Protein AF-A0A7C3XMF9-F1 (afdb_monomer)

Solvent-accessible surface area (backbone atoms only — not comparable to full-atom values): 46571 Å² total; per-residue (Å²): 128,75,42,91,89,70,70,86,76,68,95,47,79,47,77,48,73,46,79,70,42,74,48,67,56,72,94,43,68,47,57,14,33,39,32,30,40,44,97,89,46,57,39,37,29,44,38,40,79,40,31,40,38,34,37,30,29,42,29,30,49,36,22,52,53,26,44,75,50,24,25,40,19,61,42,64,28,36,36,36,39,40,36,42,30,36,45,14,58,43,37,70,52,40,52,69,53,69,47,43,32,95,72,44,42,52,71,31,23,39,40,35,40,40,39,39,38,41,32,32,45,56,26,37,42,37,38,38,39,38,35,40,36,66,34,25,32,40,32,76,99,73,44,78,45,76,38,72,50,33,40,39,38,40,33,34,31,32,48,32,29,83,60,77,56,76,46,51,24,58,32,38,39,38,35,46,41,84,28,36,41,31,45,31,45,18,70,32,86,30,32,36,42,33,42,36,40,35,30,38,39,49,38,41,66,53,48,48,71,44,34,66,60,72,75,50,47,48,32,29,36,40,37,40,38,39,40,32,46,56,46,54,88,45,66,70,20,41,24,40,39,40,36,38,39,41,33,39,45,34,29,41,35,43,92,81,44,39,42,56,34,61,21,35,40,38,36,40,32,31,37,37,28,17,26,89,83,42,80,60,26,36,36,42,72,25,42,37,37,37,40,31,33,43,93,94,57,58,25,33,39,42,33,31,40,32,36,39,41,45,61,78,86,78,85,63,102,61,86,74,66,63,56,42,37,42,37,38,36,73,35,33,38,37,32,43,42,52,40,47,67,31,38,42,53,60,44,70,67,39,70,79,46,70,60,77,71,46,35,48,41,62,44,35,45,34,47,40,40,38,56,52,45,100,83,73,57,36,33,49,41,49,52,50,49,49,38,51,34,57,30,52,44,65,82,100,52,81,53,79,36,84,50,46,45,50,50,49,55,44,38,42,46,29,92,50,36,45,39,37,65,36,43,43,48,40,49,74,88,74,65,30,42,36,39,41,36,34,36,40,39,39,38,62,87,58,33,39,33,32,52,66,28,41,30,31,41,22,32,23,38,48,55,41,46,65,67,45,43,81,78,52,50,76,85,44,72,66,55,44,46,34,41,72,42,76,62,29,57,32,39,38,30,42,34,42,44,65,88,51,56,69,38,62,23,38,42,43,28,36,34,36,38,55,46,68,28,51,30,42,30,44,67,78,42,44,32,37,64,45,58,44,34,40,34,34,48,64,18,29,37,34,32,48,37,99,59,68,29,42,26,43,90,20,35,35,44,61,47,60,29,33,34,36,45,52,44,102,59,39,20,36,29,44,59,68,40,64,39,32,41,50,23,53,44,34,29,53,32,37,24,68,56,48,32,72,64,39,77,78,29,39,70,31,76,42,38,39,31,31,34,32,32,33,33,71,39,34,46,44,32,46,48,73,72,79,44,86,74,62,97,83,60,83,71,73,72,74,82,56,79,33,40,32,32,35,36,30,34,28,48,63,13,36,77,43,18,66,62,60,40,52,53,34,53,72,41,71,42,75,88,74,60,82,50,30,24,32,65,71,18,36,39,37,35,44,76,55,30,37,36,23,41,37,36,39,31,52,83,93,43,63,34,35,42,36,37,31,28,33,59,74,77,35,31,34,77,42,27,38,35,42,39,46,12,81,70,53,78,42,100,53,66,47,73,44,70,43,60,43,48,64,83,46,97,66,57,62,50,73,61,39,53,58,56,61,46,71,47,96,80,25,72,67,54,54,61,74,71,64,79,85,88,79,92,82,84,89,82,87,86,81,86,82,89,85,81,86,85,88,82,85,87,84,89,87,89,82,89,85,84,89,88,88,88,84,86,88,89,87,89,79,87,82,88,82,86,81,85,87,83,82,89,80,86,78,88,76,89,80,85,87,80,89,83,85,88,80,88,84,90,82,85,83,88,87,83,86,87,81,83,87,87,84,91,79,83,85,82,81,85,83,81,80,86,90,82,83,90,77,92,78,87,85,134

Nearest PDB structures (foldseek):
  4c00-assembly1_A  TM=2.697E-01  e=6.419E-01  Escherichia coli
  6h7v-assembly3_C  TM=1.231E-01  e=1.125E-02  Acinetobacter baumannii ATCC 19606 = CIP 70.34 = JCM 6841
  6gie-assembly1_A  TM=2.706E-01  e=1.027E+00  Acinetobacter baumannii
  8bmx-assembly2_A  TM=1.124E-01  e=3.029E+00  Bacteroides thetaiotaomicron VPI-5482

Radius of gyration: 46.15 Å; Cα contacts (8 Å, |Δi|>4): 2078; chains: 1; bounding box: 131×110×116 Å

Sequence (875 aa):
MFAGGETFSCRTLSLDIPSVRIVPAGDDILRARLTVGAESADRVALKADQGTASLFADVTIGALLRAVGNQPPGDAGRMGFDAVIDVGALAAAMPRTFGILPEVKVVGGTYRHSLRAVFTSDRADYSAEVALTGLSADVPEKGRIAVKDMTFSASASNPGGKGLLPELRDLKVALNSAFATADVQSPRLDSIHAVVEGDLAQFRREIGQIIDLGQTDLAGQFKLSIRSAGDMSSAGGTAKFDLKLTGTGIALKTAALEIDEPRLVVQADGLMRRGRQSFVQSIEGVSLSAVSGSAAAPTAMLSARAALEMPDAQGSAGTAPPPLWEMHIDRLEIDVARTLKQFGMLRRDTARQHIVQSGTVVSAKGTLKARPDAAGGGIHAAIQVAVPHLKLLADRKSASWDNAALVQFTGAIGPTDVQIAELAVQVENGASLKFLASGRALRTGDRLTFENIRGSLSYDAEKLLAMLRPLMGETAADLRLKGSVTDQPVRLAGYWQTGAPLTGAVRNIDAAVALSFDEVQAMGLKMTAVAPEIALSRGVLAIDSRKPISCSNGSLHINGIRVDLTADSPRLTIPRGPLVNNVAINPILADLFLGQFSFLFRGITEASGALNITVERFDGIPVAWLMPAPADAPRKAVRAPGSASVTMSLDQGMLVSGLLTDILKAVGVGFRVPGAAIVDGRINVADGRISSTIPLLLDRHKLTFSSTIDSATGNIIEGDIAVPGTLAKLDADLHIAVTGHYSAPRPDIARTLAKTATSAAASKILQSLGGSSGKERGQQDVLPKLPVPVPSPSTGSGDKDKPPAKKPLIPGLPDVLPSPEKRTDPGKDTTGGRTDEPAPAVKRPTTRPSRTPPTTAPSPRVRLPSALSGQQEGK

Secondary structure (DSSP, 8-state):
-PPTT-----S-EEEE---EEEEEETTEEEEEEEEE--SSS--EEEEETTEEEEEEEEEEHHHHHHHHTTS---S-EEEEEEEEEEHHHHHHH-TTTTTB-TT-EEEEEEEEEEEEEEE-SS-EEEEEEEEEEEEEEEETTTEEEEPPPEEEEEEEEE---TTTS---EEEEEEEE-SSEEEEEEEEETTEEEEEEEEEHHHHHHHTTTTB---S-EEEEEEEEEEEEEEE-SSTT-EEEEEEEEEEEEEEEE-SS-EEEEEEEEEEEEEEEE--SSSS-SEEEEEEEEEEEEETTEEEEEEEEEEEEEPPP--S-SS-PPPPEEEEEEEEEEEEHHHHHHHBTHHHHTGGGS---SB-EEEEEEEEEEE---TTS--BEEEEEEEETT-B---TTS-----S-EEEEEEEEE-SSEEEEEEEEEEE-SSSSEEEEEEEEEEEETTEEEEEEEEEEEEEEHHHHHHHHTTTSGGGGSS-EEE-EEEEEEEEEEEEEETTS-HHHHGGGEEEEEE--EEEEEETTEEEEEE--EEEEETTEEEEE-SSPEEETTEEE--TT-EEE-SSSS-EEE--SEEEEEEEEP-HHHHHHTGGGT-GGGTTEEEEEEEEEEEEEEEESEEGGGTSPPPTTS---------EEEEEEEEEEEEEEEHHHHHHHHHTT--S--TTEEEEEEEEEEETTEEEEEEEEEETTEEEEEEEEEETTT-EEEEEEEEE-HHHHT-SSPEEEE--EETTSSS-SHHHHHHHHTTSTT-HHHHHHH-------------------------------------------------------------------------PPPP----------PPPP--PPP----------

Structure (mmCIF, N/CA/C/O backbone):
data_AF-A0A7C3XMF9-F1
#
_entry.id   AF-A0A7C3XMF9-F1
#
loop_
_atom_site.group_PDB
_atom_site.id
_atom_site.type_symbol
_atom_site.label_atom_id
_atom_site.label_alt_id
_atom_site.label_comp_id
_atom_site.label_asym_id
_atom_site.label_entity_id
_atom_site.label_seq_id
_atom_site.pdbx_PDB_ins_code
_atom_site.Cartn_x
_atom_site.Cartn_y
_atom_site.Cartn_z
_atom_site.occupancy
_atom_site.B_iso_or_equiv
_atom_site.auth_seq_id
_atom_site.auth_comp_id
_atom_site.auth_asym_id
_atom_site.auth_atom_id
_atom_site.pdbx_PDB_model_num
ATOM 1 N N . MET A 1 1 ? 7.903 -7.166 -31.158 1.00 48.34 1 MET A N 1
ATOM 2 C CA . MET A 1 1 ? 7.376 -8.297 -30.366 1.00 48.34 1 MET A CA 1
ATOM 3 C C . MET A 1 1 ? 5.945 -8.496 -30.838 1.00 48.34 1 MET A C 1
ATOM 5 O O . MET A 1 1 ? 5.192 -7.537 -30.761 1.00 48.34 1 MET A O 1
ATOM 9 N N . PHE A 1 2 ? 5.610 -9.637 -31.440 1.00 72.75 2 PHE A N 1
ATOM 10 C CA . PHE A 1 2 ? 4.242 -9.905 -31.903 1.00 72.75 2 PHE A CA 1
ATOM 11 C C . PHE A 1 2 ? 3.375 -10.330 -30.719 1.00 72.75 2 PHE A C 1
ATOM 13 O O . PHE A 1 2 ? 3.875 -10.997 -29.808 1.00 72.75 2 PHE A O 1
ATOM 20 N N . ALA A 1 3 ? 2.093 -9.963 -30.723 1.00 74.50 3 ALA A N 1
ATOM 21 C CA . ALA A 1 3 ? 1.154 -10.536 -29.767 1.00 74.50 3 ALA A CA 1
ATOM 22 C C . ALA A 1 3 ? 1.106 -12.062 -29.973 1.00 74.50 3 ALA A C 1
ATOM 24 O O . ALA A 1 3 ? 1.072 -12.540 -31.110 1.00 74.50 3 ALA A O 1
ATOM 25 N N . GLY A 1 4 ? 1.144 -12.837 -28.885 1.00 75.75 4 GLY A N 1
ATOM 26 C CA . GLY A 1 4 ? 1.157 -14.298 -28.965 1.00 75.75 4 GLY A CA 1
ATOM 27 C C . GLY A 1 4 ? -0.012 -14.826 -29.804 1.00 75.75 4 GLY A C 1
ATOM 28 O O . GLY A 1 4 ? -1.170 -14.548 -29.500 1.00 75.75 4 GLY A O 1
ATOM 29 N N . GLY A 1 5 ? 0.296 -15.580 -30.865 1.00 81.81 5 GLY A N 1
ATOM 30 C CA . GLY A 1 5 ? -0.700 -16.209 -31.739 1.00 81.81 5 GLY A CA 1
ATOM 31 C C . GLY A 1 5 ? -1.167 -15.380 -32.944 1.00 81.81 5 GLY A C 1
ATOM 32 O O . GLY A 1 5 ? -2.063 -15.833 -33.656 1.00 81.81 5 GLY A O 1
ATOM 33 N N . GLU A 1 6 ? -0.596 -14.202 -33.210 1.00 87.00 6 GLU A N 1
ATOM 34 C CA . GLU A 1 6 ? -0.759 -13.543 -34.514 1.00 87.00 6 GLU A CA 1
ATOM 35 C C . GLU A 1 6 ? 0.284 -14.029 -35.523 1.00 87.00 6 GLU A C 1
ATOM 37 O O . GLU A 1 6 ? 1.448 -14.234 -35.188 1.00 87.00 6 GLU A O 1
ATOM 42 N N . THR A 1 7 ? -0.143 -14.214 -36.773 1.00 84.88 7 THR A N 1
ATOM 43 C CA . THR A 1 7 ? 0.740 -14.557 -37.894 1.00 84.88 7 THR A CA 1
ATOM 44 C C . THR A 1 7 ? 0.739 -13.399 -38.876 1.00 84.88 7 THR A C 1
ATOM 46 O O . THR A 1 7 ? -0.316 -13.003 -39.368 1.00 84.88 7 THR A O 1
ATOM 49 N N . PHE A 1 8 ? 1.919 -12.863 -39.175 1.00 89.25 8 PHE A N 1
ATOM 50 C CA . PHE A 1 8 ? 2.082 -11.899 -40.255 1.00 89.25 8 PHE A CA 1
AT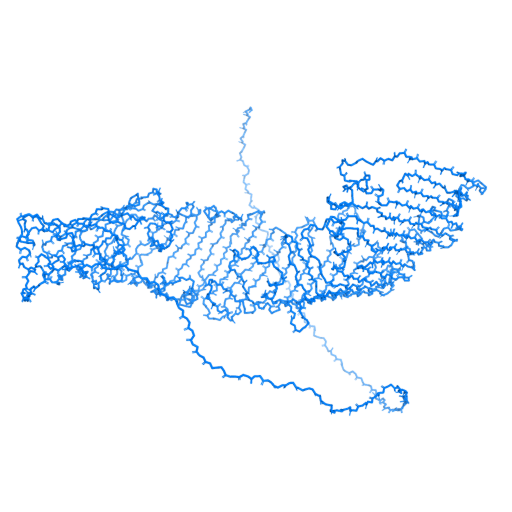OM 51 C C . PHE A 1 8 ? 1.960 -12.610 -41.609 1.00 89.25 8 PHE A C 1
ATOM 53 O O . PHE A 1 8 ? 2.591 -13.645 -41.823 1.00 89.25 8 PHE A O 1
ATOM 60 N N . SER A 1 9 ? 1.178 -12.046 -42.531 1.00 86.81 9 SER A N 1
ATOM 61 C CA . SER A 1 9 ? 1.076 -12.537 -43.908 1.00 86.81 9 SER A CA 1
ATOM 62 C C . SER A 1 9 ? 1.187 -11.387 -44.911 1.00 86.81 9 SER A C 1
ATOM 64 O O . SER A 1 9 ? 0.700 -10.280 -44.682 1.00 86.81 9 SER A O 1
ATOM 66 N N . CYS A 1 10 ? 1.850 -11.656 -46.033 1.00 92.62 10 CYS A N 1
ATOM 67 C CA . CYS A 1 10 ? 1.951 -10.766 -47.186 1.00 92.62 10 CYS A CA 1
ATOM 68 C C . CYS A 1 10 ? 1.743 -11.588 -48.466 1.00 92.62 10 CYS A C 1
ATOM 70 O O . CYS A 1 10 ? 2.035 -12.784 -48.500 1.00 92.62 10 CYS A O 1
ATOM 72 N N . ARG A 1 11 ? 1.187 -10.961 -49.502 1.00 94.31 11 ARG A N 1
ATOM 73 C CA . ARG A 1 11 ? 1.009 -11.537 -50.842 1.00 94.31 11 ARG A CA 1
ATOM 74 C C . ARG A 1 11 ? 2.323 -11.537 -51.596 1.00 94.31 11 ARG A C 1
ATOM 76 O O . ARG A 1 11 ? 2.622 -12.499 -52.296 1.00 94.31 11 ARG A O 1
ATOM 83 N N . THR A 1 12 ? 3.083 -10.453 -51.459 1.00 94.38 12 THR A N 1
ATOM 84 C CA . THR A 1 12 ? 4.393 -10.316 -52.082 1.00 94.38 12 THR A CA 1
ATOM 85 C C . THR A 1 12 ? 5.465 -10.078 -51.030 1.00 94.38 12 THR A C 1
ATOM 87 O O . THR A 1 12 ? 5.297 -9.277 -50.112 1.00 94.38 12 THR A O 1
ATOM 90 N N . LEU A 1 13 ? 6.567 -10.810 -51.175 1.00 95.81 13 LEU A N 1
ATOM 91 C CA . LEU A 1 13 ? 7.815 -10.596 -50.460 1.00 95.81 13 LEU A CA 1
ATOM 92 C C . LEU A 1 13 ? 8.936 -10.720 -51.490 1.00 95.81 13 LEU A C 1
ATOM 94 O O . LEU A 1 13 ? 9.171 -11.812 -52.007 1.00 95.81 13 LEU A O 1
ATOM 98 N N . SER A 1 14 ? 9.595 -9.613 -51.823 1.00 96.81 14 SER A N 1
ATOM 99 C CA . SER A 1 14 ? 10.740 -9.608 -52.734 1.00 96.81 14 SER A CA 1
ATOM 100 C C . SER A 1 14 ? 11.983 -9.089 -52.027 1.00 96.81 14 SER A C 1
ATOM 102 O O . SER A 1 14 ? 11.919 -8.185 -51.194 1.00 96.81 14 SER A O 1
ATOM 104 N N . LEU A 1 15 ? 13.123 -9.689 -52.351 1.00 96.62 15 LEU A N 1
ATOM 105 C CA . LEU A 1 15 ? 14.431 -9.248 -51.894 1.00 96.62 15 LEU A CA 1
ATOM 106 C C . LEU A 1 15 ? 15.250 -8.864 -53.123 1.00 96.62 15 LEU A C 1
ATOM 108 O O . LEU A 1 15 ? 15.730 -9.730 -53.854 1.00 96.62 15 LEU A O 1
ATOM 112 N N . ASP A 1 16 ? 15.397 -7.564 -53.339 1.00 95.06 16 ASP A N 1
ATOM 113 C CA . ASP A 1 16 ? 16.177 -7.009 -54.435 1.00 95.06 16 ASP A CA 1
ATOM 114 C C . ASP A 1 16 ? 17.615 -6.829 -53.943 1.00 95.06 16 ASP A C 1
ATOM 116 O O . ASP A 1 16 ? 17.883 -6.003 -53.066 1.00 95.06 16 ASP A O 1
ATOM 120 N N . ILE A 1 17 ? 18.542 -7.624 -54.478 1.00 94.00 17 ILE A N 1
ATOM 121 C CA . ILE A 1 17 ? 19.966 -7.547 -54.138 1.00 94.00 17 ILE A CA 1
ATOM 122 C C . ILE A 1 17 ? 20.713 -6.944 -55.340 1.00 94.00 17 ILE A C 1
ATOM 124 O O . ILE A 1 17 ? 20.859 -7.620 -56.360 1.00 94.00 17 ILE A O 1
ATOM 128 N N . PRO A 1 18 ? 21.182 -5.686 -55.261 1.00 92.56 18 PRO A N 1
ATOM 129 C CA . PRO A 1 18 ? 22.028 -5.075 -56.283 1.00 92.56 18 PRO A CA 1
ATOM 130 C C . PRO A 1 18 ? 23.392 -5.776 -56.348 1.00 92.56 18 PRO A C 1
ATOM 132 O O . PRO A 1 18 ? 23.749 -6.580 -55.486 1.00 92.56 18 PRO A O 1
ATOM 135 N N . SER A 1 19 ? 24.211 -5.427 -57.342 1.00 87.50 19 SER A N 1
ATOM 136 C CA . SER A 1 19 ? 25.592 -5.919 -57.395 1.00 87.50 19 SER A CA 1
ATOM 137 C C . SER A 1 19 ? 26.380 -5.454 -56.166 1.00 87.50 19 SER A C 1
ATOM 139 O O . SER A 1 19 ? 26.710 -4.275 -56.047 1.00 87.50 19 SER A O 1
ATOM 141 N N . VAL A 1 20 ? 26.711 -6.390 -55.278 1.00 90.81 20 VAL A N 1
ATOM 142 C CA . VAL A 1 20 ? 27.633 -6.166 -54.161 1.00 90.81 20 VAL A CA 1
ATOM 143 C C . VAL A 1 20 ? 29.053 -6.249 -54.702 1.00 90.81 20 VAL A C 1
ATOM 145 O O . VAL A 1 20 ? 29.465 -7.284 -55.225 1.00 90.81 20 VAL A O 1
ATOM 148 N N . ARG A 1 21 ? 29.807 -5.155 -54.599 1.00 92.00 21 ARG A N 1
ATOM 149 C CA . ARG A 1 21 ? 31.210 -5.107 -55.019 1.00 92.00 21 ARG A CA 1
ATOM 150 C C . ARG A 1 21 ? 32.094 -5.013 -53.790 1.00 92.00 21 ARG A C 1
ATOM 152 O O . ARG A 1 21 ? 31.959 -4.090 -52.993 1.00 92.00 21 ARG A O 1
ATOM 159 N N . ILE A 1 22 ? 33.011 -5.963 -53.664 1.00 91.00 22 ILE A N 1
ATOM 160 C CA . ILE A 1 22 ? 34.133 -5.883 -52.734 1.00 91.00 22 ILE A CA 1
ATOM 161 C C . ILE A 1 22 ? 35.351 -5.593 -53.599 1.00 91.00 22 ILE A C 1
ATOM 163 O O . ILE A 1 22 ? 35.790 -6.459 -54.353 1.00 91.00 22 ILE A O 1
ATOM 167 N N . VAL A 1 23 ? 35.846 -4.357 -53.555 1.00 92.38 23 VAL A N 1
ATOM 168 C CA . VAL A 1 23 ? 37.045 -3.960 -54.301 1.00 92.38 23 VAL A CA 1
ATOM 169 C C . VAL A 1 23 ? 38.239 -4.103 -53.359 1.00 92.38 23 VAL A C 1
ATOM 171 O O . VAL A 1 23 ? 38.369 -3.284 -52.445 1.00 92.38 23 VAL A O 1
ATOM 174 N N . PRO A 1 24 ? 39.081 -5.142 -53.512 1.00 89.06 24 PRO A N 1
ATOM 175 C CA . PRO A 1 24 ? 40.268 -5.297 -52.683 1.00 89.06 24 PRO A CA 1
ATOM 176 C C . PRO A 1 24 ? 41.256 -4.157 -52.953 1.00 89.06 24 PRO A C 1
ATOM 178 O O . PRO A 1 24 ? 41.407 -3.703 -54.087 1.00 89.06 24 PRO A O 1
ATOM 181 N N . ALA A 1 25 ? 41.951 -3.708 -51.911 1.00 89.44 25 ALA A N 1
ATOM 182 C CA . ALA A 1 25 ? 43.032 -2.732 -52.008 1.00 89.44 25 ALA A CA 1
ATOM 183 C C . ALA A 1 25 ? 44.359 -3.422 -51.650 1.00 89.44 25 ALA A C 1
ATOM 185 O O . ALA A 1 25 ? 44.909 -3.233 -50.564 1.00 89.44 25 ALA A O 1
ATOM 186 N N . GLY A 1 26 ? 44.839 -4.263 -52.572 1.00 90.62 26 GLY A N 1
ATOM 187 C CA . GLY A 1 26 ? 45.949 -5.195 -52.341 1.00 90.62 26 GLY A CA 1
ATOM 188 C C . GLY A 1 26 ? 45.504 -6.461 -51.600 1.00 90.62 26 GLY A C 1
ATOM 189 O O . GLY A 1 26 ? 44.335 -6.837 -51.671 1.00 90.62 26 GLY A O 1
ATOM 190 N N . ASP A 1 27 ? 46.431 -7.091 -50.874 1.00 90.19 27 ASP A N 1
ATOM 191 C CA . ASP A 1 27 ? 46.191 -8.343 -50.132 1.00 90.19 27 ASP A CA 1
ATOM 192 C C . ASP A 1 27 ? 45.512 -8.133 -48.759 1.00 90.19 27 ASP A C 1
ATOM 194 O O . ASP A 1 27 ? 45.187 -9.094 -48.062 1.00 90.19 27 ASP A O 1
ATOM 198 N N . ASP A 1 28 ? 45.288 -6.880 -48.348 1.00 91.19 28 ASP A N 1
ATOM 199 C CA . ASP A 1 28 ? 44.685 -6.539 -47.057 1.00 91.19 28 ASP A CA 1
ATOM 200 C C . ASP A 1 28 ? 43.160 -6.393 -47.174 1.00 91.19 28 ASP A C 1
ATOM 202 O O . ASP A 1 28 ? 42.635 -5.371 -47.631 1.00 91.19 28 ASP A O 1
ATOM 206 N N . ILE A 1 29 ? 42.433 -7.411 -46.710 1.00 90.38 29 ILE A N 1
ATOM 207 C CA . ILE A 1 29 ? 40.965 -7.417 -46.703 1.00 90.38 29 ILE A CA 1
ATOM 208 C C . ILE A 1 29 ? 40.367 -6.272 -45.871 1.00 90.38 29 ILE A C 1
ATOM 210 O O . ILE A 1 29 ? 39.253 -5.836 -46.155 1.00 90.38 29 ILE A O 1
ATOM 214 N N . LEU A 1 30 ? 41.093 -5.725 -44.888 1.00 91.56 30 LEU A N 1
ATOM 215 C CA . LEU A 1 30 ? 40.614 -4.586 -44.099 1.00 91.56 30 LEU A CA 1
ATOM 216 C C . LEU A 1 30 ? 40.553 -3.303 -44.932 1.00 91.56 30 LEU A C 1
ATOM 218 O O . LEU A 1 30 ? 39.741 -2.425 -44.649 1.00 91.56 30 LEU A O 1
ATOM 222 N N . ARG A 1 31 ? 41.357 -3.201 -45.992 1.00 92.75 31 ARG A N 1
ATOM 223 C CA . ARG A 1 31 ? 41.306 -2.075 -46.933 1.00 92.75 31 ARG A CA 1
ATOM 224 C C . ARG A 1 31 ? 40.325 -2.303 -48.076 1.00 92.75 31 ARG A C 1
ATOM 226 O O . ARG A 1 31 ? 40.121 -1.400 -48.885 1.00 92.75 31 ARG A O 1
ATOM 233 N N . ALA A 1 32 ? 39.709 -3.484 -48.159 1.00 94.88 32 ALA A N 1
ATOM 234 C CA . ALA A 1 32 ? 38.706 -3.747 -49.174 1.00 94.88 32 ALA A CA 1
ATOM 235 C C . ALA A 1 32 ? 37.498 -2.819 -48.978 1.00 94.88 32 ALA A C 1
ATOM 237 O O . ALA A 1 32 ? 36.968 -2.676 -47.869 1.00 94.88 32 ALA A O 1
ATOM 238 N N . ARG A 1 33 ? 37.066 -2.183 -50.069 1.00 95.44 33 ARG A N 1
ATOM 239 C CA . ARG A 1 33 ? 35.898 -1.301 -50.084 1.00 95.44 33 ARG A CA 1
ATOM 240 C C . ARG A 1 33 ? 34.653 -2.120 -50.393 1.00 95.44 33 ARG A C 1
ATOM 242 O O . ARG A 1 33 ? 34.574 -2.750 -51.447 1.00 95.44 33 ARG A O 1
ATOM 249 N N . LEU A 1 34 ? 33.702 -2.107 -49.466 1.00 94.69 34 LEU A N 1
ATOM 250 C CA . LEU A 1 34 ? 32.379 -2.686 -49.627 1.00 94.69 34 LEU A CA 1
ATOM 251 C C . LEU A 1 34 ? 31.457 -1.630 -50.235 1.00 94.69 34 LEU A C 1
ATOM 253 O O . LEU A 1 34 ? 31.155 -0.628 -49.587 1.00 94.69 34 LEU A O 1
ATOM 257 N N . THR A 1 35 ? 30.984 -1.886 -51.452 1.00 94.06 35 THR A N 1
ATOM 258 C CA . THR A 1 35 ? 29.958 -1.081 -52.115 1.00 94.06 35 THR A CA 1
ATOM 259 C C . THR A 1 35 ? 28.710 -1.932 -52.340 1.00 94.06 35 THR A C 1
ATOM 261 O O . THR A 1 35 ? 28.720 -2.915 -53.083 1.00 94.06 35 THR A O 1
ATOM 264 N N . VAL A 1 36 ? 27.629 -1.535 -51.681 1.00 92.94 36 VAL A N 1
ATOM 265 C CA . VAL A 1 36 ? 26.281 -2.090 -51.757 1.00 92.94 36 VAL A CA 1
ATOM 266 C C . VAL A 1 36 ? 25.356 -0.930 -52.107 1.00 92.94 36 VAL A C 1
ATOM 268 O O . VAL A 1 36 ? 24.945 -0.170 -51.229 1.00 92.94 36 VAL A O 1
ATOM 271 N N . GLY A 1 37 ? 25.061 -0.782 -53.396 1.00 87.12 37 GLY A N 1
ATOM 272 C CA . GLY A 1 37 ? 24.199 0.285 -53.895 1.00 87.12 37 GLY A CA 1
ATOM 273 C C . GLY A 1 37 ? 24.752 1.701 -53.772 1.00 87.12 37 GLY A C 1
ATOM 274 O O . GLY A 1 37 ? 25.898 1.925 -53.384 1.00 87.12 37 GLY A O 1
ATOM 275 N N . ALA A 1 38 ? 23.904 2.669 -54.107 1.00 83.06 38 ALA A N 1
ATOM 276 C CA . ALA A 1 38 ? 24.120 4.089 -53.881 1.00 83.06 38 ALA A CA 1
ATOM 277 C C . ALA A 1 38 ? 23.046 4.648 -52.936 1.00 83.06 38 ALA A C 1
ATOM 279 O O . ALA A 1 38 ? 21.980 4.070 -52.724 1.00 83.06 38 ALA A O 1
ATOM 280 N N . GLU A 1 39 ? 23.302 5.825 -52.370 1.00 78.75 39 GLU A N 1
ATOM 281 C CA . GLU A 1 39 ? 22.333 6.467 -51.481 1.00 78.75 39 GLU A CA 1
ATOM 282 C C . GLU A 1 39 ? 21.011 6.788 -52.199 1.00 78.75 39 GLU A C 1
ATOM 284 O O . GLU A 1 39 ? 19.957 6.698 -51.584 1.00 78.75 39 GLU A O 1
ATOM 289 N N . SER A 1 40 ? 21.020 7.092 -53.496 1.00 81.81 40 SER A N 1
ATOM 290 C CA . SER A 1 40 ? 19.808 7.425 -54.258 1.00 81.81 40 SER A CA 1
ATOM 291 C C . SER A 1 40 ? 19.258 6.291 -55.135 1.00 81.81 40 SER A C 1
ATOM 293 O O . SER A 1 40 ? 18.140 6.422 -55.627 1.00 81.81 40 SER A O 1
ATOM 295 N N . ALA A 1 41 ? 20.000 5.196 -55.344 1.00 84.56 41 ALA A N 1
ATOM 296 C CA . ALA A 1 41 ? 19.628 4.119 -56.268 1.00 84.56 41 ALA A CA 1
ATOM 297 C C . ALA A 1 41 ? 20.280 2.774 -55.895 1.00 84.56 41 ALA A C 1
ATOM 299 O O . ALA A 1 41 ? 21.261 2.738 -55.159 1.00 84.56 41 ALA A O 1
ATOM 300 N N . ASP A 1 42 ? 19.748 1.670 -56.426 1.00 87.06 42 ASP A N 1
ATOM 301 C CA . ASP A 1 42 ? 20.348 0.327 -56.357 1.00 87.06 42 ASP A CA 1
ATOM 302 C C . ASP A 1 42 ? 20.637 -0.194 -54.943 1.00 87.06 42 ASP A C 1
ATOM 304 O O . ASP A 1 42 ? 21.687 -0.767 -54.698 1.00 87.06 42 ASP A O 1
ATOM 308 N N . ARG A 1 43 ? 19.732 0.006 -53.984 1.00 93.25 43 ARG A N 1
ATOM 309 C CA . ARG A 1 43 ? 19.896 -0.469 -52.598 1.00 93.25 43 ARG A CA 1
ATOM 310 C C . ARG A 1 43 ? 19.517 -1.945 -52.456 1.00 93.25 43 ARG A C 1
ATOM 312 O O . ARG A 1 43 ? 18.651 -2.416 -53.189 1.00 93.25 43 ARG A O 1
ATOM 319 N N . VAL A 1 44 ? 20.081 -2.651 -51.467 1.00 95.25 44 VAL A N 1
ATOM 320 C CA . VAL A 1 44 ? 19.506 -3.942 -51.035 1.00 95.25 44 VAL A CA 1
ATOM 321 C C . VAL A 1 44 ? 18.145 -3.630 -50.441 1.00 95.25 44 VAL A C 1
ATOM 323 O O . VAL A 1 44 ? 18.096 -2.906 -49.452 1.00 95.25 44 VAL A O 1
ATOM 326 N N . ALA A 1 45 ? 17.060 -4.119 -51.032 1.00 96.12 45 ALA A N 1
ATOM 327 C CA . ALA A 1 45 ? 15.709 -3.773 -50.610 1.00 96.12 45 ALA A CA 1
ATOM 328 C C . ALA A 1 45 ? 14.861 -5.021 -50.365 1.00 96.12 45 ALA A C 1
ATOM 330 O O . ALA A 1 45 ? 14.644 -5.825 -51.264 1.00 96.12 45 ALA A O 1
ATOM 331 N N . LEU A 1 46 ? 14.340 -5.153 -49.149 1.00 96.62 46 LEU A N 1
ATOM 332 C CA . LEU A 1 46 ? 13.253 -6.063 -48.824 1.00 96.62 46 LEU A CA 1
ATOM 333 C C . LEU A 1 46 ? 11.934 -5.318 -49.033 1.00 96.62 46 LEU A C 1
ATOM 335 O O . LEU A 1 46 ? 11.672 -4.327 -48.347 1.00 96.62 46 LEU A O 1
ATOM 339 N N . LYS A 1 47 ? 11.113 -5.777 -49.973 1.00 97.12 47 LYS A N 1
ATOM 340 C CA . LYS A 1 47 ? 9.799 -5.206 -50.278 1.00 97.12 47 LYS A CA 1
ATOM 341 C C . LYS A 1 47 ? 8.711 -6.194 -49.881 1.00 97.12 47 LYS A C 1
ATOM 343 O O . LYS A 1 47 ? 8.783 -7.370 -50.229 1.00 97.12 47 LYS A O 1
ATOM 348 N N . ALA A 1 48 ? 7.707 -5.701 -49.176 1.00 96.69 48 ALA A N 1
ATOM 349 C CA . ALA A 1 48 ? 6.471 -6.402 -48.870 1.00 96.69 48 ALA A CA 1
ATOM 350 C C . ALA A 1 48 ? 5.282 -5.487 -49.187 1.00 96.69 48 ALA A C 1
ATOM 352 O O . ALA A 1 48 ? 5.455 -4.279 -49.364 1.00 96.69 48 ALA A O 1
ATOM 353 N N . ASP A 1 49 ? 4.064 -6.030 -49.203 1.00 94.50 49 ASP A N 1
ATOM 354 C CA . ASP A 1 49 ? 2.858 -5.221 -49.451 1.00 94.50 49 ASP A CA 1
ATOM 355 C C . ASP A 1 49 ? 2.702 -4.069 -48.440 1.00 94.50 49 ASP A C 1
ATOM 357 O O . ASP A 1 49 ? 2.130 -3.031 -48.755 1.00 94.50 49 ASP A O 1
ATOM 361 N N . GLN A 1 50 ? 3.208 -4.259 -47.218 1.00 95.12 50 GLN A N 1
ATOM 362 C CA . GLN A 1 50 ? 3.107 -3.306 -46.114 1.00 95.12 50 GLN A CA 1
ATOM 363 C C . GLN A 1 50 ? 4.298 -2.342 -46.031 1.00 95.12 50 GLN A C 1
ATOM 365 O O . GLN A 1 50 ? 4.333 -1.519 -45.120 1.00 95.12 50 GLN A O 1
ATOM 370 N N . GLY A 1 51 ? 5.293 -2.428 -46.920 1.00 96.69 51 GLY A N 1
ATOM 371 C CA . GLY A 1 51 ? 6.412 -1.489 -46.903 1.00 96.69 51 GLY A CA 1
ATOM 372 C C . GLY A 1 51 ? 7.721 -2.001 -47.486 1.00 96.69 51 GLY A C 1
ATOM 373 O O . GLY A 1 51 ? 7.831 -3.104 -48.015 1.00 96.69 51 GLY A O 1
ATOM 374 N N . THR A 1 52 ? 8.751 -1.173 -47.360 1.00 97.62 52 THR A N 1
ATOM 375 C CA . THR A 1 52 ? 10.093 -1.439 -47.878 1.00 97.62 52 THR A CA 1
ATOM 376 C C . THR A 1 52 ? 11.146 -1.172 -46.815 1.00 97.62 52 THR A C 1
ATOM 378 O O . THR A 1 52 ? 11.126 -0.109 -46.198 1.00 97.62 52 THR A O 1
ATOM 381 N N . ALA A 1 53 ? 12.099 -2.084 -46.647 1.00 97.50 53 ALA A N 1
ATOM 382 C CA . ALA A 1 53 ? 13.326 -1.864 -45.888 1.00 97.50 53 ALA A CA 1
ATOM 383 C C . ALA A 1 53 ? 14.516 -1.916 -46.846 1.00 97.50 53 ALA A C 1
ATOM 385 O O . ALA A 1 53 ? 14.641 -2.860 -47.616 1.00 97.50 53 ALA A O 1
ATOM 386 N N . SER A 1 54 ? 15.382 -0.909 -46.819 1.00 97.12 54 SER A N 1
ATOM 387 C CA . SER A 1 54 ? 16.511 -0.780 -47.734 1.00 97.12 54 SER A CA 1
ATOM 388 C C . SER A 1 54 ? 17.814 -0.501 -46.999 1.00 97.12 54 SER A C 1
ATOM 390 O O . SER A 1 54 ? 17.822 0.193 -45.987 1.00 97.12 54 SER A O 1
ATOM 392 N N . LEU A 1 55 ? 18.913 -1.038 -47.518 1.00 97.12 55 LEU A N 1
ATOM 393 C CA . LEU A 1 55 ? 20.264 -0.883 -46.994 1.00 97.12 55 LEU A CA 1
ATOM 394 C C . LEU A 1 55 ? 21.200 -0.448 -48.126 1.00 97.12 55 LEU A C 1
ATOM 396 O O . LEU A 1 55 ? 21.152 -1.002 -49.227 1.00 97.12 55 LEU A O 1
ATOM 400 N N . PHE A 1 56 ? 22.088 0.499 -47.834 1.00 96.81 56 PHE A N 1
ATOM 401 C CA . PHE A 1 56 ? 23.253 0.790 -48.666 1.00 96.81 56 PHE A CA 1
ATOM 402 C C . PHE A 1 56 ? 24.516 0.895 -47.814 1.00 96.81 56 PHE A C 1
ATOM 404 O O . PHE A 1 56 ? 24.469 1.248 -46.633 1.00 96.81 56 PHE A O 1
ATOM 411 N N . ALA A 1 57 ? 25.657 0.618 -48.433 1.00 97.00 57 ALA A N 1
ATOM 412 C CA . ALA A 1 57 ? 26.965 0.776 -47.816 1.00 97.00 57 ALA A CA 1
ATOM 413 C C . ALA A 1 57 ? 28.001 1.141 -48.880 1.00 97.00 57 ALA A C 1
ATOM 415 O O . ALA A 1 57 ? 28.033 0.545 -49.947 1.00 97.00 57 ALA A O 1
ATOM 416 N N . ASP A 1 58 ? 28.852 2.110 -48.585 1.00 96.75 58 ASP A N 1
ATOM 417 C CA . ASP A 1 58 ? 30.039 2.455 -49.358 1.00 96.75 58 ASP A CA 1
ATOM 418 C C . ASP A 1 58 ? 31.152 2.804 -48.365 1.00 96.75 58 ASP A C 1
ATOM 420 O O . ASP A 1 58 ? 31.330 3.961 -47.982 1.00 96.75 58 ASP A O 1
ATOM 424 N N . VAL A 1 59 ? 31.819 1.777 -47.840 1.00 97.19 59 VAL A N 1
ATOM 425 C CA . VAL A 1 59 ? 32.734 1.882 -46.692 1.00 97.19 59 VAL A CA 1
ATOM 426 C C . VAL A 1 59 ? 33.833 0.823 -46.779 1.00 97.19 59 VAL A C 1
ATOM 428 O O . VAL A 1 59 ? 33.620 -0.249 -47.345 1.00 97.19 59 VAL A O 1
ATOM 431 N N . THR A 1 60 ? 35.020 1.092 -46.232 1.00 97.19 60 THR A N 1
ATOM 432 C CA . THR A 1 60 ? 36.045 0.047 -46.081 1.00 97.19 60 THR A CA 1
ATOM 433 C C . THR A 1 60 ? 35.701 -0.869 -44.906 1.00 97.19 60 THR A C 1
ATOM 435 O O . THR A 1 60 ? 35.165 -0.426 -43.887 1.00 97.19 60 THR A O 1
ATOM 438 N N . ILE A 1 61 ? 36.004 -2.165 -45.028 1.00 95.31 61 ILE A N 1
ATOM 439 C CA . ILE A 1 61 ? 35.750 -3.139 -43.950 1.00 95.31 61 ILE A CA 1
ATOM 440 C C . ILE A 1 61 ? 36.483 -2.712 -42.665 1.00 95.31 61 ILE A C 1
ATOM 442 O O . ILE A 1 61 ? 35.921 -2.772 -41.571 1.00 95.31 61 ILE A O 1
ATOM 446 N N . GLY A 1 62 ? 37.709 -2.205 -42.800 1.00 95.94 62 GLY A N 1
ATOM 447 C CA . GLY A 1 62 ? 38.520 -1.675 -41.711 1.00 95.94 62 GLY A CA 1
ATOM 448 C C . GLY A 1 62 ? 37.881 -0.477 -41.012 1.00 95.94 62 GLY A C 1
ATOM 449 O O . GLY A 1 62 ? 37.854 -0.462 -39.784 1.00 95.94 62 GLY A O 1
ATOM 450 N N . ALA A 1 63 ? 37.310 0.484 -41.749 1.00 96.31 63 ALA A N 1
ATOM 451 C CA . ALA A 1 63 ? 36.638 1.632 -41.139 1.00 96.31 63 ALA A CA 1
ATOM 452 C C . ALA A 1 63 ? 35.427 1.228 -40.299 1.00 96.31 63 ALA A C 1
ATOM 454 O O . ALA A 1 63 ? 35.269 1.713 -39.177 1.00 96.31 63 ALA A O 1
ATOM 455 N N . LEU A 1 64 ? 34.626 0.280 -40.791 1.00 95.38 64 LEU A N 1
ATOM 456 C CA . LEU A 1 64 ? 33.490 -0.256 -40.048 1.00 95.38 64 LEU A CA 1
ATOM 457 C C . LEU A 1 64 ? 33.939 -0.985 -38.772 1.00 95.38 64 LEU A C 1
ATOM 459 O O . LEU A 1 64 ? 33.432 -0.698 -37.689 1.00 95.38 64 LEU A O 1
ATOM 463 N N . LEU A 1 65 ? 34.910 -1.898 -38.881 1.00 95.06 65 LEU A N 1
ATOM 464 C CA . LEU A 1 65 ? 35.417 -2.658 -37.733 1.00 95.06 65 LEU A CA 1
ATOM 465 C C . LEU A 1 65 ? 36.064 -1.749 -36.681 1.00 95.06 65 LEU A C 1
ATOM 467 O O . LEU A 1 65 ? 35.861 -1.955 -35.485 1.00 95.06 65 LEU A O 1
ATOM 471 N N . ARG A 1 66 ? 36.800 -0.717 -37.110 1.00 94.75 66 ARG A N 1
ATOM 472 C CA . ARG A 1 66 ? 37.395 0.280 -36.211 1.00 94.75 66 ARG A CA 1
ATOM 473 C C . ARG A 1 66 ? 36.330 1.121 -35.519 1.00 94.75 66 ARG A C 1
ATOM 475 O O . ARG A 1 66 ? 36.407 1.280 -34.304 1.00 94.75 66 ARG A O 1
ATOM 482 N N . ALA A 1 67 ? 35.315 1.590 -36.244 1.00 93.44 67 ALA A N 1
ATOM 483 C CA . ALA A 1 67 ? 34.207 2.341 -35.659 1.00 93.44 67 ALA A CA 1
ATOM 484 C C . ALA A 1 67 ? 33.434 1.511 -34.616 1.00 93.44 67 ALA A C 1
ATOM 486 O O . ALA A 1 67 ? 33.190 1.993 -33.509 1.00 93.44 67 ALA A O 1
ATOM 487 N N . VAL A 1 68 ? 33.126 0.241 -34.921 1.00 90.25 68 VAL A N 1
ATOM 488 C CA . VAL A 1 68 ? 32.506 -0.713 -33.976 1.00 90.25 68 VAL A CA 1
ATOM 489 C C . VAL A 1 68 ? 33.416 -0.972 -32.772 1.00 90.25 68 VAL A C 1
ATOM 491 O O . VAL A 1 68 ? 32.946 -1.022 -31.638 1.00 90.25 68 VAL A O 1
ATOM 494 N N . GLY A 1 69 ? 34.728 -1.063 -32.998 1.00 90.81 69 GLY A N 1
ATOM 495 C CA . GLY A 1 69 ? 35.754 -1.156 -31.957 1.00 90.81 69 GLY A CA 1
ATOM 496 C C . GLY A 1 69 ? 36.019 0.150 -31.201 1.00 90.81 69 GLY A C 1
ATOM 497 O O . GLY A 1 69 ? 36.981 0.219 -30.434 1.00 90.81 69 GLY A O 1
ATOM 498 N N . ASN A 1 70 ? 35.204 1.190 -31.411 1.00 89.88 70 ASN A N 1
ATOM 499 C CA . ASN A 1 70 ? 35.357 2.505 -30.800 1.00 89.88 70 ASN A CA 1
ATOM 500 C C . ASN A 1 70 ? 36.753 3.131 -31.032 1.00 89.88 70 ASN A C 1
ATOM 502 O O . ASN A 1 70 ? 37.393 3.680 -30.128 1.00 89.88 70 ASN A O 1
ATOM 506 N N . GLN A 1 71 ? 37.242 3.021 -32.262 1.00 93.62 71 GLN A N 1
ATOM 507 C CA . GLN A 1 71 ? 38.458 3.650 -32.770 1.00 93.62 71 GLN A CA 1
ATOM 508 C C . GLN A 1 71 ? 38.100 4.643 -33.887 1.00 93.62 71 GLN A C 1
ATOM 510 O O . GLN A 1 71 ? 37.040 4.502 -34.502 1.00 93.62 71 GLN A O 1
ATOM 515 N N . PRO A 1 72 ? 38.982 5.615 -34.197 1.00 94.81 72 PRO A N 1
ATOM 516 C CA . PRO A 1 72 ? 38.825 6.436 -35.394 1.00 94.81 72 PRO A CA 1
ATOM 517 C C . PRO A 1 72 ? 38.683 5.532 -36.632 1.00 94.81 72 PRO A C 1
ATOM 519 O O . PRO A 1 72 ? 39.483 4.590 -36.741 1.00 94.81 72 PRO A O 1
ATOM 522 N N . PRO A 1 73 ? 37.723 5.774 -37.548 1.00 96.19 73 PRO A N 1
ATOM 523 C CA . PRO A 1 73 ? 37.473 4.863 -38.669 1.00 96.19 73 PRO A CA 1
ATOM 524 C C . PRO A 1 73 ? 38.674 4.719 -39.614 1.00 96.19 73 PRO A C 1
ATOM 526 O O . PRO A 1 73 ? 38.919 3.647 -40.152 1.00 96.19 73 PRO A O 1
ATOM 529 N N . GLY A 1 74 ? 39.493 5.757 -39.778 1.00 95.69 74 GLY A N 1
ATOM 530 C CA . GLY A 1 74 ? 40.713 5.708 -40.589 1.00 95.69 74 GLY A CA 1
ATOM 531 C C . GLY A 1 74 ? 40.495 5.966 -42.080 1.00 95.69 74 GLY A C 1
ATOM 532 O O . GLY A 1 74 ? 41.362 6.583 -42.688 1.00 95.69 74 GLY A O 1
ATOM 533 N N . ASP A 1 75 ? 39.328 5.624 -42.629 1.00 96.44 75 ASP A N 1
ATOM 534 C CA . ASP A 1 75 ? 38.943 5.912 -44.015 1.00 96.44 75 ASP A CA 1
ATOM 535 C C . ASP A 1 75 ? 37.545 6.533 -44.099 1.00 96.44 75 ASP A C 1
ATOM 537 O O . ASP A 1 75 ? 36.687 6.312 -43.243 1.00 96.44 75 ASP A O 1
ATOM 541 N N . ALA A 1 76 ? 37.302 7.280 -45.178 1.00 96.81 76 ALA A N 1
ATOM 542 C CA . ALA A 1 76 ? 35.989 7.839 -45.461 1.00 96.81 76 ALA A CA 1
ATOM 543 C C . ALA A 1 76 ? 35.017 6.785 -46.012 1.00 96.81 76 ALA A C 1
ATOM 545 O O . ALA A 1 76 ? 35.377 5.953 -46.853 1.00 96.81 76 ALA A O 1
ATOM 546 N N . GLY A 1 77 ? 33.756 6.877 -45.603 1.00 96.62 77 GLY A N 1
ATOM 547 C CA . GLY A 1 77 ? 32.699 5.995 -46.080 1.00 96.62 77 GLY A CA 1
ATOM 548 C C . GLY A 1 77 ? 31.325 6.403 -45.575 1.00 96.62 77 GLY A C 1
ATOM 549 O O . GLY A 1 77 ? 31.177 7.360 -44.821 1.00 96.62 77 GLY A O 1
ATOM 550 N N . ARG A 1 78 ? 30.299 5.667 -45.984 1.00 97.44 78 ARG A N 1
ATOM 551 C CA . ARG A 1 78 ? 28.928 5.867 -45.516 1.00 97.44 78 ARG A CA 1
ATOM 552 C C . ARG A 1 78 ? 28.147 4.568 -45.528 1.00 97.44 78 ARG A C 1
ATOM 554 O O . ARG A 1 78 ? 28.388 3.698 -46.358 1.00 97.44 78 ARG A O 1
ATOM 561 N N . MET A 1 79 ? 27.172 4.459 -44.645 1.00 97.38 79 MET A N 1
ATOM 562 C CA . MET A 1 79 ? 26.169 3.404 -44.692 1.00 97.38 79 MET A CA 1
ATOM 563 C C . MET A 1 79 ? 24.830 3.937 -44.213 1.00 97.38 79 MET A C 1
ATOM 565 O O . MET A 1 79 ? 24.764 4.902 -43.446 1.00 97.38 79 MET A O 1
ATOM 569 N N . GLY A 1 80 ? 23.757 3.299 -44.654 1.00 97.00 80 GLY A N 1
ATOM 570 C CA . GLY A 1 80 ? 22.431 3.689 -44.230 1.00 97.00 80 GLY A CA 1
ATOM 571 C C . GLY A 1 80 ? 21.412 2.580 -44.371 1.00 97.00 80 GLY A C 1
ATOM 572 O O . GLY A 1 80 ? 21.517 1.719 -45.241 1.00 97.00 80 GLY A O 1
ATOM 573 N N . PHE A 1 81 ? 20.420 2.639 -43.496 1.00 97.44 81 PHE A N 1
ATOM 574 C CA . PHE A 1 81 ? 19.245 1.790 -43.494 1.00 97.44 81 PHE A CA 1
ATOM 575 C C . PHE A 1 81 ? 18.011 2.690 -43.526 1.00 97.44 81 PHE A C 1
ATOM 577 O O . PHE A 1 81 ? 17.950 3.658 -42.776 1.00 97.44 81 PHE A O 1
ATOM 584 N N . ASP A 1 82 ? 17.039 2.396 -44.381 1.00 97.69 82 ASP A N 1
ATOM 585 C CA . ASP A 1 82 ? 15.742 3.072 -44.383 1.00 97.69 82 ASP A CA 1
ATOM 586 C C . ASP A 1 82 ? 14.625 2.040 -44.424 1.00 97.69 82 ASP A C 1
ATOM 588 O O . ASP A 1 82 ? 14.582 1.224 -45.340 1.00 97.69 82 ASP A O 1
ATOM 592 N N . ALA A 1 83 ? 13.685 2.125 -43.493 1.00 97.94 83 ALA A N 1
ATOM 593 C CA . ALA A 1 83 ? 12.418 1.418 -43.543 1.00 97.94 83 ALA A CA 1
ATOM 594 C C . ALA A 1 83 ? 11.273 2.416 -43.725 1.00 97.94 83 ALA A C 1
ATOM 596 O O . ALA A 1 83 ? 11.226 3.442 -43.049 1.00 97.94 83 ALA A O 1
ATOM 597 N N . VAL A 1 84 ? 10.349 2.104 -44.628 1.00 98.19 84 VAL A N 1
ATOM 598 C CA . VAL A 1 84 ? 9.092 2.824 -44.846 1.00 98.19 84 VAL A CA 1
ATOM 599 C C . VAL A 1 84 ? 7.978 1.792 -44.805 1.00 98.19 84 VAL A C 1
ATOM 601 O O . VAL A 1 84 ? 7.958 0.882 -45.628 1.00 98.19 84 VAL A O 1
ATOM 604 N N . ILE A 1 85 ? 7.091 1.903 -43.826 1.00 97.69 85 ILE A N 1
ATOM 605 C CA . ILE A 1 85 ? 6.047 0.927 -43.523 1.00 97.69 85 ILE A CA 1
ATOM 606 C C . ILE A 1 85 ? 4.692 1.634 -43.555 1.00 97.69 85 ILE A C 1
ATOM 608 O O . ILE A 1 85 ? 4.508 2.651 -42.889 1.00 97.69 85 ILE A O 1
ATOM 612 N N . ASP A 1 86 ? 3.740 1.077 -44.294 1.00 97.81 86 ASP A N 1
ATOM 613 C CA . ASP A 1 86 ? 2.332 1.459 -44.235 1.00 97.81 86 ASP A CA 1
ATOM 614 C C . ASP A 1 86 ? 1.706 0.869 -42.963 1.00 97.81 86 ASP A C 1
ATOM 616 O O . ASP A 1 86 ? 1.477 -0.339 -42.840 1.00 97.81 86 ASP A O 1
ATOM 620 N N . VAL A 1 87 ? 1.447 1.736 -41.987 1.00 96.75 87 VAL A N 1
ATOM 621 C CA . VAL A 1 87 ? 0.907 1.355 -40.678 1.00 96.75 87 VAL A CA 1
ATOM 622 C C . VAL A 1 87 ? -0.547 0.908 -40.788 1.00 96.75 87 VAL A C 1
ATOM 624 O O . VAL A 1 87 ? -0.955 0.028 -40.037 1.00 96.75 87 VAL A O 1
ATOM 627 N N . GLY A 1 88 ? -1.320 1.450 -41.733 1.00 96.06 88 GLY A N 1
ATOM 628 C CA . GLY A 1 88 ? -2.700 1.022 -41.966 1.00 96.06 88 GLY A CA 1
ATOM 629 C C . GLY A 1 88 ? -2.755 -0.406 -42.500 1.00 96.06 88 GLY A C 1
ATOM 630 O O . GLY A 1 88 ? -3.465 -1.251 -41.951 1.00 96.06 88 GLY A O 1
ATOM 631 N N . ALA A 1 89 ? -1.945 -0.706 -43.517 1.00 95.81 89 ALA A N 1
ATOM 632 C CA . ALA A 1 89 ? -1.833 -2.056 -44.064 1.00 95.81 89 ALA A CA 1
ATOM 633 C C . ALA A 1 89 ? -1.289 -3.053 -43.025 1.00 95.81 89 ALA A C 1
ATOM 635 O O . ALA A 1 89 ? -1.780 -4.181 -42.923 1.00 95.81 89 ALA A O 1
ATOM 636 N N . LEU A 1 90 ? -0.305 -2.636 -42.221 1.00 94.69 90 LEU A N 1
ATOM 637 C CA . LEU A 1 90 ? 0.291 -3.485 -41.192 1.00 94.69 90 LEU A CA 1
ATOM 638 C C . LEU A 1 90 ? -0.662 -3.748 -40.017 1.00 94.69 90 LEU A C 1
ATOM 640 O O . LEU A 1 90 ? -0.766 -4.887 -39.565 1.00 94.69 90 LEU A O 1
ATOM 644 N N . ALA A 1 91 ? -1.391 -2.731 -39.551 1.00 93.50 91 ALA A N 1
ATOM 645 C CA . ALA A 1 91 ? -2.404 -2.870 -38.507 1.00 93.50 91 ALA A CA 1
ATOM 646 C C . ALA A 1 91 ? -3.584 -3.738 -38.963 1.00 93.50 91 ALA A C 1
ATOM 648 O O . ALA A 1 91 ? -4.086 -4.540 -38.181 1.00 93.50 91 ALA A O 1
ATOM 649 N N . ALA A 1 92 ? -3.990 -3.646 -40.235 1.00 92.12 92 ALA A N 1
ATOM 650 C CA . ALA A 1 92 ? -5.008 -4.528 -40.804 1.00 92.12 92 ALA A CA 1
ATOM 651 C C . ALA A 1 92 ? -4.554 -5.999 -40.849 1.00 92.12 92 ALA A C 1
ATOM 653 O O . ALA A 1 92 ? -5.371 -6.899 -40.659 1.00 92.12 92 ALA A O 1
ATOM 654 N N . ALA A 1 93 ? -3.260 -6.246 -41.080 1.00 91.12 93 ALA A N 1
ATOM 655 C CA . ALA A 1 93 ? -2.688 -7.590 -41.073 1.00 91.12 93 ALA A CA 1
ATOM 656 C C . ALA A 1 93 ? -2.452 -8.144 -39.654 1.00 91.12 93 ALA A C 1
ATOM 658 O O . ALA A 1 93 ? -2.460 -9.360 -39.472 1.00 91.12 93 ALA A O 1
ATOM 659 N N . MET A 1 94 ? -2.224 -7.276 -38.659 1.00 91.38 94 MET A N 1
ATOM 660 C CA . MET A 1 94 ? -1.859 -7.655 -37.284 1.00 91.38 94 MET A CA 1
ATOM 661 C C . MET A 1 94 ? -2.550 -6.769 -36.230 1.00 91.38 94 MET A C 1
ATOM 663 O O . MET A 1 94 ? -1.889 -5.988 -35.537 1.00 91.38 94 MET A O 1
ATOM 667 N N . PRO A 1 95 ? -3.882 -6.855 -36.096 1.00 83.81 95 PRO A N 1
ATOM 668 C CA . PRO A 1 95 ? -4.650 -5.927 -35.268 1.00 83.81 95 PRO A CA 1
ATOM 669 C C . PRO A 1 95 ? -4.303 -5.988 -33.771 1.00 83.81 95 PRO 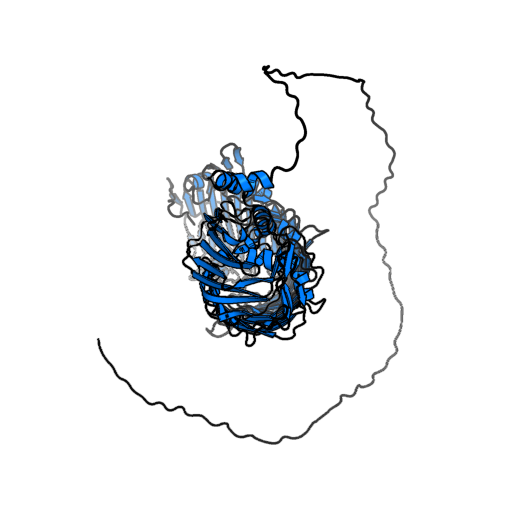A C 1
ATOM 671 O O . PRO A 1 95 ? -4.350 -4.957 -33.099 1.00 83.81 95 PRO A O 1
ATOM 674 N N . ARG A 1 96 ? -3.907 -7.147 -33.220 1.00 86.00 96 ARG A N 1
ATOM 675 C CA . ARG A 1 96 ? -3.600 -7.279 -31.780 1.00 86.00 96 ARG A CA 1
ATOM 676 C C . ARG A 1 96 ? -2.183 -6.841 -31.427 1.00 86.00 96 ARG A C 1
ATOM 678 O O . ARG A 1 96 ? -1.946 -6.440 -30.291 1.00 86.00 96 ARG A O 1
ATOM 685 N N . THR A 1 97 ? -1.245 -6.880 -32.372 1.00 86.94 97 THR A N 1
ATOM 686 C CA . THR A 1 97 ? 0.162 -6.506 -32.139 1.00 86.94 97 THR A CA 1
ATOM 687 C C . THR A 1 97 ? 0.324 -5.042 -31.715 1.00 86.94 97 THR A C 1
ATOM 689 O O . THR A 1 97 ? 1.240 -4.725 -30.960 1.00 86.94 97 THR A O 1
ATOM 692 N N . PHE A 1 98 ? -0.577 -4.156 -32.145 1.00 84.06 98 PHE A N 1
ATOM 693 C CA . PHE A 1 98 ? -0.501 -2.720 -31.859 1.00 84.06 98 PHE A CA 1
ATOM 694 C C . PHE A 1 98 ? -1.302 -2.269 -30.629 1.00 84.06 98 PHE A C 1
ATOM 696 O O . PHE A 1 98 ? -1.263 -1.086 -30.299 1.00 84.06 98 PHE A O 1
ATOM 703 N N . GLY A 1 99 ? -2.028 -3.171 -29.953 1.00 84.81 99 GLY A N 1
ATOM 704 C CA . GLY A 1 99 ? -2.879 -2.798 -28.813 1.00 84.81 99 GLY A CA 1
ATOM 705 C C . GLY A 1 99 ? -3.967 -1.779 -29.177 1.00 84.81 99 GLY A C 1
ATOM 706 O O . GLY A 1 99 ? -4.319 -0.929 -28.358 1.00 84.81 99 GLY A O 1
ATOM 707 N N . ILE A 1 100 ? -4.450 -1.830 -30.423 1.00 90.56 100 ILE A N 1
ATOM 708 C CA . ILE A 1 100 ? -5.522 -0.960 -30.912 1.00 90.56 100 ILE A CA 1
ATOM 709 C C . ILE A 1 100 ? -6.818 -1.340 -30.187 1.00 90.56 100 ILE A C 1
ATOM 711 O O . ILE A 1 100 ? -7.081 -2.524 -29.961 1.00 90.56 100 ILE A O 1
ATOM 715 N N . LEU A 1 101 ? -7.626 -0.343 -29.823 1.00 90.31 101 LEU A N 1
ATOM 716 C CA . LEU A 1 101 ? -8.953 -0.563 -29.244 1.00 90.31 101 LEU A CA 1
ATOM 717 C C . LEU A 1 101 ? -9.785 -1.498 -30.149 1.00 90.31 101 LEU A C 1
ATOM 719 O O . LEU A 1 101 ? -9.773 -1.303 -31.363 1.00 90.31 101 LEU A O 1
ATOM 723 N N . PRO A 1 102 ? -10.546 -2.470 -29.603 1.00 89.81 102 PRO A N 1
ATOM 724 C CA . PRO A 1 102 ? -11.201 -3.517 -30.401 1.00 89.81 102 PRO A CA 1
ATOM 725 C C . PRO A 1 102 ? -12.094 -3.024 -31.548 1.00 89.81 102 PRO A C 1
ATOM 727 O O . PRO A 1 102 ? -12.281 -3.737 -32.530 1.00 89.81 102 PRO A O 1
ATOM 730 N N . GLU A 1 103 ? -12.646 -1.817 -31.427 1.00 92.50 103 GLU A N 1
ATOM 731 C CA . GLU A 1 103 ? -13.562 -1.237 -32.411 1.00 92.50 103 GLU A CA 1
ATOM 732 C C . GLU A 1 103 ? -12.902 -0.190 -33.324 1.00 92.50 103 GLU A C 1
ATOM 734 O O . GLU A 1 103 ? -13.540 0.322 -34.242 1.00 92.50 103 GLU A O 1
ATOM 739 N N . VAL A 1 104 ? -11.629 0.138 -33.094 1.00 95.38 104 VAL A N 1
ATOM 740 C CA . VAL A 1 104 ? -10.899 1.144 -33.868 1.00 95.38 104 VAL A CA 1
ATOM 741 C C . VAL A 1 104 ? -10.165 0.479 -35.022 1.00 95.38 104 VAL A C 1
ATOM 743 O O . VAL A 1 104 ? -9.434 -0.495 -34.847 1.00 95.38 104 VAL A O 1
ATOM 746 N N . LYS A 1 105 ? -10.313 1.040 -36.224 1.00 96.00 105 LYS A N 1
ATOM 747 C CA . LYS A 1 105 ? -9.620 0.559 -37.420 1.00 96.00 105 LYS A CA 1
ATOM 748 C C . LYS A 1 105 ? -8.605 1.589 -37.886 1.00 96.00 105 LYS A C 1
ATOM 750 O O . LYS A 1 105 ? -8.981 2.637 -38.399 1.00 96.00 105 LYS A O 1
ATOM 755 N N . VAL A 1 106 ? -7.314 1.287 -37.766 1.00 96.69 106 VAL A N 1
ATOM 756 C CA . VAL A 1 106 ? -6.266 2.123 -38.372 1.00 96.69 106 VAL A CA 1
ATOM 757 C C . VAL A 1 106 ? -6.340 1.966 -39.892 1.00 96.69 106 VAL A C 1
ATOM 759 O O . VAL A 1 106 ? -6.251 0.857 -40.415 1.00 96.69 106 VAL A O 1
ATOM 762 N N . VAL A 1 107 ? -6.554 3.075 -40.597 1.00 97.12 107 VAL A N 1
ATOM 763 C CA . VAL A 1 107 ? -6.828 3.105 -42.047 1.00 97.12 107 VAL A CA 1
ATOM 764 C C . VAL A 1 107 ? -5.748 3.812 -42.856 1.00 97.12 107 VAL A C 1
ATOM 766 O O . VAL A 1 107 ? -5.815 3.820 -44.082 1.00 97.12 107 VAL A O 1
ATOM 769 N N . GLY A 1 108 ? -4.759 4.408 -42.196 1.00 97.19 108 GLY A N 1
ATOM 770 C CA . GLY A 1 108 ? -3.614 5.009 -42.863 1.00 97.19 108 GLY A CA 1
ATOM 771 C C . GLY A 1 108 ? -2.532 5.423 -41.879 1.00 97.19 108 GLY A C 1
ATOM 772 O O . GLY A 1 108 ? -2.770 5.499 -40.674 1.00 97.19 108 GLY A O 1
ATOM 773 N N . GLY A 1 109 ? -1.348 5.689 -42.414 1.00 97.88 109 GLY A N 1
ATOM 774 C CA . GLY A 1 109 ? -0.179 6.134 -41.666 1.00 97.88 109 GLY A CA 1
ATOM 775 C C . GLY A 1 109 ? 1.094 5.570 -42.276 1.00 97.88 109 GLY A C 1
ATOM 776 O O . GLY A 1 109 ? 1.099 4.451 -42.778 1.00 97.88 109 GLY A O 1
ATOM 777 N N . THR A 1 110 ? 2.178 6.336 -42.234 1.00 98.31 110 THR A N 1
ATOM 778 C CA . THR A 1 110 ? 3.495 5.902 -42.704 1.00 98.31 110 THR A CA 1
ATOM 779 C C . THR A 1 110 ? 4.488 5.969 -41.558 1.00 98.31 110 THR A C 1
ATOM 781 O O . THR A 1 110 ? 4.744 7.040 -41.015 1.00 98.31 110 THR A O 1
ATOM 784 N N . TYR A 1 111 ? 5.061 4.825 -41.199 1.00 97.88 111 TYR A N 1
ATOM 785 C CA . TYR A 1 111 ? 6.197 4.739 -40.296 1.00 97.88 111 TYR A CA 1
ATOM 786 C C . TYR A 1 111 ? 7.482 4.746 -41.119 1.00 97.88 111 TYR A C 1
ATOM 788 O O . TYR A 1 111 ? 7.717 3.852 -41.932 1.00 97.88 111 TYR A O 1
ATOM 796 N N . ARG A 1 112 ? 8.326 5.748 -40.903 1.00 98.38 112 ARG A N 1
ATOM 797 C CA . ARG A 1 112 ? 9.654 5.863 -41.494 1.00 98.38 112 ARG A CA 1
ATOM 798 C C . ARG A 1 112 ? 10.703 5.693 -40.407 1.00 98.38 112 ARG A C 1
ATOM 800 O O . ARG A 1 112 ? 10.603 6.313 -39.358 1.00 98.38 112 ARG A O 1
ATOM 807 N N . HIS A 1 113 ? 11.730 4.904 -40.679 1.00 98.12 113 HIS A N 1
ATOM 808 C CA . HIS A 1 113 ? 12.909 4.773 -39.833 1.00 98.12 113 HIS A CA 1
ATOM 809 C C . HIS A 1 113 ? 14.149 4.876 -40.715 1.00 98.12 113 HIS A C 1
ATOM 811 O O . HIS A 1 113 ? 14.317 4.071 -41.621 1.00 98.12 113 HIS A O 1
ATOM 817 N N . SER A 1 114 ? 14.999 5.865 -40.474 1.00 98.19 114 SER A N 1
ATOM 818 C CA . SER A 1 114 ? 16.271 6.073 -41.160 1.00 98.19 114 SER A CA 1
ATOM 819 C C . SER A 1 114 ? 17.409 5.951 -40.157 1.00 98.19 114 SER A C 1
ATOM 821 O O . SER A 1 114 ? 17.369 6.572 -39.101 1.00 98.19 114 SER A O 1
ATOM 823 N N . LEU A 1 115 ? 18.428 5.170 -40.491 1.00 97.69 115 LEU A N 1
ATOM 824 C CA . LEU A 1 115 ? 19.717 5.140 -39.816 1.00 97.69 115 LEU A CA 1
ATOM 825 C C . LEU A 1 115 ? 20.785 5.518 -40.839 1.00 97.69 115 LEU A C 1
ATOM 827 O O . LEU A 1 115 ? 20.761 5.063 -41.989 1.00 97.69 115 LEU A O 1
ATOM 831 N N . ARG A 1 116 ? 21.734 6.350 -40.432 1.00 98.06 116 ARG A N 1
ATOM 832 C CA . ARG A 1 116 ? 22.853 6.806 -41.254 1.00 98.06 116 ARG A CA 1
ATOM 833 C C . ARG A 1 116 ? 24.115 6.827 -40.410 1.00 98.06 116 ARG A C 1
ATOM 835 O O . ARG A 1 116 ? 24.096 7.292 -39.273 1.00 98.06 116 ARG A O 1
ATOM 842 N N . ALA A 1 117 ? 25.211 6.369 -40.995 1.00 97.62 117 ALA A N 1
ATOM 843 C CA . ALA A 1 117 ? 26.547 6.581 -40.468 1.00 97.62 117 ALA A CA 1
ATOM 844 C C . ALA A 1 117 ? 27.433 7.133 -41.585 1.00 97.62 117 ALA A C 1
ATOM 846 O O . ALA A 1 117 ? 27.476 6.570 -42.682 1.00 97.62 117 ALA A O 1
ATOM 847 N N . VAL A 1 118 ? 28.121 8.235 -41.306 1.00 97.94 118 VAL A N 1
ATOM 848 C CA . VAL A 1 118 ? 29.115 8.849 -42.189 1.00 97.94 118 VAL A CA 1
ATOM 849 C C . VAL A 1 118 ? 30.465 8.754 -41.496 1.00 97.94 118 VAL A C 1
ATOM 851 O O . VAL A 1 118 ? 30.625 9.208 -40.369 1.00 97.94 118 VAL A O 1
ATOM 854 N N . PHE A 1 119 ? 31.433 8.142 -42.161 1.00 97.81 119 PHE A N 1
ATOM 855 C CA . PHE A 1 119 ? 32.782 7.948 -41.653 1.00 97.81 119 PHE A CA 1
ATOM 856 C C . PHE A 1 119 ? 33.724 8.946 -42.322 1.00 97.81 119 PHE A C 1
ATOM 858 O O . PHE A 1 119 ? 33.708 9.107 -43.545 1.00 97.81 119 PHE A O 1
ATOM 865 N N . THR A 1 120 ? 34.567 9.583 -41.521 1.00 97.31 120 THR A N 1
ATOM 866 C CA . THR A 1 120 ? 35.784 10.276 -41.943 1.00 97.31 120 THR A CA 1
ATOM 867 C C . THR A 1 120 ? 36.992 9.513 -41.401 1.00 97.31 120 THR A C 1
ATOM 869 O O . THR A 1 120 ? 36.857 8.550 -40.644 1.00 97.31 120 THR A O 1
ATOM 872 N N . SER A 1 121 ? 38.204 9.937 -41.761 1.00 95.94 121 SER A N 1
ATOM 873 C CA . SER A 1 121 ? 39.418 9.299 -41.243 1.00 95.94 121 SER A CA 1
ATOM 874 C C . SER A 1 121 ? 39.541 9.386 -39.715 1.00 95.94 121 SER A C 1
ATOM 876 O O . SER A 1 121 ? 40.149 8.512 -39.095 1.00 95.94 121 SER A O 1
ATOM 878 N N . ASP A 1 122 ? 38.944 10.402 -39.097 1.00 96.44 122 ASP A N 1
ATOM 879 C CA . ASP A 1 122 ? 39.084 10.723 -37.680 1.00 96.44 122 ASP A CA 1
ATOM 880 C C . ASP A 1 122 ? 37.809 10.534 -36.844 1.00 96.44 122 ASP A C 1
ATOM 882 O O . ASP A 1 122 ? 37.918 10.495 -35.621 1.00 96.44 122 ASP A O 1
ATOM 886 N N . ARG A 1 123 ? 36.617 10.386 -37.444 1.00 95.88 123 ARG A N 1
ATOM 887 C CA . ARG A 1 123 ? 35.361 10.206 -36.696 1.00 95.88 123 ARG A CA 1
ATOM 888 C C . ARG A 1 123 ? 34.250 9.500 -37.475 1.00 95.88 123 ARG A C 1
ATOM 890 O O . ARG A 1 123 ? 34.281 9.401 -38.696 1.00 95.88 123 ARG A O 1
ATOM 897 N N . ALA A 1 124 ? 33.241 9.040 -36.744 1.00 96.75 124 ALA A N 1
ATOM 898 C CA . ALA A 1 124 ? 31.988 8.516 -37.271 1.00 96.75 124 ALA A CA 1
ATOM 899 C C . ALA A 1 124 ? 30.809 9.378 -36.799 1.00 96.75 124 ALA A C 1
ATOM 901 O O . ALA A 1 124 ? 30.594 9.524 -35.598 1.00 96.75 124 ALA A O 1
ATOM 902 N N . ASP A 1 125 ? 30.045 9.925 -37.738 1.00 97.75 125 ASP A N 1
ATOM 903 C CA . ASP A 1 125 ? 28.843 10.717 -37.494 1.00 97.75 125 ASP A CA 1
ATOM 904 C C . ASP A 1 125 ? 27.608 9.825 -37.692 1.00 97.75 125 ASP A C 1
ATOM 906 O O . ASP A 1 125 ? 27.350 9.336 -38.794 1.00 97.75 125 ASP A O 1
ATOM 910 N N . TYR A 1 126 ? 26.846 9.592 -36.625 1.00 97.19 126 TYR A N 1
ATOM 911 C CA . TYR A 1 126 ? 25.644 8.760 -36.620 1.00 97.19 126 TYR A CA 1
ATOM 912 C C . TYR A 1 126 ? 24.394 9.631 -36.581 1.00 97.19 126 TYR A C 1
ATOM 914 O O . TYR A 1 126 ? 24.332 10.604 -35.830 1.00 97.19 126 TYR A O 1
ATOM 922 N N . SER A 1 127 ? 23.368 9.254 -37.338 1.00 98.00 127 SER A N 1
ATOM 923 C CA . SER A 1 127 ? 22.023 9.803 -37.183 1.00 98.00 127 SER A CA 1
ATOM 924 C C . SER A 1 127 ? 20.957 8.723 -37.329 1.00 98.00 127 SER A C 1
ATOM 926 O O . SER A 1 127 ? 21.099 7.773 -38.098 1.00 98.00 127 SER A O 1
ATOM 928 N N . ALA A 1 128 ? 19.900 8.870 -36.548 1.00 98.00 128 ALA A N 1
ATOM 929 C CA . ALA A 1 128 ? 18.718 8.040 -36.525 1.00 98.00 128 ALA A CA 1
ATOM 930 C C . ALA A 1 128 ? 17.497 8.956 -36.564 1.00 98.00 128 ALA A C 1
ATOM 932 O O . ALA A 1 128 ? 17.430 9.928 -35.817 1.00 98.00 128 ALA A O 1
ATOM 933 N N . GLU A 1 129 ? 16.529 8.650 -37.412 1.00 98.44 129 GLU A N 1
ATOM 934 C CA . GLU A 1 129 ? 15.264 9.370 -37.506 1.00 98.44 129 GLU A CA 1
ATOM 935 C C . GLU A 1 129 ? 14.128 8.357 -37.561 1.00 98.44 129 GLU A C 1
ATOM 937 O O . GLU A 1 129 ? 14.173 7.399 -38.328 1.00 98.44 129 GLU A O 1
ATOM 942 N N . VAL A 1 130 ? 13.104 8.572 -36.750 1.00 98.19 130 VAL A N 1
ATOM 943 C CA . VAL A 1 130 ? 11.861 7.818 -36.751 1.00 98.19 130 VAL A CA 1
ATOM 944 C C . VAL A 1 130 ? 10.729 8.814 -36.921 1.00 98.19 130 VAL A C 1
ATOM 946 O O . VAL A 1 130 ? 10.595 9.731 -36.118 1.00 98.19 130 VAL A O 1
ATOM 949 N N . ALA A 1 131 ? 9.898 8.636 -37.938 1.00 98.38 131 ALA A N 1
ATOM 950 C CA . ALA A 1 131 ? 8.742 9.481 -38.182 1.00 98.38 131 ALA A CA 1
ATOM 951 C C . ALA A 1 131 ? 7.485 8.628 -38.343 1.00 98.38 131 ALA A C 1
ATOM 953 O O . ALA A 1 131 ? 7.507 7.607 -39.025 1.00 98.38 131 ALA A O 1
ATOM 954 N N . LEU A 1 132 ? 6.385 9.054 -37.733 1.00 97.88 132 LEU A N 1
ATOM 955 C CA . LEU A 1 132 ? 5.051 8.529 -37.986 1.00 97.88 132 LEU A CA 1
ATOM 956 C C . LEU A 1 132 ? 4.204 9.664 -38.544 1.00 97.88 132 LEU A C 1
ATOM 958 O O . LEU A 1 132 ? 3.906 10.611 -37.818 1.00 97.88 132 LEU A O 1
ATOM 962 N N . THR A 1 133 ? 3.845 9.577 -39.822 1.00 98.25 133 THR A N 1
ATOM 963 C CA . THR A 1 133 ? 3.111 10.635 -40.523 1.00 98.25 133 THR A CA 1
ATOM 964 C C . THR A 1 133 ? 1.768 10.149 -41.047 1.00 98.25 133 THR A C 1
ATOM 966 O O . THR A 1 133 ? 1.611 8.979 -41.405 1.00 98.25 133 THR A O 1
ATOM 969 N N . GLY A 1 134 ? 0.778 11.042 -41.079 1.00 97.00 134 GLY A N 1
ATOM 970 C CA . GLY A 1 134 ? -0.539 10.766 -41.662 1.00 97.00 134 GLY A CA 1
ATOM 971 C C . GLY A 1 134 ? -1.305 9.618 -40.995 1.00 97.00 134 GLY A C 1
ATOM 972 O O . GLY A 1 134 ? -2.090 8.938 -41.662 1.00 97.00 134 GLY A O 1
ATOM 973 N N . LEU A 1 135 ? -1.064 9.360 -39.705 1.00 97.50 135 LEU A N 1
ATOM 974 C CA . LEU A 1 135 ? -1.770 8.316 -38.965 1.00 97.50 135 LEU A CA 1
ATOM 975 C C . LEU A 1 135 ? -3.259 8.670 -38.884 1.00 97.50 135 LEU A C 1
ATOM 977 O O . LEU A 1 135 ? -3.635 9.725 -38.376 1.00 97.50 135 LEU A O 1
ATOM 981 N N . SER A 1 136 ? -4.115 7.778 -39.375 1.00 97.25 136 SER A N 1
ATOM 982 C CA . SER A 1 136 ? -5.565 7.956 -39.324 1.00 97.25 136 SER A CA 1
ATOM 983 C C . SER A 1 136 ? -6.273 6.665 -38.952 1.00 97.25 136 SER A C 1
ATOM 985 O O . SER A 1 136 ? -5.844 5.566 -39.315 1.00 97.25 136 SER A O 1
ATOM 987 N N . ALA A 1 137 ? -7.376 6.807 -38.227 1.00 97.19 137 ALA A N 1
ATOM 988 C CA . ALA A 1 137 ? -8.186 5.691 -37.774 1.00 97.19 137 ALA A CA 1
ATOM 989 C C . ALA A 1 137 ? -9.675 6.014 -37.909 1.00 97.19 137 ALA A C 1
ATOM 991 O O . ALA A 1 137 ? -10.092 7.150 -37.693 1.00 97.19 137 ALA A O 1
ATOM 992 N N . ASP A 1 138 ? -10.468 5.008 -38.252 1.00 97.31 138 ASP A N 1
ATOM 993 C CA . ASP A 1 138 ? -11.918 5.065 -38.145 1.00 97.31 138 ASP A CA 1
ATOM 994 C C . ASP A 1 138 ? -12.300 4.633 -36.728 1.00 97.31 138 ASP A C 1
ATOM 996 O O . ASP A 1 138 ? -11.983 3.520 -36.298 1.00 97.31 138 ASP A O 1
ATOM 1000 N N . VAL A 1 139 ? -12.956 5.536 -35.999 1.00 95.69 139 VAL A N 1
ATOM 1001 C CA . VAL A 1 139 ? -13.427 5.313 -34.631 1.00 95.69 139 VAL A CA 1
ATOM 1002 C C . VAL A 1 139 ? -14.958 5.317 -34.646 1.00 95.69 139 VAL A C 1
ATOM 1004 O O . VAL A 1 139 ? -15.550 6.264 -35.182 1.00 95.69 139 VAL A O 1
ATOM 1007 N N . PRO A 1 140 ? -15.625 4.302 -34.067 1.00 94.06 140 PRO A N 1
ATOM 1008 C CA . PRO A 1 140 ? -17.078 4.296 -33.945 1.00 94.06 140 PRO A CA 1
ATOM 1009 C C . PRO A 1 140 ? -17.575 5.587 -33.293 1.00 94.06 140 PRO A C 1
ATOM 1011 O O . PRO A 1 140 ? -16.926 6.134 -32.402 1.00 94.06 140 PRO A O 1
ATOM 1014 N N . GLU A 1 141 ? -18.710 6.101 -33.769 1.00 92.69 141 GLU A N 1
ATOM 1015 C CA . GLU A 1 141 ? -19.371 7.331 -33.289 1.00 92.69 141 GLU A CA 1
ATOM 1016 C C . GLU A 1 141 ? -18.623 8.654 -33.549 1.00 92.69 141 GLU A C 1
ATOM 1018 O O . GLU A 1 141 ? -19.266 9.681 -33.758 1.00 92.69 141 GLU A O 1
ATOM 1023 N N . LYS A 1 142 ? -17.284 8.652 -33.593 1.00 93.38 142 LYS A N 1
ATOM 1024 C CA . LYS A 1 142 ? -16.458 9.841 -33.880 1.00 93.38 142 LYS A CA 1
ATOM 1025 C C . LYS A 1 142 ? -16.106 10.001 -35.358 1.00 93.38 142 LYS A C 1
ATOM 1027 O O . LYS A 1 142 ? -15.713 11.088 -35.775 1.00 93.38 142 LYS A O 1
ATOM 1032 N N . GLY A 1 143 ? -16.253 8.937 -36.146 1.00 96.50 143 GLY A N 1
ATOM 1033 C CA . GLY A 1 143 ? -15.852 8.910 -37.546 1.00 96.50 143 GLY A CA 1
ATOM 1034 C C . GLY A 1 143 ? -14.334 8.831 -37.706 1.00 96.50 143 GLY A C 1
ATOM 1035 O O . GLY A 1 143 ? -13.622 8.304 -36.849 1.00 96.50 143 GLY A O 1
ATOM 1036 N N . ARG A 1 144 ? -13.834 9.335 -38.835 1.00 97.12 144 ARG A N 1
ATOM 1037 C CA . ARG A 1 144 ? -12.407 9.292 -39.154 1.00 97.12 144 ARG A CA 1
ATOM 1038 C C . ARG A 1 144 ? -11.647 10.360 -38.378 1.00 97.12 144 ARG A C 1
ATOM 1040 O O . ARG A 1 144 ? -11.915 11.549 -38.537 1.00 97.12 144 ARG A O 1
ATOM 1047 N N . ILE A 1 145 ? -10.662 9.933 -37.600 1.00 96.56 145 ILE A N 1
ATOM 1048 C CA . ILE A 1 145 ? -9.739 10.812 -36.883 1.00 96.56 145 ILE A CA 1
ATOM 1049 C C . ILE A 1 145 ? -8.356 10.777 -37.536 1.00 96.56 145 ILE A C 1
ATOM 1051 O O . ILE A 1 145 ? -7.940 9.758 -38.093 1.00 96.56 145 ILE A O 1
ATOM 1055 N N . ALA A 1 146 ? -7.640 11.895 -37.455 1.00 96.62 146 ALA A N 1
ATOM 1056 C CA . ALA A 1 146 ? -6.245 12.011 -37.859 1.00 96.62 146 ALA A CA 1
ATOM 1057 C C . ALA A 1 146 ? -5.410 12.405 -36.640 1.00 96.62 146 ALA A C 1
ATOM 1059 O O . ALA A 1 146 ? -5.766 13.344 -35.927 1.00 96.62 146 ALA A O 1
ATOM 1060 N N . VAL A 1 147 ? -4.319 11.682 -36.414 1.00 95.75 147 VAL A N 1
ATOM 1061 C CA . VAL A 1 147 ? -3.330 11.982 -35.378 1.00 95.75 147 VAL A CA 1
ATOM 1062 C C . VAL A 1 147 ? -2.226 12.807 -36.010 1.00 95.75 147 VAL A C 1
ATOM 1064 O O . VAL A 1 147 ? -1.803 12.526 -37.133 1.00 95.75 147 VAL A O 1
ATOM 1067 N N . LYS A 1 148 ? -1.761 13.840 -35.305 1.00 96.81 148 LYS A N 1
ATOM 1068 C CA . LYS A 1 148 ? -0.673 14.666 -35.839 1.00 96.81 148 LYS A CA 1
ATOM 1069 C C . LYS A 1 148 ? 0.623 13.870 -35.950 1.00 96.81 148 LYS A C 1
ATOM 1071 O O . LYS A 1 148 ? 0.902 12.985 -35.142 1.00 96.81 148 LYS A O 1
ATOM 1076 N N . ASP A 1 149 ? 1.435 14.273 -36.917 1.00 97.69 149 ASP A N 1
ATOM 1077 C CA . ASP A 1 149 ? 2.732 13.670 -37.177 1.00 97.69 149 ASP A CA 1
ATOM 1078 C C . ASP A 1 149 ? 3.644 13.704 -35.941 1.00 97.69 149 ASP A C 1
ATOM 1080 O O . ASP A 1 149 ? 3.628 14.642 -35.134 1.00 97.69 149 ASP A O 1
ATOM 1084 N N . MET A 1 150 ? 4.453 12.656 -35.807 1.00 98.00 150 MET A N 1
ATOM 1085 C CA . MET A 1 150 ? 5.428 12.501 -34.735 1.00 98.00 150 MET A CA 1
ATOM 1086 C C . MET A 1 150 ? 6.795 12.207 -35.332 1.00 98.00 150 MET A C 1
ATOM 1088 O O . MET A 1 150 ? 6.919 11.334 -36.186 1.00 98.00 150 MET A O 1
ATOM 1092 N N . THR A 1 151 ? 7.826 12.895 -34.859 1.00 98.19 151 THR A N 1
ATOM 1093 C CA . THR A 1 151 ? 9.210 12.684 -35.291 1.00 98.19 151 THR A CA 1
ATOM 1094 C C . THR A 1 151 ? 10.120 12.564 -34.083 1.00 98.19 151 THR A C 1
ATOM 1096 O O . THR A 1 151 ? 10.097 13.419 -33.200 1.00 98.19 151 THR A O 1
ATOM 1099 N N . PHE A 1 152 ? 10.956 11.541 -34.070 1.00 98.19 152 PHE A N 1
ATOM 1100 C CA . PHE A 1 152 ? 12.073 11.375 -33.159 1.00 98.19 152 PHE A CA 1
ATOM 1101 C C . PHE A 1 152 ? 13.358 11.365 -33.982 1.00 98.19 152 PHE A C 1
ATOM 1103 O O . PHE A 1 152 ? 13.465 10.610 -34.942 1.00 98.19 152 PHE A O 1
ATOM 1110 N N . SER A 1 153 ? 14.345 12.166 -33.610 1.00 98.19 153 SER A N 1
ATOM 1111 C CA . SER A 1 153 ? 15.657 12.166 -34.250 1.00 98.19 153 SER A CA 1
ATOM 1112 C C . SER A 1 153 ? 16.752 12.124 -33.201 1.00 98.19 153 SER A C 1
ATOM 1114 O O . SER A 1 153 ? 16.668 12.835 -32.206 1.00 98.19 153 SER A O 1
ATOM 1116 N N . ALA A 1 154 ? 17.797 11.343 -33.435 1.00 97.81 154 ALA A N 1
ATOM 1117 C CA . ALA A 1 154 ? 18.997 11.304 -32.617 1.00 97.81 154 ALA A CA 1
ATOM 1118 C C . ALA A 1 154 ? 20.228 11.376 -33.523 1.00 97.81 154 ALA A C 1
ATOM 1120 O O . ALA A 1 154 ? 20.303 10.658 -34.512 1.00 97.81 154 ALA A O 1
ATOM 1121 N N . SER A 1 155 ? 21.211 12.205 -33.195 1.00 97.69 155 SER A N 1
ATOM 1122 C CA . SER A 1 155 ? 22.498 12.249 -33.887 1.00 97.69 155 SER A CA 1
ATOM 1123 C C . SER A 1 155 ? 23.638 12.398 -32.898 1.00 97.69 155 SER A C 1
ATOM 1125 O O . SER A 1 155 ? 23.466 13.065 -31.884 1.00 97.69 155 SER A O 1
ATOM 1127 N N . ALA A 1 156 ? 24.793 11.813 -33.191 1.00 97.12 156 ALA A N 1
ATOM 1128 C CA . ALA A 1 156 ? 26.005 11.976 -32.396 1.00 97.12 156 ALA A CA 1
ATOM 1129 C C . ALA A 1 156 ? 27.247 11.706 -33.248 1.00 97.12 156 ALA A C 1
ATOM 1131 O O . ALA A 1 156 ? 27.213 10.889 -34.167 1.00 97.12 156 ALA A O 1
ATOM 1132 N N . SER A 1 157 ? 28.357 12.333 -32.888 1.00 96.38 157 SER A N 1
ATOM 1133 C CA . SER A 1 157 ? 29.671 12.127 -33.489 1.00 96.38 157 SER A CA 1
ATOM 1134 C C . SER A 1 157 ? 30.561 11.326 -32.541 1.00 96.38 157 SER A C 1
ATOM 1136 O O . SER A 1 157 ? 30.607 11.601 -31.346 1.00 96.38 157 SER A O 1
ATOM 1138 N N . ASN A 1 158 ? 31.296 10.341 -33.052 1.00 93.69 158 ASN A N 1
ATOM 1139 C CA . ASN A 1 158 ? 32.274 9.563 -32.295 1.00 93.69 158 ASN A CA 1
ATOM 1140 C C . ASN A 1 158 ? 33.652 9.651 -32.977 1.00 93.69 158 ASN A C 1
ATOM 1142 O O . ASN A 1 158 ? 33.856 8.994 -33.998 1.00 93.69 158 ASN A O 1
ATOM 1146 N N . PRO A 1 159 ? 34.620 10.408 -32.432 1.00 91.06 159 PRO A N 1
ATOM 1147 C CA . PRO A 1 159 ? 35.997 10.430 -32.919 1.00 91.06 159 PRO A CA 1
ATOM 1148 C C . PRO A 1 159 ? 36.789 9.158 -32.556 1.00 91.06 159 PRO A C 1
ATOM 1150 O O . PRO A 1 159 ? 37.934 8.996 -32.962 1.00 91.06 159 PRO A O 1
ATOM 1153 N N . GLY A 1 160 ? 36.192 8.233 -31.797 1.00 82.81 160 GLY A N 1
ATOM 1154 C CA . GLY A 1 160 ? 36.822 7.019 -31.294 1.00 82.81 160 GLY A CA 1
ATOM 1155 C C . GLY A 1 160 ? 37.444 7.224 -29.913 1.00 82.81 160 GLY A C 1
ATOM 1156 O O . GLY A 1 160 ? 38.259 8.112 -29.694 1.00 82.81 160 GLY A O 1
ATOM 1157 N N . GLY A 1 161 ? 37.105 6.352 -28.966 1.00 76.50 161 GLY A N 1
ATOM 1158 C CA . GLY A 1 161 ? 37.569 6.418 -27.577 1.00 76.50 161 GLY A CA 1
ATOM 1159 C C . GLY A 1 161 ? 38.757 5.519 -27.246 1.00 76.50 161 GLY A C 1
ATOM 1160 O O . GLY A 1 161 ? 38.834 4.986 -26.135 1.00 76.50 161 GLY A O 1
ATOM 1161 N N . LYS A 1 162 ? 39.646 5.287 -28.222 1.00 77.81 162 LYS A N 1
ATOM 1162 C CA . LYS A 1 162 ? 40.835 4.418 -28.096 1.00 77.81 162 LYS A CA 1
ATOM 1163 C C . LYS A 1 162 ? 40.513 3.028 -27.509 1.00 77.81 162 LYS A C 1
ATOM 1165 O O . LYS A 1 162 ? 41.333 2.454 -26.800 1.00 77.81 162 LYS A O 1
ATOM 1170 N N . GLY A 1 163 ? 39.314 2.503 -27.780 1.00 64.31 163 GLY A N 1
ATOM 1171 C CA . GLY A 1 163 ? 38.871 1.177 -27.332 1.00 64.31 163 GLY A CA 1
ATOM 1172 C C . GLY A 1 163 ? 38.367 1.059 -25.884 1.00 64.31 163 GLY A C 1
ATOM 1173 O O . GLY A 1 163 ? 38.062 -0.053 -25.471 1.00 64.31 163 GLY A O 1
ATOM 1174 N N . LEU A 1 164 ? 38.255 2.151 -25.110 1.00 69.75 164 LEU A N 1
ATOM 1175 C CA . LEU A 1 164 ? 37.820 2.080 -23.701 1.00 69.75 164 LEU A CA 1
ATOM 1176 C C . LEU A 1 164 ? 36.354 2.499 -23.489 1.00 69.75 164 LEU A C 1
ATOM 1178 O O . LEU A 1 164 ? 35.577 1.729 -22.938 1.00 69.75 164 LEU A O 1
ATOM 1182 N N . LEU A 1 165 ? 35.959 3.698 -23.935 1.00 72.69 165 LEU A N 1
ATOM 1183 C CA . LEU A 1 165 ? 34.602 4.259 -23.781 1.00 72.69 165 LEU A CA 1
ATOM 1184 C C . LEU A 1 165 ? 34.285 5.164 -24.977 1.00 72.69 165 LEU A C 1
ATOM 1186 O O . LEU A 1 165 ? 35.166 5.933 -25.357 1.00 72.69 165 LEU A O 1
ATOM 1190 N N . PRO A 1 166 ? 33.103 5.087 -25.612 1.00 79.25 166 PRO A N 1
ATOM 1191 C CA . PRO A 1 166 ? 32.789 5.933 -26.758 1.00 79.25 166 PRO A CA 1
ATOM 1192 C C . PRO A 1 166 ? 32.782 7.407 -26.373 1.00 79.25 166 PRO A C 1
ATOM 1194 O O . PRO A 1 166 ? 32.107 7.817 -25.429 1.00 79.25 166 PRO A O 1
ATOM 1197 N N . GLU A 1 167 ? 33.555 8.202 -27.109 1.00 87.00 167 GLU A N 1
ATOM 1198 C CA . GLU A 1 167 ? 33.625 9.644 -26.909 1.00 87.00 167 GLU A CA 1
ATOM 1199 C C . GLU A 1 167 ? 32.519 10.308 -27.733 1.00 87.00 167 GLU A C 1
ATOM 1201 O O . GLU A 1 167 ? 32.758 10.848 -28.806 1.00 87.00 167 GLU A O 1
ATOM 1206 N N . LEU A 1 168 ? 31.274 10.224 -27.265 1.00 91.12 168 LEU A N 1
ATOM 1207 C CA . LEU A 1 168 ? 30.165 10.863 -27.970 1.00 91.12 168 LEU A CA 1
ATOM 1208 C C . LEU A 1 168 ? 30.259 12.389 -27.838 1.00 91.12 168 LEU A C 1
ATOM 1210 O O . LEU A 1 168 ? 30.332 12.940 -26.735 1.00 91.12 168 LEU A O 1
ATOM 1214 N N . ARG A 1 169 ? 30.250 13.057 -28.987 1.00 93.44 169 ARG A N 1
ATOM 1215 C CA . ARG A 1 169 ? 30.226 14.508 -29.153 1.00 93.44 169 ARG A CA 1
ATOM 1216 C C . ARG A 1 169 ? 29.004 14.909 -29.959 1.00 93.44 169 ARG A C 1
ATOM 1218 O O . ARG A 1 169 ? 28.440 14.089 -30.683 1.00 93.44 169 ARG A O 1
ATOM 1225 N N . ASP A 1 170 ? 28.615 16.171 -29.826 1.00 95.94 170 ASP A N 1
ATOM 1226 C CA . ASP A 1 170 ? 27.542 16.778 -30.618 1.00 95.94 170 ASP A CA 1
ATOM 1227 C C . ASP A 1 170 ? 26.237 15.957 -30.600 1.00 95.94 170 ASP A C 1
ATOM 1229 O O . ASP A 1 170 ? 25.512 15.878 -31.595 1.00 95.94 170 ASP A O 1
ATOM 1233 N N . LEU A 1 171 ? 25.940 15.330 -29.454 1.00 96.31 171 LEU A N 1
ATOM 1234 C CA . LEU A 1 171 ? 24.727 14.555 -29.250 1.00 96.31 171 LEU A CA 1
ATOM 1235 C C . LEU A 1 171 ? 23.526 15.499 -29.335 1.00 96.31 171 LEU A C 1
ATOM 1237 O O . LEU A 1 171 ? 23.403 16.445 -28.555 1.00 96.31 171 LEU A O 1
ATOM 1241 N N . LYS A 1 172 ? 22.627 15.221 -30.274 1.00 97.81 172 LYS A N 1
ATOM 1242 C CA . LYS A 1 172 ? 21.343 15.900 -30.426 1.00 97.81 172 LYS A CA 1
ATOM 1243 C C . LYS A 1 172 ? 20.245 14.857 -30.419 1.00 97.81 172 LYS A C 1
ATOM 1245 O O . LYS A 1 172 ? 20.290 13.940 -31.229 1.00 97.81 172 LYS A O 1
ATOM 1250 N N . VAL A 1 173 ? 19.270 14.982 -29.531 1.00 97.75 173 VAL A N 1
ATOM 1251 C CA . VAL A 1 173 ? 18.059 14.156 -29.542 1.00 97.75 173 VAL A CA 1
ATOM 1252 C C . VAL A 1 173 ? 16.862 15.084 -29.539 1.00 97.75 173 VAL A C 1
ATOM 1254 O O . VAL A 1 173 ? 16.7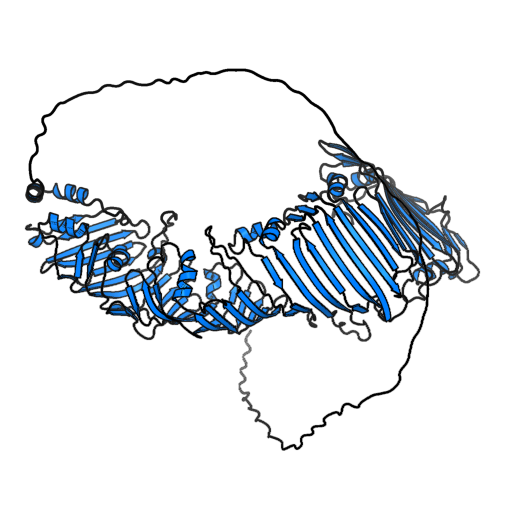41 15.914 -28.647 1.00 97.75 173 VAL A O 1
ATOM 1257 N N . ALA A 1 174 ? 15.980 14.937 -30.517 1.00 98.06 174 ALA A N 1
ATOM 1258 C CA . ALA A 1 174 ? 14.757 15.708 -30.608 1.00 98.06 174 ALA A CA 1
ATOM 1259 C C . ALA A 1 174 ? 13.542 14.785 -30.717 1.00 98.06 174 ALA A C 1
ATOM 1261 O O . ALA A 1 174 ? 13.562 13.805 -31.458 1.00 98.06 174 ALA A O 1
ATOM 1262 N N . LEU A 1 175 ? 12.480 15.113 -29.990 1.00 98.06 175 LEU A N 1
ATOM 1263 C CA . LEU A 1 175 ? 11.142 14.556 -30.165 1.00 98.06 175 LEU A CA 1
ATOM 1264 C C . LEU A 1 175 ? 10.218 15.722 -30.489 1.00 98.06 175 LEU A C 1
ATOM 1266 O O . LEU A 1 175 ? 10.175 16.685 -29.734 1.00 98.06 175 LEU A O 1
ATOM 1270 N N . ASN A 1 176 ? 9.450 15.615 -31.563 1.00 98.00 176 ASN A N 1
ATOM 1271 C CA . ASN A 1 176 ? 8.363 16.533 -31.868 1.00 98.00 176 ASN A CA 1
ATOM 1272 C C . ASN A 1 176 ? 7.098 15.711 -32.073 1.00 98.00 176 ASN A C 1
ATOM 1274 O O . ASN A 1 176 ? 7.051 14.828 -32.927 1.00 98.00 176 ASN A O 1
ATOM 1278 N N . SER A 1 177 ? 6.075 15.986 -31.279 1.00 97.75 177 SER A N 1
ATOM 1279 C CA . SER A 1 177 ? 4.751 15.389 -31.409 1.00 97.75 177 SER A CA 1
ATOM 1280 C C . SER A 1 177 ? 3.695 16.421 -31.032 1.00 97.75 177 SER A C 1
ATOM 1282 O O . SER A 1 177 ? 4.011 17.500 -30.532 1.00 97.75 177 SER A O 1
ATOM 1284 N N . ALA A 1 178 ? 2.424 16.079 -31.226 1.00 95.00 178 ALA A N 1
ATOM 1285 C CA . ALA A 1 178 ? 1.319 16.915 -30.772 1.00 95.00 178 ALA A CA 1
ATOM 1286 C C . ALA A 1 178 ? 1.395 17.228 -29.271 1.00 95.00 178 ALA A C 1
ATOM 1288 O O . ALA A 1 178 ? 1.086 18.342 -28.866 1.00 95.00 178 ALA A O 1
ATOM 1289 N N . PHE A 1 179 ? 1.746 16.226 -28.467 1.00 96.81 179 PHE A N 1
ATOM 1290 C CA . PHE A 1 179 ? 1.562 16.217 -27.019 1.00 96.81 179 PHE A CA 1
ATOM 1291 C C . PHE A 1 179 ? 2.872 16.284 -26.238 1.00 96.81 179 PHE A C 1
ATOM 1293 O O . PHE A 1 179 ? 2.827 16.382 -25.019 1.00 96.81 179 PHE A O 1
ATOM 1300 N N . ALA A 1 180 ? 4.023 16.181 -26.897 1.00 97.88 180 ALA A N 1
ATOM 1301 C CA . ALA A 1 180 ? 5.323 16.246 -26.252 1.00 97.88 180 ALA A CA 1
ATOM 1302 C C . ALA A 1 180 ? 6.409 16.759 -27.197 1.00 97.88 180 ALA A C 1
ATOM 1304 O O . ALA A 1 180 ? 6.443 16.403 -28.381 1.00 97.88 180 ALA A O 1
ATOM 1305 N N . THR A 1 181 ? 7.330 17.532 -26.636 1.00 98.19 181 THR A N 1
ATOM 1306 C CA . THR A 1 181 ? 8.579 17.935 -27.269 1.00 98.19 181 THR A CA 1
ATOM 1307 C C . THR A 1 181 ? 9.752 17.525 -26.387 1.00 98.19 181 THR A C 1
ATOM 1309 O O . THR A 1 181 ? 9.669 17.559 -25.161 1.00 98.19 181 THR A O 1
ATOM 1312 N N . ALA A 1 182 ? 10.853 17.107 -26.996 1.00 97.88 182 ALA A N 1
ATOM 1313 C CA . ALA A 1 182 ? 12.123 16.921 -26.311 1.00 97.88 182 ALA A CA 1
ATOM 1314 C C . ALA A 1 182 ? 13.220 17.552 -27.158 1.00 97.88 182 ALA A C 1
ATOM 1316 O O . ALA A 1 182 ? 13.225 17.364 -28.369 1.00 97.88 182 ALA A O 1
ATOM 1317 N N . ASP A 1 183 ? 14.140 18.264 -26.525 1.00 98.00 183 ASP A N 1
ATOM 1318 C CA . ASP A 1 183 ? 15.365 18.767 -27.135 1.00 98.00 183 ASP A CA 1
ATOM 1319 C C . ASP A 1 183 ? 16.513 18.498 -26.165 1.00 98.00 183 ASP A C 1
ATOM 1321 O O . ASP A 1 183 ? 16.563 19.041 -25.059 1.00 98.00 183 ASP A O 1
ATOM 1325 N N . VAL A 1 184 ? 17.394 17.588 -26.557 1.00 97.25 184 VAL A N 1
ATOM 1326 C CA . VAL A 1 184 ? 18.603 17.214 -25.835 1.00 97.25 184 VAL A CA 1
ATOM 1327 C C . VAL A 1 184 ? 19.774 17.625 -26.694 1.00 97.25 184 VAL A C 1
ATOM 1329 O O . VAL A 1 184 ? 19.953 17.098 -27.786 1.00 97.25 184 VAL A O 1
ATOM 1332 N N . GLN A 1 185 ? 20.595 18.527 -26.185 1.00 96.88 185 GLN A N 1
ATOM 1333 C CA . GLN A 1 185 ? 21.814 18.977 -26.832 1.00 96.88 185 GLN A CA 1
ATOM 1334 C C . GLN A 1 185 ? 22.977 18.739 -25.888 1.00 96.88 185 GLN A C 1
ATOM 1336 O O . GLN A 1 185 ? 22.943 19.117 -24.717 1.00 96.88 185 GLN A O 1
ATOM 1341 N N . SER A 1 186 ? 24.012 18.093 -26.397 1.00 95.38 186 SER A N 1
ATOM 1342 C CA . SER A 1 186 ? 25.186 17.760 -25.618 1.00 95.38 186 SER A CA 1
ATOM 1343 C C . SER A 1 186 ? 26.425 17.839 -26.505 1.00 95.38 186 SER A C 1
ATOM 1345 O O . SER A 1 186 ? 26.708 16.911 -27.262 1.00 95.38 186 SER A O 1
ATOM 1347 N N . PRO A 1 187 ? 27.181 18.954 -26.445 1.00 94.25 187 PRO A N 1
ATOM 1348 C CA . PRO A 1 187 ? 28.457 19.068 -27.151 1.00 94.25 187 PRO A CA 1
ATOM 1349 C C . PRO A 1 187 ? 29.421 17.940 -26.760 1.00 94.25 187 PRO A C 1
ATOM 1351 O O . PRO A 1 187 ? 30.189 17.450 -27.588 1.00 94.25 187 PRO A O 1
ATOM 1354 N N . ARG A 1 188 ? 29.355 17.515 -25.493 1.00 90.62 188 ARG A N 1
ATOM 1355 C CA . ARG A 1 188 ? 30.089 16.394 -24.897 1.00 90.62 188 ARG A CA 1
ATOM 1356 C C . ARG A 1 188 ? 29.235 15.737 -23.815 1.00 90.62 188 ARG A C 1
ATOM 1358 O O . ARG A 1 188 ? 28.412 16.413 -23.204 1.00 90.62 188 ARG A O 1
ATOM 1365 N N . LEU A 1 189 ? 29.478 14.462 -23.505 1.00 85.88 189 LEU A N 1
ATOM 1366 C CA . LEU A 1 189 ? 28.721 13.708 -22.485 1.00 85.88 189 LEU A CA 1
ATOM 1367 C C . LEU A 1 189 ? 28.727 14.322 -21.067 1.00 85.88 189 LEU A C 1
ATOM 1369 O O . LEU A 1 189 ? 27.876 13.978 -20.253 1.00 85.88 189 LEU A O 1
ATOM 1373 N N . ASP A 1 190 ? 29.666 15.216 -20.763 1.00 85.44 190 ASP A N 1
ATOM 1374 C CA . ASP A 1 190 ? 29.764 15.973 -19.503 1.00 85.44 190 ASP A CA 1
ATOM 1375 C C . ASP A 1 190 ? 29.037 17.331 -19.522 1.00 85.44 190 ASP A C 1
ATOM 1377 O O . ASP A 1 190 ? 28.965 18.020 -18.503 1.00 85.44 190 ASP A O 1
ATOM 1381 N N . SER A 1 191 ? 28.481 17.711 -20.672 1.00 92.75 191 SER A N 1
ATOM 1382 C CA . SER A 1 191 ? 27.694 18.921 -20.888 1.00 92.75 191 SER A CA 1
ATOM 1383 C C . SER A 1 191 ? 26.381 18.550 -21.563 1.00 92.75 191 SER A C 1
ATOM 1385 O O . SER A 1 191 ? 26.286 18.473 -22.783 1.00 92.75 191 SER A O 1
ATOM 1387 N N . ILE A 1 192 ? 25.357 18.266 -20.761 1.00 95.19 192 ILE A N 1
ATOM 1388 C CA . ILE A 1 192 ? 24.031 17.873 -21.255 1.00 95.19 192 ILE A CA 1
ATOM 1389 C C . ILE A 1 192 ? 23.058 19.008 -20.978 1.00 95.19 192 ILE A C 1
ATOM 1391 O O . ILE A 1 192 ? 22.955 19.470 -19.847 1.00 95.19 192 ILE A O 1
ATOM 1395 N N . HIS A 1 193 ? 22.304 19.420 -21.989 1.00 97.38 193 HIS A N 1
ATOM 1396 C CA . HIS A 1 193 ? 21.161 20.312 -21.864 1.00 97.38 193 HIS A CA 1
ATOM 1397 C C . HIS A 1 193 ? 19.944 19.609 -22.455 1.00 97.38 193 HIS A C 1
ATOM 1399 O O . HIS A 1 193 ? 19.828 19.500 -23.668 1.00 97.38 193 HIS A O 1
ATOM 1405 N N . ALA A 1 194 ? 19.050 19.116 -21.603 1.00 97.31 194 ALA A N 1
ATOM 1406 C CA . ALA A 1 194 ? 17.807 18.484 -22.021 1.00 97.31 194 ALA A CA 1
ATOM 1407 C C . ALA A 1 194 ? 16.608 19.288 -21.528 1.00 97.31 194 ALA A C 1
ATOM 1409 O O . ALA A 1 194 ? 16.541 19.647 -20.351 1.00 97.31 194 ALA A O 1
ATOM 1410 N N . VAL A 1 195 ? 15.640 19.521 -22.407 1.00 98.19 195 VAL A N 1
ATOM 1411 C CA . VAL A 1 195 ? 14.314 20.027 -22.057 1.00 98.19 195 VAL A CA 1
ATOM 1412 C C . VAL A 1 195 ? 13.283 19.096 -22.674 1.00 98.19 195 VAL A C 1
ATOM 1414 O O . VAL A 1 195 ? 13.308 18.859 -23.875 1.00 98.19 195 VAL A O 1
ATOM 1417 N N . VAL A 1 196 ? 12.390 18.560 -21.849 1.00 98.06 196 VAL A N 1
ATOM 1418 C CA . VAL A 1 196 ? 11.256 17.741 -22.282 1.00 98.06 196 VAL A CA 1
ATOM 1419 C C . VAL A 1 196 ? 9.989 18.388 -21.759 1.00 98.06 196 VAL A C 1
ATOM 1421 O O . VAL A 1 196 ? 9.881 18.630 -20.561 1.00 98.06 196 VAL A O 1
ATOM 1424 N N . GLU A 1 197 ? 9.035 18.667 -22.631 1.00 98.50 197 GLU A N 1
ATOM 1425 C CA . GLU A 1 197 ? 7.739 19.245 -22.285 1.00 98.50 197 GLU A CA 1
ATOM 1426 C C . GLU A 1 197 ? 6.628 18.341 -22.811 1.00 98.50 197 GLU A C 1
ATOM 1428 O O . GLU A 1 197 ? 6.786 17.699 -23.848 1.00 98.50 197 GLU A O 1
ATOM 1433 N N . GLY A 1 198 ? 5.501 18.269 -22.108 1.00 98.06 198 GLY A N 1
ATOM 1434 C CA . GLY A 1 198 ? 4.361 17.501 -22.589 1.00 98.06 198 GLY A CA 1
ATOM 1435 C C . GLY A 1 198 ? 3.030 17.861 -21.946 1.00 98.06 198 GLY A C 1
ATOM 1436 O O . GLY A 1 198 ? 2.979 18.405 -20.846 1.00 98.06 198 GLY A O 1
ATOM 1437 N N . ASP A 1 199 ? 1.952 17.532 -22.654 1.00 98.38 199 ASP A N 1
ATOM 1438 C CA . ASP A 1 199 ? 0.554 17.709 -22.274 1.00 98.38 199 ASP A CA 1
ATOM 1439 C C . ASP A 1 199 ? -0.144 16.341 -22.276 1.00 98.38 199 ASP A C 1
ATOM 1441 O O . ASP A 1 199 ? -0.409 15.729 -23.316 1.00 98.38 199 ASP A O 1
ATOM 1445 N N . LEU A 1 200 ? -0.442 15.847 -21.077 1.00 97.44 200 LEU A N 1
ATOM 1446 C CA . LEU A 1 200 ? -1.026 14.530 -20.849 1.00 97.44 200 LEU A CA 1
ATOM 1447 C C . LEU A 1 200 ? -2.468 14.437 -21.369 1.00 97.44 200 LEU A C 1
ATOM 1449 O O . LEU A 1 200 ? -2.891 13.380 -21.842 1.00 97.44 200 LEU A O 1
ATOM 1453 N N . ALA A 1 201 ? -3.210 15.549 -21.347 1.00 96.12 201 ALA A N 1
ATOM 1454 C CA . ALA A 1 201 ? -4.559 15.592 -21.898 1.00 96.12 201 ALA A CA 1
ATOM 1455 C C . ALA A 1 201 ? -4.517 15.520 -23.429 1.00 96.12 201 ALA A C 1
ATOM 1457 O O . ALA A 1 201 ? -5.356 14.865 -24.047 1.00 96.12 201 ALA A O 1
ATOM 1458 N N . GLN A 1 202 ? -3.535 16.171 -24.057 1.00 96.88 202 GLN A N 1
ATOM 1459 C CA . GLN A 1 202 ? -3.322 16.064 -25.493 1.00 96.88 202 GLN A CA 1
ATOM 1460 C C . GLN A 1 202 ? -2.840 14.671 -25.894 1.00 96.88 202 GLN A C 1
ATOM 1462 O O . GLN A 1 202 ? -3.338 14.140 -26.882 1.00 96.88 202 GLN A O 1
ATOM 1467 N N . PHE A 1 203 ? -1.966 14.037 -25.107 1.00 96.31 203 PHE A N 1
ATOM 1468 C CA . PHE A 1 203 ? -1.574 12.643 -25.325 1.00 96.31 203 PHE A CA 1
ATOM 1469 C C . PHE A 1 203 ? -2.796 11.717 -25.323 1.00 96.31 203 PHE A C 1
ATOM 1471 O O . PHE A 1 203 ? -2.999 10.953 -26.266 1.00 96.31 203 PHE A O 1
ATOM 1478 N N . ARG A 1 204 ? -3.676 11.848 -24.320 1.00 94.94 204 ARG A N 1
ATOM 1479 C CA . ARG A 1 204 ? -4.943 11.104 -24.261 1.00 94.94 204 ARG A CA 1
ATOM 1480 C C . ARG A 1 204 ? -5.845 11.399 -25.464 1.00 94.94 204 ARG A C 1
ATOM 1482 O O . ARG A 1 204 ? -6.456 10.478 -25.998 1.00 94.94 204 ARG A O 1
ATOM 1489 N N . ARG A 1 205 ? -5.944 12.661 -25.898 1.00 94.75 205 ARG A N 1
ATOM 1490 C CA . ARG A 1 205 ? -6.769 13.049 -27.057 1.00 94.75 205 ARG A CA 1
ATOM 1491 C C . ARG A 1 205 ? -6.229 12.526 -28.383 1.00 94.75 205 ARG A C 1
ATOM 1493 O O . ARG A 1 205 ? -7.039 12.253 -29.254 1.00 94.75 205 ARG A O 1
ATOM 1500 N N . GLU A 1 206 ? -4.922 12.423 -28.559 1.00 94.44 206 GLU A N 1
ATOM 1501 C CA . GLU A 1 206 ? -4.320 12.015 -29.834 1.00 94.44 206 GLU A CA 1
ATOM 1502 C C . GLU A 1 206 ? -4.145 10.489 -29.878 1.00 94.44 206 GLU A C 1
ATOM 1504 O O . GLU A 1 206 ? -4.673 9.819 -30.759 1.00 94.44 206 GLU A O 1
ATOM 1509 N N . ILE A 1 207 ? -3.473 9.916 -28.875 1.00 92.75 207 ILE A N 1
ATOM 1510 C CA . ILE A 1 207 ? -3.104 8.494 -28.842 1.00 92.75 207 ILE A CA 1
ATOM 1511 C C . ILE A 1 207 ? -4.168 7.637 -28.155 1.00 92.75 207 ILE A C 1
ATOM 1513 O O . ILE A 1 207 ? -4.459 6.533 -28.614 1.00 92.75 207 ILE A O 1
ATOM 1517 N N . GLY A 1 208 ? -4.802 8.150 -27.097 1.00 91.50 208 GLY A N 1
ATOM 1518 C CA . GLY A 1 208 ? -5.820 7.415 -26.333 1.00 91.50 208 GLY A CA 1
ATOM 1519 C C . GLY A 1 208 ? -7.132 7.161 -27.082 1.00 91.50 208 GLY A C 1
ATOM 1520 O O . GLY A 1 208 ? -8.019 6.505 -26.548 1.00 91.50 208 GLY A O 1
ATOM 1521 N N . GLN A 1 209 ? -7.277 7.678 -28.307 1.00 91.06 209 GLN A N 1
ATOM 1522 C CA . GLN A 1 209 ? -8.383 7.325 -29.204 1.00 91.06 209 GLN A CA 1
ATOM 1523 C C . GLN A 1 209 ? -8.083 6.099 -30.073 1.00 91.06 209 GLN A C 1
ATOM 1525 O O . GLN A 1 209 ? -9.004 5.555 -30.672 1.00 91.06 209 GLN A O 1
ATOM 1530 N N . ILE A 1 210 ? -6.815 5.688 -30.164 1.00 92.38 210 ILE A N 1
ATOM 1531 C CA . ILE A 1 210 ? -6.369 4.552 -30.979 1.00 92.38 210 ILE A CA 1
ATOM 1532 C C . ILE A 1 210 ? -5.927 3.398 -30.082 1.00 92.38 210 ILE A C 1
ATOM 1534 O O . ILE A 1 210 ? -6.306 2.255 -30.327 1.00 92.38 210 ILE A O 1
ATOM 1538 N N . ILE A 1 211 ? -5.142 3.697 -29.047 1.00 90.12 211 ILE A N 1
ATOM 1539 C CA . ILE A 1 211 ? -4.580 2.707 -28.127 1.00 90.12 211 ILE A CA 1
ATOM 1540 C C . ILE A 1 211 ? -5.465 2.600 -26.890 1.00 90.12 211 ILE A C 1
ATOM 1542 O O . ILE A 1 211 ? -5.907 3.613 -26.344 1.00 90.12 211 ILE A O 1
ATOM 1546 N N . ASP A 1 212 ? -5.679 1.372 -26.422 1.00 87.06 212 ASP A N 1
ATOM 1547 C CA . ASP A 1 212 ? -6.380 1.131 -25.168 1.00 87.06 212 ASP A CA 1
ATOM 1548 C C . ASP A 1 212 ? -5.529 1.580 -23.969 1.00 87.06 212 ASP A C 1
ATOM 1550 O O . ASP A 1 212 ? -4.580 0.911 -23.559 1.00 87.06 212 ASP A O 1
ATOM 1554 N N . LEU A 1 213 ? -5.866 2.738 -23.396 1.00 88.31 213 LEU A N 1
ATOM 1555 C CA . LEU A 1 213 ? -5.288 3.215 -22.135 1.00 88.31 213 LEU A CA 1
ATOM 1556 C C . LEU A 1 213 ? -6.011 2.624 -20.909 1.00 88.31 213 LEU A C 1
ATOM 1558 O O . LEU A 1 213 ? -5.714 2.996 -19.771 1.00 88.31 213 LEU A O 1
ATOM 1562 N N . GLY A 1 214 ? -6.983 1.733 -21.108 1.00 88.19 214 GLY A N 1
ATOM 1563 C CA . GLY A 1 214 ? -7.895 1.252 -20.083 1.00 88.19 214 GLY A CA 1
ATOM 1564 C C . GLY A 1 214 ? -8.757 2.380 -19.512 1.00 88.19 214 GLY A C 1
ATOM 1565 O O . GLY A 1 214 ? -9.062 3.374 -20.167 1.00 88.19 214 GLY A O 1
ATOM 1566 N N . GLN A 1 215 ? -9.113 2.264 -18.233 1.00 87.50 215 GLN A N 1
ATOM 1567 C CA . GLN A 1 215 ? -9.833 3.307 -17.486 1.00 87.50 215 GLN A CA 1
ATOM 1568 C C . GLN A 1 215 ? -8.899 4.441 -17.022 1.00 87.50 215 GLN A C 1
ATOM 1570 O O . GLN A 1 215 ? -9.070 4.970 -15.923 1.00 87.50 215 GLN A O 1
ATOM 1575 N N . THR A 1 216 ? -7.874 4.766 -17.819 1.00 91.31 216 THR A N 1
ATOM 1576 C CA . THR A 1 216 ? -6.875 5.773 -17.459 1.00 91.31 216 THR A CA 1
ATOM 1577 C C . THR A 1 216 ? -7.282 7.154 -17.965 1.00 91.31 216 THR A C 1
ATOM 1579 O O . THR A 1 216 ? -7.307 7.412 -19.169 1.00 91.31 216 THR A O 1
ATOM 1582 N N . ASP A 1 217 ? -7.576 8.063 -17.042 1.00 93.00 217 ASP A N 1
ATOM 1583 C CA . ASP A 1 217 ? -7.706 9.488 -17.309 1.00 93.00 217 ASP A CA 1
ATOM 1584 C C . ASP A 1 217 ? -6.373 10.192 -17.038 1.00 93.00 217 ASP A C 1
ATOM 1586 O O . ASP A 1 217 ? -5.773 10.018 -15.977 1.00 93.00 217 ASP A O 1
ATOM 1590 N N . LEU A 1 218 ? -5.921 10.976 -18.013 1.00 95.75 218 LEU A N 1
ATOM 1591 C CA . LEU A 1 218 ? -4.662 11.706 -18.001 1.00 95.75 218 LEU A CA 1
ATOM 1592 C C . LEU A 1 218 ? -4.944 13.177 -18.297 1.00 95.75 218 LEU A C 1
ATOM 1594 O O . LEU A 1 218 ? -5.535 13.502 -19.330 1.00 95.75 218 LEU A O 1
ATOM 1598 N N . ALA A 1 219 ? -4.479 14.064 -17.422 1.00 96.88 219 ALA A N 1
ATOM 1599 C CA . ALA A 1 219 ? -4.502 15.502 -17.646 1.00 96.88 219 ALA A CA 1
ATOM 1600 C C . ALA A 1 219 ? -3.281 16.198 -17.035 1.00 96.88 219 ALA A C 1
ATOM 1602 O O . ALA A 1 219 ? -2.570 15.631 -16.205 1.00 96.88 219 ALA A O 1
ATOM 1603 N N . GLY A 1 220 ? -3.056 17.438 -17.466 1.00 97.62 220 GLY A N 1
ATOM 1604 C CA . GLY A 1 220 ? -1.976 18.288 -16.980 1.00 97.62 220 GLY A CA 1
ATOM 1605 C C . GLY A 1 220 ? -0.786 18.372 -17.921 1.00 97.62 220 GLY A C 1
ATOM 1606 O O . GLY A 1 220 ? -0.717 17.699 -18.948 1.00 97.62 220 GLY A O 1
ATOM 1607 N N . GLN A 1 221 ? 0.152 19.234 -17.551 1.00 98.31 221 GLN A N 1
ATOM 1608 C CA . GLN A 1 221 ? 1.360 19.514 -18.317 1.00 98.31 221 GLN A CA 1
ATOM 1609 C C . GLN A 1 221 ? 2.590 19.260 -17.464 1.00 98.31 221 GLN A C 1
ATOM 1611 O O . GLN A 1 221 ? 2.579 19.555 -16.269 1.00 98.31 221 GLN A O 1
ATOM 1616 N N . PHE A 1 222 ? 3.660 18.758 -18.070 1.00 98.25 222 PHE A N 1
ATOM 1617 C CA . PHE A 1 222 ? 4.942 18.591 -17.402 1.00 98.25 222 PHE A CA 1
ATOM 1618 C C . PHE A 1 222 ? 6.080 19.211 -18.210 1.00 98.25 222 PHE A C 1
ATOM 1620 O O . PHE A 1 222 ? 6.030 19.290 -19.434 1.00 98.25 222 PHE A O 1
ATOM 1627 N N . LYS A 1 223 ? 7.123 19.632 -17.498 1.00 98.31 223 LYS A N 1
ATOM 1628 C CA . LYS A 1 223 ? 8.397 20.084 -18.046 1.00 98.31 223 LYS A CA 1
ATOM 1629 C C . LYS A 1 223 ? 9.531 19.500 -17.220 1.00 98.31 223 LYS A C 1
ATOM 1631 O O . LYS A 1 223 ? 9.614 19.758 -16.023 1.00 98.31 223 LYS A O 1
ATOM 1636 N N . LEU A 1 224 ? 10.396 18.726 -17.855 1.00 98.12 224 LEU A N 1
ATOM 1637 C CA . LEU A 1 224 ? 11.641 18.211 -17.309 1.00 98.12 224 LEU A CA 1
ATOM 1638 C C . LEU A 1 224 ? 12.796 18.999 -17.923 1.00 98.12 224 LEU A C 1
ATOM 1640 O O . LEU A 1 224 ? 12.879 19.161 -19.135 1.00 98.12 224 LEU A O 1
ATOM 1644 N N . SER A 1 225 ? 13.690 19.511 -17.094 1.00 98.00 225 SER A N 1
ATOM 1645 C CA . SER A 1 225 ? 14.932 20.150 -17.515 1.00 98.00 225 SER A CA 1
ATOM 1646 C C . SER A 1 225 ? 16.094 19.434 -16.849 1.00 98.00 225 SER A C 1
ATOM 1648 O O . SER A 1 225 ? 16.079 19.258 -15.635 1.00 98.00 225 SER A O 1
ATOM 1650 N N . ILE A 1 226 ? 17.080 19.013 -17.635 1.00 96.94 226 ILE A N 1
ATOM 1651 C CA . ILE A 1 226 ? 18.320 18.406 -17.150 1.00 96.94 226 ILE A CA 1
ATOM 1652 C C . ILE A 1 226 ? 19.465 19.260 -17.671 1.00 96.94 226 ILE A C 1
ATOM 1654 O O . ILE A 1 226 ? 19.542 19.559 -18.863 1.00 96.94 226 ILE A O 1
ATOM 1658 N N . ARG A 1 227 ? 20.353 19.675 -16.779 1.00 97.25 227 ARG A N 1
ATOM 1659 C CA . ARG A 1 227 ? 21.581 20.384 -17.110 1.00 97.25 227 ARG A CA 1
ATOM 1660 C C . ARG A 1 227 ? 22.742 19.663 -16.460 1.00 97.25 227 ARG A C 1
ATOM 1662 O O . ARG A 1 227 ? 22.665 19.318 -15.288 1.00 97.25 227 ARG A O 1
ATOM 1669 N N . SER A 1 228 ? 23.820 19.464 -17.196 1.00 96.62 228 SER A N 1
ATOM 1670 C CA . SER A 1 228 ? 25.095 19.027 -16.647 1.00 96.62 228 SER A CA 1
ATOM 1671 C C . SER A 1 228 ? 26.220 19.878 -17.215 1.00 96.62 228 SER A C 1
ATOM 1673 O O . SER A 1 228 ? 26.118 20.335 -18.351 1.00 96.62 228 SER A O 1
ATOM 1675 N N . ALA A 1 229 ? 27.244 20.146 -16.409 1.00 95.88 229 ALA A N 1
ATOM 1676 C CA . ALA A 1 229 ? 28.437 20.867 -16.829 1.00 95.88 229 ALA A CA 1
ATOM 1677 C C . ALA A 1 229 ? 29.659 20.403 -16.028 1.00 95.88 229 ALA A C 1
ATOM 1679 O O . ALA A 1 229 ? 29.623 20.376 -14.793 1.00 95.88 229 ALA A O 1
ATOM 1680 N N . GLY A 1 230 ? 30.751 20.091 -16.722 1.00 93.19 230 GLY A N 1
ATOM 1681 C CA . GLY A 1 230 ? 32.041 19.742 -16.132 1.00 93.19 230 GLY A CA 1
ATOM 1682 C C . GLY A 1 230 ? 32.940 19.006 -17.118 1.00 93.19 230 GLY A C 1
ATOM 1683 O O . GLY A 1 230 ? 32.781 19.165 -18.324 1.00 93.19 230 GLY A O 1
ATOM 1684 N N . ASP A 1 231 ? 33.874 18.217 -16.593 1.00 90.00 231 ASP A N 1
ATOM 1685 C CA . ASP A 1 231 ? 34.750 17.345 -17.375 1.00 90.00 231 ASP A CA 1
ATOM 1686 C C . ASP A 1 231 ? 34.665 15.924 -16.817 1.00 90.00 231 ASP A C 1
ATOM 1688 O O . ASP A 1 231 ? 35.219 15.623 -15.761 1.00 90.00 231 ASP A O 1
ATOM 1692 N N . MET A 1 232 ? 33.970 15.042 -17.536 1.00 87.06 232 MET A N 1
ATOM 1693 C CA . MET A 1 232 ? 33.900 13.609 -17.223 1.00 87.06 232 MET A CA 1
ATOM 1694 C C . MET A 1 232 ? 34.707 12.803 -18.241 1.00 87.06 232 MET A C 1
ATOM 1696 O O . MET A 1 232 ? 34.441 11.620 -18.422 1.00 87.06 232 MET A O 1
ATOM 1700 N N . SER A 1 233 ? 35.677 13.399 -18.941 1.00 83.12 233 SER A N 1
ATOM 1701 C CA . SER A 1 233 ? 36.507 12.723 -19.951 1.00 83.12 233 SER A CA 1
ATOM 1702 C C . SER A 1 233 ? 37.683 11.941 -19.348 1.00 83.12 233 SER A C 1
ATOM 1704 O O . SER A 1 233 ? 38.165 10.981 -19.959 1.00 83.12 233 SER A O 1
ATOM 1706 N N . SER A 1 234 ? 38.075 12.262 -18.114 1.00 86.75 234 SER A N 1
ATOM 1707 C CA . SER A 1 234 ? 39.156 11.605 -17.377 1.00 86.75 234 SER A CA 1
ATOM 1708 C C . SER A 1 234 ? 38.667 10.985 -16.063 1.00 86.75 234 SER A C 1
ATOM 1710 O O . SER A 1 234 ? 37.680 11.418 -15.468 1.00 86.75 234 SER A O 1
ATOM 1712 N N . ALA A 1 235 ? 39.339 9.924 -15.609 1.00 88.00 235 ALA A N 1
ATOM 1713 C CA . ALA A 1 235 ? 39.051 9.328 -14.306 1.00 88.00 235 ALA A CA 1
ATOM 1714 C C . ALA A 1 235 ? 39.297 10.355 -13.189 1.00 88.00 235 ALA A C 1
ATOM 1716 O O . ALA A 1 235 ? 40.349 10.989 -13.153 1.00 88.00 235 ALA A O 1
ATOM 1717 N N . GLY A 1 236 ? 38.340 10.500 -12.273 1.00 90.69 236 GLY A N 1
ATOM 1718 C CA . GLY A 1 236 ? 38.346 11.544 -11.248 1.00 90.69 236 GLY A CA 1
ATOM 1719 C C . GLY A 1 236 ? 37.800 12.897 -11.711 1.00 90.69 236 GLY A C 1
ATOM 1720 O O . GLY A 1 236 ? 37.642 13.775 -10.866 1.00 90.69 236 GLY A O 1
ATOM 1721 N N . GLY A 1 237 ? 37.480 13.053 -13.000 1.00 93.25 237 GLY A N 1
ATOM 1722 C CA . GLY A 1 237 ? 36.753 14.208 -13.519 1.00 93.25 237 GLY A CA 1
ATOM 1723 C C . GLY A 1 237 ? 35.394 14.380 -12.838 1.00 93.25 237 GLY A C 1
ATOM 1724 O O . GLY A 1 237 ? 34.836 13.417 -12.302 1.00 93.25 237 GLY A O 1
ATOM 1725 N N . THR A 1 238 ? 34.877 15.606 -12.815 1.00 94.81 238 THR A N 1
ATOM 1726 C CA . THR A 1 238 ? 33.618 15.936 -12.143 1.00 94.81 238 THR A CA 1
ATOM 1727 C C . THR A 1 238 ? 32.681 16.718 -13.050 1.00 94.81 238 THR A C 1
ATOM 1729 O O . THR A 1 238 ? 33.115 17.520 -13.877 1.00 94.81 238 THR A O 1
ATOM 1732 N N . ALA A 1 239 ? 31.377 16.504 -12.874 1.00 95.75 239 ALA A N 1
ATOM 1733 C CA . ALA A 1 239 ? 30.336 17.280 -13.532 1.00 95.75 239 ALA A CA 1
ATOM 1734 C C . ALA A 1 239 ? 29.211 17.617 -12.561 1.00 95.75 239 ALA A C 1
ATOM 1736 O O . ALA A 1 239 ? 28.646 16.743 -11.905 1.00 95.75 239 ALA A O 1
ATOM 1737 N N . LYS A 1 240 ? 28.857 18.900 -12.486 1.00 97.00 240 LYS A N 1
ATOM 1738 C CA . LYS A 1 240 ? 27.651 19.329 -11.783 1.00 97.00 240 LYS A CA 1
ATOM 1739 C C . LYS A 1 240 ? 26.437 18.896 -12.600 1.00 97.00 240 LYS A C 1
ATOM 1741 O O . LYS A 1 240 ? 26.479 18.971 -13.828 1.00 97.00 240 LYS A O 1
ATOM 1746 N N . PHE A 1 241 ? 25.364 18.475 -11.942 1.00 96.50 241 PHE A N 1
ATOM 1747 C CA . PHE A 1 241 ? 24.062 18.278 -12.575 1.00 96.50 241 PHE A CA 1
ATOM 1748 C C . PHE A 1 241 ? 22.972 19.073 -11.852 1.00 96.50 241 PHE A C 1
ATOM 1750 O O . PHE A 1 241 ? 23.087 19.354 -10.662 1.00 96.50 241 PHE A O 1
ATOM 1757 N N . ASP A 1 242 ? 21.934 19.439 -12.595 1.00 97.31 242 ASP A N 1
ATOM 1758 C CA . ASP A 1 242 ? 20.698 20.070 -12.137 1.00 97.31 242 ASP A CA 1
ATOM 1759 C C . ASP A 1 242 ? 19.541 19.434 -12.916 1.00 97.31 242 ASP A C 1
ATOM 1761 O O . ASP A 1 242 ? 19.522 19.432 -14.147 1.00 97.31 242 ASP A O 1
ATOM 1765 N N . LEU A 1 243 ? 18.603 18.835 -12.196 1.00 97.44 243 LEU A N 1
ATOM 1766 C CA . LEU A 1 243 ? 17.397 18.212 -12.713 1.00 97.44 243 LEU A CA 1
ATOM 1767 C C . LEU A 1 243 ? 16.207 18.939 -12.108 1.00 97.44 243 LEU A C 1
ATOM 1769 O O . LEU A 1 243 ? 16.113 19.074 -10.892 1.00 97.44 243 LEU A O 1
ATOM 1773 N N . LYS A 1 244 ? 15.264 19.363 -12.944 1.00 98.19 244 LYS A N 1
ATOM 1774 C CA . LYS A 1 244 ? 14.034 20.021 -12.513 1.00 98.19 244 LYS A CA 1
ATOM 1775 C C . LYS A 1 244 ? 12.840 19.490 -13.290 1.00 98.19 244 LYS A C 1
ATOM 1777 O O . LYS A 1 244 ? 12.739 19.706 -14.492 1.00 98.19 244 LYS A O 1
ATOM 1782 N N . LEU A 1 245 ? 11.918 18.841 -12.594 1.00 97.94 245 LEU A N 1
ATOM 1783 C CA . LEU A 1 245 ? 10.611 18.433 -13.091 1.00 97.94 245 LEU A CA 1
ATOM 1784 C C . LEU A 1 245 ? 9.547 19.375 -12.523 1.00 97.94 245 LEU A C 1
ATOM 1786 O O . LEU A 1 245 ? 9.423 19.517 -11.310 1.00 97.94 245 LEU A O 1
ATOM 1790 N N . THR A 1 246 ? 8.753 19.997 -13.386 1.00 98.19 246 THR A N 1
ATOM 1791 C CA . THR A 1 246 ? 7.577 20.784 -13.005 1.00 98.19 246 THR A CA 1
ATOM 1792 C C . THR A 1 246 ? 6.338 20.212 -13.672 1.00 98.19 246 THR A C 1
ATOM 1794 O O . THR A 1 246 ? 6.291 20.155 -14.894 1.00 98.19 246 THR A O 1
ATOM 1797 N N . GLY A 1 247 ? 5.340 19.819 -12.889 1.00 97.81 247 GLY A N 1
ATOM 1798 C CA . GLY A 1 247 ? 4.007 19.432 -13.335 1.00 97.81 247 GLY A CA 1
ATOM 1799 C C . GLY A 1 247 ? 2.965 20.477 -12.932 1.00 97.81 247 GLY A C 1
ATOM 1800 O O . GLY A 1 247 ? 3.043 21.026 -11.832 1.00 97.81 247 GLY A O 1
ATOM 1801 N N . THR A 1 248 ? 1.991 20.745 -13.799 1.00 97.94 248 THR A N 1
ATOM 1802 C CA . THR A 1 248 ? 0.857 21.647 -13.542 1.00 97.94 248 THR A CA 1
ATOM 1803 C C . THR A 1 248 ? -0.445 20.938 -13.889 1.00 97.94 248 THR A C 1
ATOM 1805 O O . THR A 1 248 ? -0.597 20.451 -15.008 1.00 97.94 248 THR A O 1
ATOM 1808 N N . GLY A 1 249 ? -1.379 20.888 -12.936 1.00 96.50 249 GLY A N 1
ATOM 1809 C CA . GLY A 1 249 ? -2.682 20.238 -13.102 1.00 96.50 249 GLY A CA 1
ATOM 1810 C C . GLY A 1 249 ? -2.586 18.753 -13.455 1.00 96.50 249 GLY A C 1
ATOM 1811 O O . GLY A 1 249 ? -3.351 18.287 -14.293 1.00 96.50 249 GLY A O 1
ATOM 1812 N N . ILE A 1 250 ? -1.613 18.039 -12.882 1.00 96.56 250 ILE A N 1
ATOM 1813 C CA . ILE A 1 250 ? -1.382 16.619 -13.149 1.00 96.56 250 ILE A CA 1
ATOM 1814 C C . ILE A 1 250 ? -2.533 15.814 -12.554 1.00 96.56 250 ILE A C 1
ATOM 1816 O O . ILE A 1 250 ? -2.636 15.690 -11.337 1.00 96.56 250 ILE A O 1
ATOM 1820 N N . ALA A 1 251 ? -3.359 15.227 -13.414 1.00 94.81 251 ALA A N 1
ATOM 1821 C CA . ALA A 1 251 ? -4.367 14.261 -13.008 1.00 94.81 251 ALA A CA 1
ATOM 1822 C C . ALA A 1 251 ? -4.073 12.908 -13.659 1.00 94.81 251 ALA A C 1
ATOM 1824 O O . ALA A 1 251 ? -3.959 12.810 -14.880 1.00 94.81 251 ALA A O 1
ATOM 1825 N N . LEU A 1 252 ? -3.958 11.871 -12.834 1.00 93.56 252 LEU A N 1
ATOM 1826 C CA . LEU A 1 252 ? -3.835 10.479 -13.253 1.00 93.56 252 LEU A CA 1
ATOM 1827 C C . LEU A 1 252 ? -4.906 9.688 -12.517 1.00 93.56 252 LEU A C 1
ATOM 1829 O O . LEU A 1 252 ? -4.780 9.445 -11.319 1.00 93.56 252 LEU A O 1
ATOM 1833 N N . LYS A 1 253 ? -5.955 9.274 -13.223 1.00 92.75 253 LYS A N 1
ATOM 1834 C CA . LYS A 1 253 ? -6.991 8.403 -12.662 1.00 92.75 253 LYS A CA 1
ATOM 1835 C C . LYS A 1 253 ? -6.917 7.062 -13.350 1.00 92.75 253 LYS A C 1
ATOM 1837 O O . LYS A 1 253 ? -7.036 7.004 -14.555 1.00 92.75 253 LYS A O 1
ATOM 1842 N N . THR A 1 254 ? -6.735 5.996 -12.598 1.00 89.62 254 THR A N 1
ATOM 1843 C CA . THR A 1 254 ? -6.788 4.605 -13.053 1.00 89.62 254 THR A CA 1
ATOM 1844 C C . THR A 1 254 ? -7.741 3.841 -12.132 1.00 89.62 254 THR A C 1
ATOM 1846 O O . THR A 1 254 ? -8.211 4.375 -11.125 1.00 89.62 254 THR A O 1
ATOM 1849 N N . ALA A 1 255 ? -7.998 2.561 -12.411 1.00 83.75 255 ALA A N 1
ATOM 1850 C CA . ALA A 1 255 ? -8.803 1.727 -11.515 1.00 83.75 255 ALA A CA 1
ATOM 1851 C C . ALA A 1 255 ? -8.211 1.621 -10.088 1.00 83.75 255 ALA A C 1
ATOM 1853 O O . ALA A 1 255 ? -8.969 1.557 -9.113 1.00 83.75 255 ALA A O 1
ATOM 1854 N N . ALA A 1 256 ? -6.876 1.626 -9.975 1.00 82.00 256 ALA A N 1
ATOM 1855 C CA . ALA A 1 256 ? -6.140 1.419 -8.727 1.00 82.00 256 ALA A CA 1
ATOM 1856 C C . ALA A 1 256 ? -5.646 2.718 -8.067 1.00 82.00 256 ALA A C 1
ATOM 1858 O O . ALA A 1 256 ? -5.507 2.763 -6.850 1.00 82.00 256 ALA A O 1
ATOM 1859 N N . LEU A 1 257 ? -5.392 3.765 -8.854 1.00 83.75 257 LEU A N 1
ATOM 1860 C CA . LEU A 1 257 ? -4.674 4.969 -8.436 1.00 83.75 257 LEU A CA 1
ATOM 1861 C C . LEU A 1 257 ? -5.373 6.226 -8.956 1.00 83.75 257 LEU A C 1
ATOM 1863 O O . LEU A 1 257 ? -5.585 6.350 -10.157 1.00 83.75 257 LEU A O 1
ATOM 1867 N N . GLU A 1 258 ? -5.673 7.165 -8.060 1.00 88.56 258 GLU A N 1
ATOM 1868 C CA . GLU A 1 258 ? -6.148 8.511 -8.392 1.00 88.56 258 GLU A CA 1
ATOM 1869 C C . GLU A 1 258 ? -5.184 9.539 -7.786 1.00 88.56 258 GLU A C 1
ATOM 1871 O O . GLU A 1 258 ? -5.041 9.614 -6.563 1.00 88.56 258 GLU A O 1
ATOM 1876 N N . ILE A 1 259 ? -4.509 10.285 -8.659 1.00 89.69 259 ILE A N 1
ATOM 1877 C CA . ILE A 1 259 ? -3.646 11.426 -8.350 1.00 89.69 259 ILE A CA 1
ATOM 1878 C C . ILE A 1 259 ? -4.302 12.661 -8.960 1.00 89.69 259 ILE A C 1
ATOM 1880 O O . ILE A 1 259 ? -4.620 12.656 -10.149 1.00 89.69 259 ILE A O 1
ATOM 1884 N N . ASP A 1 260 ? -4.477 13.708 -8.160 1.00 93.25 260 ASP A N 1
ATOM 1885 C CA . ASP A 1 260 ? -4.961 15.018 -8.603 1.00 93.25 260 ASP A CA 1
ATOM 1886 C C . ASP A 1 260 ? -4.097 16.126 -7.979 1.00 93.25 260 ASP A C 1
ATOM 1888 O O . ASP A 1 260 ? -4.346 16.618 -6.871 1.00 93.25 260 ASP A O 1
ATOM 1892 N N . GLU A 1 261 ? -3.019 16.468 -8.685 1.00 93.88 261 GLU A N 1
ATOM 1893 C CA . GLU A 1 261 ? -1.982 17.387 -8.236 1.00 93.88 261 GLU A CA 1
ATOM 1894 C C . GLU A 1 261 ? -2.016 18.703 -9.024 1.00 93.88 261 GLU A C 1
ATOM 1896 O O . GLU A 1 261 ? -1.586 18.762 -10.180 1.00 93.88 261 GLU A O 1
ATOM 1901 N N . PRO A 1 262 ? -2.441 19.821 -8.404 1.00 95.19 262 PRO A N 1
ATOM 1902 C CA . PRO A 1 262 ? -2.499 21.109 -9.088 1.00 95.19 262 PRO A CA 1
ATOM 1903 C C . PRO A 1 262 ? -1.106 21.602 -9.492 1.00 95.19 262 PRO A C 1
ATOM 1905 O O . PRO A 1 262 ? -0.967 22.319 -10.483 1.00 95.19 262 PRO A O 1
ATOM 1908 N N . ARG A 1 263 ? -0.070 21.222 -8.736 1.00 96.50 263 ARG A N 1
ATOM 1909 C CA . ARG A 1 263 ? 1.325 21.530 -9.034 1.00 96.50 263 ARG A CA 1
ATOM 1910 C C . ARG A 1 263 ? 2.246 20.512 -8.368 1.00 96.50 263 ARG A C 1
ATOM 1912 O O . ARG A 1 263 ? 2.054 20.166 -7.209 1.00 96.50 263 ARG A O 1
ATOM 1919 N N . LEU A 1 264 ? 3.275 20.108 -9.102 1.00 97.06 264 LEU A N 1
ATOM 1920 C CA . LEU A 1 264 ? 4.372 19.268 -8.638 1.00 97.06 264 LEU A CA 1
ATOM 1921 C C . LEU A 1 264 ? 5.688 19.919 -9.064 1.00 97.06 264 LEU A C 1
ATOM 1923 O O . LEU A 1 264 ? 5.846 20.284 -10.223 1.00 97.06 264 LEU A O 1
ATOM 1927 N N . VAL A 1 265 ? 6.640 20.074 -8.154 1.00 97.75 265 VAL A N 1
ATOM 1928 C CA . VAL A 1 265 ? 8.002 20.508 -8.480 1.00 97.75 265 VAL A CA 1
ATOM 1929 C C . VAL A 1 265 ? 8.974 19.568 -7.801 1.00 97.75 265 VAL A C 1
ATOM 1931 O O . VAL A 1 265 ? 8.981 19.498 -6.580 1.00 97.75 265 VAL A O 1
ATOM 1934 N N . VAL A 1 266 ? 9.797 18.874 -8.577 1.00 97.19 266 VAL A N 1
ATOM 1935 C CA . VAL A 1 266 ? 10.902 18.052 -8.079 1.00 97.19 266 VAL A CA 1
ATOM 1936 C C . VAL A 1 266 ? 12.189 18.629 -8.641 1.00 97.19 266 VAL A C 1
ATOM 1938 O O . VAL A 1 266 ? 12.307 18.799 -9.852 1.00 97.19 266 VAL A O 1
ATOM 1941 N N . GLN A 1 267 ? 13.140 18.952 -7.779 1.00 97.69 267 GLN A N 1
ATOM 1942 C CA . GLN A 1 267 ? 14.447 19.456 -8.168 1.00 97.69 267 GLN A CA 1
ATOM 1943 C C . GLN A 1 267 ? 15.538 18.650 -7.469 1.00 97.69 267 GLN A C 1
ATOM 1945 O O . GLN A 1 267 ? 15.448 18.405 -6.268 1.00 97.69 267 GLN A O 1
ATOM 1950 N N . ALA A 1 268 ? 16.548 18.239 -8.227 1.00 96.94 268 ALA A N 1
ATOM 1951 C CA . ALA A 1 268 ? 17.722 17.545 -7.727 1.00 96.94 268 ALA A CA 1
ATOM 1952 C C . ALA A 1 268 ? 18.983 18.142 -8.358 1.00 96.94 268 ALA A C 1
ATOM 1954 O O . ALA A 1 268 ? 19.083 18.184 -9.580 1.00 96.94 268 ALA A O 1
ATOM 1955 N N . ASP A 1 269 ? 19.950 18.573 -7.558 1.00 97.31 269 ASP A N 1
ATOM 1956 C CA . ASP A 1 269 ? 21.241 19.063 -8.047 1.00 97.31 269 ASP A CA 1
ATOM 1957 C C . ASP A 1 269 ? 22.393 18.479 -7.233 1.00 97.31 269 ASP A C 1
ATOM 1959 O O . ASP A 1 269 ? 22.209 18.144 -6.070 1.00 97.31 269 ASP A O 1
ATOM 1963 N N . GLY A 1 270 ? 23.568 18.303 -7.833 1.00 96.75 270 GLY A N 1
ATOM 1964 C CA . GLY A 1 270 ? 24.717 17.709 -7.146 1.00 96.75 270 GLY A CA 1
ATOM 1965 C C . GLY A 1 270 ? 25.962 17.621 -8.022 1.00 96.75 270 GLY A C 1
ATOM 1966 O O . GLY A 1 270 ? 25.993 18.145 -9.138 1.00 96.75 270 GLY A O 1
ATOM 1967 N N . LEU A 1 271 ? 27.002 16.957 -7.517 1.00 96.88 271 LEU A N 1
ATOM 1968 C CA . LEU A 1 271 ? 28.273 16.757 -8.211 1.00 96.88 271 LEU A CA 1
ATOM 1969 C C . LEU A 1 271 ? 28.476 15.272 -8.525 1.00 96.88 271 LEU A C 1
ATOM 1971 O O . LEU A 1 271 ? 28.578 14.454 -7.620 1.00 96.88 271 LEU A O 1
ATOM 1975 N N . MET A 1 272 ? 28.564 14.919 -9.802 1.00 95.50 272 MET A N 1
ATOM 1976 C CA . MET A 1 272 ? 28.987 13.590 -10.243 1.00 95.50 272 MET A CA 1
ATOM 1977 C C . MET A 1 272 ? 30.506 13.539 -10.346 1.00 95.50 272 MET A C 1
ATOM 1979 O O . MET A 1 272 ? 31.132 14.505 -10.783 1.00 95.50 272 MET A O 1
ATOM 1983 N N . ARG A 1 273 ? 31.088 12.389 -10.015 1.00 94.75 273 ARG A N 1
ATOM 1984 C CA . ARG A 1 273 ? 32.515 12.113 -10.171 1.00 94.75 273 ARG A CA 1
ATOM 1985 C C . ARG A 1 273 ? 32.726 10.855 -10.997 1.00 94.75 273 ARG A C 1
ATOM 1987 O O . ARG A 1 273 ? 32.114 9.823 -10.724 1.00 94.75 273 ARG A O 1
ATOM 1994 N N . ARG A 1 274 ? 33.603 10.920 -11.997 1.00 90.75 274 ARG A N 1
ATOM 1995 C CA . ARG A 1 274 ? 33.931 9.789 -12.869 1.00 90.75 274 ARG A CA 1
ATOM 1996 C C . ARG A 1 274 ? 34.856 8.794 -12.175 1.00 90.75 274 ARG A C 1
ATOM 1998 O O . ARG A 1 274 ? 35.898 9.175 -11.642 1.00 90.75 274 ARG A O 1
ATOM 2005 N N . GLY A 1 275 ? 34.514 7.512 -12.267 1.00 88.56 275 GLY A N 1
ATOM 2006 C CA . GLY A 1 275 ? 35.353 6.416 -11.793 1.00 88.56 275 GLY A CA 1
ATOM 2007 C C . GLY A 1 275 ? 36.470 6.038 -12.754 1.00 88.56 275 GLY A C 1
ATOM 2008 O O . GLY A 1 275 ? 36.535 6.479 -13.902 1.00 88.56 275 GLY A O 1
ATOM 2009 N N . ARG A 1 276 ? 37.373 5.174 -12.280 1.00 85.00 276 ARG A N 1
ATOM 2010 C CA . ARG A 1 276 ? 38.399 4.566 -13.144 1.00 85.00 276 ARG A CA 1
ATOM 2011 C C . ARG A 1 276 ? 37.809 3.508 -14.076 1.00 85.00 276 ARG A C 1
ATOM 2013 O O . ARG A 1 276 ? 38.307 3.348 -15.185 1.00 85.00 276 ARG A O 1
ATOM 2020 N N . GLN A 1 277 ? 36.772 2.801 -13.623 1.00 80.06 277 GLN A N 1
ATOM 2021 C CA . GLN A 1 277 ? 36.110 1.729 -14.376 1.00 80.06 277 GLN A CA 1
ATOM 2022 C C . GLN A 1 277 ? 34.615 1.957 -14.593 1.00 80.06 277 GLN A C 1
ATOM 2024 O O . GLN A 1 277 ? 34.088 1.556 -15.626 1.00 80.06 277 GLN A O 1
ATOM 2029 N N . SER A 1 278 ? 33.933 2.607 -13.651 1.00 79.38 278 SER A N 1
ATOM 2030 C CA . SER A 1 278 ? 32.552 3.049 -13.822 1.00 79.38 278 SER A CA 1
ATOM 2031 C C . SER A 1 278 ? 32.509 4.457 -14.418 1.00 79.38 278 SER A C 1
ATOM 2033 O O . SER A 1 278 ? 33.378 5.293 -14.158 1.00 79.38 278 SER A O 1
ATOM 2035 N N . PHE A 1 279 ? 31.472 4.742 -15.210 1.00 82.88 279 PHE A N 1
ATOM 2036 C CA . PHE A 1 279 ? 31.251 6.095 -15.727 1.00 82.88 279 PHE A CA 1
ATOM 2037 C C . PHE A 1 279 ? 30.990 7.099 -14.589 1.00 82.88 279 PHE A C 1
ATOM 2039 O O . PHE A 1 279 ? 31.491 8.218 -14.638 1.00 82.88 279 PHE A O 1
ATOM 2046 N N . VAL A 1 280 ? 30.298 6.669 -13.525 1.00 88.50 280 VAL A N 1
ATOM 2047 C CA . VAL A 1 280 ? 30.076 7.434 -12.287 1.00 88.50 280 VAL A CA 1
ATOM 2048 C C . VAL A 1 280 ? 30.541 6.603 -11.088 1.00 88.50 280 VAL A C 1
ATOM 2050 O O . VAL A 1 280 ? 30.112 5.462 -10.917 1.00 88.50 280 VAL A O 1
ATOM 2053 N N . GLN A 1 281 ? 31.433 7.169 -10.277 1.00 91.56 281 GLN A N 1
ATOM 2054 C CA . GLN A 1 281 ? 31.943 6.594 -9.027 1.00 91.56 281 GLN A CA 1
ATOM 2055 C C . GLN A 1 281 ? 31.193 7.133 -7.817 1.00 91.56 281 GLN A C 1
ATOM 2057 O O . GLN A 1 281 ? 30.821 6.364 -6.941 1.00 91.56 281 GLN A O 1
ATOM 2062 N N . SER A 1 282 ? 30.945 8.438 -7.768 1.00 92.06 282 SER A N 1
ATOM 2063 C CA . SER A 1 282 ? 30.169 9.044 -6.692 1.00 92.06 282 SER A CA 1
ATOM 2064 C C . SER A 1 282 ? 29.256 10.140 -7.222 1.00 92.06 282 SER A C 1
ATOM 2066 O O . SER A 1 282 ? 29.514 10.755 -8.262 1.00 92.06 282 SER A O 1
ATOM 2068 N N . ILE A 1 283 ? 28.164 10.354 -6.497 1.00 93.12 283 ILE A N 1
ATOM 2069 C CA . ILE A 1 283 ? 27.314 11.527 -6.601 1.00 93.12 283 ILE A CA 1
ATOM 2070 C C . ILE A 1 283 ? 27.309 12.178 -5.223 1.00 93.12 283 ILE A C 1
ATOM 2072 O O . ILE A 1 283 ? 26.777 11.626 -4.261 1.00 93.12 283 ILE A O 1
ATOM 2076 N N . GLU A 1 284 ? 27.942 13.335 -5.124 1.00 94.19 284 GLU A N 1
ATOM 2077 C CA . GLU A 1 284 ? 28.195 14.040 -3.875 1.00 94.19 284 GLU A CA 1
ATOM 2078 C C . GLU A 1 284 ? 27.333 15.299 -3.787 1.00 94.19 284 GLU A C 1
ATOM 2080 O O . GLU A 1 284 ? 27.042 15.955 -4.791 1.00 94.19 284 GLU A O 1
ATOM 2085 N N . GLY A 1 285 ? 26.933 15.646 -2.562 1.00 92.44 285 GLY A N 1
ATOM 2086 C CA . GLY A 1 285 ? 26.215 16.889 -2.286 1.00 92.44 285 GLY A CA 1
ATOM 2087 C C . GLY A 1 285 ? 24.877 17.006 -3.015 1.00 92.44 285 GLY A C 1
ATOM 2088 O O . GLY A 1 285 ? 24.520 18.110 -3.414 1.00 92.44 285 GLY A O 1
ATOM 2089 N N . VAL A 1 286 ? 24.154 15.895 -3.206 1.00 94.88 286 VAL A N 1
ATOM 2090 C CA . VAL A 1 286 ? 22.843 15.917 -3.861 1.00 94.88 286 VAL A CA 1
ATOM 2091 C C . VAL A 1 286 ? 21.870 16.690 -2.985 1.00 94.88 286 VAL A C 1
ATOM 2093 O O . VAL A 1 286 ? 21.564 16.251 -1.885 1.00 94.88 286 VAL A O 1
ATOM 2096 N N . SER A 1 287 ? 21.364 17.816 -3.458 1.00 96.00 287 SER A N 1
ATOM 2097 C CA . SER A 1 287 ? 20.244 18.535 -2.866 1.00 96.00 287 SER A CA 1
ATOM 2098 C C . SER A 1 287 ? 18.973 18.106 -3.589 1.00 96.00 287 SER A C 1
ATOM 2100 O O . SER A 1 287 ? 18.835 18.330 -4.786 1.00 96.00 287 SER A O 1
ATOM 2102 N N . LEU A 1 288 ? 18.057 17.452 -2.876 1.00 95.88 288 LEU A N 1
ATOM 2103 C CA . LEU A 1 288 ? 16.753 17.021 -3.370 1.00 95.88 288 LEU A CA 1
ATOM 2104 C C . LEU A 1 288 ? 15.664 17.876 -2.724 1.00 95.88 288 LEU A C 1
ATOM 2106 O O . LEU A 1 288 ? 15.534 17.903 -1.501 1.00 95.88 288 LEU A O 1
ATOM 2110 N N . SER A 1 289 ? 14.825 18.506 -3.540 1.00 96.38 289 SER A N 1
ATOM 2111 C CA . SER A 1 289 ? 13.595 19.149 -3.088 1.00 96.38 289 SER A CA 1
ATOM 2112 C C . SER A 1 289 ? 12.396 18.653 -3.888 1.00 96.38 289 SER A C 1
ATOM 2114 O O . SER A 1 289 ? 12.464 18.502 -5.106 1.00 96.38 289 SER A O 1
ATOM 2116 N N . ALA A 1 290 ? 11.287 18.382 -3.209 1.00 96.44 290 ALA A N 1
ATOM 2117 C CA . ALA A 1 290 ? 10.025 18.036 -3.848 1.00 96.44 290 ALA A CA 1
ATOM 2118 C C . ALA A 1 290 ? 8.887 18.806 -3.180 1.00 96.44 290 ALA A C 1
ATOM 2120 O O . ALA A 1 290 ? 8.779 18.811 -1.959 1.00 96.44 290 ALA A O 1
ATOM 2121 N N . VAL A 1 291 ? 8.043 19.462 -3.969 1.00 95.75 291 VAL A N 1
ATOM 2122 C CA . VAL A 1 291 ? 6.881 20.224 -3.505 1.00 95.75 291 VAL A CA 1
ATOM 2123 C C . VAL A 1 291 ? 5.663 19.788 -4.308 1.00 95.75 291 VAL A C 1
ATOM 2125 O O . VAL A 1 291 ? 5.662 19.904 -5.532 1.00 95.75 291 VAL A O 1
ATOM 2128 N N . SER A 1 292 ? 4.625 19.326 -3.617 1.00 96.31 292 SER A N 1
ATOM 2129 C CA . SER A 1 292 ? 3.328 18.940 -4.185 1.00 96.31 292 SER A CA 1
ATOM 2130 C C . SER A 1 292 ? 2.223 19.852 -3.656 1.00 96.31 292 SER A C 1
ATOM 2132 O O . SER A 1 292 ? 2.333 20.383 -2.548 1.00 96.31 292 SER A O 1
ATOM 2134 N N . GLY A 1 293 ? 1.140 20.024 -4.410 1.00 93.69 293 GLY A N 1
ATOM 2135 C CA . GLY A 1 293 ? 0.039 20.926 -4.075 1.00 93.69 293 GLY A CA 1
ATOM 2136 C C . GLY A 1 293 ? 0.251 22.376 -4.529 1.00 93.69 293 GLY A C 1
ATOM 2137 O O . GLY A 1 293 ? 1.179 22.714 -5.262 1.00 93.69 293 GLY A O 1
ATOM 2138 N N . SER A 1 294 ? -0.664 23.264 -4.131 1.00 93.25 294 SER A N 1
ATOM 2139 C CA . SER A 1 294 ? -0.657 24.661 -4.591 1.00 93.25 294 SER A CA 1
ATOM 2140 C C . SER A 1 294 ? 0.570 25.433 -4.084 1.00 93.25 294 SER A C 1
ATOM 2142 O O . SER A 1 294 ? 1.064 25.176 -2.992 1.00 93.25 294 SER A O 1
ATOM 2144 N N . ALA A 1 295 ? 1.047 26.430 -4.837 1.00 90.50 295 ALA A N 1
ATOM 2145 C CA . ALA A 1 295 ? 2.216 27.216 -4.425 1.00 90.50 295 ALA A CA 1
ATOM 2146 C C . ALA A 1 295 ? 1.998 27.992 -3.109 1.00 90.50 295 ALA A C 1
ATOM 2148 O O . ALA A 1 295 ? 2.920 28.101 -2.309 1.00 90.50 295 ALA A O 1
ATOM 2149 N N . ALA A 1 296 ? 0.782 28.502 -2.876 1.00 91.25 296 ALA A N 1
ATOM 2150 C CA . ALA A 1 296 ? 0.428 29.222 -1.650 1.00 91.25 296 ALA A CA 1
ATOM 2151 C C . ALA A 1 296 ? 0.203 28.290 -0.449 1.00 91.25 296 ALA A C 1
ATOM 2153 O O . ALA A 1 296 ? 0.235 28.727 0.699 1.00 91.25 296 ALA A O 1
ATOM 2154 N N . ALA A 1 297 ? -0.074 27.015 -0.713 1.00 90.69 297 ALA A N 1
ATOM 2155 C CA . ALA A 1 297 ? -0.473 26.052 0.294 1.00 90.69 297 ALA A CA 1
ATOM 2156 C C . ALA A 1 297 ? -0.039 24.649 -0.177 1.00 90.69 297 ALA A C 1
ATOM 2158 O O . ALA A 1 297 ? -0.863 23.918 -0.747 1.00 90.69 297 ALA A O 1
ATOM 2159 N N . PRO A 1 298 ? 1.256 24.300 -0.024 1.00 92.19 298 PRO A N 1
ATOM 2160 C CA . PRO A 1 298 ? 1.757 22.994 -0.422 1.00 92.19 298 PRO A CA 1
ATOM 2161 C C . PRO A 1 298 ? 1.093 21.915 0.428 1.00 92.19 298 PRO A C 1
ATOM 2163 O O . PRO A 1 298 ? 0.724 22.136 1.583 1.00 92.19 298 PRO A O 1
ATOM 2166 N N . THR A 1 299 ? 0.919 20.750 -0.172 1.00 91.88 299 THR A N 1
ATOM 2167 C CA . THR A 1 299 ? 0.352 19.576 0.483 1.00 91.88 299 THR A CA 1
ATOM 2168 C C . THR A 1 299 ? 1.453 18.663 0.999 1.00 91.88 299 THR A C 1
ATOM 2170 O O . THR A 1 299 ? 1.335 18.114 2.090 1.00 91.88 299 THR A O 1
ATOM 2173 N N . ALA A 1 300 ? 2.549 18.553 0.252 1.00 91.62 300 ALA A N 1
ATOM 2174 C CA . ALA A 1 300 ? 3.756 17.880 0.698 1.00 91.62 300 ALA A CA 1
ATOM 2175 C C . ALA A 1 300 ? 4.983 18.698 0.295 1.00 91.62 300 ALA A C 1
ATOM 2177 O O . ALA A 1 300 ? 5.033 19.260 -0.801 1.00 91.62 300 ALA A O 1
ATOM 2178 N N . MET A 1 301 ? 5.974 18.749 1.176 1.00 93.12 301 MET A N 1
ATOM 2179 C CA . MET A 1 301 ? 7.275 19.337 0.905 1.00 93.12 301 MET A CA 1
ATOM 2180 C C . MET A 1 301 ? 8.373 18.466 1.507 1.00 93.12 301 MET A C 1
ATOM 2182 O O . MET A 1 301 ? 8.360 18.166 2.698 1.00 93.12 301 MET A O 1
ATOM 2186 N N . LEU A 1 302 ? 9.340 18.095 0.680 1.00 92.81 302 LEU A N 1
ATOM 2187 C CA . LEU A 1 302 ? 10.544 17.369 1.050 1.00 92.81 302 LEU A CA 1
ATOM 2188 C C . LEU A 1 302 ? 11.759 18.226 0.694 1.00 92.81 302 LEU A C 1
ATOM 2190 O O . LEU A 1 302 ? 11.834 18.765 -0.407 1.00 92.81 302 LEU A O 1
ATOM 2194 N N . SER A 1 303 ? 12.713 18.307 1.612 1.00 92.31 303 SER A N 1
ATOM 2195 C CA . SER A 1 303 ? 14.077 18.772 1.388 1.00 92.31 303 SER A CA 1
ATOM 2196 C C . SER A 1 303 ? 15.019 17.752 2.010 1.00 92.31 303 SER A C 1
ATOM 2198 O O . SER A 1 303 ? 14.922 17.468 3.207 1.00 92.31 303 SER A O 1
ATOM 2200 N N . ALA A 1 304 ? 15.921 17.199 1.214 1.00 92.12 304 ALA A N 1
ATOM 2201 C CA . ALA A 1 304 ? 16.893 16.214 1.653 1.00 92.12 304 ALA A CA 1
ATOM 2202 C C . ALA A 1 304 ? 18.247 16.454 0.985 1.00 92.12 304 ALA A C 1
ATOM 2204 O O . ALA A 1 304 ? 18.324 16.952 -0.135 1.00 92.12 304 ALA A O 1
ATOM 2205 N N . ARG A 1 305 ? 19.314 16.060 1.671 1.00 93.06 305 ARG A N 1
ATOM 2206 C CA . ARG A 1 305 ? 20.664 15.973 1.128 1.00 93.06 305 ARG A CA 1
ATOM 2207 C C . ARG A 1 305 ? 21.048 14.514 0.985 1.00 93.06 305 ARG A C 1
ATOM 2209 O O . ARG A 1 305 ? 20.832 13.754 1.918 1.00 93.06 305 ARG A O 1
ATOM 2216 N N . ALA A 1 306 ? 21.607 14.111 -0.143 1.00 91.19 306 ALA A N 1
ATOM 2217 C CA . ALA A 1 306 ? 22.025 12.739 -0.368 1.00 91.19 306 ALA A CA 1
ATOM 2218 C C . ALA A 1 306 ? 23.446 12.648 -0.931 1.00 91.19 306 ALA A C 1
ATOM 2220 O O . ALA A 1 306 ? 23.966 13.578 -1.548 1.00 91.19 306 ALA A O 1
ATOM 2221 N N . ALA A 1 307 ? 24.071 11.502 -0.703 1.00 90.50 307 ALA A N 1
ATOM 2222 C CA . ALA A 1 307 ? 25.302 11.087 -1.347 1.00 90.50 307 ALA A CA 1
ATOM 2223 C C . ALA A 1 307 ? 25.161 9.623 -1.773 1.00 90.50 307 ALA A C 1
ATOM 2225 O O . ALA A 1 307 ? 24.569 8.814 -1.054 1.00 90.50 307 ALA A O 1
ATOM 2226 N N . LEU A 1 308 ? 25.691 9.298 -2.948 1.00 89.81 308 LEU A N 1
ATOM 2227 C CA . LEU A 1 308 ? 25.720 7.948 -3.500 1.00 89.81 308 LEU A CA 1
ATOM 2228 C C . LEU A 1 308 ? 27.161 7.600 -3.858 1.00 89.81 308 LEU A C 1
ATOM 2230 O O . LEU A 1 308 ? 27.775 8.293 -4.663 1.00 89.81 308 LEU A O 1
ATOM 2234 N N . GLU A 1 309 ? 27.676 6.507 -3.311 1.00 88.19 309 GLU A N 1
ATOM 2235 C CA . GLU A 1 309 ? 28.954 5.925 -3.709 1.00 88.19 309 GLU A CA 1
ATOM 2236 C C . GLU A 1 309 ? 28.709 4.593 -4.420 1.00 88.19 309 GLU A C 1
ATOM 2238 O O . GLU A 1 309 ? 28.063 3.679 -3.896 1.00 88.19 309 GLU A O 1
ATOM 2243 N N . MET A 1 310 ? 29.236 4.491 -5.636 1.00 85.75 310 MET A N 1
ATOM 2244 C CA . MET A 1 310 ? 29.241 3.273 -6.427 1.00 85.75 310 MET A CA 1
ATOM 2245 C C . MET A 1 310 ? 30.545 2.517 -6.141 1.00 85.75 310 MET A C 1
ATOM 2247 O O . MET A 1 310 ? 31.624 3.108 -6.220 1.00 85.75 310 MET A O 1
ATOM 2251 N N . PRO A 1 311 ? 30.480 1.216 -5.828 1.00 79.94 311 PRO A N 1
ATOM 2252 C CA . PRO A 1 311 ? 31.668 0.393 -5.633 1.00 79.94 311 PRO A CA 1
ATOM 2253 C C . PRO A 1 311 ? 32.513 0.364 -6.916 1.00 79.94 311 PRO A C 1
ATOM 2255 O O . PRO A 1 311 ? 31.992 0.154 -8.015 1.00 79.94 311 PRO A O 1
ATOM 2258 N N . ASP A 1 312 ? 33.830 0.532 -6.791 1.00 75.38 312 ASP A N 1
ATOM 2259 C CA . ASP A 1 312 ? 34.739 0.271 -7.908 1.00 75.38 312 ASP A CA 1
ATOM 2260 C C . ASP A 1 312 ? 34.698 -1.233 -8.235 1.00 75.38 312 ASP A C 1
ATOM 2262 O O . ASP A 1 312 ? 34.964 -2.075 -7.379 1.00 75.38 312 ASP A O 1
ATOM 2266 N N . ALA A 1 313 ? 34.382 -1.589 -9.481 1.00 64.81 313 ALA A N 1
ATOM 2267 C CA . ALA A 1 313 ? 34.201 -2.977 -9.922 1.00 64.81 313 ALA A CA 1
ATOM 2268 C C . ALA A 1 313 ? 35.507 -3.815 -10.001 1.00 64.81 313 ALA A C 1
ATOM 2270 O O . ALA A 1 313 ? 35.535 -4.856 -10.659 1.00 64.81 313 ALA A O 1
ATOM 2271 N N . GLN A 1 314 ? 36.607 -3.396 -9.360 1.00 59.03 314 GLN A N 1
ATOM 2272 C CA . GLN A 1 314 ? 37.906 -4.058 -9.512 1.00 59.03 314 GLN A CA 1
ATOM 2273 C C . GLN A 1 314 ? 38.125 -5.233 -8.557 1.00 59.03 314 GLN A C 1
ATOM 2275 O O . GLN A 1 314 ? 38.317 -5.059 -7.358 1.00 59.03 314 GLN A O 1
ATOM 2280 N N . GLY A 1 315 ? 38.320 -6.412 -9.155 1.00 56.75 315 GLY A N 1
ATOM 2281 C CA . GLY A 1 315 ? 39.448 -7.260 -8.766 1.00 56.75 315 GLY A CA 1
ATOM 2282 C C . GLY A 1 315 ? 39.154 -8.413 -7.815 1.00 56.75 315 GLY A C 1
ATOM 2283 O O . GLY A 1 315 ? 39.890 -8.623 -6.863 1.00 56.75 315 GLY A O 1
ATOM 2284 N N . SER A 1 316 ? 38.103 -9.184 -8.060 1.00 52.62 316 SER A N 1
ATOM 2285 C CA . SER A 1 316 ? 38.026 -10.633 -7.798 1.00 52.62 316 SER A CA 1
ATOM 2286 C C . SER A 1 316 ? 36.626 -11.089 -8.195 1.00 52.62 316 SER A C 1
ATOM 2288 O O . SER A 1 316 ? 35.693 -10.298 -8.149 1.00 52.62 316 SER A O 1
ATOM 2290 N N . ALA A 1 317 ? 36.442 -12.348 -8.587 1.00 63.06 317 ALA A N 1
ATOM 2291 C CA . ALA A 1 317 ? 35.130 -12.921 -8.919 1.00 63.06 317 ALA A CA 1
ATOM 2292 C C . ALA A 1 317 ? 34.154 -13.005 -7.712 1.00 63.06 317 ALA A C 1
ATOM 2294 O O . ALA A 1 317 ? 33.229 -13.813 -7.714 1.00 63.06 317 ALA A O 1
ATOM 2295 N N . GLY A 1 318 ? 34.377 -12.206 -6.664 1.00 60.47 318 GLY A N 1
ATOM 2296 C CA . GLY A 1 318 ? 33.479 -12.025 -5.536 1.00 60.47 318 GLY A CA 1
ATOM 2297 C C . GLY A 1 318 ? 32.448 -10.940 -5.837 1.00 60.47 318 GLY A C 1
ATOM 2298 O O . GLY A 1 318 ? 32.732 -9.952 -6.507 1.00 60.47 318 GLY A O 1
ATOM 2299 N N . THR A 1 319 ? 31.234 -11.135 -5.338 1.00 66.31 319 THR A N 1
ATOM 2300 C CA . THR A 1 319 ? 30.128 -10.173 -5.387 1.00 66.31 319 THR A CA 1
ATOM 2301 C C . THR A 1 319 ? 30.593 -8.782 -4.947 1.00 66.31 319 THR A C 1
ATOM 2303 O O . THR A 1 319 ? 30.935 -8.595 -3.778 1.00 66.31 319 THR A O 1
ATOM 2306 N N . ALA A 1 320 ? 30.615 -7.818 -5.876 1.00 63.84 320 ALA A N 1
ATOM 2307 C CA . ALA A 1 320 ? 30.920 -6.425 -5.567 1.00 63.84 320 ALA A CA 1
ATOM 2308 C C . ALA A 1 320 ? 29.991 -5.938 -4.440 1.00 63.84 320 ALA A C 1
ATOM 2310 O O . ALA A 1 320 ? 28.794 -6.248 -4.474 1.00 63.84 320 ALA A O 1
ATOM 2311 N N . PRO A 1 321 ? 30.511 -5.216 -3.430 1.00 72.25 321 PRO A N 1
ATOM 2312 C CA . PRO A 1 321 ? 29.671 -4.705 -2.361 1.00 72.25 321 PRO A CA 1
ATOM 2313 C C . PRO A 1 321 ? 28.606 -3.786 -2.968 1.00 72.25 321 PRO A C 1
ATOM 2315 O O . PRO 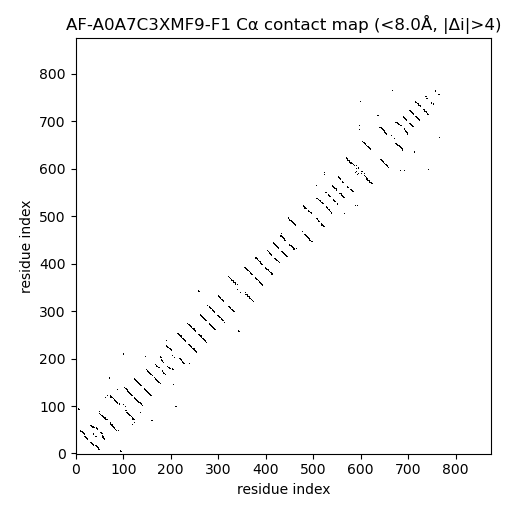A 1 321 ? 28.917 -3.036 -3.885 1.00 72.25 321 PRO A O 1
ATOM 2318 N N . PRO A 1 322 ? 27.358 -3.836 -2.502 1.00 74.31 322 PRO A N 1
ATOM 2319 C CA . PRO A 1 322 ? 26.288 -3.018 -3.054 1.00 74.31 322 PRO A CA 1
ATOM 2320 C C . PRO A 1 322 ? 26.558 -1.515 -2.837 1.00 74.31 322 PRO A C 1
ATOM 2322 O O . PRO A 1 322 ? 27.288 -1.156 -1.907 1.00 74.31 322 PRO A O 1
ATOM 2325 N N . PRO A 1 323 ? 25.983 -0.628 -3.675 1.00 76.75 323 PRO A N 1
ATOM 2326 C CA . PRO A 1 323 ? 26.188 0.812 -3.559 1.00 76.75 323 PRO A CA 1
ATOM 2327 C C . PRO A 1 323 ? 25.757 1.322 -2.186 1.00 76.75 323 PRO A C 1
ATOM 2329 O O . PRO A 1 323 ? 24.721 0.915 -1.649 1.00 76.75 323 PRO A O 1
ATOM 2332 N N . LEU A 1 324 ? 26.564 2.221 -1.630 1.00 77.62 324 LEU A N 1
ATOM 2333 C CA . LEU A 1 324 ? 26.280 2.870 -0.361 1.00 77.62 324 LEU A CA 1
ATOM 2334 C C . LEU A 1 324 ? 25.597 4.201 -0.651 1.00 77.62 324 LEU A C 1
ATOM 2336 O O . LEU A 1 324 ? 26.136 5.034 -1.378 1.00 77.62 324 LEU A O 1
ATOM 2340 N N . TRP A 1 325 ? 24.410 4.405 -0.086 1.00 79.81 325 TRP A N 1
ATOM 2341 C CA . TRP A 1 325 ? 23.741 5.697 -0.147 1.00 79.81 325 TRP A CA 1
ATOM 2342 C C . TRP A 1 325 ? 23.391 6.202 1.245 1.00 79.81 325 TRP A C 1
ATOM 2344 O O . TRP A 1 325 ? 22.945 5.461 2.127 1.00 79.81 325 TRP A O 1
ATOM 2354 N N . GLU A 1 326 ? 23.607 7.498 1.424 1.00 82.25 326 GLU A N 1
ATOM 2355 C CA . GLU A 1 326 ? 23.269 8.239 2.628 1.00 82.25 326 GLU A CA 1
ATOM 2356 C C . GLU A 1 326 ? 22.331 9.374 2.237 1.00 82.25 326 GLU A C 1
ATOM 2358 O O . GLU A 1 326 ? 22.632 10.142 1.328 1.00 82.25 326 GLU A O 1
ATOM 2363 N N . MET A 1 327 ? 21.184 9.474 2.909 1.00 83.31 327 MET A N 1
ATOM 2364 C CA . MET A 1 327 ? 20.225 10.556 2.719 1.00 83.31 327 MET A CA 1
ATOM 2365 C C . MET A 1 327 ? 19.877 11.190 4.064 1.00 83.31 327 MET A C 1
ATOM 2367 O O . MET A 1 327 ? 19.315 10.554 4.951 1.00 83.31 327 MET A O 1
ATOM 2371 N N . HIS A 1 328 ? 20.187 12.468 4.205 1.00 82.69 328 HIS A N 1
ATOM 2372 C CA . HIS A 1 328 ? 19.824 13.317 5.324 1.00 82.69 328 HIS A CA 1
ATOM 2373 C C . HIS A 1 328 ? 18.556 14.109 4.981 1.00 82.69 328 HIS A C 1
ATOM 2375 O O . HIS A 1 328 ? 18.577 14.983 4.118 1.00 82.69 328 HIS A O 1
ATOM 2381 N N . ILE A 1 329 ? 17.437 13.818 5.643 1.00 83.56 329 ILE A N 1
ATOM 2382 C CA . ILE A 1 329 ? 16.183 14.559 5.465 1.00 83.56 329 ILE A CA 1
ATOM 2383 C C . ILE A 1 329 ? 16.254 15.828 6.318 1.00 83.56 329 ILE A C 1
ATOM 2385 O O . ILE A 1 329 ? 16.211 15.764 7.547 1.00 83.56 329 ILE A O 1
ATOM 2389 N N . ASP A 1 330 ? 16.349 16.983 5.659 1.00 86.12 330 ASP A N 1
ATOM 2390 C CA . ASP A 1 330 ? 16.408 18.293 6.313 1.00 86.12 330 ASP A CA 1
ATOM 2391 C C . ASP A 1 330 ? 15.021 18.781 6.739 1.00 86.12 330 ASP A C 1
ATOM 2393 O O . ASP A 1 330 ? 14.867 19.403 7.797 1.00 86.12 330 ASP A O 1
ATOM 2397 N N . ARG A 1 331 ? 14.013 18.515 5.898 1.00 85.62 331 ARG A N 1
ATOM 2398 C CA . ARG A 1 331 ? 12.625 18.930 6.111 1.00 85.62 331 ARG A CA 1
ATOM 2399 C C . ARG A 1 331 ? 11.669 17.986 5.389 1.00 85.62 331 ARG A C 1
ATOM 2401 O O . ARG A 1 331 ? 11.792 17.791 4.186 1.00 85.62 331 ARG A O 1
ATOM 2408 N N . LEU A 1 332 ? 10.684 17.465 6.111 1.00 85.56 332 LEU A N 1
ATOM 2409 C CA . LEU A 1 332 ? 9.518 16.786 5.548 1.00 85.56 332 LEU A CA 1
ATOM 2410 C C . LEU A 1 332 ? 8.254 17.378 6.173 1.00 85.56 332 LEU A C 1
ATOM 2412 O O . LEU A 1 332 ? 8.061 17.269 7.382 1.00 85.56 332 LEU A O 1
ATOM 2416 N N . GLU A 1 333 ? 7.411 18.000 5.359 1.00 84.50 333 GLU A N 1
ATOM 2417 C CA . GLU A 1 333 ? 6.115 18.545 5.763 1.00 84.50 333 GLU A CA 1
ATOM 2418 C C . GLU A 1 333 ? 5.016 17.909 4.927 1.00 84.50 333 GLU A C 1
ATOM 2420 O O . GLU A 1 333 ? 5.093 17.910 3.701 1.00 84.50 333 GLU A O 1
ATOM 2425 N N . ILE A 1 334 ? 4.002 17.359 5.592 1.00 84.69 334 ILE A N 1
ATOM 2426 C CA . ILE A 1 334 ? 2.854 16.730 4.936 1.00 84.69 334 ILE A CA 1
ATOM 2427 C C . ILE A 1 334 ? 1.580 17.245 5.608 1.00 84.69 334 ILE A C 1
ATOM 2429 O O . ILE A 1 334 ? 1.358 17.017 6.800 1.00 84.69 334 ILE A O 1
ATOM 2433 N N . ASP A 1 335 ? 0.726 17.919 4.842 1.00 85.25 335 ASP A N 1
ATOM 2434 C CA . ASP A 1 335 ? -0.660 18.189 5.221 1.00 85.25 335 ASP A CA 1
ATOM 2435 C C . ASP A 1 335 ? -1.470 16.927 4.923 1.00 85.25 335 ASP A C 1
ATOM 2437 O O . ASP A 1 335 ? -1.823 16.646 3.773 1.00 85.25 335 ASP A O 1
ATOM 2441 N N . VAL A 1 336 ? -1.735 16.122 5.953 1.00 78.88 336 VAL A N 1
ATOM 2442 C CA . VAL A 1 336 ? -2.390 14.820 5.788 1.00 78.88 336 VAL A CA 1
ATOM 2443 C C . VAL A 1 336 ? -3.809 14.996 5.255 1.00 78.88 336 VAL A C 1
ATOM 2445 O O . VAL A 1 336 ? -4.229 14.221 4.405 1.00 78.88 336 VAL A O 1
ATOM 2448 N N . ALA A 1 337 ? -4.540 16.032 5.677 1.00 78.44 337 ALA A N 1
ATOM 2449 C CA . ALA A 1 337 ? -5.914 16.249 5.223 1.00 78.44 337 ALA A CA 1
ATOM 2450 C C . ALA A 1 337 ? -5.964 16.531 3.714 1.00 78.44 337 ALA A C 1
ATOM 2452 O O . ALA A 1 337 ? -6.793 15.965 2.993 1.00 78.44 337 ALA A O 1
ATOM 2453 N N . ARG A 1 338 ? -5.051 17.372 3.215 1.00 82.56 338 ARG A N 1
ATOM 2454 C CA . ARG A 1 338 ? -4.929 17.632 1.776 1.00 82.56 338 ARG A CA 1
ATOM 2455 C C . ARG A 1 338 ? -4.359 16.438 1.026 1.00 82.56 338 ARG A C 1
ATOM 2457 O O . ARG A 1 338 ? -4.883 16.116 -0.032 1.00 82.56 338 ARG A O 1
ATOM 2464 N N . THR A 1 339 ? -3.379 15.736 1.593 1.00 82.88 339 THR A N 1
ATOM 2465 C CA . THR A 1 339 ? -2.785 14.533 0.985 1.00 82.88 339 THR A CA 1
ATOM 2466 C C . THR A 1 339 ? -3.850 13.453 0.801 1.00 82.88 339 THR A C 1
ATOM 2468 O O . THR A 1 339 ? -4.003 12.915 -0.286 1.00 82.88 339 THR A O 1
ATOM 2471 N N . LEU A 1 340 ? -4.683 13.199 1.815 1.00 77.81 340 LEU A N 1
ATOM 2472 C CA . LEU A 1 340 ? -5.814 12.267 1.731 1.00 77.81 340 LEU A CA 1
ATOM 2473 C C . LEU A 1 340 ? -6.857 12.684 0.685 1.00 77.81 340 LEU A C 1
ATOM 2475 O O . LEU A 1 340 ? -7.529 11.830 0.105 1.00 77.81 340 LEU A O 1
ATOM 2479 N N . LYS A 1 341 ? -7.031 13.993 0.465 1.00 81.00 341 LYS A N 1
ATOM 2480 C CA . LYS A 1 341 ? -7.934 14.524 -0.562 1.00 81.00 341 LYS A CA 1
ATOM 2481 C C . LYS A 1 341 ? -7.352 14.367 -1.972 1.00 81.00 341 LYS A C 1
ATOM 2483 O O . LYS A 1 341 ? -8.122 14.082 -2.882 1.00 81.00 341 LYS A O 1
ATOM 2488 N N . GLN A 1 342 ? -6.044 14.565 -2.141 1.00 78.75 342 GLN A N 1
ATOM 2489 C CA . GLN A 1 342 ? -5.354 14.565 -3.438 1.00 78.75 342 GLN A CA 1
ATOM 2490 C C . GLN A 1 342 ? -4.922 13.168 -3.907 1.00 78.75 342 GLN A C 1
ATOM 2492 O O . GLN A 1 342 ? -4.961 12.881 -5.100 1.00 78.75 342 GLN A O 1
ATOM 2497 N N . PHE A 1 343 ? -4.577 12.275 -2.975 1.00 76.75 343 PHE A N 1
ATOM 2498 C CA . PHE A 1 343 ? -4.138 10.904 -3.243 1.00 76.75 343 PHE A CA 1
ATOM 2499 C C . PHE A 1 343 ? -5.218 9.905 -2.812 1.00 76.75 343 PHE A C 1
ATOM 2501 O O . PHE A 1 343 ? -5.083 9.196 -1.809 1.00 76.75 343 PHE A O 1
ATOM 2508 N N . GLY A 1 344 ? -6.314 9.850 -3.576 1.00 59.94 344 GLY A N 1
ATOM 2509 C CA . GLY A 1 344 ? -7.561 9.143 -3.243 1.00 59.94 344 GLY A CA 1
ATOM 2510 C C . GLY A 1 344 ? -7.433 7.656 -2.866 1.00 59.94 344 GLY A C 1
ATOM 2511 O O . GLY A 1 344 ? -8.366 7.095 -2.291 1.00 59.94 344 GLY A O 1
ATOM 2512 N N . MET A 1 345 ? -6.284 7.013 -3.102 1.00 57.16 345 MET A N 1
ATOM 2513 C CA . MET A 1 345 ? -5.998 5.643 -2.645 1.00 57.16 345 MET A CA 1
ATOM 2514 C C . MET A 1 345 ? -6.087 5.480 -1.125 1.00 57.16 345 MET A C 1
ATOM 2516 O O . MET A 1 345 ? -6.610 4.475 -0.647 1.00 57.16 345 MET A O 1
ATOM 2520 N N . LEU A 1 346 ? -5.692 6.498 -0.355 1.00 53.81 346 LEU A N 1
ATOM 2521 C CA . LEU A 1 346 ? -5.845 6.474 1.101 1.00 53.81 346 LEU A CA 1
ATOM 2522 C C . LEU A 1 346 ? -7.316 6.565 1.545 1.00 53.81 346 LEU A C 1
ATOM 2524 O O . LEU A 1 346 ? -7.604 6.477 2.735 1.00 53.81 346 LEU A O 1
ATOM 2528 N N . ARG A 1 347 ? -8.285 6.729 0.638 1.00 52.03 347 ARG A N 1
ATOM 2529 C CA . ARG A 1 347 ? -9.706 6.651 0.996 1.00 52.03 347 ARG A CA 1
ATOM 2530 C C . ARG A 1 347 ? -10.277 5.244 0.895 1.00 52.03 347 ARG A C 1
ATOM 2532 O O . ARG A 1 347 ? -11.166 4.950 1.677 1.00 52.03 347 ARG A O 1
ATOM 2539 N N . ARG A 1 348 ? -9.843 4.373 -0.023 1.00 53.28 348 ARG A N 1
ATOM 2540 C CA . ARG A 1 348 ? -10.567 3.101 -0.244 1.00 53.28 348 ARG A CA 1
ATOM 2541 C C . ARG A 1 348 ? -10.269 2.036 0.813 1.00 53.28 348 ARG A C 1
ATOM 2543 O O . ARG A 1 348 ? -11.217 1.447 1.327 1.00 53.28 348 ARG A O 1
ATOM 2550 N N . ASP A 1 349 ? -9.008 1.870 1.207 1.00 49.06 349 ASP A N 1
ATOM 2551 C CA . ASP A 1 349 ? -8.644 0.889 2.243 1.00 49.06 349 ASP A CA 1
ATOM 2552 C C . ASP A 1 349 ? -8.745 1.477 3.656 1.00 49.06 349 ASP A C 1
ATOM 2554 O O . ASP A 1 349 ? -9.251 0.833 4.577 1.00 49.06 349 ASP A O 1
ATOM 2558 N N . THR A 1 350 ? -8.390 2.752 3.823 1.00 46.16 350 THR A N 1
ATOM 2559 C CA . THR A 1 350 ? -8.460 3.439 5.121 1.00 46.16 350 THR A CA 1
ATOM 2560 C C . THR A 1 350 ? -9.868 3.927 5.482 1.00 46.16 350 THR A C 1
ATOM 2562 O O . THR A 1 350 ? -10.144 4.102 6.659 1.00 46.16 350 THR A O 1
ATOM 2565 N N . ALA A 1 351 ? -10.834 4.060 4.557 1.00 44.84 351 ALA A N 1
ATOM 2566 C CA . ALA A 1 351 ? -12.231 4.307 4.968 1.00 44.84 351 ALA A CA 1
ATOM 2567 C C . ALA A 1 351 ? -12.864 3.115 5.707 1.00 44.84 351 ALA A C 1
ATOM 2569 O O . ALA A 1 351 ? -13.886 3.292 6.366 1.00 44.84 351 ALA A O 1
ATOM 2570 N N . ARG A 1 352 ? -12.261 1.917 5.641 1.00 45.09 352 ARG A N 1
ATOM 2571 C CA . ARG A 1 352 ? -12.639 0.775 6.490 1.00 45.09 352 ARG A CA 1
ATOM 2572 C C . ARG A 1 352 ? -11.885 0.739 7.825 1.00 45.09 352 ARG A C 1
ATOM 2574 O O . ARG A 1 352 ? -12.266 -0.030 8.700 1.00 45.09 352 ARG A O 1
ATOM 2581 N N . GLN A 1 353 ? -10.844 1.555 8.001 1.00 44.25 353 GLN A N 1
ATOM 2582 C CA . GLN A 1 353 ? -10.033 1.617 9.218 1.00 44.25 353 GLN A CA 1
ATOM 2583 C C . GLN A 1 353 ? -9.934 3.069 9.705 1.00 44.25 353 GLN A C 1
ATOM 2585 O O . GLN A 1 353 ? -9.155 3.862 9.192 1.00 44.25 353 GLN A O 1
ATOM 2590 N N . HIS A 1 354 ? -10.748 3.395 10.710 1.00 43.50 354 HIS A N 1
ATOM 2591 C CA . HIS A 1 354 ? -11.073 4.710 11.292 1.00 43.50 354 HIS A CA 1
ATOM 2592 C C . HIS A 1 354 ? -9.918 5.625 11.784 1.00 43.50 354 HIS A C 1
ATOM 2594 O O . HIS A 1 354 ? -10.107 6.359 12.747 1.00 43.50 354 HIS A O 1
ATOM 2600 N N . ILE A 1 355 ? -8.713 5.611 11.211 1.00 52.72 355 ILE A N 1
ATOM 2601 C CA . ILE A 1 355 ? -7.535 6.018 11.989 1.00 52.72 355 ILE A CA 1
ATOM 2602 C C . ILE A 1 355 ? -7.039 7.452 11.726 1.00 52.72 355 ILE A C 1
ATOM 2604 O O . ILE A 1 355 ? -6.574 8.062 12.677 1.00 52.72 355 ILE A O 1
ATOM 2608 N N . VAL A 1 356 ? -7.182 8.096 10.555 1.00 50.16 356 VAL A N 1
ATOM 2609 C CA . VAL A 1 356 ? -6.672 9.488 10.400 1.00 50.16 356 VAL A CA 1
ATOM 2610 C C . VAL A 1 356 ? -7.491 10.314 9.402 1.00 50.16 356 VAL A C 1
ATOM 2612 O O . VAL A 1 356 ? -7.554 9.969 8.228 1.00 50.16 356 VAL A O 1
ATOM 2615 N N . GLN A 1 357 ? -8.097 11.428 9.843 1.00 49.94 357 GLN A N 1
ATOM 2616 C CA . GLN A 1 357 ? -8.782 12.387 8.949 1.00 49.94 357 GLN A CA 1
ATOM 2617 C C . GLN A 1 357 ? -8.081 13.751 8.832 1.00 49.94 357 GLN A C 1
ATOM 2619 O O . GLN A 1 357 ? -8.272 14.439 7.831 1.00 49.94 357 GLN A O 1
ATOM 2624 N N . SER A 1 358 ? -7.268 14.161 9.812 1.00 48.72 358 SER A N 1
ATOM 2625 C CA . SER A 1 358 ? -6.594 15.466 9.781 1.00 48.72 358 SER A CA 1
ATOM 2626 C C . SER A 1 358 ? -5.376 15.512 10.702 1.00 48.72 358 SER A C 1
ATOM 2628 O O . SER A 1 358 ? -5.457 15.084 11.848 1.00 48.72 358 SER A O 1
ATOM 2630 N N . GLY A 1 359 ? -4.283 16.094 10.223 1.00 52.00 359 GLY A N 1
ATOM 2631 C CA . GLY A 1 359 ? -3.077 16.395 10.990 1.00 52.00 359 GLY A CA 1
ATOM 2632 C C . GLY A 1 359 ? -2.025 16.974 10.050 1.00 52.00 359 GLY A C 1
ATOM 2633 O O . GLY A 1 359 ? -1.941 16.561 8.895 1.00 52.00 359 GLY A O 1
ATOM 2634 N N . THR A 1 360 ? -1.250 17.946 10.510 1.00 50.62 360 THR A N 1
ATOM 2635 C CA . THR A 1 360 ? -0.069 18.405 9.774 1.00 50.62 360 THR A CA 1
ATOM 2636 C C . THR A 1 360 ? 1.119 17.696 10.403 1.00 50.62 360 THR A C 1
ATOM 2638 O O . THR A 1 360 ? 1.403 17.923 11.575 1.00 50.62 360 THR A O 1
ATOM 2641 N N . VAL A 1 361 ? 1.812 16.820 9.672 1.00 54.09 361 VAL A N 1
ATOM 2642 C CA . VAL A 1 361 ? 3.112 16.323 10.147 1.00 54.09 361 VAL A CA 1
ATOM 2643 C C . VAL A 1 361 ? 4.096 17.466 9.944 1.00 54.09 361 VAL A C 1
ATOM 2645 O O . VAL A 1 361 ? 4.570 17.699 8.830 1.00 54.09 361 VAL A O 1
ATOM 2648 N N . VAL A 1 362 ? 4.337 18.241 11.002 1.00 55.97 362 VAL A N 1
ATOM 2649 C CA . VAL A 1 362 ? 5.267 19.371 10.961 1.00 55.97 362 VAL A CA 1
ATOM 2650 C C . VAL A 1 362 ? 6.656 18.864 11.335 1.00 55.97 362 VAL A C 1
ATOM 2652 O O . VAL A 1 362 ? 7.014 18.762 12.504 1.00 55.97 362 VAL A O 1
ATOM 2655 N N . SER A 1 363 ? 7.439 18.579 10.295 1.00 55.34 363 SER A N 1
ATOM 2656 C CA . SER A 1 363 ? 8.874 18.282 10.300 1.00 55.34 363 SER A CA 1
ATOM 2657 C C . SER A 1 363 ? 9.298 16.931 10.894 1.00 55.34 363 SER A C 1
ATOM 2659 O O . SER A 1 363 ? 9.439 16.756 12.100 1.00 55.34 363 SER A O 1
ATOM 2661 N N . ALA A 1 364 ? 9.630 15.989 10.010 1.00 60.12 364 ALA A N 1
ATOM 2662 C CA . ALA A 1 364 ? 10.575 14.922 10.335 1.00 60.12 364 ALA A CA 1
ATOM 2663 C C . ALA A 1 364 ? 11.998 15.359 9.943 1.00 60.12 364 ALA A C 1
ATOM 2665 O O . ALA A 1 364 ? 12.197 15.941 8.872 1.00 60.12 364 ALA A O 1
ATOM 2666 N N . LYS A 1 365 ? 12.977 15.066 10.805 1.00 64.94 365 LYS A N 1
ATOM 2667 C CA . LYS A 1 365 ? 14.415 15.150 10.513 1.00 64.94 365 LYS A CA 1
ATOM 2668 C C . LYS A 1 365 ? 15.023 13.781 10.774 1.00 64.94 365 LYS A C 1
ATOM 2670 O O . LYS A 1 365 ? 14.721 13.155 11.784 1.00 64.94 365 LYS A O 1
ATOM 2675 N N . GLY A 1 366 ? 15.874 13.298 9.882 1.00 70.00 366 GLY A N 1
ATOM 2676 C CA . GLY A 1 366 ? 16.445 11.966 10.050 1.00 70.00 366 GLY A CA 1
ATOM 2677 C C . GLY A 1 366 ? 17.558 11.671 9.067 1.00 70.00 366 GLY A C 1
ATOM 2678 O O . GLY A 1 366 ? 17.680 12.330 8.037 1.00 70.00 366 GLY A O 1
ATOM 2679 N N . THR A 1 367 ? 18.364 10.665 9.393 1.00 67.19 367 THR A N 1
ATOM 2680 C CA . THR A 1 367 ? 19.395 10.149 8.491 1.00 67.19 367 THR A CA 1
ATOM 2681 C C . THR A 1 367 ? 19.025 8.730 8.092 1.00 67.19 367 THR A C 1
ATOM 2683 O O . THR A 1 367 ? 18.890 7.839 8.929 1.00 67.19 367 THR A O 1
ATOM 2686 N N . LEU A 1 368 ? 18.865 8.517 6.794 1.00 66.31 368 LEU A N 1
ATOM 2687 C CA . LEU A 1 368 ? 18.670 7.214 6.187 1.00 66.31 368 LEU A CA 1
ATOM 2688 C C . LEU A 1 368 ? 20.019 6.747 5.648 1.00 66.31 368 LEU A C 1
ATOM 2690 O O . LEU A 1 368 ? 20.562 7.353 4.726 1.00 66.31 368 LEU A O 1
ATOM 2694 N N . LYS A 1 369 ? 20.567 5.680 6.235 1.00 65.94 369 LYS A N 1
ATOM 2695 C CA . LYS A 1 369 ? 21.759 5.005 5.717 1.00 65.94 369 LYS A CA 1
ATOM 2696 C C . LYS A 1 369 ? 21.347 3.623 5.247 1.00 65.94 369 LYS A C 1
ATOM 2698 O O . LYS A 1 369 ? 20.998 2.767 6.056 1.00 65.94 369 LYS A O 1
ATOM 2703 N N . ALA A 1 370 ? 21.395 3.376 3.948 1.00 64.75 370 ALA A N 1
ATOM 2704 C CA . ALA A 1 370 ? 21.244 2.016 3.465 1.00 64.75 370 ALA A CA 1
ATOM 2705 C C . ALA A 1 370 ? 22.618 1.446 3.161 1.00 64.75 370 ALA A C 1
ATOM 2707 O O . ALA A 1 370 ? 23.355 1.938 2.307 1.00 64.75 370 ALA A O 1
ATOM 2708 N N . ARG A 1 371 ? 22.933 0.368 3.866 1.00 57.50 371 ARG A N 1
ATOM 2709 C CA . ARG A 1 371 ? 24.008 -0.533 3.497 1.00 57.50 371 ARG A CA 1
ATOM 2710 C C . ARG A 1 371 ? 23.340 -1.864 3.206 1.00 57.50 371 ARG A C 1
ATOM 2712 O O . ARG A 1 371 ? 22.961 -2.532 4.165 1.00 57.50 371 ARG A O 1
ATOM 2719 N N . PRO A 1 372 ? 23.134 -2.227 1.935 1.00 55.31 372 PRO A N 1
ATOM 2720 C CA . PRO A 1 372 ? 22.572 -3.530 1.640 1.00 55.31 372 PRO A CA 1
ATOM 2721 C C . PRO A 1 372 ? 23.576 -4.565 2.162 1.00 55.31 372 PRO A C 1
ATOM 2723 O O . PRO A 1 372 ? 24.780 -4.459 1.914 1.00 55.31 372 PRO A O 1
ATOM 2726 N N . ASP A 1 373 ? 23.120 -5.487 3.004 1.00 55.50 373 ASP A N 1
ATOM 2727 C CA . ASP A 1 373 ? 23.981 -6.573 3.457 1.00 55.50 373 ASP A CA 1
ATOM 2728 C C . ASP A 1 373 ? 24.337 -7.480 2.262 1.00 55.50 373 ASP A C 1
ATOM 2730 O O . ASP A 1 373 ? 23.715 -7.428 1.197 1.00 55.50 373 ASP A O 1
ATOM 2734 N N . ALA A 1 374 ? 25.357 -8.324 2.422 1.00 52.44 374 ALA A N 1
ATOM 2735 C CA . ALA A 1 374 ? 25.769 -9.269 1.382 1.00 52.44 374 ALA A CA 1
ATOM 2736 C C . ALA A 1 374 ? 24.672 -10.302 1.015 1.00 52.44 374 ALA A C 1
ATOM 2738 O O . ALA A 1 374 ? 24.854 -11.058 0.065 1.00 52.44 374 ALA A O 1
ATOM 2739 N N . ALA A 1 375 ? 23.553 -10.334 1.752 1.00 55.66 375 ALA A N 1
ATOM 2740 C CA . ALA A 1 375 ? 22.397 -11.199 1.532 1.00 55.66 375 ALA A CA 1
ATOM 2741 C C . ALA A 1 375 ? 21.175 -10.461 0.927 1.00 55.66 375 ALA A C 1
ATOM 2743 O O . ALA A 1 375 ? 20.152 -11.097 0.677 1.00 55.66 375 ALA A O 1
ATOM 2744 N N . GLY A 1 376 ? 21.266 -9.151 0.655 1.00 49.25 376 GLY A N 1
ATOM 2745 C CA . GLY A 1 376 ? 20.200 -8.333 0.063 1.00 49.25 376 GLY A CA 1
ATOM 2746 C C . GLY A 1 376 ? 19.073 -7.881 1.011 1.00 49.25 376 GLY A C 1
ATOM 2747 O O . GLY A 1 376 ? 17.998 -7.533 0.526 1.00 49.25 376 GLY A O 1
ATOM 2748 N N . GLY A 1 377 ? 19.266 -7.880 2.335 1.00 48.62 377 GLY A N 1
ATOM 2749 C CA . GLY A 1 377 ? 18.161 -7.944 3.299 1.00 48.62 377 GLY A CA 1
ATOM 2750 C C . GLY A 1 377 ? 17.955 -6.803 4.302 1.00 48.62 377 GLY A C 1
ATOM 2751 O O . GLY A 1 377 ? 17.146 -6.988 5.203 1.00 48.62 377 GLY A O 1
ATOM 2752 N N . GLY A 1 378 ? 18.595 -5.629 4.228 1.00 49.84 378 GLY A N 1
ATOM 2753 C CA . GLY A 1 378 ? 18.379 -4.621 5.284 1.00 49.84 378 GLY A CA 1
ATOM 2754 C C . GLY A 1 378 ? 18.687 -3.170 4.936 1.00 49.84 378 GLY A C 1
ATOM 2755 O O . GLY A 1 378 ? 19.740 -2.870 4.382 1.00 49.84 378 GLY A O 1
ATOM 2756 N N . ILE A 1 379 ? 17.789 -2.253 5.318 1.00 53.09 379 ILE A N 1
ATOM 2757 C CA . ILE A 1 379 ? 18.046 -0.807 5.359 1.00 53.09 379 ILE A CA 1
ATOM 2758 C C . ILE A 1 379 ? 18.135 -0.395 6.837 1.00 53.09 379 ILE A C 1
ATOM 2760 O O . ILE A 1 379 ? 17.179 -0.510 7.601 1.00 53.09 379 ILE A O 1
ATOM 2764 N N . HIS A 1 380 ? 19.285 0.117 7.274 1.00 49.94 380 HIS A N 1
ATOM 2765 C CA . HIS A 1 380 ? 19.429 0.657 8.628 1.00 49.94 380 HIS A CA 1
ATOM 2766 C C . HIS A 1 380 ? 18.945 2.114 8.667 1.00 49.94 380 HIS A C 1
ATOM 2768 O O . HIS A 1 380 ? 19.715 3.065 8.556 1.00 49.94 380 HIS A O 1
ATOM 2774 N N . ALA A 1 381 ? 17.637 2.295 8.818 1.00 50.66 381 ALA A N 1
ATOM 2775 C CA . ALA A 1 381 ? 17.018 3.608 8.936 1.00 50.66 381 ALA A CA 1
ATOM 2776 C C . ALA A 1 381 ? 16.863 4.018 10.410 1.00 50.66 381 ALA A C 1
ATOM 2778 O O . ALA A 1 381 ? 16.088 3.406 11.138 1.00 50.66 381 ALA A O 1
ATOM 2779 N N . ALA A 1 382 ? 17.539 5.088 10.838 1.00 50.47 382 ALA A N 1
ATOM 2780 C CA . ALA A 1 382 ? 17.220 5.775 12.089 1.00 50.47 382 ALA A CA 1
ATOM 2781 C C . ALA A 1 382 ? 16.398 7.027 11.754 1.00 50.47 382 ALA A C 1
ATOM 2783 O O . ALA A 1 382 ? 16.940 8.056 11.342 1.00 50.47 382 ALA A O 1
ATOM 2784 N N . ILE A 1 383 ? 15.073 6.930 11.884 1.00 50.97 383 ILE A N 1
ATOM 2785 C CA . ILE A 1 383 ? 14.163 8.047 11.614 1.00 50.97 383 ILE A CA 1
ATOM 2786 C C . ILE A 1 383 ? 13.608 8.553 12.942 1.00 50.97 383 ILE A C 1
ATOM 2788 O O . ILE A 1 383 ? 12.847 7.854 13.607 1.00 50.97 383 ILE A O 1
ATOM 2792 N N . GLN A 1 384 ? 13.951 9.787 13.310 1.00 50.53 384 GLN A N 1
ATOM 2793 C CA . GLN A 1 384 ? 13.298 10.476 14.415 1.00 50.53 384 GLN A CA 1
ATOM 2794 C C . GLN A 1 384 ? 12.098 11.251 13.859 1.00 50.53 384 GLN A C 1
ATOM 2796 O O . GLN A 1 384 ? 12.248 12.279 13.198 1.00 50.53 384 GLN A O 1
ATOM 2801 N N . VAL A 1 385 ? 10.888 10.738 14.091 1.00 49.38 385 VAL A N 1
ATOM 2802 C CA . VAL A 1 385 ? 9.653 11.407 13.667 1.00 49.38 385 VAL A CA 1
ATOM 2803 C C . VAL A 1 385 ? 9.050 12.127 14.868 1.00 49.38 385 VAL A C 1
ATOM 2805 O O . VAL A 1 385 ? 8.530 11.494 15.782 1.00 49.38 385 VAL A O 1
ATOM 2808 N N . ALA A 1 386 ? 9.105 13.458 14.865 1.00 48.50 386 ALA A N 1
ATOM 2809 C CA . ALA A 1 386 ? 8.292 14.266 15.763 1.00 48.50 386 ALA A CA 1
ATOM 2810 C C . ALA A 1 386 ? 6.934 14.512 15.089 1.00 48.50 386 ALA A C 1
ATOM 2812 O O . ALA A 1 386 ? 6.884 15.044 13.981 1.00 48.50 386 ALA A O 1
ATOM 2813 N N . VAL A 1 387 ? 5.834 14.116 15.735 1.00 49.72 387 VAL A N 1
ATOM 2814 C CA . VAL A 1 387 ? 4.473 14.390 15.244 1.00 49.72 387 VAL A CA 1
ATOM 2815 C C . VAL A 1 387 ? 3.769 15.333 16.222 1.00 49.72 387 VAL A C 1
ATOM 2817 O O . VAL A 1 387 ? 3.057 14.879 17.122 1.00 49.72 387 VAL A O 1
ATOM 2820 N N . PRO A 1 388 ? 3.969 16.655 16.103 1.00 45.22 388 PRO A N 1
ATOM 2821 C CA . PRO A 1 388 ? 3.170 17.599 16.870 1.00 45.22 388 PRO A CA 1
ATOM 2822 C C . PRO A 1 388 ? 1.716 17.588 16.351 1.00 45.22 388 PRO A C 1
ATOM 2824 O O . PRO A 1 388 ? 1.485 17.640 15.145 1.00 45.22 388 PRO A O 1
ATOM 2827 N N . HIS A 1 389 ? 0.737 17.532 17.263 1.00 45.34 389 HIS A N 1
ATOM 2828 C CA . HIS A 1 389 ? -0.707 17.691 16.989 1.00 45.34 389 HIS A CA 1
ATOM 2829 C C . HIS A 1 389 ? -1.388 16.582 16.147 1.00 45.34 389 HIS A C 1
ATOM 2831 O O . HIS A 1 389 ? -2.142 16.863 15.209 1.00 45.34 389 HIS A O 1
ATOM 2837 N N . LEU A 1 390 ? -1.167 15.303 16.479 1.00 43.19 390 LEU A N 1
ATOM 2838 C CA . LEU A 1 390 ? -1.881 14.185 15.841 1.00 43.19 390 LEU A CA 1
ATOM 2839 C C . LEU A 1 390 ? -3.344 14.114 16.313 1.00 43.19 390 LEU A C 1
ATOM 2841 O O . LEU A 1 390 ? -3.602 13.652 17.417 1.00 43.19 390 LEU A O 1
ATOM 2845 N N . LYS A 1 391 ? -4.315 14.472 15.463 1.00 40.84 391 LYS A N 1
ATOM 2846 C CA . LYS A 1 391 ? -5.751 14.392 15.785 1.00 40.84 391 LYS A CA 1
ATOM 2847 C C . LYS A 1 391 ? -6.374 13.076 15.292 1.00 40.84 391 LYS A C 1
ATOM 2849 O O . LYS A 1 391 ? -6.707 12.938 14.115 1.00 40.84 391 LYS A O 1
ATOM 2854 N N . LEU A 1 392 ? -6.551 12.113 16.202 1.00 38.50 392 LEU A N 1
ATOM 2855 C CA . LEU A 1 392 ? -7.246 10.842 15.944 1.00 38.50 392 LEU A CA 1
ATOM 2856 C C . LEU A 1 392 ? -8.756 11.007 16.187 1.00 38.50 392 LEU A C 1
ATOM 2858 O O . LEU A 1 392 ? -9.184 11.398 17.272 1.00 38.50 392 LEU A O 1
ATOM 2862 N N . LEU A 1 393 ? -9.571 10.718 15.172 1.00 38.53 393 LEU A N 1
ATOM 2863 C CA . LEU A 1 393 ? -11.030 10.862 15.200 1.00 38.53 393 LEU A CA 1
ATOM 2864 C C . LEU A 1 393 ? -11.680 9.471 15.217 1.00 38.53 393 LEU A C 1
ATOM 2866 O O . LEU A 1 393 ? -11.751 8.819 14.179 1.00 38.53 393 LEU A O 1
ATOM 2870 N N . ALA A 1 394 ? -12.186 9.040 16.374 1.00 31.48 394 ALA A N 1
ATOM 2871 C CA . ALA A 1 394 ? -13.088 7.894 16.477 1.00 31.48 394 ALA A CA 1
ATOM 2872 C C . ALA A 1 394 ? -14.548 8.394 16.451 1.00 31.48 394 ALA A C 1
ATOM 2874 O O . ALA A 1 394 ? -14.921 9.253 17.244 1.00 31.48 394 ALA A O 1
ATOM 2875 N N . ASP A 1 395 ? -15.340 7.901 15.496 1.00 36.81 395 ASP A N 1
ATOM 2876 C CA . ASP A 1 395 ? -16.795 8.079 15.349 1.00 36.81 395 ASP A CA 1
ATOM 2877 C C . ASP A 1 395 ? -17.395 9.475 15.597 1.00 36.81 395 ASP A C 1
ATOM 2879 O O . ASP A 1 395 ? -17.983 9.755 16.638 1.00 36.81 395 ASP A O 1
ATOM 2883 N N . ARG A 1 396 ? -17.345 10.330 14.559 1.00 37.81 396 ARG A N 1
ATOM 2884 C CA . ARG A 1 396 ? -18.145 11.568 14.346 1.00 37.81 396 ARG A CA 1
ATOM 2885 C C . ARG A 1 396 ? -18.194 12.606 15.486 1.00 37.81 396 ARG A C 1
ATOM 2887 O O . ARG A 1 396 ? -18.791 13.664 15.298 1.00 37.81 396 ARG A O 1
ATOM 2894 N N . LYS A 1 397 ? -17.519 12.384 16.612 1.00 38.28 397 LYS A N 1
ATOM 2895 C CA . LYS A 1 397 ? -17.274 13.348 17.684 1.00 38.28 397 LYS A CA 1
ATOM 2896 C C . LYS A 1 397 ? -15.769 13.554 17.772 1.00 38.28 397 LYS A C 1
ATOM 2898 O O . LYS A 1 397 ? -15.019 12.657 18.136 1.00 38.28 397 LYS A O 1
ATOM 2903 N N . SER A 1 398 ? -15.306 14.739 17.388 1.00 33.78 398 SER A N 1
ATOM 2904 C CA . SER A 1 398 ? -13.886 15.073 17.438 1.00 33.78 398 SER A CA 1
ATOM 2905 C C . SER A 1 398 ? -13.382 15.110 18.872 1.00 33.78 398 SER A C 1
ATOM 2907 O O . SER A 1 398 ? -13.645 16.072 19.590 1.00 33.78 398 SER A O 1
ATOM 2909 N N . ALA A 1 399 ? -12.587 14.117 19.260 1.00 40.16 399 ALA A N 1
ATOM 2910 C CA . ALA A 1 399 ? -11.552 14.345 20.251 1.00 40.16 399 ALA A CA 1
ATOM 2911 C C . ALA A 1 399 ? -10.429 15.127 19.547 1.00 40.16 399 ALA A C 1
ATOM 2913 O O . ALA A 1 399 ? -9.800 14.628 18.614 1.00 40.16 399 ALA A O 1
ATOM 2914 N N . SER A 1 400 ? -10.231 16.396 19.912 1.00 36.94 400 SER A N 1
ATOM 2915 C CA . SER A 1 400 ? -9.017 17.126 19.533 1.00 36.94 400 SER A CA 1
ATOM 2916 C C . SER A 1 400 ? -7.899 16.660 20.447 1.00 36.94 400 SER A C 1
ATOM 2918 O O . SER A 1 400 ? -8.013 16.784 21.663 1.00 36.94 400 SER A O 1
ATOM 2920 N N . TRP A 1 401 ? -6.849 16.092 19.871 1.00 43.56 401 TRP A N 1
ATOM 2921 C CA . TRP A 1 401 ? -5.616 15.791 20.582 1.00 43.56 401 TRP A CA 1
ATOM 2922 C C . TRP A 1 401 ? -4.668 16.939 20.245 1.00 43.56 401 TRP A C 1
ATOM 2924 O O . TRP A 1 401 ? -3.959 16.897 19.243 1.00 43.56 401 TRP A O 1
ATOM 2934 N N . ASP A 1 402 ? -4.693 18.005 21.039 1.00 42.25 402 ASP A N 1
ATOM 2935 C CA . ASP A 1 402 ? -3.850 19.183 20.784 1.00 42.25 402 ASP A CA 1
ATOM 2936 C C . ASP A 1 402 ? -2.366 18.935 21.141 1.00 42.25 402 ASP A C 1
ATOM 2938 O O . ASP A 1 402 ? -1.536 19.836 21.026 1.00 42.25 402 ASP A O 1
ATOM 2942 N N . ASN A 1 403 ? -1.998 17.707 21.526 1.00 54.41 403 ASN A N 1
ATOM 2943 C CA . ASN A 1 403 ? -0.743 17.395 22.206 1.00 54.41 403 ASN A CA 1
ATOM 2944 C C . ASN A 1 403 ? 0.189 16.508 21.366 1.00 54.41 403 ASN A C 1
ATOM 2946 O O . ASN A 1 403 ? -0.257 15.654 20.599 1.00 54.41 403 ASN A O 1
ATOM 2950 N N . ALA A 1 404 ? 1.498 16.710 21.527 1.00 45.16 404 ALA A N 1
ATOM 2951 C CA . ALA A 1 404 ? 2.534 15.923 20.869 1.00 45.16 404 ALA A CA 1
ATOM 2952 C C . ALA A 1 404 ? 2.587 14.497 21.444 1.00 45.16 404 ALA A C 1
ATOM 2954 O O . ALA A 1 404 ? 2.677 14.304 22.658 1.00 45.16 404 ALA A O 1
ATOM 2955 N N . ALA A 1 405 ? 2.537 13.499 20.564 1.00 44.12 405 ALA A N 1
ATOM 2956 C CA . ALA A 1 405 ? 2.965 12.147 20.888 1.00 44.12 405 ALA A CA 1
ATOM 2957 C C . ALA A 1 405 ? 4.405 12.007 20.392 1.00 44.12 405 ALA A C 1
ATOM 2959 O O . ALA A 1 405 ? 4.655 12.067 19.185 1.00 44.12 405 ALA A O 1
ATOM 2960 N N . LEU A 1 406 ? 5.356 11.842 21.312 1.00 44.69 406 LEU A N 1
ATOM 2961 C CA . LEU A 1 406 ? 6.707 11.453 20.935 1.00 44.69 406 LEU A CA 1
ATOM 2962 C C . LEU A 1 406 ? 6.705 9.936 20.754 1.00 44.69 406 LEU A C 1
ATOM 2964 O O . LEU A 1 406 ? 6.605 9.188 21.727 1.00 44.69 406 LEU A O 1
ATOM 2968 N N . VAL A 1 407 ? 6.783 9.486 19.502 1.00 50.22 407 VAL A N 1
ATOM 2969 C CA . VAL A 1 407 ? 7.025 8.078 19.187 1.00 50.22 407 VAL A CA 1
ATOM 2970 C C . VAL A 1 407 ? 8.469 7.961 18.729 1.00 50.22 407 VAL A C 1
ATOM 2972 O O . VAL A 1 407 ? 8.808 8.300 17.596 1.00 50.22 407 VAL A O 1
ATOM 2975 N N . GLN A 1 408 ? 9.340 7.523 19.634 1.00 51.91 408 GLN A N 1
ATOM 2976 C CA . GLN A 1 408 ? 10.735 7.272 19.299 1.00 51.91 408 GLN A CA 1
ATOM 2977 C C . GLN A 1 408 ? 10.880 5.823 18.834 1.00 51.91 408 GLN A C 1
ATOM 2979 O O . GLN A 1 408 ? 10.663 4.891 19.607 1.00 51.91 408 GLN A O 1
ATOM 2984 N N . PHE A 1 409 ? 11.247 5.647 17.564 1.00 51.44 409 PHE A N 1
ATOM 2985 C CA . PHE A 1 409 ? 11.626 4.354 17.006 1.00 51.44 409 PHE A CA 1
ATOM 2986 C C . PHE A 1 409 ? 13.146 4.289 16.891 1.00 51.44 409 PHE A C 1
ATOM 2988 O O . PHE A 1 409 ? 13.740 4.952 16.041 1.00 51.44 409 PHE A O 1
ATOM 2995 N N . THR A 1 410 ? 13.774 3.460 17.720 1.00 51.00 410 THR A N 1
ATOM 2996 C CA . THR A 1 410 ? 15.173 3.072 17.520 1.00 51.00 410 THR A CA 1
ATOM 2997 C C . THR A 1 410 ? 15.170 1.639 17.005 1.00 51.00 410 THR A C 1
ATOM 2999 O O . THR A 1 410 ? 14.807 0.723 17.743 1.00 51.00 410 THR A O 1
ATOM 3002 N N . GLY A 1 411 ? 15.507 1.425 15.731 1.00 48.19 411 GLY A N 1
ATOM 3003 C CA . GLY A 1 411 ? 15.432 0.092 15.141 1.00 48.19 411 GLY A CA 1
ATOM 3004 C C . GLY A 1 411 ? 16.067 -0.049 13.763 1.00 48.19 411 GLY A C 1
ATOM 3005 O O . GLY A 1 411 ? 16.319 0.937 13.078 1.00 48.19 411 GLY A O 1
ATOM 3006 N N . ALA A 1 412 ? 16.332 -1.291 13.361 1.00 52.03 412 ALA A N 1
ATOM 3007 C CA . ALA A 1 412 ? 16.673 -1.637 11.983 1.00 52.03 412 ALA A CA 1
ATOM 3008 C C . ALA A 1 412 ? 15.390 -2.053 11.249 1.00 52.03 412 ALA A C 1
ATOM 3010 O O . ALA A 1 412 ? 14.628 -2.868 11.777 1.00 52.03 412 ALA A O 1
ATOM 3011 N N . ILE A 1 413 ? 15.156 -1.497 10.056 1.00 48.22 413 ILE A N 1
ATOM 3012 C CA . ILE A 1 413 ? 14.005 -1.829 9.209 1.00 48.22 413 ILE A CA 1
ATOM 3013 C C . ILE A 1 413 ? 14.525 -2.611 7.999 1.00 48.22 413 ILE A C 1
ATOM 3015 O O . ILE A 1 413 ? 14.940 -2.051 6.985 1.00 48.22 413 ILE A O 1
ATOM 3019 N N . GLY A 1 414 ? 14.527 -3.934 8.111 1.00 49.88 414 GLY A N 1
ATOM 3020 C CA . GLY A 1 414 ? 14.672 -4.814 6.959 1.00 49.88 414 GLY A CA 1
ATOM 3021 C C . GLY A 1 414 ? 13.374 -4.895 6.139 1.00 49.88 414 GLY A C 1
ATOM 3022 O O . GLY A 1 414 ? 12.306 -4.534 6.632 1.00 49.88 414 GLY A O 1
ATOM 3023 N N . PRO A 1 415 ? 13.429 -5.414 4.900 1.00 44.38 415 PRO A N 1
ATOM 3024 C CA . PRO A 1 415 ? 12.251 -5.716 4.096 1.00 44.38 415 PRO A CA 1
ATOM 3025 C C . PRO A 1 415 ? 11.354 -6.782 4.756 1.00 44.38 415 PRO A C 1
ATOM 3027 O O . PRO A 1 415 ? 10.172 -6.861 4.428 1.00 44.38 415 PRO A O 1
ATOM 3030 N N . THR A 1 416 ? 11.879 -7.564 5.710 1.00 48.09 416 THR A N 1
ATOM 3031 C CA . THR A 1 416 ? 11.118 -8.536 6.518 1.00 48.09 416 THR A CA 1
ATOM 3032 C C . THR A 1 416 ? 11.223 -8.305 8.030 1.00 48.09 416 THR A C 1
ATOM 3034 O O . THR A 1 416 ? 10.304 -8.640 8.764 1.00 48.09 416 THR A O 1
ATOM 3037 N N . ASP A 1 417 ? 12.272 -7.662 8.540 1.00 54.06 417 ASP A N 1
ATOM 3038 C CA . ASP A 1 417 ? 12.533 -7.633 9.985 1.00 54.06 417 ASP A CA 1
ATOM 3039 C C . ASP A 1 417 ? 12.437 -6.211 10.551 1.00 54.06 417 ASP A C 1
ATOM 3041 O O . ASP A 1 417 ? 13.123 -5.308 10.080 1.00 54.06 417 ASP A O 1
ATOM 3045 N N . VAL A 1 418 ? 11.632 -6.004 11.599 1.00 54.47 418 VAL A N 1
ATOM 3046 C CA . VAL A 1 418 ? 11.584 -4.731 12.342 1.00 54.47 418 VAL A CA 1
ATOM 3047 C C . VAL A 1 418 ? 12.147 -4.958 13.738 1.00 54.47 418 VAL A C 1
ATOM 3049 O O . VAL A 1 418 ? 11.421 -5.283 14.674 1.00 54.47 418 VAL A O 1
ATOM 3052 N N . GLN A 1 419 ? 13.457 -4.779 13.910 1.00 55.66 419 GLN A N 1
ATOM 3053 C CA . GLN A 1 419 ? 14.034 -4.837 15.251 1.00 55.66 419 GLN A CA 1
ATOM 3054 C C . GLN A 1 419 ? 13.679 -3.564 16.012 1.00 55.66 419 GLN A C 1
ATOM 3056 O O . GLN A 1 419 ? 14.263 -2.513 15.769 1.00 55.66 419 GLN A O 1
ATOM 3061 N N . ILE A 1 420 ? 12.737 -3.664 16.945 1.00 56.47 420 ILE A N 1
ATOM 3062 C CA . ILE A 1 420 ? 12.446 -2.606 17.911 1.00 56.47 420 ILE A CA 1
ATOM 3063 C C . ILE A 1 420 ? 13.520 -2.693 19.005 1.00 56.47 420 ILE A C 1
ATOM 3065 O O . ILE A 1 420 ? 13.470 -3.577 19.851 1.00 56.47 420 ILE A O 1
ATOM 3069 N N . ALA A 1 421 ? 14.535 -1.827 18.991 1.00 57.22 421 ALA A N 1
ATOM 3070 C CA . ALA A 1 421 ? 15.494 -1.780 20.100 1.00 57.22 421 ALA A CA 1
ATOM 3071 C C . ALA A 1 421 ? 14.828 -1.180 21.349 1.00 57.22 421 ALA A C 1
ATOM 3073 O O . ALA A 1 421 ? 14.987 -1.687 22.458 1.00 57.22 421 ALA A O 1
ATOM 3074 N N . GLU A 1 422 ? 14.022 -0.140 21.136 1.00 59.72 422 GLU A N 1
ATOM 3075 C CA . GLU A 1 422 ? 13.237 0.538 22.159 1.00 59.72 422 GLU A CA 1
ATOM 3076 C C . GLU A 1 422 ? 11.996 1.154 21.501 1.00 59.72 422 GLU A C 1
ATOM 3078 O O . GLU A 1 422 ? 12.106 1.836 20.478 1.00 59.72 422 GLU A O 1
ATOM 3083 N N . LEU A 1 423 ? 10.818 0.886 22.070 1.00 62.75 423 LEU A N 1
ATOM 3084 C CA . LEU A 1 423 ? 9.579 1.591 21.762 1.00 62.75 423 LEU A CA 1
ATOM 3085 C C . LEU A 1 423 ? 9.159 2.350 23.017 1.00 62.75 423 LEU A C 1
ATOM 3087 O O . LEU A 1 423 ? 8.674 1.759 23.985 1.00 62.75 423 LEU A O 1
ATOM 3091 N N . ALA A 1 424 ? 9.330 3.665 22.980 1.00 63.53 424 ALA A N 1
ATOM 3092 C CA . ALA A 1 424 ? 8.803 4.562 23.992 1.00 63.53 424 ALA A CA 1
ATOM 3093 C C . ALA A 1 424 ? 7.569 5.265 23.422 1.00 63.53 424 ALA A C 1
ATOM 3095 O O . ALA A 1 424 ? 7.663 6.007 22.442 1.00 63.53 424 ALA A O 1
ATOM 3096 N N . VAL A 1 425 ? 6.412 5.021 24.037 1.00 67.25 425 VAL A N 1
ATOM 3097 C CA . VAL A 1 425 ? 5.197 5.800 23.791 1.00 67.25 425 VAL A CA 1
ATOM 3098 C C . VAL A 1 425 ? 4.946 6.637 25.035 1.00 67.25 425 VAL A C 1
ATOM 3100 O O . VAL A 1 425 ? 4.549 6.123 26.086 1.00 67.25 425 VAL A O 1
ATOM 3103 N N . GLN A 1 426 ? 5.203 7.937 24.913 1.00 67.25 426 GLN A N 1
ATOM 3104 C CA . GLN A 1 426 ? 4.970 8.903 25.977 1.00 67.25 426 GLN A CA 1
ATOM 3105 C C . GLN A 1 426 ? 3.956 9.949 25.517 1.00 67.25 426 GLN A C 1
ATOM 3107 O O . GLN A 1 426 ? 4.129 10.601 24.487 1.00 67.25 426 GLN A O 1
ATOM 3112 N N . VAL A 1 427 ? 2.896 10.116 26.306 1.00 69.88 427 VAL A N 1
ATOM 3113 C CA . VAL A 1 427 ? 1.930 11.205 26.139 1.00 69.88 427 VAL A CA 1
ATOM 3114 C C . VAL A 1 427 ? 2.387 12.351 27.048 1.00 69.88 427 VAL A C 1
ATOM 3116 O O . VAL A 1 427 ? 2.295 12.249 28.271 1.00 69.88 427 VAL A O 1
ATOM 3119 N N . GLU A 1 428 ? 2.971 13.406 26.468 1.00 50.09 428 GLU A N 1
ATOM 3120 C CA . GLU A 1 428 ? 3.835 14.350 27.204 1.00 50.09 428 GLU A CA 1
ATOM 3121 C C . GLU A 1 428 ? 3.123 15.273 28.203 1.00 50.09 428 GLU A C 1
ATOM 3123 O O . GLU A 1 428 ? 3.765 15.729 29.146 1.00 50.09 428 GLU A O 1
ATOM 3128 N N . ASN A 1 429 ? 1.813 15.512 28.091 1.00 47.62 429 ASN A N 1
ATOM 3129 C CA . ASN A 1 429 ? 1.127 16.437 29.000 1.00 47.62 429 ASN A CA 1
ATOM 3130 C C . ASN A 1 429 ? 0.183 15.715 29.976 1.00 47.62 429 ASN A C 1
ATOM 3132 O O . ASN A 1 429 ? -0.996 15.513 29.693 1.00 47.62 429 ASN A O 1
ATOM 3136 N N . GLY A 1 430 ? 0.720 15.342 31.148 1.00 52.56 430 GLY A N 1
ATOM 3137 C CA . GLY A 1 430 ? -0.075 15.000 32.338 1.00 52.56 430 GLY A CA 1
ATOM 3138 C C . GLY A 1 430 ? 0.262 13.699 33.077 1.00 52.56 430 GLY A C 1
ATOM 3139 O O . GLY A 1 430 ? -0.468 13.363 34.012 1.00 52.56 430 GLY A O 1
ATOM 3140 N N . ALA A 1 431 ? 1.319 12.971 32.691 1.00 58.38 431 ALA A N 1
ATOM 3141 C CA . ALA A 1 431 ? 1.653 11.641 33.233 1.00 58.38 431 ALA A CA 1
ATOM 3142 C C . ALA A 1 431 ? 0.486 10.629 33.150 1.00 58.38 431 ALA A C 1
ATOM 3144 O O . ALA A 1 431 ? 0.395 9.705 33.954 1.00 58.38 431 ALA A O 1
ATOM 3145 N N . SER A 1 432 ? -0.430 10.814 32.193 1.00 74.69 432 SER A N 1
ATOM 3146 C CA . SER A 1 432 ? -1.659 10.021 32.104 1.00 74.69 432 SER A CA 1
ATOM 3147 C C . SER A 1 432 ? -1.410 8.597 31.614 1.00 74.69 432 SER A C 1
ATOM 3149 O O . SER A 1 432 ? -2.082 7.677 32.072 1.00 74.69 432 SER A O 1
ATOM 3151 N N . LEU A 1 433 ? -0.434 8.411 30.722 1.00 84.81 433 LEU A N 1
ATOM 3152 C CA . LEU A 1 433 ? -0.002 7.110 30.227 1.00 84.81 433 LEU A CA 1
ATOM 3153 C C . LEU A 1 433 ? 1.455 7.182 29.749 1.00 84.81 433 LEU A C 1
ATOM 3155 O O . LEU A 1 433 ? 1.810 8.012 28.910 1.00 84.81 433 LEU A O 1
ATOM 3159 N N . LYS A 1 434 ? 2.291 6.283 30.256 1.00 86.44 434 LYS A N 1
ATOM 3160 C CA . LYS A 1 434 ? 3.651 6.030 29.787 1.00 86.44 434 LYS A CA 1
ATOM 3161 C C . LYS A 1 434 ? 3.792 4.531 29.575 1.00 86.44 434 LYS A C 1
ATOM 3163 O O . LYS A 1 434 ? 3.611 3.757 30.512 1.00 86.44 434 LYS A O 1
ATOM 3168 N N . PHE A 1 435 ? 4.118 4.138 28.353 1.00 85.62 435 PHE A N 1
ATOM 3169 C CA . PHE A 1 435 ? 4.427 2.757 28.022 1.00 85.62 435 PHE A CA 1
ATOM 3170 C C . PHE A 1 435 ? 5.843 2.697 27.464 1.00 85.62 435 PHE A C 1
ATOM 3172 O O . PHE A 1 435 ? 6.138 3.272 26.415 1.00 85.62 435 PHE A O 1
ATOM 3179 N N . LEU A 1 436 ? 6.725 2.028 28.199 1.00 84.44 436 LEU A N 1
ATOM 3180 C CA . LEU A 1 436 ? 8.081 1.736 27.759 1.00 84.44 436 LEU A CA 1
ATOM 3181 C C . LEU A 1 436 ? 8.146 0.257 27.436 1.00 84.44 436 LEU A C 1
ATOM 3183 O O . LEU A 1 436 ? 7.834 -0.550 28.302 1.00 84.44 436 LEU A O 1
ATOM 3187 N N . ALA A 1 437 ? 8.558 -0.114 26.231 1.00 86.00 437 ALA A N 1
ATOM 3188 C CA . ALA A 1 437 ? 8.756 -1.508 25.869 1.00 86.00 437 ALA A CA 1
ATOM 3189 C C . ALA A 1 437 ? 10.083 -1.714 25.144 1.00 86.00 437 ALA A C 1
ATOM 3191 O O . ALA A 1 437 ? 10.511 -0.911 24.318 1.00 86.00 437 ALA A O 1
ATOM 3192 N N . SER A 1 438 ? 10.714 -2.839 25.450 1.00 84.69 438 SER A N 1
ATOM 3193 C CA . SER A 1 438 ? 11.934 -3.325 24.816 1.00 84.69 438 SER A CA 1
ATOM 3194 C C . SER A 1 438 ? 11.743 -4.791 24.444 1.00 84.69 438 SER A C 1
ATOM 3196 O O . SER A 1 438 ? 11.074 -5.539 25.159 1.00 84.69 438 SER A O 1
ATOM 3198 N N . GLY A 1 439 ? 12.301 -5.214 23.318 1.00 84.75 439 GLY A N 1
ATOM 3199 C CA . GLY A 1 439 ? 12.188 -6.588 22.835 1.00 84.75 439 GLY A CA 1
ATOM 3200 C C . GLY A 1 439 ? 12.023 -6.633 21.328 1.00 84.75 439 GLY A C 1
ATOM 3201 O O . GLY A 1 439 ? 11.846 -5.611 20.679 1.00 84.75 439 GLY A O 1
ATOM 3202 N N . ARG A 1 440 ? 12.094 -7.826 20.749 1.00 81.62 440 ARG A N 1
ATOM 3203 C CA . ARG A 1 440 ? 12.201 -7.969 19.297 1.00 81.62 440 ARG A CA 1
ATOM 3204 C C . ARG A 1 440 ? 10.858 -8.365 18.691 1.00 81.62 440 ARG A C 1
ATOM 3206 O O . ARG A 1 440 ? 10.187 -9.260 19.194 1.00 81.62 440 ARG A O 1
ATOM 3213 N N . ALA A 1 441 ? 10.474 -7.702 17.604 1.00 82.94 441 ALA A N 1
ATOM 3214 C CA . ALA A 1 441 ? 9.346 -8.096 16.769 1.00 82.94 441 ALA A CA 1
ATOM 3215 C C . ALA A 1 441 ? 9.876 -8.528 15.391 1.00 82.94 441 ALA A C 1
ATOM 3217 O O . ALA A 1 441 ? 10.756 -7.886 14.833 1.00 82.94 441 ALA A O 1
ATOM 3218 N N . LEU A 1 442 ? 9.397 -9.636 14.837 1.00 81.50 442 LEU A N 1
ATOM 3219 C CA . LEU A 1 442 ? 9.882 -10.175 13.563 1.00 81.50 442 LEU A CA 1
ATOM 3220 C C . LEU A 1 442 ? 8.719 -10.452 12.639 1.00 81.50 442 LEU A C 1
ATOM 3222 O O . LEU A 1 442 ? 7.793 -11.157 13.036 1.00 81.50 442 LEU A O 1
ATOM 3226 N N . ARG A 1 443 ? 8.764 -9.942 11.407 1.00 81.12 443 ARG A N 1
ATOM 3227 C CA . ARG A 1 443 ? 7.727 -10.227 10.423 1.00 81.12 443 ARG A CA 1
ATOM 3228 C C . ARG A 1 443 ? 8.220 -11.265 9.415 1.00 81.12 443 ARG A C 1
ATOM 3230 O O . ARG A 1 443 ? 9.067 -11.009 8.576 1.00 81.12 443 ARG A O 1
ATOM 3237 N N . THR A 1 444 ? 7.639 -12.454 9.442 1.00 83.19 444 THR A N 1
ATOM 3238 C CA . THR A 1 444 ? 7.947 -13.519 8.481 1.00 83.19 444 THR A CA 1
ATOM 3239 C C . THR A 1 444 ? 6.690 -13.814 7.673 1.00 83.19 444 THR A C 1
ATOM 3241 O O . THR A 1 444 ? 5.804 -14.533 8.130 1.00 83.19 444 THR A O 1
ATOM 3244 N N . GLY A 1 445 ? 6.577 -13.205 6.489 1.00 87.31 445 GLY A N 1
ATOM 3245 C CA . GLY A 1 445 ? 5.373 -13.288 5.656 1.00 87.31 445 GLY A CA 1
ATOM 3246 C C . GLY A 1 445 ? 4.173 -12.552 6.272 1.00 87.31 445 GLY A C 1
ATOM 3247 O O . GLY A 1 445 ? 4.218 -11.339 6.507 1.00 87.31 445 GLY A O 1
ATOM 3248 N N . ASP A 1 446 ? 3.089 -13.285 6.526 1.00 88.31 446 ASP A N 1
ATOM 3249 C CA . ASP A 1 446 ? 1.879 -12.803 7.201 1.00 88.31 446 ASP A CA 1
ATOM 3250 C C . ASP A 1 446 ? 2.002 -12.813 8.735 1.00 88.31 446 ASP A C 1
ATOM 3252 O O . ASP A 1 446 ? 1.164 -12.233 9.423 1.00 88.31 446 ASP A O 1
ATOM 3256 N N . ARG A 1 447 ? 3.056 -13.410 9.294 1.00 89.69 447 ARG A N 1
ATOM 3257 C CA . ARG A 1 447 ? 3.247 -13.582 10.736 1.00 89.69 447 ARG A CA 1
ATOM 3258 C C . ARG A 1 447 ? 4.136 -12.498 11.346 1.00 89.69 447 ARG A C 1
ATOM 3260 O O . ARG A 1 447 ? 5.246 -12.282 10.879 1.00 89.69 447 ARG A O 1
ATOM 3267 N N . LEU A 1 448 ? 3.691 -11.885 12.440 1.00 89.12 448 LEU A N 1
ATOM 3268 C CA . LEU A 1 448 ? 4.444 -10.968 13.301 1.00 89.12 448 LEU A CA 1
ATOM 3269 C C . LEU A 1 448 ? 4.747 -11.654 14.641 1.00 89.12 448 LEU A C 1
ATOM 3271 O O . LEU A 1 448 ? 3.865 -11.794 15.479 1.00 89.12 448 LEU A O 1
ATOM 3275 N N . THR A 1 449 ? 5.976 -12.109 14.845 1.00 92.00 449 THR A N 1
ATOM 3276 C CA . THR A 1 449 ? 6.432 -12.798 16.060 1.00 92.00 449 THR A CA 1
ATOM 3277 C C . THR A 1 449 ? 6.976 -11.795 17.077 1.00 92.00 449 THR A C 1
ATOM 3279 O O . THR A 1 449 ? 7.804 -10.962 16.731 1.00 92.00 449 THR A O 1
ATOM 3282 N N . PHE A 1 450 ? 6.539 -11.892 18.329 1.00 92.94 450 PHE A N 1
ATOM 3283 C CA . PHE A 1 450 ? 7.004 -11.116 19.472 1.00 92.94 450 PHE A CA 1
ATOM 3284 C C . PHE A 1 450 ? 7.960 -11.970 20.318 1.00 92.94 450 PHE A C 1
ATOM 3286 O O . PHE A 1 450 ? 7.552 -12.913 21.000 1.00 92.94 450 PHE A O 1
ATOM 3293 N N . GLU A 1 451 ? 9.246 -11.639 20.281 1.00 90.75 451 GLU A N 1
ATOM 3294 C CA . GLU A 1 451 ? 10.299 -12.298 21.050 1.00 90.75 451 GLU A CA 1
ATOM 3295 C C . GLU A 1 451 ? 10.567 -11.510 22.339 1.00 90.75 451 GLU A C 1
ATOM 3297 O O . GLU A 1 451 ? 11.350 -10.557 22.360 1.00 90.75 451 GLU A O 1
ATOM 3302 N N . ASN A 1 452 ? 9.925 -11.946 23.432 1.00 84.94 452 ASN A N 1
ATOM 3303 C CA . ASN A 1 452 ? 10.196 -11.477 24.796 1.00 84.94 452 ASN A CA 1
ATOM 3304 C C . ASN A 1 452 ? 10.093 -9.946 24.941 1.00 84.94 452 ASN A C 1
ATOM 3306 O O . ASN A 1 452 ? 10.982 -9.309 25.510 1.00 84.94 452 ASN A O 1
ATOM 3310 N N . ILE A 1 453 ? 9.001 -9.358 24.441 1.00 89.75 453 ILE A N 1
ATOM 3311 C CA . ILE A 1 453 ? 8.720 -7.942 24.668 1.00 89.75 453 ILE A CA 1
ATOM 3312 C C . ILE A 1 453 ? 8.430 -7.754 26.155 1.00 89.75 453 ILE A C 1
ATOM 3314 O O . ILE A 1 453 ? 7.494 -8.334 26.711 1.00 89.75 453 ILE A O 1
ATOM 3318 N N . ARG A 1 454 ? 9.268 -6.951 26.804 1.00 93.06 454 ARG A N 1
ATOM 3319 C CA . ARG A 1 454 ? 9.157 -6.565 28.207 1.00 93.06 454 ARG A CA 1
ATOM 3320 C C . ARG A 1 454 ? 9.020 -5.065 28.279 1.00 93.06 454 ARG A C 1
ATOM 3322 O O . ARG A 1 454 ? 9.816 -4.334 27.689 1.00 93.06 454 ARG A O 1
ATOM 3329 N N . GLY A 1 455 ? 8.029 -4.621 29.026 1.00 92.38 455 GLY A N 1
ATOM 3330 C CA . GLY A 1 455 ? 7.778 -3.213 29.213 1.00 92.38 455 GLY A CA 1
ATOM 3331 C C . GLY A 1 455 ? 7.353 -2.855 30.618 1.00 92.38 455 GLY A C 1
ATOM 3332 O O . GLY A 1 455 ? 7.139 -3.723 31.466 1.00 92.38 455 GLY A O 1
ATOM 3333 N N . SER A 1 456 ? 7.238 -1.554 30.833 1.00 92.38 456 SER A N 1
ATOM 3334 C CA . SER A 1 456 ? 6.640 -0.960 32.009 1.00 92.38 456 SER A CA 1
ATOM 3335 C C . SER A 1 456 ? 5.486 -0.051 31.583 1.00 92.38 456 SER A C 1
ATOM 3337 O O . SER A 1 456 ? 5.558 0.663 30.577 1.00 92.38 456 SER A O 1
ATOM 3339 N N . LEU A 1 457 ? 4.385 -0.138 32.322 1.00 93.75 457 LEU A N 1
ATOM 3340 C CA . LEU A 1 457 ? 3.178 0.645 32.129 1.00 93.75 457 LEU A CA 1
ATOM 3341 C C . LEU A 1 457 ? 2.983 1.539 33.353 1.00 93.75 457 LEU A C 1
ATOM 3343 O O . LEU A 1 457 ? 2.796 1.051 34.467 1.00 93.75 457 LEU A O 1
ATOM 3347 N N . SER A 1 458 ? 2.992 2.847 33.133 1.00 92.56 458 SER A N 1
ATOM 3348 C CA . SER A 1 458 ? 2.648 3.844 34.145 1.00 92.56 458 SER A CA 1
ATOM 3349 C C . SER A 1 458 ? 1.427 4.625 33.681 1.00 92.56 458 SER A C 1
ATOM 3351 O O . SER A 1 458 ? 1.347 4.999 32.513 1.00 92.56 458 SER A O 1
ATOM 3353 N N . TYR A 1 459 ? 0.473 4.881 34.567 1.00 94.44 459 TYR A N 1
ATOM 3354 C CA . TYR A 1 459 ? -0.725 5.648 34.235 1.00 94.44 459 TYR A CA 1
ATOM 3355 C C . TYR A 1 459 ? -1.330 6.328 35.459 1.00 94.44 459 TYR A C 1
ATOM 3357 O O . TYR A 1 459 ? -1.160 5.882 36.592 1.00 94.44 459 TYR A O 1
ATOM 3365 N N . ASP A 1 460 ? -2.087 7.387 35.195 1.00 94.75 460 ASP A N 1
ATOM 3366 C CA . ASP A 1 460 ? -3.015 8.019 36.131 1.00 94.75 460 ASP A CA 1
ATOM 3367 C C . ASP A 1 460 ? -4.425 7.600 35.707 1.00 94.75 460 ASP A C 1
ATOM 3369 O O . ASP A 1 460 ? -4.872 7.923 34.602 1.00 94.75 460 ASP A O 1
ATOM 3373 N N . ALA A 1 461 ? -5.101 6.809 36.539 1.00 94.25 461 ALA A N 1
ATOM 3374 C CA . ALA A 1 461 ? -6.345 6.148 36.164 1.00 94.25 461 ALA A CA 1
ATOM 3375 C C . ALA A 1 461 ? -7.497 7.138 35.928 1.00 94.25 461 ALA A C 1
ATOM 3377 O O . ALA A 1 461 ? -8.330 6.901 35.052 1.00 94.25 461 ALA A O 1
ATOM 3378 N N . GLU A 1 462 ? -7.523 8.261 36.656 1.00 93.69 462 GLU A N 1
ATOM 3379 C CA . GLU A 1 462 ? -8.534 9.312 36.484 1.00 93.69 462 GLU A CA 1
ATOM 3380 C C . GLU A 1 462 ? -8.368 9.990 35.125 1.00 93.69 462 GLU A C 1
ATOM 3382 O O . GLU A 1 462 ? -9.329 10.122 34.358 1.00 93.69 462 GLU A O 1
ATOM 3387 N N . LYS A 1 463 ? -7.130 10.368 34.789 1.00 92.38 463 LYS A N 1
ATOM 3388 C CA . LYS A 1 463 ? -6.823 10.983 33.494 1.00 92.38 463 LYS A CA 1
ATOM 3389 C C . LYS A 1 463 ? -7.020 10.004 32.343 1.00 92.38 463 LYS A C 1
ATOM 3391 O O . LYS A 1 463 ? -7.564 10.388 31.310 1.00 92.38 463 LYS A O 1
ATOM 3396 N N . LEU A 1 464 ? -6.616 8.744 32.514 1.00 89.81 464 LEU A N 1
ATOM 3397 C CA . LEU A 1 464 ? -6.827 7.692 31.520 1.00 89.81 464 LEU A CA 1
ATOM 3398 C C . LEU A 1 464 ? -8.318 7.488 31.246 1.00 89.81 464 LEU A C 1
ATOM 3400 O O . LEU A 1 464 ? -8.732 7.472 30.088 1.00 89.81 464 LEU A O 1
ATOM 3404 N N . LEU A 1 465 ? -9.143 7.418 32.291 1.00 90.69 465 LEU A N 1
ATOM 3405 C CA . LEU A 1 465 ? -10.588 7.314 32.136 1.00 90.69 465 LEU A CA 1
ATOM 3406 C C . LEU A 1 465 ? -11.179 8.540 31.432 1.00 90.69 465 LEU A C 1
ATOM 3408 O O . LEU A 1 465 ? -12.034 8.381 30.564 1.00 90.69 465 LEU A O 1
ATOM 3412 N N . ALA A 1 466 ? -10.723 9.752 31.760 1.00 87.94 466 ALA A N 1
ATOM 3413 C CA . ALA A 1 466 ? -11.168 10.967 31.079 1.00 87.94 466 ALA A CA 1
ATOM 3414 C C . ALA A 1 466 ? -10.866 10.927 29.568 1.00 87.94 466 ALA A C 1
ATOM 3416 O O . ALA A 1 466 ? -11.699 11.363 28.774 1.00 87.94 466 ALA A O 1
ATOM 3417 N N . MET A 1 467 ? -9.724 10.346 29.174 1.00 82.19 467 MET A N 1
ATOM 3418 C CA . MET A 1 467 ? -9.365 10.129 27.766 1.00 82.19 467 MET A CA 1
ATOM 3419 C C . MET A 1 467 ? -10.225 9.052 27.090 1.00 82.19 467 MET A C 1
ATOM 3421 O O . MET A 1 467 ? -10.578 9.202 25.923 1.00 82.19 467 MET A O 1
ATOM 3425 N N . LEU A 1 468 ? -10.571 7.973 27.800 1.00 83.88 468 LEU A N 1
ATOM 3426 C CA . LEU A 1 468 ? -11.332 6.845 27.246 1.00 83.88 468 LEU A CA 1
ATOM 3427 C C . LEU A 1 468 ? -12.847 7.076 27.227 1.00 83.88 468 LEU A C 1
ATOM 3429 O O . LEU A 1 468 ? -13.545 6.479 26.411 1.00 83.88 468 LEU A O 1
ATOM 3433 N N . ARG A 1 469 ? -13.374 7.950 28.090 1.00 87.19 469 ARG A N 1
ATOM 3434 C CA . ARG A 1 469 ? -14.819 8.176 28.249 1.00 87.19 469 ARG A CA 1
ATOM 3435 C C . ARG A 1 469 ? -15.555 8.488 26.931 1.00 87.19 469 ARG A C 1
ATOM 3437 O O . ARG A 1 469 ? -16.625 7.917 26.739 1.00 87.19 469 ARG A O 1
ATOM 3444 N N . PRO A 1 470 ? -15.018 9.289 25.985 1.00 82.19 470 PRO A N 1
ATOM 3445 C CA . PRO A 1 470 ? -15.656 9.494 24.681 1.00 82.19 470 PRO A CA 1
ATOM 3446 C C . PRO A 1 470 ? -15.795 8.217 23.836 1.00 82.19 470 PRO A C 1
ATOM 3448 O O . PRO A 1 470 ? -16.713 8.134 23.026 1.00 82.19 470 PRO A O 1
ATOM 3451 N N . LEU A 1 471 ? -14.907 7.232 24.024 1.00 74.12 471 LEU A N 1
ATOM 3452 C CA . LEU A 1 471 ? -14.893 5.963 23.284 1.00 74.12 471 LEU A CA 1
ATOM 3453 C C . LEU A 1 471 ? -15.820 4.907 23.898 1.00 74.12 471 LEU A C 1
ATOM 3455 O O . LEU A 1 471 ? -16.276 4.009 23.200 1.00 74.12 471 LEU A O 1
ATOM 3459 N N . MET A 1 472 ? -16.087 4.995 25.203 1.00 78.12 472 MET A N 1
ATOM 3460 C CA . MET A 1 472 ? -16.855 3.986 25.942 1.00 78.12 472 MET A CA 1
ATOM 3461 C C . MET A 1 472 ? -18.376 4.218 25.928 1.00 78.12 472 MET A C 1
ATOM 3463 O O . MET A 1 472 ? -19.115 3.401 26.473 1.00 78.12 472 MET A O 1
ATOM 3467 N N . GLY A 1 473 ? -18.854 5.317 25.336 1.00 82.06 473 GLY A N 1
ATOM 3468 C CA . GLY A 1 473 ? -20.281 5.646 25.275 1.00 82.06 473 GLY A CA 1
ATOM 3469 C C . GLY A 1 473 ? -20.931 5.874 26.649 1.00 82.06 473 GLY A C 1
ATOM 3470 O O . GLY A 1 473 ? -20.263 6.176 27.639 1.00 82.06 473 GLY A O 1
ATOM 3471 N N . GLU A 1 474 ? -22.258 5.740 26.714 1.00 77.06 474 GLU A N 1
ATOM 3472 C CA . GLU A 1 474 ? -23.038 5.951 27.949 1.00 77.06 474 GLU A CA 1
ATOM 3473 C C . GLU A 1 474 ? -22.768 4.886 29.022 1.00 77.06 474 GLU A C 1
ATOM 3475 O O . GLU A 1 474 ? -22.920 5.153 30.211 1.00 77.06 474 GLU A O 1
ATOM 3480 N N . THR A 1 475 ? -22.278 3.707 28.625 1.00 68.19 475 THR A N 1
ATOM 3481 C CA . THR A 1 475 ? -21.943 2.594 29.528 1.00 68.19 475 THR A CA 1
ATOM 3482 C C . THR A 1 475 ? -20.809 2.892 30.513 1.00 68.19 475 THR A C 1
ATOM 3484 O O . THR A 1 475 ? -20.605 2.117 31.438 1.00 68.19 475 THR A O 1
ATOM 3487 N N . ALA A 1 476 ? -20.078 4.001 30.349 1.00 81.06 476 ALA A N 1
ATOM 3488 C CA . ALA A 1 476 ? -19.035 4.449 31.280 1.00 81.06 476 ALA A CA 1
ATOM 3489 C C . ALA A 1 476 ? -19.431 5.685 32.107 1.00 81.06 476 ALA A C 1
ATOM 3491 O O . ALA A 1 476 ? -18.563 6.319 32.718 1.00 81.06 476 ALA A O 1
ATOM 3492 N N . ALA A 1 477 ? -20.710 6.077 32.101 1.00 84.31 477 ALA A N 1
ATOM 3493 C CA . ALA A 1 477 ? -21.169 7.275 32.803 1.00 84.31 477 ALA A CA 1
ATOM 3494 C C . ALA A 1 477 ? -20.951 7.190 34.325 1.00 84.31 477 ALA A C 1
ATOM 3496 O O . ALA A 1 477 ? -20.626 8.193 34.962 1.00 84.31 477 ALA A O 1
ATOM 3497 N N . ASP A 1 478 ? -21.089 5.998 34.901 1.00 87.56 478 ASP A N 1
ATOM 3498 C CA . ASP A 1 478 ? -20.923 5.728 36.329 1.00 87.56 478 ASP A CA 1
ATOM 3499 C C . ASP A 1 478 ? -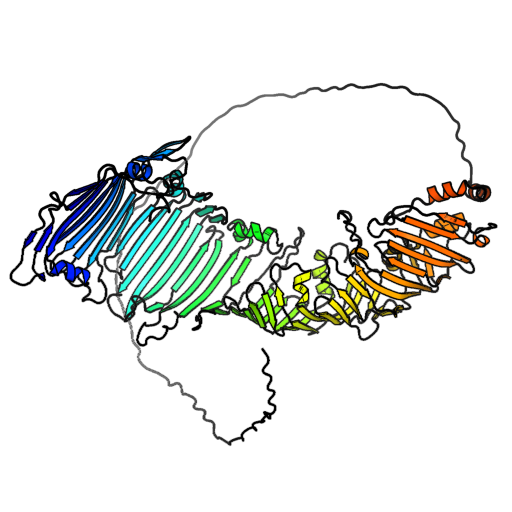19.528 5.204 36.701 1.00 87.56 478 ASP A C 1
ATOM 3501 O O . ASP A 1 478 ? -19.174 5.215 37.882 1.00 87.56 478 ASP A O 1
ATOM 3505 N N . LEU A 1 479 ? -18.721 4.805 35.711 1.00 93.81 479 LEU A N 1
ATOM 3506 C CA . LEU A 1 479 ? -17.349 4.367 35.926 1.00 93.81 479 LEU A CA 1
ATOM 3507 C C . LEU A 1 479 ? -16.511 5.529 36.476 1.00 93.81 479 LEU A C 1
ATOM 3509 O O . LEU A 1 479 ? -16.441 6.619 35.892 1.00 93.81 479 LEU A O 1
ATOM 3513 N N . ARG A 1 480 ? -15.846 5.281 37.604 1.00 95.19 480 ARG A N 1
ATOM 3514 C CA . ARG A 1 480 ? -14.813 6.137 38.191 1.00 95.19 480 ARG A CA 1
ATOM 3515 C C . ARG A 1 480 ? -13.623 5.266 38.554 1.00 95.19 480 ARG A C 1
ATOM 3517 O O . ARG A 1 480 ? -13.782 4.240 39.207 1.00 95.19 480 ARG A O 1
ATOM 3524 N N . LEU A 1 481 ? -12.439 5.685 38.140 1.00 95.62 481 LEU A N 1
ATOM 3525 C CA . LEU A 1 481 ? -11.182 5.024 38.467 1.00 95.62 481 LEU A CA 1
ATOM 3526 C C . LEU A 1 481 ? -10.324 6.025 39.221 1.00 95.62 481 LEU A C 1
ATOM 3528 O O . LEU A 1 481 ? -10.242 7.162 38.775 1.00 95.62 481 LEU A O 1
ATOM 3532 N N . LYS A 1 482 ? -9.695 5.612 40.320 1.00 96.69 482 LYS A N 1
ATOM 3533 C CA . LYS A 1 482 ? -8.668 6.394 41.011 1.00 96.69 482 LYS A CA 1
ATOM 3534 C C . LYS A 1 482 ? -7.400 5.590 41.200 1.00 96.69 482 LYS A C 1
ATOM 3536 O O . LYS A 1 482 ? -7.437 4.369 41.361 1.00 96.69 482 LYS A O 1
ATOM 3541 N N . GLY A 1 483 ? -6.298 6.318 41.241 1.00 95.12 483 GLY A N 1
ATOM 3542 C CA . GLY A 1 483 ? -4.974 5.799 41.530 1.00 95.12 483 GLY A CA 1
ATOM 3543 C C . GLY A 1 483 ? -3.985 6.123 40.428 1.00 95.12 483 GLY A C 1
ATOM 3544 O O . GLY A 1 483 ? -4.346 6.313 39.264 1.00 95.12 483 GLY A O 1
ATOM 3545 N N . SER A 1 484 ? -2.726 6.173 40.830 1.00 93.12 484 SER A N 1
ATOM 3546 C CA . SER A 1 484 ? -1.597 6.381 39.938 1.00 93.12 484 SER A CA 1
ATOM 3547 C C . SER A 1 484 ? -0.648 5.218 40.102 1.00 93.12 484 SER A C 1
ATOM 3549 O O . SER A 1 484 ? -0.302 4.834 41.218 1.00 93.12 484 SER A O 1
ATOM 3551 N N . VAL A 1 485 ? -0.232 4.652 38.981 1.00 92.81 485 VAL A N 1
ATOM 3552 C CA . VAL A 1 485 ? 0.621 3.478 38.966 1.00 92.81 485 VAL A CA 1
ATOM 3553 C C . VAL A 1 485 ? 1.862 3.779 38.158 1.00 92.81 485 VAL A C 1
ATOM 3555 O O . VAL A 1 485 ? 1.791 4.386 37.092 1.00 92.81 485 VAL A O 1
ATOM 3558 N N . THR A 1 486 ? 3.007 3.354 38.676 1.00 92.69 486 THR A N 1
ATOM 3559 C CA . THR A 1 486 ? 4.298 3.499 38.014 1.00 92.69 486 THR A CA 1
ATOM 3560 C C . THR A 1 486 ? 4.909 2.135 37.761 1.00 92.69 486 THR A C 1
ATOM 3562 O O . THR A 1 486 ? 4.976 1.304 38.664 1.00 92.69 486 THR A O 1
ATOM 3565 N N . ASP A 1 487 ? 5.378 1.947 36.535 1.00 92.44 487 ASP A N 1
ATOM 3566 C CA . ASP A 1 487 ? 6.220 0.846 36.095 1.00 92.44 487 ASP A CA 1
ATOM 3567 C C . ASP A 1 487 ? 5.639 -0.558 36.323 1.00 92.44 487 ASP A C 1
ATOM 3569 O O . ASP A 1 487 ? 6.358 -1.493 36.682 1.00 92.44 487 ASP A O 1
ATOM 3573 N N . GLN A 1 488 ? 4.339 -0.741 36.064 1.00 93.44 488 GLN A N 1
ATOM 3574 C CA . GLN A 1 488 ? 3.744 -2.078 36.079 1.00 93.44 488 GLN A CA 1
ATOM 3575 C C . GLN A 1 488 ? 4.341 -2.938 34.972 1.00 93.44 488 GLN A C 1
ATOM 3577 O O . GLN A 1 488 ? 4.361 -2.508 33.815 1.00 93.44 488 GLN A O 1
ATOM 3582 N N . PRO A 1 489 ? 4.808 -4.156 35.281 1.00 93.62 489 PRO A N 1
ATOM 3583 C CA . PRO A 1 489 ? 5.420 -5.007 34.284 1.00 93.62 489 PRO A CA 1
ATOM 3584 C C . PRO A 1 489 ? 4.391 -5.416 33.228 1.00 93.62 489 PRO A C 1
ATOM 3586 O O . PRO A 1 489 ? 3.306 -5.909 33.542 1.00 93.62 489 PRO A O 1
ATOM 3589 N N . VAL A 1 490 ? 4.781 -5.263 31.966 1.00 94.88 490 VAL A N 1
ATOM 3590 C CA . VAL A 1 490 ? 4.065 -5.792 30.807 1.00 94.88 490 VAL A CA 1
ATOM 3591 C C . VAL A 1 490 ? 4.953 -6.818 30.129 1.00 94.88 490 VAL A C 1
ATOM 3593 O O . VAL A 1 490 ? 6.141 -6.582 29.892 1.00 94.88 490 VAL A O 1
ATOM 3596 N N . ARG A 1 491 ? 4.383 -7.976 29.813 1.00 95.50 491 ARG A N 1
ATOM 3597 C CA . ARG A 1 491 ? 5.044 -9.009 29.016 1.00 95.50 491 ARG A CA 1
ATOM 3598 C C . ARG A 1 491 ? 4.186 -9.320 27.809 1.00 95.50 491 ARG A C 1
ATOM 3600 O O . ARG A 1 491 ? 2.978 -9.469 27.953 1.00 95.50 491 ARG A O 1
ATOM 3607 N N . LEU A 1 492 ? 4.818 -9.434 26.649 1.00 94.56 492 LEU A N 1
ATOM 3608 C CA . LEU A 1 492 ? 4.189 -9.869 25.411 1.00 94.56 492 LEU A CA 1
ATOM 3609 C C . LEU A 1 492 ? 5.138 -10.819 24.672 1.00 94.56 492 LEU A C 1
ATOM 3611 O O . LEU A 1 492 ? 6.308 -10.511 24.436 1.00 94.56 492 LEU A O 1
ATOM 3615 N N . ALA A 1 493 ? 4.627 -11.987 24.318 1.00 95.44 493 ALA A N 1
ATOM 3616 C CA . ALA A 1 493 ? 5.330 -13.014 23.574 1.00 95.44 493 ALA A CA 1
ATOM 3617 C C . ALA A 1 493 ? 4.373 -13.716 22.601 1.00 95.44 493 ALA A C 1
ATOM 3619 O O . ALA A 1 493 ? 3.153 -13.554 22.672 1.00 95.44 493 ALA A O 1
ATOM 3620 N N . GLY A 1 494 ? 4.939 -14.501 21.686 1.00 95.25 494 GLY A N 1
ATOM 3621 C CA . GLY A 1 494 ? 4.169 -15.314 20.749 1.00 95.25 494 GLY A CA 1
ATOM 3622 C C . GLY A 1 494 ? 4.142 -14.712 19.349 1.00 95.25 494 GLY A C 1
ATOM 3623 O O . GLY A 1 494 ? 5.148 -14.167 18.909 1.00 95.25 494 GLY A O 1
ATOM 3624 N N . TYR A 1 495 ? 3.046 -14.832 18.602 1.00 93.81 495 TYR A N 1
ATOM 3625 C CA . TYR A 1 495 ? 2.932 -14.229 17.274 1.00 93.81 495 TYR A CA 1
ATOM 3626 C C . TYR A 1 495 ? 1.500 -13.862 16.880 1.00 93.81 495 TYR A C 1
ATOM 3628 O O . TYR A 1 495 ? 0.538 -14.506 17.283 1.00 93.81 495 TYR A O 1
ATOM 3636 N N . TRP A 1 496 ? 1.378 -12.840 16.038 1.00 92.19 496 TRP A N 1
ATOM 3637 C CA . TRP A 1 496 ? 0.146 -12.387 15.402 1.00 92.19 496 TRP A CA 1
ATOM 3638 C C . TRP A 1 496 ? 0.146 -12.770 13.919 1.00 92.19 496 TRP A C 1
ATOM 3640 O O . TRP A 1 496 ? 1.119 -12.496 13.222 1.00 92.19 496 TRP A O 1
ATOM 3650 N N . GLN A 1 497 ? -0.930 -13.365 13.404 1.00 91.19 497 GLN A N 1
ATOM 3651 C CA . GLN A 1 497 ? -1.070 -13.655 11.971 1.00 91.19 497 GLN A CA 1
ATOM 3652 C C . GLN A 1 497 ? -1.954 -12.596 11.299 1.00 91.19 497 GLN A C 1
ATOM 3654 O O . GLN A 1 497 ? -3.118 -12.407 11.651 1.00 91.19 497 GLN A O 1
ATOM 3659 N N . THR A 1 498 ? -1.387 -11.868 10.344 1.00 84.12 498 THR A N 1
ATOM 3660 C CA . THR A 1 498 ? -2.047 -10.779 9.617 1.00 84.12 498 THR A CA 1
ATOM 3661 C C . THR A 1 498 ? -3.171 -11.347 8.755 1.00 84.12 498 THR A C 1
ATOM 3663 O O . THR A 1 498 ? -2.951 -12.270 7.981 1.00 84.12 498 THR A O 1
ATOM 3666 N N . GLY A 1 499 ? -4.380 -10.797 8.880 1.00 86.50 499 GLY A N 1
ATOM 3667 C CA . GLY A 1 499 ? -5.556 -11.252 8.129 1.00 86.50 499 GLY A CA 1
ATOM 3668 C C . GLY A 1 499 ? -6.310 -12.430 8.756 1.00 86.50 499 GLY A C 1
ATOM 3669 O O . GLY A 1 499 ? -7.432 -12.706 8.335 1.00 86.50 499 GLY A O 1
ATOM 3670 N N . ALA A 1 500 ? -5.764 -13.084 9.787 1.00 87.38 500 ALA A N 1
ATOM 3671 C CA . ALA A 1 500 ? -6.525 -14.056 10.563 1.00 87.38 500 ALA A CA 1
ATOM 3672 C C . ALA A 1 500 ? -7.637 -13.347 11.367 1.00 87.38 500 ALA A C 1
ATOM 3674 O O . ALA A 1 500 ? -7.415 -12.242 11.875 1.00 87.38 500 ALA A O 1
ATOM 3675 N N . PRO A 1 501 ? -8.828 -13.958 11.525 1.00 88.06 501 PRO A N 1
ATOM 3676 C CA . PRO A 1 501 ? -9.837 -13.440 12.444 1.00 88.06 501 PRO A CA 1
ATOM 3677 C C . PRO A 1 501 ? -9.270 -13.388 13.870 1.00 88.06 501 PRO A C 1
ATOM 3679 O O . PRO A 1 501 ? -8.383 -14.171 14.220 1.00 88.06 501 PRO A O 1
ATOM 3682 N N . LEU A 1 502 ? -9.806 -12.495 14.711 1.00 82.50 502 LEU A N 1
ATOM 3683 C CA . LEU A 1 502 ? -9.335 -12.297 16.090 1.00 82.50 502 LEU A CA 1
ATOM 3684 C C . LEU A 1 502 ? -9.223 -13.624 16.862 1.00 82.50 502 LEU A C 1
ATOM 3686 O O . LEU A 1 502 ? -8.223 -13.852 17.536 1.00 82.50 502 LEU A O 1
ATOM 3690 N N . THR A 1 503 ? -10.193 -14.526 16.680 1.00 90.06 503 THR A N 1
ATOM 3691 C CA . THR A 1 503 ? -10.255 -15.863 17.301 1.00 90.06 503 THR A CA 1
ATOM 3692 C C . THR A 1 503 ? -9.083 -16.781 16.933 1.00 90.06 503 THR A C 1
ATOM 3694 O O . THR A 1 503 ? -8.716 -17.660 17.717 1.00 90.06 503 THR A O 1
ATOM 3697 N N . GLY A 1 504 ? -8.479 -16.591 15.756 1.00 90.06 504 GLY A N 1
ATOM 3698 C CA . GLY A 1 504 ? -7.263 -17.282 15.322 1.00 90.06 504 GLY A CA 1
ATOM 3699 C C . GLY A 1 504 ? -5.992 -16.556 15.760 1.00 90.06 504 GLY A C 1
ATOM 3700 O O . GLY A 1 504 ? -5.046 -17.195 16.217 1.00 90.06 504 GLY A O 1
ATOM 3701 N N . ALA A 1 505 ? -5.988 -15.222 15.682 1.00 88.50 505 ALA A N 1
ATOM 3702 C CA . ALA A 1 505 ? -4.818 -14.404 15.993 1.00 88.50 505 ALA A CA 1
ATOM 3703 C C . ALA A 1 505 ? -4.398 -14.495 17.472 1.00 88.50 505 ALA A C 1
ATOM 3705 O O . ALA A 1 505 ? -3.214 -14.651 17.764 1.00 88.50 505 ALA A O 1
ATOM 3706 N N . VAL A 1 506 ? -5.351 -14.471 18.413 1.00 93.69 506 VAL A N 1
ATOM 3707 C CA . VAL A 1 506 ? -5.054 -14.460 19.863 1.00 93.69 506 VAL A CA 1
ATOM 3708 C C . VAL A 1 506 ? -4.542 -15.792 20.415 1.00 93.69 506 VAL A C 1
ATOM 3710 O O . VAL A 1 506 ? -3.951 -15.819 21.491 1.00 93.69 506 VAL A O 1
ATOM 3713 N N . ARG A 1 507 ? -4.726 -16.905 19.690 1.00 95.62 507 ARG A N 1
ATOM 3714 C CA . ARG A 1 507 ? -4.291 -18.252 20.120 1.00 95.62 507 ARG A CA 1
ATOM 3715 C C . ARG A 1 507 ? -2.788 -18.365 20.315 1.00 95.62 507 ARG A C 1
ATOM 3717 O O . ARG A 1 507 ? -2.328 -19.234 21.045 1.00 95.62 507 ARG A O 1
ATOM 3724 N N . ASN A 1 508 ? -2.043 -17.512 19.632 1.00 95.12 508 ASN A N 1
ATOM 3725 C CA . ASN A 1 508 ? -0.597 -17.575 19.577 1.00 95.12 508 ASN A CA 1
ATOM 3726 C C . ASN A 1 508 ? 0.063 -16.451 20.368 1.00 95.12 508 ASN A C 1
ATOM 3728 O O . ASN A 1 508 ? 1.261 -16.252 20.219 1.00 95.12 508 ASN A O 1
ATOM 3732 N N . ILE A 1 509 ? -0.702 -15.707 21.167 1.00 95.25 509 ILE A N 1
ATOM 3733 C CA . ILE A 1 509 ? -0.211 -14.570 21.938 1.00 95.25 509 ILE A CA 1
ATOM 3734 C C . ILE A 1 509 ? -0.255 -14.934 23.411 1.00 95.25 509 ILE A C 1
ATOM 3736 O O . ILE A 1 509 ? -1.294 -15.352 23.927 1.00 95.25 509 ILE A O 1
ATOM 3740 N N . ASP A 1 510 ? 0.871 -14.713 24.076 1.00 96.00 510 ASP A N 1
ATOM 3741 C CA . ASP A 1 510 ? 0.961 -14.714 25.524 1.00 96.00 510 ASP A CA 1
ATOM 3742 C C . ASP A 1 510 ? 1.231 -13.279 25.977 1.00 96.00 510 ASP A C 1
ATOM 3744 O O . ASP A 1 510 ? 2.226 -12.665 25.586 1.00 96.00 510 ASP A O 1
ATOM 3748 N N . ALA A 1 511 ? 0.340 -12.722 26.788 1.00 96.00 511 ALA A N 1
ATOM 3749 C CA . ALA A 1 511 ? 0.496 -11.392 27.352 1.00 96.00 511 ALA A CA 1
ATOM 3750 C C . ALA A 1 511 ? 0.204 -11.418 28.849 1.00 96.00 511 ALA A C 1
ATOM 3752 O O . ALA A 1 511 ? -0.662 -12.156 29.299 1.00 96.00 511 ALA A O 1
ATOM 3753 N N . ALA A 1 512 ? 0.904 -10.607 29.629 1.00 96.12 512 ALA A N 1
ATOM 3754 C CA . ALA A 1 512 ? 0.596 -10.422 31.041 1.00 96.12 512 ALA A CA 1
ATOM 3755 C C . ALA A 1 512 ? 0.761 -8.953 31.409 1.00 96.12 512 ALA A C 1
ATOM 3757 O O . ALA A 1 512 ? 1.753 -8.322 31.030 1.00 96.12 512 ALA A O 1
ATOM 3758 N N . VAL A 1 513 ? -0.216 -8.422 32.135 1.00 94.94 513 VAL A N 1
ATOM 3759 C CA . VAL A 1 513 ? -0.211 -7.059 32.656 1.00 94.94 513 VAL A CA 1
ATOM 3760 C C . VAL A 1 513 ? -0.781 -7.052 34.066 1.00 94.94 513 VAL A C 1
ATOM 3762 O O . VAL A 1 513 ? -1.862 -7.580 34.325 1.00 94.94 513 VAL A O 1
ATOM 3765 N N . ALA A 1 514 ? -0.048 -6.435 34.984 1.00 92.75 514 ALA A N 1
ATOM 3766 C CA . ALA A 1 514 ? -0.564 -6.113 36.303 1.00 92.75 514 ALA A CA 1
ATOM 3767 C C . ALA A 1 514 ? -1.275 -4.757 36.238 1.00 92.75 514 ALA A C 1
ATOM 3769 O O . ALA A 1 514 ? -0.693 -3.758 35.809 1.00 92.75 514 ALA A O 1
ATOM 3770 N N . LEU A 1 515 ? -2.542 -4.724 36.643 1.00 92.75 515 LEU A N 1
ATOM 3771 C CA . LEU A 1 515 ? -3.295 -3.485 36.801 1.00 92.75 515 LEU A CA 1
ATOM 3772 C C . LEU A 1 515 ? -3.422 -3.179 38.285 1.00 92.75 515 LEU A C 1
ATOM 3774 O O . LEU A 1 515 ? -3.572 -4.088 39.093 1.00 92.75 515 LEU A O 1
ATOM 3778 N N . SER A 1 516 ? -3.379 -1.899 38.638 1.00 94.00 516 SER A N 1
ATOM 3779 C CA . SER A 1 516 ? -3.615 -1.443 40.005 1.00 94.00 516 SER A CA 1
ATOM 3780 C C . SER A 1 516 ? -4.486 -0.194 40.002 1.00 94.00 516 SER A C 1
ATOM 3782 O O . SER A 1 516 ? -4.290 0.717 39.198 1.00 94.00 516 SER A O 1
ATOM 3784 N N . PHE A 1 517 ? -5.452 -0.146 40.905 1.00 95.75 517 PHE A N 1
ATOM 3785 C CA . PHE A 1 517 ? -6.313 1.003 41.136 1.00 95.75 517 PHE A CA 1
ATOM 3786 C C . PHE A 1 517 ? -6.542 1.138 42.638 1.00 95.75 517 PHE A C 1
ATOM 3788 O O . PHE A 1 517 ? -6.828 0.153 43.325 1.00 95.75 517 PHE A O 1
ATOM 3795 N N . ASP A 1 518 ? -6.460 2.360 43.146 1.00 96.25 518 ASP A N 1
ATOM 3796 C CA . ASP A 1 518 ? -6.767 2.642 44.547 1.00 96.25 518 ASP A CA 1
ATOM 3797 C C . ASP A 1 518 ? -8.271 2.494 44.797 1.00 96.25 518 ASP A C 1
ATOM 3799 O O . ASP A 1 518 ? -8.693 1.950 45.820 1.00 96.25 518 ASP A O 1
ATOM 3803 N N . GLU A 1 519 ? -9.081 2.932 43.828 1.00 97.12 519 GLU A N 1
ATOM 3804 C CA . GLU A 1 519 ? -10.539 2.871 43.872 1.00 97.12 519 GLU A CA 1
ATOM 3805 C C . GLU A 1 519 ? -11.105 2.622 42.467 1.00 97.12 519 GLU A C 1
ATOM 3807 O O . GLU A 1 519 ? -10.727 3.289 41.505 1.00 97.12 519 GLU A O 1
ATOM 3812 N N . VAL A 1 520 ? -12.044 1.685 42.351 1.00 96.31 520 VAL A N 1
ATOM 3813 C CA . VAL A 1 520 ? -12.860 1.483 41.148 1.00 96.31 520 VAL A CA 1
ATOM 3814 C C . VAL A 1 520 ? -14.316 1.556 41.569 1.00 96.31 520 VAL A C 1
ATOM 3816 O O . VAL A 1 520 ? -14.769 0.757 42.387 1.00 96.31 520 VAL A O 1
ATOM 3819 N N . GLN A 1 521 ? -15.054 2.511 41.016 1.00 95.25 521 GLN A N 1
ATOM 3820 C CA . GLN A 1 521 ? -16.489 2.630 41.216 1.00 95.25 521 GLN A CA 1
ATOM 3821 C C . GLN A 1 521 ? -17.209 2.363 39.900 1.00 95.25 521 GLN A C 1
ATOM 3823 O O . GLN A 1 521 ? -16.941 3.044 38.917 1.00 95.25 521 GLN A O 1
ATOM 3828 N N . ALA A 1 522 ? -18.098 1.377 39.875 1.00 92.69 522 ALA A N 1
ATOM 3829 C CA . ALA A 1 522 ? -18.908 1.037 38.706 1.00 92.69 522 ALA A CA 1
ATOM 3830 C C . ALA A 1 522 ? -20.167 0.296 39.157 1.00 92.69 522 ALA A C 1
ATOM 3832 O O . ALA A 1 522 ? -20.107 -0.499 40.092 1.00 92.69 522 ALA A O 1
ATOM 3833 N N . MET A 1 523 ? -21.305 0.540 38.513 1.00 87.50 523 MET A N 1
ATOM 3834 C CA . MET A 1 523 ? -22.594 -0.109 38.787 1.00 87.50 523 MET A CA 1
ATOM 3835 C C . MET A 1 523 ? -23.008 -0.041 40.265 1.00 87.50 523 MET A C 1
ATOM 3837 O O . MET A 1 523 ? -23.530 -0.993 40.840 1.00 87.50 523 MET A O 1
ATOM 3841 N N . GLY A 1 524 ? -22.705 1.083 40.919 1.00 88.94 524 GLY A N 1
ATOM 3842 C CA . GLY A 1 524 ? -22.924 1.270 42.354 1.00 88.94 524 GLY A CA 1
ATOM 3843 C C . GLY A 1 524 ? -21.945 0.513 43.263 1.00 88.94 524 GLY A C 1
ATOM 3844 O O . GLY A 1 524 ? -21.954 0.745 44.470 1.00 88.94 524 GLY A O 1
ATOM 3845 N N . LEU A 1 525 ? -21.074 -0.350 42.743 1.00 93.94 525 LEU A N 1
ATOM 3846 C CA . LEU A 1 525 ? -20.021 -0.994 43.524 1.00 93.94 525 LEU A CA 1
ATOM 3847 C C . LEU A 1 525 ? -18.866 -0.028 43.729 1.00 93.94 525 LEU A C 1
ATOM 3849 O O . LEU A 1 525 ? -18.437 0.628 42.784 1.00 93.94 525 LEU A O 1
ATOM 3853 N N . LYS A 1 526 ? -18.339 0.028 44.953 1.00 96.62 526 LYS A N 1
ATOM 3854 C CA . LYS A 1 526 ? -17.097 0.726 45.273 1.00 96.62 526 LYS A CA 1
ATOM 3855 C C . LYS A 1 526 ? -16.063 -0.303 45.705 1.00 96.62 526 LYS A C 1
ATOM 3857 O O . LYS A 1 526 ? -16.168 -0.865 46.792 1.00 96.62 526 LYS A O 1
ATOM 3862 N N . MET A 1 527 ? -15.076 -0.535 44.855 1.00 97.31 527 MET A N 1
ATOM 3863 C CA . MET A 1 527 ? -13.958 -1.434 45.111 1.00 97.31 527 MET A CA 1
ATOM 3864 C C . MET A 1 527 ? -12.720 -0.630 45.503 1.00 97.31 527 MET A C 1
ATOM 3866 O O . MET A 1 527 ? -12.465 0.415 44.906 1.00 97.31 527 MET A O 1
ATOM 3870 N N . THR A 1 528 ? -11.952 -1.102 46.482 1.00 97.12 528 THR A N 1
ATOM 3871 C CA . THR A 1 528 ? -10.698 -0.460 46.910 1.00 97.12 528 THR A CA 1
ATOM 3872 C C . THR A 1 528 ? -9.517 -1.422 46.830 1.00 97.12 528 THR A C 1
ATOM 3874 O O . THR A 1 528 ? -9.684 -2.632 46.993 1.00 97.12 528 THR A O 1
ATOM 3877 N N . ALA A 1 529 ? -8.324 -0.876 46.568 1.00 93.75 529 ALA A N 1
ATOM 3878 C CA . ALA A 1 529 ? -7.077 -1.630 46.393 1.00 93.75 529 ALA A CA 1
ATOM 3879 C C . ALA A 1 529 ? -7.194 -2.758 45.342 1.00 93.75 529 ALA A C 1
ATOM 3881 O O . ALA A 1 529 ? -6.852 -3.918 45.586 1.00 93.75 529 ALA A O 1
ATOM 3882 N N . VAL A 1 530 ? -7.717 -2.414 44.163 1.00 95.75 530 VAL A N 1
ATOM 3883 C CA . VAL A 1 530 ? -7.963 -3.343 43.055 1.00 95.75 530 VAL A CA 1
ATOM 3884 C C . VAL A 1 530 ? -6.658 -3.579 42.304 1.00 95.75 530 VAL A C 1
ATOM 3886 O O . VAL A 1 530 ? -6.267 -2.749 41.491 1.00 95.75 530 VAL A O 1
ATOM 3889 N N . ALA A 1 531 ? -5.996 -4.709 42.555 1.00 94.81 531 ALA A N 1
ATOM 3890 C CA . ALA A 1 531 ? -4.729 -5.053 41.904 1.00 94.81 531 ALA A CA 1
ATOM 3891 C C . ALA A 1 531 ? -4.743 -6.435 41.210 1.00 94.81 531 ALA A C 1
ATOM 3893 O O . ALA A 1 531 ? -4.040 -7.347 41.659 1.00 94.81 531 ALA A O 1
ATOM 3894 N N . PRO A 1 532 ? -5.586 -6.656 40.180 1.00 94.88 532 PRO A N 1
ATOM 3895 C CA . PRO A 1 532 ? -5.600 -7.911 39.439 1.00 94.88 532 PRO A CA 1
ATOM 3896 C C . PRO A 1 532 ? -4.410 -8.019 38.477 1.00 94.88 532 PRO A C 1
ATOM 3898 O O . PRO A 1 532 ? -4.051 -7.065 37.783 1.00 94.88 532 PRO A O 1
ATOM 3901 N N . GLU A 1 533 ? -3.853 -9.220 38.373 1.00 94.56 533 GLU A N 1
ATOM 3902 C CA . GLU A 1 533 ? -2.958 -9.594 37.283 1.00 94.56 533 GLU A CA 1
ATOM 3903 C C . GLU A 1 533 ? -3.796 -10.227 36.170 1.00 94.56 533 GLU A C 1
ATOM 3905 O O . GLU A 1 533 ? -4.535 -11.188 36.391 1.00 94.56 533 GLU A O 1
ATOM 3910 N N . ILE A 1 534 ? -3.728 -9.653 34.971 1.00 95.88 534 ILE A N 1
ATOM 3911 C CA . ILE A 1 534 ? -4.444 -10.151 33.801 1.00 95.88 534 ILE A CA 1
ATOM 3912 C C . ILE A 1 534 ? -3.430 -10.818 32.885 1.00 95.88 534 ILE A C 1
ATOM 3914 O O . ILE A 1 534 ? -2.497 -10.174 32.403 1.00 95.88 534 ILE A O 1
ATOM 3918 N N . ALA A 1 535 ? -3.635 -12.101 32.616 1.00 96.50 535 ALA A N 1
ATOM 3919 C CA . ALA A 1 535 ? -2.806 -12.875 31.709 1.00 96.50 535 ALA A CA 1
ATOM 3920 C C . ALA A 1 535 ? -3.643 -13.388 30.535 1.00 96.50 535 ALA A C 1
ATOM 3922 O O . ALA A 1 535 ? -4.664 -14.035 30.728 1.00 96.50 535 ALA A O 1
ATOM 3923 N N . LEU A 1 536 ? -3.210 -13.126 29.311 1.00 97.00 536 LEU A N 1
ATOM 3924 C CA . LEU A 1 536 ? -3.660 -13.816 28.113 1.00 97.00 536 LEU A CA 1
ATOM 3925 C C . LEU A 1 536 ? -2.679 -14.954 27.847 1.00 97.00 536 LEU A C 1
ATOM 3927 O O . LEU A 1 536 ? -1.492 -14.698 27.673 1.00 97.00 536 LEU A O 1
ATOM 3931 N N . SER A 1 537 ? -3.153 -16.193 27.788 1.00 96.81 537 SER A N 1
ATOM 3932 C CA . SER A 1 537 ? -2.337 -17.297 27.287 1.00 96.81 537 SER A CA 1
ATOM 3933 C C . SER A 1 537 ? -3.156 -18.221 26.416 1.00 96.81 537 SER A C 1
ATOM 3935 O O . SER A 1 537 ? -4.250 -18.648 26.793 1.00 96.81 537 SER A O 1
ATOM 3937 N N . ARG A 1 538 ? -2.623 -18.527 25.231 1.00 95.44 538 ARG A N 1
ATOM 3938 C CA . ARG A 1 538 ? -3.281 -19.382 24.231 1.00 95.44 538 ARG A CA 1
ATOM 3939 C C . ARG A 1 538 ? -4.715 -18.940 23.910 1.00 95.44 538 ARG A C 1
ATOM 3941 O O . ARG A 1 538 ? -5.607 -19.767 23.736 1.00 95.44 538 ARG A O 1
ATOM 3948 N N . GLY A 1 539 ? -4.940 -17.626 23.861 1.00 95.31 539 GLY A N 1
ATOM 3949 C CA . GLY A 1 539 ? -6.252 -17.024 23.622 1.00 95.31 539 GLY A CA 1
ATOM 3950 C C . GLY A 1 539 ? -7.228 -17.065 24.804 1.00 95.31 539 GLY A C 1
ATOM 3951 O O . GLY A 1 539 ? -8.376 -16.664 24.641 1.00 95.31 539 GLY A O 1
ATOM 3952 N N . VAL A 1 540 ? -6.798 -17.502 25.991 1.00 97.38 540 VAL A N 1
ATOM 3953 C CA . VAL A 1 540 ? -7.597 -17.442 27.222 1.00 97.38 540 VAL A CA 1
ATOM 3954 C C . VAL A 1 540 ? -7.103 -16.292 28.088 1.00 97.38 540 VAL A C 1
ATOM 3956 O O . VAL A 1 540 ? -5.960 -16.299 28.542 1.00 97.38 540 VAL A O 1
ATOM 3959 N N . LEU A 1 541 ? -7.968 -15.310 28.322 1.00 97.25 541 LEU A N 1
ATOM 3960 C CA . LEU A 1 541 ? -7.749 -14.244 29.291 1.00 97.25 541 LEU A CA 1
ATOM 3961 C C . LEU A 1 541 ? -8.070 -14.784 30.687 1.00 97.25 541 LEU A C 1
ATOM 3963 O O . LEU A 1 541 ? -9.166 -15.284 30.910 1.00 97.25 541 LEU A O 1
ATOM 3967 N N . ALA A 1 542 ? -7.150 -14.691 31.630 1.00 97.31 542 ALA A N 1
ATOM 3968 C CA . ALA A 1 542 ? -7.321 -15.119 33.007 1.00 97.31 542 ALA A CA 1
ATOM 3969 C C . ALA A 1 542 ? -7.048 -13.948 33.948 1.00 97.31 542 ALA A C 1
ATOM 3971 O O . ALA A 1 542 ? -6.122 -13.167 33.726 1.00 97.31 542 ALA A O 1
ATOM 3972 N N . ILE A 1 543 ? -7.854 -13.852 35.000 1.00 96.31 543 ILE A N 1
ATOM 3973 C CA . ILE A 1 543 ? -7.640 -12.923 36.102 1.00 96.31 543 ILE A CA 1
ATOM 3974 C C . ILE A 1 543 ? -7.050 -13.716 37.264 1.00 96.31 543 ILE A C 1
ATOM 3976 O O . ILE A 1 543 ? -7.696 -14.624 37.793 1.00 96.31 543 ILE A O 1
ATOM 3980 N N . ASP A 1 544 ? -5.836 -13.365 37.665 1.00 93.38 544 ASP A N 1
ATOM 3981 C CA . ASP A 1 544 ? -5.222 -13.833 38.901 1.00 93.38 544 ASP A CA 1
ATOM 3982 C C . ASP A 1 544 ? -5.286 -12.703 39.932 1.00 93.38 544 ASP A C 1
ATOM 3984 O O . ASP A 1 544 ? -4.838 -11.575 39.708 1.00 93.38 544 ASP A O 1
ATOM 3988 N N . SER A 1 545 ? -5.908 -12.992 41.068 1.00 90.81 545 SER A N 1
ATOM 3989 C CA . SER A 1 545 ? -5.974 -12.064 42.185 1.00 90.81 545 SER A CA 1
ATOM 3990 C C . SER A 1 545 ? -5.620 -12.808 43.459 1.00 90.81 545 SER A C 1
ATOM 3992 O O . SER A 1 545 ? -6.368 -13.658 43.943 1.00 90.81 545 SER A O 1
ATOM 3994 N N . ARG A 1 546 ? -4.462 -12.468 44.032 1.00 89.12 546 ARG A N 1
ATOM 3995 C CA . ARG A 1 546 ? -3.933 -13.145 45.227 1.00 89.12 546 ARG A CA 1
ATOM 3996 C C . ARG A 1 546 ? -4.795 -12.933 46.472 1.00 89.12 546 ARG A C 1
ATOM 3998 O O . ARG A 1 546 ? -4.654 -13.684 47.434 1.00 89.12 546 ARG A O 1
ATOM 4005 N N . LYS A 1 547 ? -5.629 -11.888 46.497 1.00 93.25 547 LYS A N 1
ATOM 4006 C CA . LYS A 1 547 ? -6.463 -11.514 47.645 1.00 93.25 547 LYS A CA 1
ATOM 4007 C C . LYS A 1 547 ? -7.860 -11.100 47.179 1.00 93.25 547 LYS A C 1
ATOM 4009 O O . LYS A 1 547 ? -7.965 -10.456 46.140 1.00 93.25 547 LYS A O 1
ATOM 4014 N N . PRO A 1 548 ? -8.918 -11.405 47.950 1.00 95.88 548 PRO A N 1
ATOM 4015 C CA . PRO A 1 548 ? -10.239 -10.839 47.704 1.00 95.88 548 PRO A CA 1
ATOM 4016 C C . PRO A 1 548 ? -10.182 -9.307 47.685 1.00 95.88 548 PRO A C 1
ATOM 4018 O O . PRO A 1 548 ? -9.486 -8.697 48.499 1.00 95.88 548 PRO A O 1
ATOM 4021 N N . ILE A 1 549 ? -10.917 -8.694 46.763 1.00 96.75 549 ILE A N 1
ATOM 4022 C CA . ILE A 1 549 ? -10.991 -7.240 46.609 1.00 96.75 549 ILE A CA 1
ATOM 4023 C C . ILE A 1 549 ? -12.021 -6.701 47.596 1.00 96.75 549 ILE A C 1
ATOM 4025 O O . ILE A 1 549 ? -13.146 -7.194 47.628 1.00 96.75 549 ILE A O 1
ATOM 4029 N N . SER A 1 550 ? -11.671 -5.680 48.377 1.00 97.06 550 SER A N 1
ATOM 4030 C CA . SER A 1 550 ? -12.639 -5.011 49.254 1.00 97.06 550 SER A CA 1
ATOM 4031 C C . SER A 1 550 ? -13.685 -4.287 48.408 1.00 97.06 550 SER A C 1
ATOM 4033 O O . SER A 1 550 ? -13.328 -3.519 47.514 1.00 97.06 550 SER A O 1
ATOM 4035 N N . CYS A 1 551 ? -14.970 -4.551 48.650 1.00 97.00 551 CYS A N 1
ATOM 4036 C CA . CYS A 1 551 ? -16.066 -4.058 47.819 1.00 97.00 551 CYS A CA 1
ATOM 4037 C C . CYS A 1 551 ? -17.278 -3.683 48.678 1.00 97.00 551 CYS A C 1
ATOM 4039 O O . CYS A 1 551 ? -17.905 -4.561 49.259 1.00 97.00 551 CYS A O 1
ATOM 4041 N N . SER A 1 552 ? -17.607 -2.391 48.774 1.00 94.81 552 SER A N 1
ATOM 4042 C CA . SER A 1 552 ? -18.777 -1.865 49.505 1.00 94.81 552 SER A CA 1
ATOM 4043 C C . SER A 1 552 ? -19.042 -2.563 50.860 1.00 94.81 552 SER A C 1
ATOM 4045 O O . SER A 1 552 ? -20.133 -3.076 51.085 1.00 94.81 552 SER A O 1
ATOM 4047 N N . ASN A 1 553 ? -18.049 -2.594 51.758 1.00 94.81 553 ASN A N 1
ATOM 4048 C CA . ASN A 1 553 ? -18.070 -3.256 53.085 1.00 94.81 553 ASN A CA 1
ATOM 4049 C C . ASN A 1 553 ? -18.010 -4.799 53.096 1.00 94.81 553 ASN A C 1
ATOM 4051 O O . ASN A 1 553 ? -18.019 -5.398 54.171 1.00 94.81 553 ASN A O 1
ATOM 4055 N N . GLY A 1 554 ? -17.896 -5.430 51.930 1.00 96.81 554 GLY A N 1
ATOM 4056 C CA . GLY A 1 554 ? -17.689 -6.866 51.761 1.00 96.81 554 GLY A CA 1
ATOM 4057 C C . GLY A 1 554 ? -16.436 -7.187 50.951 1.00 96.81 554 GLY A C 1
ATOM 4058 O O . GLY A 1 554 ? -15.496 -6.389 50.874 1.00 96.81 554 GLY A O 1
ATOM 4059 N N . SER A 1 555 ? -16.429 -8.356 50.314 1.00 97.19 555 SER A N 1
ATOM 4060 C CA . SER A 1 555 ? -15.352 -8.793 49.426 1.00 97.19 555 SER A CA 1
ATOM 4061 C C . SER A 1 555 ? -15.856 -9.370 48.103 1.00 97.19 555 SER A C 1
ATOM 4063 O O . SER A 1 555 ? -16.884 -10.045 48.035 1.00 97.19 555 SER A O 1
ATOM 4065 N N . LEU A 1 556 ? -15.088 -9.122 47.042 1.00 97.06 556 LEU A N 1
ATOM 4066 C CA . LEU A 1 556 ? -15.274 -9.666 45.703 1.00 97.06 556 LEU A CA 1
ATOM 4067 C C . LEU A 1 556 ? -14.121 -10.626 45.376 1.00 97.06 556 LEU A C 1
ATOM 4069 O O . LEU A 1 556 ? -12.943 -10.271 45.463 1.00 97.06 556 LEU A O 1
ATOM 4073 N N . HIS A 1 557 ? -14.458 -11.849 44.988 1.00 97.12 557 HIS A N 1
ATOM 4074 C CA . HIS A 1 557 ? -13.515 -12.929 44.720 1.00 97.12 557 HIS A CA 1
ATOM 4075 C C . HIS A 1 557 ? -13.462 -13.207 43.216 1.00 97.12 557 HIS A C 1
ATOM 4077 O O . HIS A 1 557 ? -14.214 -14.022 42.692 1.00 97.12 557 HIS A O 1
ATOM 4083 N N . ILE A 1 558 ? -12.560 -12.522 42.511 1.00 95.94 558 ILE A N 1
ATOM 4084 C CA . ILE A 1 558 ? -12.411 -12.650 41.048 1.00 95.94 558 ILE A CA 1
ATOM 4085 C C . ILE A 1 558 ? -11.275 -13.585 40.618 1.00 95.94 558 ILE A C 1
ATOM 4087 O O . ILE A 1 558 ? -10.971 -13.691 39.431 1.00 95.94 558 ILE A O 1
ATOM 4091 N N . ASN A 1 559 ? -10.617 -14.240 41.577 1.00 96.25 559 ASN A N 1
ATOM 4092 C CA . ASN A 1 559 ? -9.473 -15.087 41.283 1.00 96.25 559 ASN A CA 1
ATOM 4093 C C . ASN A 1 559 ? -9.878 -16.297 40.433 1.00 96.25 559 ASN A C 1
ATOM 4095 O O . ASN A 1 559 ? -10.803 -17.029 40.781 1.00 96.25 559 ASN A O 1
ATOM 4099 N N . GLY A 1 560 ? -9.150 -16.528 39.344 1.00 95.62 560 GLY A N 1
ATOM 4100 C CA . GLY A 1 560 ? -9.352 -17.663 38.454 1.00 95.62 560 GLY A CA 1
ATOM 4101 C C . GLY A 1 560 ? -10.501 -17.501 37.460 1.00 95.62 560 GLY A C 1
ATOM 4102 O O . GLY A 1 560 ? -10.800 -18.466 36.755 1.00 95.62 560 GLY A O 1
ATOM 4103 N N . ILE A 1 561 ? -11.125 -16.318 37.362 1.00 97.75 561 ILE A N 1
ATOM 4104 C CA . ILE A 1 561 ? -12.062 -16.008 36.273 1.00 97.75 561 ILE A CA 1
ATOM 4105 C C . ILE A 1 561 ? -11.315 -16.074 34.939 1.00 97.75 561 ILE A C 1
ATOM 4107 O O . ILE A 1 561 ? -10.214 -15.534 34.807 1.00 97.75 561 ILE A O 1
ATOM 4111 N N . ARG A 1 562 ? -11.912 -16.742 33.947 1.00 97.94 562 ARG A N 1
ATOM 4112 C CA . ARG A 1 562 ? -11.319 -16.952 32.621 1.00 97.94 562 ARG A CA 1
ATOM 4113 C C . ARG A 1 562 ? -12.291 -16.586 31.508 1.00 97.94 562 ARG A C 1
ATOM 4115 O O . ARG A 1 562 ? -13.471 -16.909 31.598 1.00 97.94 562 ARG A O 1
ATOM 4122 N N . VAL A 1 563 ? -11.780 -15.974 30.445 1.00 97.25 563 VAL A N 1
ATOM 4123 C CA . VAL A 1 563 ? -12.498 -15.689 29.201 1.00 97.25 563 VAL A CA 1
ATOM 4124 C C . VAL A 1 563 ? -11.743 -16.317 28.033 1.00 97.25 563 VAL A C 1
ATOM 4126 O O . VAL A 1 563 ? -10.653 -15.875 27.683 1.00 97.25 563 VAL A O 1
ATOM 4129 N N . ASP A 1 564 ? -12.317 -17.346 27.421 1.00 97.38 564 ASP A N 1
ATOM 4130 C CA . ASP A 1 564 ? -11.798 -17.941 26.191 1.00 97.38 564 ASP A CA 1
ATOM 4131 C C . ASP A 1 564 ? -12.203 -17.079 24.988 1.00 97.38 564 ASP A C 1
ATOM 4133 O O . ASP A 1 564 ? -13.385 -16.987 24.648 1.00 97.38 564 ASP A O 1
ATOM 4137 N N . LEU A 1 565 ? -11.218 -16.433 24.360 1.00 96.31 565 LEU A N 1
ATOM 4138 C CA . LEU A 1 565 ? -11.373 -15.573 23.183 1.00 96.31 565 LEU A CA 1
ATOM 4139 C C . LEU A 1 565 ? -11.217 -16.348 21.863 1.00 96.31 565 LEU A C 1
ATOM 4141 O O . LEU A 1 565 ? -11.286 -15.756 20.788 1.00 96.31 565 LEU A O 1
ATOM 4145 N N . THR A 1 566 ? -10.969 -17.658 21.922 1.00 94.81 566 THR A N 1
ATOM 4146 C CA . THR A 1 566 ? -10.709 -18.497 20.742 1.00 94.81 566 THR A CA 1
ATOM 4147 C C . THR A 1 566 ? -11.975 -19.063 20.104 1.00 94.81 566 THR A C 1
ATOM 4149 O O . THR A 1 566 ? -11.910 -19.584 18.985 1.00 94.81 566 THR A O 1
ATOM 4152 N N . ALA A 1 567 ? -13.104 -18.971 20.810 1.00 92.31 567 ALA A N 1
ATOM 4153 C CA . ALA A 1 567 ? -14.427 -19.353 20.341 1.00 92.31 567 ALA A CA 1
ATOM 4154 C C . ALA A 1 567 ? -15.086 -18.221 19.535 1.00 92.31 567 ALA A C 1
ATOM 4156 O O . ALA A 1 567 ? -14.847 -17.046 19.801 1.00 92.31 567 ALA A O 1
ATOM 4157 N N . ASP A 1 568 ? -15.978 -18.574 18.602 1.00 88.94 568 ASP A N 1
ATOM 4158 C CA . ASP A 1 568 ? -16.717 -17.605 17.769 1.00 88.94 568 ASP A CA 1
ATOM 4159 C C . ASP A 1 568 ? -17.482 -16.557 18.594 1.00 88.94 568 ASP A C 1
ATOM 4161 O O . ASP A 1 568 ? -17.639 -15.412 18.177 1.00 88.94 568 ASP A O 1
ATOM 4165 N N . SER A 1 569 ? -17.933 -16.948 19.789 1.00 89.06 569 SER A N 1
ATOM 4166 C CA . SER A 1 569 ? -18.393 -16.046 20.841 1.00 89.06 569 SER A CA 1
ATOM 4167 C C . SER A 1 569 ? -17.517 -16.272 22.073 1.00 89.06 569 SER A C 1
ATOM 4169 O O . SER A 1 569 ? -17.480 -17.412 22.544 1.00 89.06 569 SER A O 1
ATOM 4171 N N . PRO A 1 570 ? -16.884 -15.228 22.644 1.00 94.00 570 PRO A N 1
ATOM 4172 C CA . PRO A 1 570 ? -16.083 -15.355 23.855 1.00 94.00 570 PRO A CA 1
ATOM 4173 C C . PRO A 1 570 ? -16.839 -16.059 24.981 1.00 94.00 570 PRO A C 1
ATOM 4175 O O . PRO A 1 570 ? -18.040 -15.820 25.157 1.00 94.00 570 PRO A O 1
ATOM 4178 N N . ARG A 1 571 ? -16.154 -16.919 25.740 1.00 94.75 571 ARG A N 1
ATOM 4179 C CA . ARG A 1 571 ? -16.772 -17.762 26.779 1.00 94.75 571 ARG A CA 1
ATOM 4180 C C . ARG A 1 571 ? -16.189 -17.485 28.155 1.00 94.75 571 ARG A C 1
ATOM 4182 O O . ARG A 1 571 ? -14.983 -17.577 28.329 1.00 94.75 571 ARG A O 1
ATOM 4189 N N . LEU A 1 572 ? -17.048 -17.190 29.122 1.00 96.56 572 LEU A N 1
ATOM 4190 C CA . LEU A 1 572 ? -16.715 -16.903 30.511 1.00 96.56 572 LEU A CA 1
ATOM 4191 C C . LEU A 1 572 ? -16.844 -18.161 31.380 1.00 96.56 572 LEU A C 1
ATOM 4193 O O . LEU A 1 572 ? -17.883 -18.824 31.386 1.00 96.56 572 LEU A O 1
ATOM 4197 N N . THR A 1 573 ? -15.811 -18.429 32.170 1.00 97.75 573 THR A N 1
ATOM 4198 C CA . THR A 1 573 ? -15.786 -19.464 33.208 1.00 97.75 573 THR A CA 1
ATOM 4199 C C . THR A 1 573 ? -15.404 -18.817 34.535 1.00 97.75 573 THR A C 1
ATOM 4201 O O . THR A 1 573 ? -14.424 -18.073 34.609 1.00 97.75 573 THR A O 1
ATOM 4204 N N . ILE A 1 574 ? -16.171 -19.106 35.588 1.00 97.38 574 ILE A N 1
ATOM 4205 C CA . ILE A 1 574 ? -15.919 -18.620 36.951 1.00 97.38 574 ILE A CA 1
ATOM 4206 C C . ILE A 1 574 ? -15.724 -19.842 37.859 1.00 97.38 574 ILE A C 1
ATOM 4208 O O . ILE A 1 574 ? -16.556 -20.754 37.830 1.00 97.38 574 ILE A O 1
ATOM 4212 N N . PRO A 1 575 ? -14.642 -19.908 38.656 1.00 97.31 575 PRO A N 1
ATOM 4213 C CA . PRO A 1 575 ? -14.434 -21.007 39.590 1.00 97.31 575 PRO A CA 1
ATOM 4214 C C . PRO A 1 575 ? -15.572 -21.131 40.606 1.00 97.31 575 PRO A C 1
ATOM 4216 O O . PRO A 1 575 ? -16.189 -20.145 41.005 1.00 97.31 575 PRO A O 1
ATOM 4219 N N . ARG A 1 576 ? -15.822 -22.361 41.064 1.00 97.88 576 ARG A N 1
ATOM 4220 C CA . ARG A 1 576 ? -16.772 -22.625 42.149 1.00 97.88 576 ARG A CA 1
ATOM 4221 C C . ARG A 1 576 ? -16.294 -21.957 43.442 1.00 97.88 576 ARG A C 1
ATOM 4223 O O . ARG A 1 576 ? -15.131 -22.109 43.811 1.00 97.88 576 ARG A O 1
ATOM 4230 N N . GLY A 1 577 ? -17.200 -21.298 44.159 1.00 97.69 577 GLY A N 1
ATOM 4231 C CA . GLY A 1 577 ? -16.898 -20.631 45.427 1.00 97.69 577 GLY A CA 1
ATOM 4232 C C . GLY A 1 577 ? -17.665 -19.322 45.618 1.00 97.69 577 GLY A C 1
ATOM 4233 O O . GLY A 1 577 ? -18.519 -18.984 44.795 1.00 97.69 577 GLY A O 1
ATOM 4234 N N . PRO A 1 578 ? -17.392 -18.582 46.706 1.00 97.44 578 PRO A N 1
ATOM 4235 C CA . PRO A 1 578 ? -17.953 -17.250 46.886 1.00 97.44 578 PRO A CA 1
ATOM 4236 C C . PRO A 1 578 ? -17.419 -16.340 45.779 1.00 97.44 578 PRO A C 1
ATOM 4238 O O . PRO A 1 578 ? -16.213 -16.283 45.568 1.00 97.44 578 PRO A O 1
ATOM 4241 N N . LEU A 1 579 ? -18.312 -15.644 45.081 1.00 96.88 579 LEU A N 1
ATOM 4242 C CA . LEU A 1 579 ? -17.982 -14.569 44.144 1.00 96.88 579 LEU A CA 1
ATOM 4243 C C . LEU A 1 579 ? -18.136 -13.214 44.838 1.00 96.88 579 LEU A C 1
ATOM 4245 O O . LEU A 1 579 ? -17.258 -12.362 44.735 1.00 96.88 579 LEU A O 1
ATOM 4249 N N . VAL A 1 580 ? -19.230 -13.046 45.583 1.00 97.31 580 VAL A N 1
ATOM 4250 C CA . VAL A 1 580 ? -19.564 -11.851 46.367 1.00 97.31 580 VAL A CA 1
ATOM 4251 C C . VAL A 1 580 ? -19.833 -12.294 47.800 1.00 97.31 580 VAL A C 1
ATOM 4253 O O . VAL A 1 580 ? -20.585 -13.244 48.008 1.00 97.31 580 VAL A O 1
ATOM 4256 N N . ASN A 1 581 ? -19.235 -11.623 48.778 1.00 97.75 581 ASN A N 1
ATOM 4257 C CA . ASN A 1 581 ? -19.415 -11.939 50.191 1.00 97.75 581 ASN A CA 1
ATOM 4258 C C . ASN A 1 581 ? -19.647 -10.657 50.998 1.00 97.75 581 ASN A C 1
ATOM 4260 O O . ASN A 1 581 ? -18.782 -9.783 51.030 1.00 97.75 581 ASN A O 1
ATOM 4264 N N . ASN A 1 582 ? -20.804 -10.558 51.648 1.00 97.19 582 ASN A N 1
ATOM 4265 C CA . ASN A 1 582 ? -21.214 -9.456 52.514 1.00 97.19 582 ASN A CA 1
ATOM 4266 C C . ASN A 1 582 ? -21.121 -8.059 51.862 1.00 97.19 582 ASN A C 1
ATOM 4268 O O . ASN A 1 582 ? -20.750 -7.082 52.510 1.00 97.19 582 ASN A O 1
ATOM 4272 N N . VAL A 1 583 ? -21.408 -7.950 50.562 1.00 97.25 583 VAL A N 1
ATOM 4273 C CA . VAL A 1 583 ? -21.310 -6.673 49.836 1.00 97.25 583 VAL A CA 1
ATOM 4274 C C . VAL A 1 583 ? -22.594 -5.877 50.024 1.00 97.25 583 VAL A C 1
ATOM 4276 O O . VAL A 1 583 ? -23.682 -6.375 49.743 1.00 97.25 583 VAL A O 1
ATOM 4279 N N . ALA A 1 584 ? -22.483 -4.629 50.479 1.00 95.94 584 ALA A N 1
ATOM 4280 C CA . ALA A 1 584 ? -23.646 -3.775 50.675 1.00 95.94 584 ALA A CA 1
ATOM 4281 C C . ALA A 1 584 ? -24.349 -3.493 49.338 1.00 95.94 584 ALA A C 1
ATOM 4283 O O . ALA A 1 584 ? -23.745 -2.948 48.407 1.00 95.94 584 ALA A O 1
ATOM 4284 N N . ILE A 1 585 ? -25.632 -3.845 49.253 1.00 94.75 585 ILE A N 1
ATOM 4285 C CA . ILE A 1 585 ? -26.456 -3.565 48.076 1.00 94.75 585 ILE A CA 1
ATOM 4286 C C . ILE A 1 585 ? -26.950 -2.114 48.094 1.00 94.75 585 ILE A C 1
ATOM 4288 O O . ILE A 1 585 ? -27.220 -1.541 49.148 1.00 94.75 585 ILE A O 1
ATOM 4292 N N . ASN A 1 586 ? -27.086 -1.522 46.910 1.00 93.62 586 ASN A N 1
ATOM 4293 C CA . ASN A 1 586 ? -27.724 -0.225 46.694 1.00 93.62 586 ASN A CA 1
ATOM 4294 C C . ASN A 1 586 ? -28.685 -0.309 45.493 1.00 93.62 586 ASN A C 1
ATOM 4296 O O . ASN A 1 586 ? -28.652 -1.315 44.777 1.00 93.62 586 ASN A O 1
ATOM 4300 N N . PRO A 1 587 ? -29.535 0.710 45.249 1.00 92.00 587 PRO A N 1
ATOM 4301 C CA . PRO A 1 587 ? -30.539 0.654 44.183 1.00 92.00 587 PRO A CA 1
ATOM 4302 C C . PRO A 1 587 ? -29.953 0.373 42.797 1.00 92.00 587 PRO A C 1
ATOM 4304 O O . PRO A 1 587 ? -30.525 -0.406 42.045 1.00 92.00 587 PRO A O 1
ATOM 4307 N N . ILE A 1 588 ? -28.784 0.946 42.485 1.00 89.69 588 ILE A N 1
ATOM 4308 C CA . ILE A 1 588 ? -28.121 0.780 41.183 1.00 89.69 588 ILE A CA 1
ATOM 4309 C C . ILE A 1 588 ? -27.662 -0.668 41.001 1.00 89.69 588 ILE A C 1
ATOM 4311 O O . ILE A 1 588 ? -27.942 -1.270 39.970 1.00 89.69 588 ILE A O 1
ATOM 4315 N N . LEU A 1 589 ? -26.997 -1.248 42.006 1.00 90.44 589 LEU A N 1
ATOM 4316 C CA . LEU A 1 589 ? -26.566 -2.647 41.962 1.00 90.44 589 LEU A CA 1
ATOM 4317 C C . LEU A 1 589 ? -27.769 -3.596 41.886 1.00 90.44 589 LEU A C 1
ATOM 4319 O O . LEU A 1 589 ? -27.755 -4.557 41.120 1.00 90.44 589 LEU A O 1
ATOM 4323 N N . ALA A 1 590 ? -28.815 -3.329 42.669 1.00 90.62 590 ALA A N 1
ATOM 4324 C CA . ALA A 1 590 ? -30.019 -4.146 42.668 1.00 90.62 590 ALA A CA 1
ATOM 4325 C C . ALA A 1 590 ? -30.700 -4.134 41.290 1.00 90.62 590 ALA A C 1
ATOM 4327 O O . ALA A 1 590 ? -30.962 -5.196 40.732 1.00 90.62 590 ALA A O 1
ATOM 4328 N N . ASP A 1 591 ? -30.913 -2.953 40.710 1.00 86.19 591 ASP A N 1
ATOM 4329 C CA . ASP A 1 591 ? -31.603 -2.804 39.429 1.00 86.19 591 ASP A CA 1
ATOM 4330 C C . ASP A 1 591 ? -30.757 -3.286 38.240 1.00 86.19 591 ASP A C 1
ATOM 4332 O O . ASP A 1 591 ? -31.221 -4.088 37.430 1.00 86.19 591 ASP A O 1
ATOM 4336 N N . LEU A 1 592 ? -29.490 -2.865 38.145 1.00 80.75 592 LEU A N 1
ATOM 4337 C CA . LEU A 1 592 ? -28.652 -3.179 36.985 1.00 80.75 592 LEU A CA 1
ATOM 4338 C C . LEU A 1 592 ? -28.102 -4.603 36.991 1.00 80.75 592 LEU A C 1
ATOM 4340 O O . LEU A 1 592 ? -27.943 -5.176 35.916 1.00 80.75 592 LEU A O 1
ATOM 4344 N N . PHE A 1 593 ? -27.763 -5.160 38.158 1.00 82.75 593 PHE A N 1
ATOM 4345 C CA . PHE A 1 593 ? -27.158 -6.490 38.243 1.00 82.75 593 PHE A CA 1
ATOM 4346 C C . PHE A 1 593 ? -28.203 -7.561 38.566 1.00 82.75 593 PHE A C 1
ATOM 4348 O O . PHE A 1 593 ? -28.401 -8.484 37.781 1.00 82.75 593 PHE A O 1
ATOM 4355 N N . LEU A 1 594 ? -28.930 -7.443 39.682 1.00 86.38 594 LEU A N 1
ATOM 4356 C CA . LEU A 1 594 ? -29.933 -8.458 40.042 1.00 86.38 594 LEU A CA 1
ATOM 4357 C C . LEU A 1 594 ? -31.174 -8.380 39.139 1.00 86.38 594 LEU A C 1
ATOM 4359 O O . LEU A 1 594 ? -31.761 -9.411 38.797 1.00 86.38 594 LEU A O 1
ATOM 4363 N N . GLY A 1 595 ? -31.516 -7.176 38.674 1.00 85.12 595 GLY A N 1
ATOM 4364 C CA . GLY A 1 595 ? -32.554 -6.916 37.677 1.00 85.12 595 GLY A CA 1
ATOM 4365 C C . GLY A 1 595 ? -32.178 -7.308 36.243 1.00 85.12 595 GLY A C 1
ATOM 4366 O O . GLY A 1 595 ? -32.898 -6.930 35.314 1.00 85.12 595 GLY A O 1
ATOM 4367 N N . GLN A 1 596 ? -31.095 -8.074 36.043 1.00 81.56 596 GLN A N 1
ATOM 4368 C CA . GLN A 1 596 ? -30.855 -8.870 34.827 1.00 81.56 596 GLN A CA 1
ATOM 4369 C C . GLN A 1 596 ? -31.297 -10.336 34.954 1.00 81.56 596 GLN A C 1
ATOM 4371 O O . GLN A 1 596 ? -31.594 -10.970 33.943 1.00 81.56 596 GLN A O 1
ATOM 4376 N N . PHE A 1 597 ? -31.356 -10.875 36.175 1.00 83.25 597 PHE A N 1
ATOM 4377 C CA . PHE A 1 597 ? -31.615 -12.299 36.421 1.00 83.25 597 PHE A CA 1
ATOM 4378 C C . PHE A 1 597 ? -33.004 -12.585 36.999 1.00 83.25 597 PHE A C 1
ATOM 4380 O O . PHE A 1 597 ? -33.485 -13.720 36.950 1.00 83.25 597 PHE A O 1
ATOM 4387 N N . SER A 1 598 ? -33.656 -11.573 37.573 1.00 84.75 598 SER A N 1
ATOM 4388 C CA . SER A 1 598 ? -35.019 -11.682 38.086 1.00 84.75 598 SER A CA 1
ATOM 4389 C C . SER A 1 598 ? -35.776 -10.372 37.945 1.00 84.75 598 SER A C 1
ATOM 4391 O O . SER A 1 598 ? -35.211 -9.288 38.070 1.00 84.75 598 SER A O 1
ATOM 4393 N N . PHE A 1 599 ? -37.074 -10.458 37.657 1.00 83.69 599 PHE A N 1
ATOM 4394 C CA . PHE A 1 599 ? -37.923 -9.275 37.505 1.00 83.69 599 PHE A CA 1
ATOM 4395 C C . PHE A 1 599 ? -38.237 -8.627 38.861 1.00 83.69 599 PHE A C 1
ATOM 4397 O O . PHE A 1 599 ? -38.662 -7.477 38.898 1.00 83.69 599 PHE A O 1
ATOM 4404 N N . LEU A 1 600 ? -37.998 -9.339 39.972 1.00 85.25 600 LEU A N 1
ATOM 4405 C CA . LEU A 1 600 ? -38.195 -8.837 41.334 1.00 85.25 600 LEU A CA 1
ATOM 4406 C C . LEU A 1 600 ? -37.394 -7.554 41.597 1.00 85.25 600 LEU A C 1
ATOM 4408 O O . LEU A 1 600 ? -37.856 -6.675 42.328 1.00 85.25 600 LEU A O 1
ATOM 4412 N N . PHE A 1 601 ? -36.208 -7.461 40.992 1.00 86.62 601 PHE A N 1
ATOM 4413 C CA . PHE A 1 601 ? -35.255 -6.385 41.240 1.00 86.62 601 PHE A CA 1
ATOM 4414 C C . PHE A 1 601 ? -35.321 -5.230 40.236 1.00 86.62 601 PHE A C 1
ATOM 4416 O O . PHE A 1 601 ? -34.609 -4.245 40.400 1.00 86.62 601 PHE A O 1
ATOM 4423 N N . ARG A 1 602 ? -36.181 -5.325 39.217 1.00 83.06 602 ARG A N 1
ATOM 4424 C CA . ARG A 1 602 ? -36.368 -4.259 38.227 1.00 83.06 602 ARG A CA 1
ATOM 4425 C C . ARG A 1 602 ? -37.109 -3.072 38.838 1.00 83.06 602 ARG A C 1
ATOM 4427 O O . ARG A 1 602 ? -38.140 -3.240 39.490 1.00 83.06 602 ARG A O 1
ATOM 4434 N N . GLY A 1 603 ? -36.620 -1.866 38.566 1.00 84.50 603 GLY A N 1
ATOM 4435 C CA . GLY A 1 603 ? -37.229 -0.621 39.030 1.00 84.50 603 GLY A CA 1
ATOM 4436 C C . GLY A 1 603 ? -37.163 -0.458 40.547 1.00 84.50 603 GLY A C 1
ATOM 4437 O O . GLY A 1 603 ? -38.096 0.078 41.149 1.00 84.50 603 GLY A O 1
ATOM 4438 N N . ILE A 1 604 ? -36.097 -0.965 41.172 1.00 87.31 604 ILE A N 1
ATOM 4439 C CA . ILE A 1 604 ? -35.844 -0.739 42.592 1.00 87.31 604 ILE A CA 1
ATOM 4440 C C . ILE A 1 604 ? -35.461 0.723 42.816 1.00 87.31 604 ILE A C 1
ATOM 4442 O O . ILE A 1 604 ? -34.488 1.220 42.253 1.00 87.31 604 ILE A O 1
ATOM 4446 N N . THR A 1 605 ? -36.207 1.405 43.684 1.00 87.44 605 THR A N 1
ATOM 4447 C CA . THR A 1 605 ? -35.911 2.788 44.088 1.00 87.44 605 THR A CA 1
ATOM 4448 C C . THR A 1 605 ? -35.090 2.851 45.369 1.00 87.44 605 THR A C 1
ATOM 4450 O O . THR A 1 605 ? -34.302 3.774 45.553 1.00 87.44 605 THR A O 1
ATOM 4453 N N . GLU A 1 606 ? -35.248 1.861 46.250 1.00 90.81 606 GLU A N 1
ATOM 4454 C CA . GLU A 1 606 ? -34.506 1.753 47.506 1.00 90.81 606 GLU A CA 1
ATOM 4455 C C . GLU A 1 606 ? -34.032 0.307 47.702 1.00 90.81 606 GLU A C 1
ATOM 4457 O O . GLU A 1 606 ? -34.837 -0.626 47.648 1.00 90.81 606 GLU A O 1
ATOM 4462 N N . ALA A 1 607 ? -32.729 0.129 47.934 1.00 91.56 607 ALA A N 1
ATOM 4463 C CA . ALA A 1 607 ? -32.135 -1.147 48.309 1.00 91.56 607 ALA A CA 1
ATOM 4464 C C . ALA A 1 607 ? -31.065 -0.967 49.388 1.00 91.56 607 ALA A C 1
ATOM 4466 O O . ALA A 1 607 ? -30.218 -0.081 49.276 1.00 91.56 607 ALA A O 1
ATOM 4467 N N . SER A 1 608 ? -31.101 -1.829 50.400 1.00 94.06 608 SER A N 1
ATOM 4468 C CA . SER A 1 608 ? -30.064 -1.987 51.427 1.00 94.06 608 SER A CA 1
ATOM 4469 C C . SER A 1 608 ? -29.965 -3.455 51.838 1.00 94.06 608 SER A C 1
ATOM 4471 O O . SER A 1 608 ? -30.864 -4.228 51.518 1.00 94.06 608 SER A O 1
ATOM 4473 N N . GLY A 1 609 ? -28.900 -3.836 52.543 1.00 94.31 609 GLY A N 1
ATOM 4474 C CA . GLY A 1 609 ? -28.642 -5.212 52.992 1.00 94.31 609 GLY A CA 1
ATOM 4475 C C . GLY A 1 609 ? -27.270 -5.720 52.546 1.00 94.31 609 GLY A C 1
ATOM 4476 O O . GLY A 1 609 ? -26.551 -5.022 51.827 1.00 94.31 609 GLY A O 1
ATOM 4477 N N . ALA A 1 610 ? -26.910 -6.928 52.977 1.00 95.81 610 ALA A N 1
ATOM 4478 C CA . ALA A 1 610 ? -25.652 -7.580 52.617 1.00 95.81 610 ALA A CA 1
ATOM 4479 C C . ALA A 1 610 ? -25.889 -8.703 51.602 1.00 95.81 610 ALA A C 1
ATOM 4481 O O . ALA A 1 610 ? -26.580 -9.678 51.892 1.00 95.81 610 ALA A O 1
ATOM 4482 N N . LEU A 1 611 ? -25.332 -8.551 50.402 1.00 96.50 611 LEU A N 1
ATOM 4483 C CA . LEU A 1 611 ? -25.449 -9.497 49.300 1.00 96.50 611 LEU A CA 1
ATOM 4484 C C . LEU A 1 611 ? -24.316 -10.525 49.355 1.00 96.50 611 LEU A C 1
ATOM 4486 O O . LEU A 1 611 ? -23.135 -10.164 49.388 1.00 96.50 611 LEU A O 1
ATOM 4490 N N . ASN A 1 612 ? -24.684 -11.800 49.274 1.00 97.50 612 ASN A N 1
ATOM 4491 C CA . ASN A 1 612 ? -23.766 -12.912 49.067 1.00 97.50 612 ASN A CA 1
ATOM 4492 C C . ASN A 1 612 ? -24.129 -13.632 47.770 1.00 97.50 612 ASN A C 1
ATOM 4494 O O . ASN A 1 612 ? -25.303 -13.861 47.486 1.00 97.50 612 ASN A O 1
ATOM 4498 N N . ILE A 1 613 ? -23.122 -14.009 46.989 1.00 96.88 613 ILE A N 1
ATOM 4499 C CA . ILE A 1 613 ? -23.280 -14.771 45.751 1.00 96.88 613 ILE A CA 1
ATOM 4500 C C . ILE A 1 613 ? -22.230 -15.871 45.739 1.00 96.88 613 ILE A C 1
ATOM 4502 O O . ILE A 1 613 ? -21.031 -15.593 45.758 1.00 96.88 613 ILE A O 1
ATOM 4506 N N . THR A 1 614 ? -22.683 -17.117 45.659 1.00 98.06 614 THR A N 1
ATOM 4507 C CA . THR A 1 614 ? -21.841 -18.307 45.552 1.00 98.06 614 THR A CA 1
ATOM 4508 C C . THR A 1 614 ? -22.057 -18.963 44.199 1.00 98.06 614 THR A C 1
ATOM 4510 O O . THR A 1 614 ? -23.172 -19.332 43.836 1.00 98.06 614 THR A O 1
ATOM 4513 N N . VAL A 1 615 ? -20.974 -19.131 43.449 1.00 97.88 615 VAL A N 1
ATOM 4514 C CA . VAL A 1 615 ? -20.966 -19.873 42.191 1.00 97.88 615 VAL A CA 1
ATOM 4515 C C . VAL A 1 615 ? -20.925 -21.360 42.509 1.00 97.88 615 VAL A C 1
ATOM 4517 O O . VAL A 1 615 ? -19.962 -21.847 43.103 1.00 97.88 615 VAL A O 1
ATOM 4520 N N . GLU A 1 616 ? -21.953 -22.093 42.094 1.00 97.88 616 GLU A N 1
ATOM 4521 C CA . GLU A 1 616 ? -21.992 -23.554 42.194 1.00 97.88 616 GLU A CA 1
ATOM 4522 C C . GLU A 1 616 ? -21.382 -24.197 40.946 1.00 97.88 616 GLU A C 1
ATOM 4524 O O . GLU A 1 616 ? -20.596 -25.143 41.042 1.00 97.88 616 GLU A O 1
ATOM 4529 N N . ARG A 1 617 ? -21.718 -23.643 39.776 1.00 96.75 617 ARG A N 1
ATOM 4530 C CA . ARG A 1 617 ? -21.197 -24.021 38.459 1.00 96.75 617 ARG A CA 1
ATOM 4531 C C . ARG A 1 617 ? -21.198 -22.787 37.563 1.00 96.75 617 ARG A C 1
ATOM 4533 O O . ARG A 1 617 ? -22.184 -22.067 37.549 1.00 96.75 617 ARG A O 1
ATOM 4540 N N . PHE A 1 618 ? -20.145 -22.538 36.795 1.00 96.75 618 PHE A N 1
ATOM 4541 C CA . PHE A 1 618 ? -20.141 -21.472 35.788 1.00 96.75 618 PHE A CA 1
ATOM 4542 C C . PHE A 1 618 ? -19.103 -21.802 34.727 1.00 96.75 618 PHE A C 1
ATOM 4544 O O . PHE A 1 618 ? -17.927 -21.473 34.871 1.00 96.75 618 PHE A O 1
ATOM 4551 N N . ASP A 1 619 ? -19.529 -22.518 33.692 1.00 96.50 619 ASP A N 1
ATOM 4552 C CA . ASP A 1 619 ? -18.615 -23.114 32.725 1.00 96.50 619 ASP A CA 1
ATOM 4553 C C . ASP A 1 619 ? -18.992 -22.737 31.292 1.00 96.50 619 ASP A C 1
ATOM 4555 O O . ASP A 1 619 ? -20.066 -23.098 30.795 1.00 96.50 619 ASP A O 1
ATOM 4559 N N . GLY A 1 620 ? -18.099 -21.984 30.644 1.00 95.00 620 GLY A N 1
ATOM 4560 C CA . GLY A 1 620 ? -18.148 -21.697 29.217 1.00 95.00 620 GLY A CA 1
ATOM 4561 C C . GLY A 1 620 ? -19.327 -20.836 28.757 1.00 95.00 620 GLY A C 1
ATOM 4562 O O . GLY A 1 620 ? -19.733 -20.958 27.597 1.00 95.00 620 GLY A O 1
ATOM 4563 N N . ILE A 1 621 ? -19.879 -19.979 29.623 1.00 94.81 621 ILE A N 1
ATOM 4564 C CA . ILE A 1 621 ? -21.031 -19.122 29.303 1.00 94.81 621 ILE A CA 1
ATOM 4565 C C . ILE A 1 621 ? -20.643 -18.093 28.236 1.00 94.81 621 ILE A C 1
ATOM 4567 O O . ILE A 1 621 ? -19.710 -17.323 28.458 1.00 94.81 621 ILE A O 1
ATOM 4571 N N . PRO A 1 622 ? -21.347 -18.012 27.096 1.00 92.62 622 PRO A N 1
ATOM 4572 C CA . PRO A 1 622 ? -21.107 -16.957 26.117 1.00 92.62 622 PRO A CA 1
ATOM 4573 C C . PRO A 1 622 ? -21.232 -15.566 26.756 1.00 92.62 622 PRO A C 1
ATOM 4575 O O . PRO A 1 622 ? -22.274 -15.236 27.318 1.00 92.62 622 PRO A O 1
ATOM 4578 N N . VAL A 1 623 ? -20.203 -14.721 26.637 1.00 90.31 623 VAL A N 1
ATOM 4579 C CA . VAL A 1 623 ? -20.195 -13.357 27.212 1.00 90.31 623 VAL A CA 1
ATOM 4580 C C . VAL A 1 623 ? -21.371 -12.527 26.685 1.00 90.31 623 VAL A C 1
ATOM 4582 O O . VAL A 1 623 ? -21.957 -11.738 27.420 1.00 90.31 623 VAL A O 1
ATOM 4585 N N . ALA A 1 624 ? -21.783 -12.766 25.438 1.00 83.75 624 ALA A N 1
ATOM 4586 C CA . ALA A 1 624 ? -22.944 -12.126 24.827 1.00 83.75 624 ALA A CA 1
ATOM 4587 C C . ALA A 1 624 ? -24.269 -12.391 25.570 1.00 83.75 624 ALA A C 1
ATOM 4589 O O . ALA A 1 624 ? -25.190 -11.595 25.439 1.00 83.75 624 ALA A O 1
ATOM 4590 N N . TRP A 1 625 ? -24.385 -13.473 26.351 1.00 83.38 625 TRP A N 1
ATOM 4591 C CA . TRP A 1 625 ? -25.577 -13.737 27.170 1.00 83.38 625 TRP A CA 1
ATOM 4592 C C . TRP A 1 625 ? -25.660 -12.845 28.412 1.00 83.38 625 TRP A C 1
ATOM 4594 O O . TRP A 1 625 ? -26.736 -12.711 28.985 1.00 83.38 625 TRP A O 1
ATOM 4604 N N . LEU A 1 626 ? -24.535 -12.264 28.834 1.00 80.88 626 LEU A N 1
ATOM 4605 C CA . LEU A 1 626 ? -24.422 -11.421 30.029 1.00 80.88 626 LEU A CA 1
ATOM 4606 C C . LEU A 1 626 ? -24.434 -9.927 29.691 1.00 80.88 626 LEU A C 1
ATOM 4608 O O . LEU A 1 626 ? -24.435 -9.087 30.584 1.00 80.88 626 LEU A O 1
ATOM 4612 N N . MET A 1 627 ? -24.406 -9.588 28.402 1.00 77.25 627 MET A N 1
ATOM 4613 C CA . MET A 1 627 ? -24.398 -8.208 27.936 1.00 77.25 627 MET A CA 1
ATOM 4614 C C . MET A 1 627 ? -25.805 -7.812 27.482 1.00 77.25 627 MET A C 1
ATOM 4616 O O . MET A 1 627 ? -26.463 -8.593 26.787 1.00 77.25 627 MET A O 1
ATOM 4620 N N . PRO A 1 628 ? -26.280 -6.596 27.806 1.00 68.31 628 PRO A N 1
ATOM 4621 C CA . PRO A 1 628 ? -27.487 -6.066 27.192 1.00 68.31 628 PRO A CA 1
ATOM 4622 C C . PRO A 1 628 ? -27.277 -6.032 25.677 1.00 68.31 628 PRO A C 1
ATOM 4624 O O . PRO A 1 628 ? -26.321 -5.422 25.197 1.00 68.31 628 PRO A O 1
ATOM 4627 N N . ALA A 1 629 ? -28.140 -6.695 24.906 1.00 64.75 629 ALA A N 1
ATOM 4628 C CA . ALA A 1 629 ? -28.028 -6.579 23.459 1.00 64.75 629 ALA A CA 1
ATOM 4629 C C . ALA A 1 629 ? -28.322 -5.123 23.047 1.00 64.75 629 ALA A C 1
ATOM 4631 O O . ALA A 1 629 ? -29.271 -4.538 23.584 1.00 64.75 629 ALA A O 1
ATOM 4632 N N . PRO A 1 630 ? -27.582 -4.558 22.078 1.00 65.94 630 PRO A N 1
ATOM 4633 C CA . PRO A 1 630 ? -27.929 -3.273 21.488 1.00 65.94 630 PRO A CA 1
ATOM 4634 C C . PRO A 1 630 ? -29.375 -3.308 20.987 1.00 65.94 630 PRO A C 1
ATOM 4636 O O . PRO A 1 630 ? -29.803 -4.333 20.450 1.00 65.94 630 PRO A O 1
ATOM 4639 N N . ALA A 1 631 ? -30.108 -2.202 21.143 1.00 61.78 631 ALA A N 1
ATOM 4640 C CA . ALA A 1 631 ? -31.519 -2.111 20.753 1.00 61.78 631 ALA A CA 1
ATOM 4641 C C . ALA A 1 631 ? -31.768 -2.541 19.290 1.00 61.78 631 ALA A C 1
ATOM 4643 O O . ALA A 1 631 ? -32.814 -3.111 18.992 1.00 61.78 631 ALA A O 1
ATOM 4644 N N . ASP A 1 632 ? -30.765 -2.363 18.423 1.00 61.16 632 ASP A N 1
ATOM 4645 C CA . ASP A 1 632 ? -30.893 -2.512 16.970 1.00 61.16 632 ASP A CA 1
ATOM 4646 C C . ASP A 1 632 ? -30.147 -3.730 16.389 1.00 61.16 632 ASP A C 1
ATOM 4648 O O . ASP A 1 632 ? -30.160 -3.950 15.177 1.00 61.16 632 ASP A O 1
ATOM 4652 N N . ALA A 1 633 ? -29.464 -4.537 17.210 1.00 57.56 633 ALA A N 1
ATOM 4653 C CA . ALA A 1 633 ? -28.689 -5.668 16.698 1.00 57.56 633 ALA A CA 1
ATOM 4654 C C . ALA A 1 633 ? -29.607 -6.878 16.424 1.00 57.56 633 ALA A C 1
ATOM 4656 O O . ALA A 1 633 ? -30.241 -7.375 17.361 1.00 57.56 633 ALA A O 1
ATOM 4657 N N . PRO A 1 634 ? -29.667 -7.417 15.186 1.00 53.44 634 PRO A N 1
ATOM 4658 C CA . PRO A 1 634 ? -30.429 -8.626 14.900 1.00 53.44 634 PRO A CA 1
ATOM 4659 C C . PRO A 1 634 ? -29.845 -9.783 15.715 1.00 53.44 634 PRO A C 1
ATOM 4661 O O . PRO A 1 634 ? -28.754 -10.285 15.435 1.00 53.44 634 PRO A O 1
ATOM 4664 N N . ARG A 1 635 ? -30.570 -10.193 16.759 1.00 59.50 635 ARG A N 1
ATOM 4665 C CA . ARG A 1 635 ? -30.155 -11.265 17.662 1.00 59.50 635 ARG A CA 1
ATOM 4666 C C . ARG A 1 635 ? -30.257 -12.600 16.929 1.00 59.50 635 ARG A C 1
ATOM 4668 O O . ARG A 1 635 ? -31.261 -13.303 17.017 1.00 59.50 635 ARG A O 1
ATOM 4675 N N . LYS A 1 636 ? -29.208 -12.987 16.198 1.00 61.19 636 LYS A N 1
ATOM 4676 C CA . LYS A 1 636 ? -29.004 -14.407 15.896 1.00 61.19 636 LYS A CA 1
ATOM 4677 C C . LYS A 1 636 ? -28.840 -15.101 17.240 1.00 61.19 636 LYS A C 1
ATOM 4679 O O . LYS A 1 636 ? -27.871 -14.839 17.945 1.00 61.19 636 LYS A O 1
ATOM 4684 N N . ALA A 1 637 ? -29.809 -15.937 17.606 1.00 56.78 637 ALA A N 1
ATOM 4685 C CA . ALA A 1 637 ? -29.747 -16.733 18.819 1.00 56.78 637 ALA A CA 1
ATOM 4686 C C . ALA A 1 637 ? -28.477 -17.590 18.772 1.00 56.78 637 ALA A C 1
ATOM 4688 O O . ALA A 1 637 ? -28.418 -18.600 18.068 1.00 56.78 637 ALA A O 1
ATOM 4689 N N . VAL A 1 638 ? -27.438 -17.165 19.490 1.00 63.62 638 VAL A N 1
ATOM 4690 C CA . VAL A 1 638 ? -26.230 -17.962 19.667 1.00 63.62 638 VAL A CA 1
ATOM 4691 C C . VAL A 1 638 ? -26.608 -19.083 20.630 1.00 63.62 638 VAL A C 1
ATOM 4693 O O . VAL A 1 638 ? -26.485 -18.946 21.846 1.00 63.62 638 VAL A O 1
ATOM 4696 N N . ARG A 1 639 ? -27.126 -20.187 20.078 1.00 68.69 639 ARG A N 1
ATOM 4697 C CA . ARG A 1 639 ? -27.321 -21.458 20.788 1.00 68.69 639 ARG A CA 1
ATOM 4698 C C . ARG A 1 639 ? -25.962 -22.129 20.966 1.00 68.69 639 ARG A C 1
ATOM 4700 O O . ARG A 1 639 ? -25.650 -23.127 20.327 1.00 68.69 639 ARG A O 1
ATOM 4707 N N . ALA A 1 640 ? -25.116 -21.508 21.774 1.00 81.12 640 ALA A N 1
ATOM 4708 C CA . ALA A 1 640 ? -23.847 -22.075 22.183 1.00 81.12 640 ALA A CA 1
ATOM 4709 C C . ALA A 1 640 ? -24.047 -22.830 23.507 1.00 81.12 640 ALA A C 1
ATOM 4711 O O . ALA A 1 640 ? -24.706 -22.297 24.396 1.00 81.12 640 ALA A O 1
ATOM 4712 N N . PRO A 1 641 ? -23.480 -24.039 23.668 1.00 86.62 641 PRO A N 1
ATOM 4713 C CA . PRO A 1 641 ? -23.554 -24.765 24.933 1.00 86.62 641 PRO A CA 1
ATOM 4714 C C . PRO A 1 641 ? -22.860 -23.964 26.038 1.00 86.62 641 PRO A C 1
ATOM 4716 O O . PRO A 1 641 ? -21.841 -23.327 25.782 1.00 86.62 641 PRO A O 1
ATOM 4719 N N . GLY A 1 642 ? -23.402 -23.993 27.247 1.00 90.44 642 GLY A N 1
ATOM 4720 C CA . GLY A 1 642 ? -22.862 -23.308 28.419 1.00 90.44 642 GLY A CA 1
ATOM 4721 C C . GLY A 1 642 ? -23.853 -23.419 29.569 1.00 90.44 642 GLY A C 1
ATOM 4722 O O . GLY A 1 642 ? -25.064 -23.412 29.338 1.00 90.44 642 GLY A O 1
ATOM 4723 N N . SER A 1 643 ? -23.353 -23.556 30.795 1.00 94.81 643 SER A N 1
ATOM 4724 C CA . SER A 1 643 ? -24.219 -23.700 31.969 1.00 94.81 643 SER A CA 1
ATOM 4725 C C . SER A 1 643 ? -23.658 -22.981 33.187 1.00 94.81 643 SER A C 1
ATOM 4727 O O . SER A 1 643 ? -22.467 -23.116 33.488 1.00 94.81 643 SER A O 1
ATOM 4729 N N . ALA A 1 644 ? -24.523 -22.280 33.913 1.00 96.62 644 ALA A N 1
ATOM 4730 C CA . ALA A 1 644 ? -24.208 -21.677 35.194 1.00 96.62 644 ALA A CA 1
ATOM 4731 C C . ALA A 1 644 ? -25.308 -21.971 36.220 1.00 96.62 644 ALA A C 1
ATOM 4733 O O . ALA A 1 644 ? -26.483 -21.979 35.873 1.00 96.62 644 ALA A O 1
ATOM 4734 N N . SER A 1 645 ? -24.916 -22.204 37.468 1.00 97.00 645 SER A N 1
ATOM 4735 C CA . SER A 1 645 ? -25.764 -22.246 38.658 1.00 97.00 645 SER A CA 1
ATOM 4736 C C . SER A 1 645 ? -25.109 -21.371 39.716 1.00 97.00 645 SER A C 1
ATOM 4738 O O . SER A 1 645 ? -23.926 -21.543 40.040 1.00 97.00 645 SER A O 1
ATOM 4740 N N . VAL A 1 646 ? -25.866 -20.412 40.224 1.00 97.19 646 VAL A N 1
ATOM 4741 C CA . VAL A 1 646 ? -25.424 -19.451 41.224 1.00 97.19 646 VAL A CA 1
ATOM 4742 C C . VAL A 1 646 ? -26.483 -19.369 42.312 1.00 97.19 646 VAL A C 1
ATOM 4744 O O . VAL A 1 646 ? -27.669 -19.235 42.016 1.00 97.19 646 VAL A O 1
ATOM 4747 N N . THR A 1 647 ? -26.042 -19.405 43.565 1.00 97.44 647 THR A N 1
ATOM 4748 C CA . THR A 1 647 ? -26.899 -19.209 44.734 1.00 97.44 647 THR A CA 1
ATOM 4749 C C . THR A 1 647 ? -26.609 -17.842 45.343 1.00 97.44 647 THR A C 1
ATOM 4751 O O . THR A 1 647 ? -25.450 -17.470 45.521 1.00 97.44 647 THR A O 1
ATOM 4754 N N . MET A 1 648 ? -27.655 -17.078 45.640 1.00 96.81 648 MET A N 1
ATOM 4755 C CA . MET A 1 648 ? -27.587 -15.760 46.257 1.00 96.81 648 MET A CA 1
ATOM 4756 C C . MET A 1 648 ? -28.307 -15.741 47.603 1.00 96.81 648 MET A C 1
ATOM 4758 O O . MET A 1 648 ? -29.341 -16.389 47.776 1.00 96.81 648 MET A O 1
ATOM 4762 N N . SER A 1 649 ? -27.813 -14.927 48.525 1.00 96.50 649 SER A N 1
ATOM 4763 C CA . SER A 1 649 ? -28.564 -14.516 49.707 1.00 96.50 649 SER A CA 1
ATOM 4764 C C . SER A 1 649 ? -28.464 -13.009 49.905 1.00 96.50 649 SER A C 1
ATOM 4766 O O . SER A 1 649 ? -27.498 -12.372 49.478 1.00 96.50 649 SER A O 1
ATOM 4768 N N . LEU A 1 650 ? -29.494 -12.437 50.518 1.00 95.31 650 LEU A N 1
ATOM 4769 C CA . LEU A 1 650 ? -29.533 -11.034 50.908 1.00 95.31 650 LEU A CA 1
ATOM 4770 C C . LEU A 1 650 ? -29.983 -10.963 52.361 1.00 95.31 650 LEU A C 1
ATOM 4772 O O . LEU A 1 650 ? -31.146 -11.247 52.651 1.00 95.31 650 LEU A O 1
ATOM 4776 N N . ASP A 1 651 ? -29.080 -10.566 53.249 1.00 92.31 651 ASP A N 1
ATOM 4777 C CA . ASP A 1 651 ? -29.365 -10.471 54.677 1.00 92.31 651 ASP A CA 1
ATOM 4778 C C . ASP A 1 651 ? -29.828 -9.058 55.046 1.00 92.31 651 ASP A C 1
ATOM 4780 O O . ASP A 1 651 ? -29.238 -8.062 54.612 1.00 92.31 651 ASP A O 1
ATOM 4784 N N . GLN A 1 652 ? -30.883 -8.982 55.869 1.00 84.19 652 GLN A N 1
ATOM 4785 C CA . GLN A 1 652 ? -31.448 -7.733 56.407 1.00 84.19 652 GLN A CA 1
ATOM 4786 C C . GLN A 1 652 ? -31.757 -6.690 55.321 1.00 84.19 652 GLN A C 1
ATOM 4788 O O . GLN 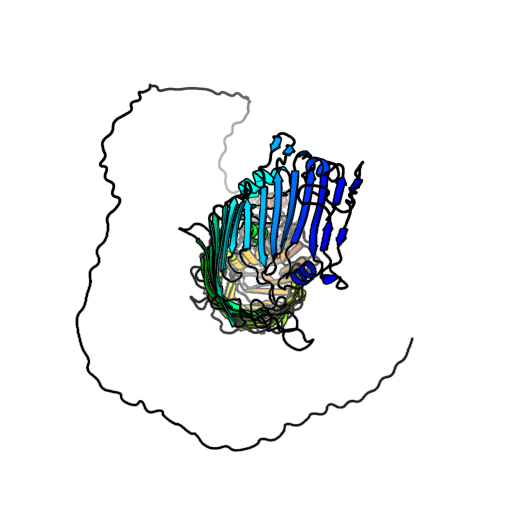A 1 652 ? -31.463 -5.499 55.452 1.00 84.19 652 GLN A O 1
ATOM 4793 N N . GLY A 1 653 ? -32.345 -7.156 54.223 1.00 78.88 653 GLY A N 1
ATOM 4794 C CA . GLY A 1 653 ? -32.626 -6.336 53.067 1.00 78.88 653 GLY A CA 1
ATOM 4795 C C . GLY A 1 653 ? -33.798 -5.380 53.272 1.00 78.88 653 GLY A C 1
ATOM 4796 O O . GLY A 1 653 ? -34.809 -5.699 53.901 1.00 78.88 653 GLY A O 1
ATOM 4797 N N . MET A 1 654 ? -33.691 -4.196 52.683 1.00 84.38 654 MET A N 1
ATOM 4798 C CA . MET A 1 654 ? -34.861 -3.405 52.311 1.00 84.38 654 MET A CA 1
ATOM 4799 C C . MET A 1 654 ? -34.895 -3.407 50.793 1.00 84.38 654 MET A C 1
ATOM 4801 O O . MET A 1 654 ? -33.894 -3.063 50.180 1.00 84.38 654 MET A O 1
ATOM 4805 N N . LEU A 1 655 ? -36.002 -3.834 50.190 1.00 82.81 655 LEU A N 1
ATOM 4806 C CA . LEU A 1 655 ? -36.187 -3.828 48.741 1.00 82.81 655 LEU A CA 1
ATOM 4807 C C . LEU A 1 655 ? -37.511 -3.138 48.441 1.00 82.81 655 LEU A C 1
ATOM 4809 O O . LEU A 1 655 ? -38.575 -3.664 48.763 1.00 82.81 655 LEU A O 1
ATOM 4813 N N . VAL A 1 656 ? -37.448 -1.963 47.824 1.00 83.69 656 VAL A N 1
ATOM 4814 C CA . VAL A 1 656 ? -38.638 -1.241 47.371 1.00 83.69 656 VAL A CA 1
ATOM 4815 C C . VAL A 1 656 ? -38.653 -1.277 45.851 1.00 83.69 656 VAL A C 1
ATOM 4817 O O . VAL A 1 656 ? -37.977 -0.485 45.196 1.00 83.69 656 VAL A O 1
ATOM 4820 N N . SER A 1 657 ? -39.416 -2.219 45.290 1.00 83.69 657 SER A N 1
ATOM 4821 C CA . SER A 1 657 ? -39.752 -2.246 43.864 1.00 83.69 657 SER A CA 1
ATOM 4822 C C . SER A 1 657 ? -41.238 -1.963 43.673 1.00 83.69 657 SER A C 1
ATOM 4824 O O . SER A 1 657 ? -42.067 -2.350 44.504 1.00 83.69 657 SER A O 1
ATOM 4826 N N . GLY A 1 658 ? -41.594 -1.286 42.576 1.00 83.12 658 GLY A N 1
ATOM 4827 C CA . GLY A 1 658 ? -42.997 -0.990 42.259 1.00 83.12 658 GLY A CA 1
ATOM 4828 C C . GLY A 1 658 ? -43.850 -2.259 42.169 1.00 83.12 658 GLY A C 1
ATOM 4829 O O . GLY A 1 658 ? -44.973 -2.287 42.662 1.00 83.12 658 GLY A O 1
ATOM 4830 N N . LEU A 1 659 ? -43.274 -3.343 41.644 1.00 82.94 659 LEU A N 1
ATOM 4831 C CA . LEU A 1 659 ? -43.949 -4.630 41.554 1.00 82.94 659 LEU A CA 1
ATOM 4832 C C . LEU A 1 659 ? -44.204 -5.274 42.922 1.00 82.94 659 LEU A C 1
ATOM 4834 O O . LEU A 1 659 ? -45.340 -5.638 43.219 1.00 82.94 659 LEU A O 1
ATOM 4838 N N . LEU A 1 660 ? -43.167 -5.431 43.753 1.00 83.38 660 LEU A N 1
ATOM 4839 C CA . LEU A 1 660 ? -43.328 -6.036 45.079 1.00 83.38 660 LEU A CA 1
ATOM 4840 C C . LEU A 1 660 ? -44.348 -5.242 45.893 1.00 83.38 660 LEU A C 1
ATOM 4842 O O . LEU A 1 660 ? -45.227 -5.807 46.532 1.00 83.38 660 LEU A O 1
ATOM 4846 N N . THR A 1 661 ? -44.265 -3.922 45.781 1.00 84.25 661 THR A N 1
ATOM 4847 C CA . THR A 1 661 ? -45.209 -2.989 46.373 1.00 84.25 661 THR A CA 1
ATOM 4848 C C . THR A 1 661 ? -46.646 -3.278 45.935 1.00 84.25 661 THR A C 1
ATOM 4850 O O . THR A 1 661 ? -47.520 -3.418 46.787 1.00 84.25 661 THR A O 1
ATOM 4853 N N . ASP A 1 662 ? -46.904 -3.403 44.632 1.00 83.94 662 ASP A N 1
ATOM 4854 C CA . ASP A 1 662 ? -48.244 -3.656 44.093 1.00 83.94 662 ASP A CA 1
ATOM 4855 C C . ASP A 1 662 ? -48.795 -5.032 44.492 1.00 83.94 662 ASP A C 1
ATOM 4857 O O . ASP A 1 662 ? -49.978 -5.139 44.817 1.00 83.94 662 ASP A O 1
ATOM 4861 N N . ILE A 1 663 ? -47.941 -6.056 44.572 1.00 83.88 663 ILE A N 1
ATOM 4862 C CA . ILE A 1 663 ? -48.321 -7.379 45.090 1.00 83.88 663 ILE A CA 1
ATOM 4863 C C . ILE A 1 663 ? -48.694 -7.280 46.569 1.00 83.88 663 ILE A C 1
ATOM 4865 O O . ILE A 1 663 ? -49.772 -7.729 46.951 1.00 83.88 663 ILE A O 1
ATOM 4869 N N . LEU A 1 664 ? -47.843 -6.661 47.394 1.00 84.81 664 LEU A N 1
ATOM 4870 C CA . LEU A 1 664 ? -48.088 -6.502 48.830 1.00 84.81 664 LEU A CA 1
ATOM 4871 C C . LEU A 1 664 ? -49.373 -5.712 49.099 1.00 84.81 664 LEU A C 1
ATOM 4873 O O . LEU A 1 664 ? -50.166 -6.119 49.945 1.00 84.81 664 LEU A O 1
ATOM 4877 N N . LYS A 1 665 ? -49.645 -4.657 48.322 1.00 84.75 665 LYS A N 1
ATOM 4878 C CA . LYS A 1 665 ? -50.919 -3.918 48.391 1.00 84.75 665 LYS A CA 1
ATOM 4879 C C . LYS A 1 665 ? -52.107 -4.795 48.029 1.00 84.75 665 LYS A C 1
ATOM 4881 O O . LYS A 1 665 ? -53.111 -4.748 48.732 1.00 84.75 665 LYS A O 1
ATOM 4886 N N . ALA A 1 666 ? -51.994 -5.597 46.971 1.00 81.75 666 ALA A N 1
ATOM 4887 C CA . ALA A 1 666 ? -53.064 -6.493 46.542 1.00 81.75 666 ALA A CA 1
ATOM 4888 C C . ALA A 1 666 ? -53.399 -7.562 47.597 1.00 81.75 666 ALA A C 1
ATOM 4890 O O . ALA A 1 666 ? -54.557 -7.957 47.707 1.00 81.75 666 ALA A O 1
ATOM 4891 N N . VAL A 1 667 ? -52.418 -7.989 48.403 1.00 82.12 667 VAL A N 1
ATOM 4892 C CA . VAL A 1 667 ? -52.628 -8.936 49.516 1.00 82.12 667 VAL A CA 1
ATOM 4893 C C . VAL A 1 667 ? -52.854 -8.261 50.878 1.00 82.12 667 VAL A C 1
ATOM 4895 O O . VAL A 1 667 ? -52.970 -8.941 51.894 1.00 82.12 667 VAL A O 1
ATOM 4898 N N . GLY A 1 668 ? -52.957 -6.928 50.920 1.00 81.50 668 GLY A N 1
ATOM 4899 C CA . GLY A 1 668 ? -53.265 -6.168 52.137 1.00 81.50 668 GLY A CA 1
ATOM 4900 C C . GLY A 1 668 ? -52.111 -6.042 53.139 1.00 81.50 668 GLY A C 1
ATOM 4901 O O . GLY A 1 668 ? -52.355 -5.793 54.321 1.00 81.50 668 GLY A O 1
ATOM 4902 N N . VAL A 1 669 ? -50.866 -6.204 52.691 1.00 79.50 669 VAL A N 1
ATOM 4903 C CA . VAL A 1 669 ? -49.651 -6.013 53.494 1.00 79.50 669 VAL A CA 1
ATOM 4904 C C . VAL A 1 669 ? -49.134 -4.584 53.292 1.00 79.50 669 VAL A C 1
ATOM 4906 O O 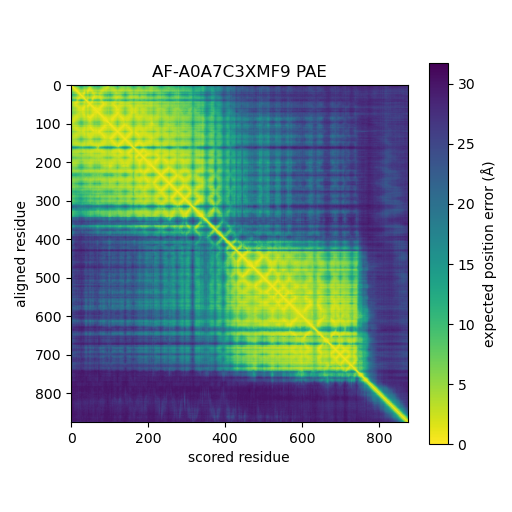. VAL A 1 669 ? -49.106 -4.065 52.176 1.00 79.50 669 VAL A O 1
ATOM 4909 N N . GLY A 1 670 ? -48.742 -3.917 54.381 1.00 72.50 670 GLY A N 1
ATOM 4910 C CA . GLY A 1 670 ? -48.230 -2.545 54.338 1.00 72.50 670 GLY A CA 1
ATOM 4911 C C . GLY A 1 670 ? -46.986 -2.387 53.449 1.00 72.50 670 GLY A C 1
ATOM 4912 O O . GLY A 1 670 ? -46.162 -3.287 53.335 1.00 72.50 670 GLY A O 1
ATOM 4913 N N . PHE A 1 671 ? -46.838 -1.203 52.850 1.00 64.31 671 PHE A N 1
ATOM 4914 C CA . PHE A 1 671 ? -45.831 -0.857 51.830 1.00 64.31 671 PHE A CA 1
ATOM 4915 C C . PHE A 1 671 ? -44.356 -0.975 52.247 1.00 64.31 671 PHE A C 1
ATOM 4917 O O . PHE A 1 671 ? -43.479 -0.925 51.389 1.00 64.31 671 PHE A O 1
ATOM 4924 N N . ARG A 1 672 ? -44.058 -1.052 53.545 1.00 63.84 672 ARG A N 1
ATOM 4925 C CA . ARG A 1 672 ? -42.689 -1.117 54.063 1.00 63.84 672 ARG A CA 1
ATOM 4926 C C . ARG A 1 672 ? -42.556 -2.358 54.919 1.00 63.84 672 ARG A C 1
ATOM 4928 O O . ARG A 1 672 ? -43.062 -2.383 56.036 1.00 63.84 672 ARG A O 1
ATOM 4935 N N . VAL A 1 673 ? -41.853 -3.354 54.395 1.00 62.84 673 VAL A N 1
ATOM 4936 C CA . VAL A 1 673 ? -41.440 -4.521 55.172 1.00 62.84 673 VAL A CA 1
ATOM 4937 C C . VAL A 1 673 ? -39.938 -4.395 55.433 1.00 62.84 673 VAL A C 1
ATOM 4939 O O . VAL A 1 673 ? -39.136 -4.847 54.614 1.00 62.84 673 VAL A O 1
ATOM 4942 N N . PRO A 1 674 ? -39.521 -3.701 56.508 1.00 67.94 674 PRO A N 1
ATOM 4943 C CA . PRO A 1 674 ? -38.128 -3.733 56.931 1.00 67.94 674 PRO A CA 1
ATOM 4944 C C . PRO A 1 674 ? -37.733 -5.175 57.283 1.00 67.94 674 PRO A C 1
ATOM 4946 O O . PRO A 1 674 ? -38.485 -5.875 57.957 1.00 67.94 674 PRO A O 1
ATOM 4949 N N . GLY A 1 675 ? -36.554 -5.608 56.828 1.00 79.44 675 GLY A N 1
ATOM 4950 C CA . GLY A 1 675 ? -36.015 -6.937 57.137 1.00 79.44 675 GLY A CA 1
ATOM 4951 C C . GLY A 1 675 ? -36.386 -8.036 56.140 1.00 79.44 675 GLY A C 1
ATOM 4952 O O . GLY A 1 675 ? -36.425 -9.203 56.521 1.00 79.44 675 GLY A O 1
ATOM 4953 N N . ALA A 1 676 ? -36.646 -7.691 54.878 1.00 84.62 676 ALA A N 1
ATOM 4954 C CA . ALA A 1 676 ? -36.807 -8.684 53.826 1.00 84.62 676 ALA A CA 1
ATOM 4955 C C . ALA A 1 676 ? -35.475 -9.415 53.587 1.00 84.62 676 ALA A C 1
ATOM 4957 O O . ALA A 1 676 ? -34.462 -8.776 53.307 1.00 84.62 676 ALA A O 1
ATOM 4958 N N . ALA A 1 677 ? -35.456 -10.741 53.679 1.00 91.88 677 ALA A N 1
ATOM 4959 C CA . ALA A 1 677 ? -34.251 -11.533 53.435 1.00 91.88 677 ALA A CA 1
ATOM 4960 C C . ALA A 1 677 ? -34.440 -12.465 52.240 1.00 91.88 677 ALA A C 1
ATOM 4962 O O . ALA A 1 677 ? -35.516 -13.026 52.048 1.00 91.88 677 ALA A O 1
ATOM 4963 N N . ILE A 1 678 ? -33.396 -12.658 51.440 1.00 93.75 678 ILE A N 1
ATOM 4964 C CA . ILE A 1 678 ? -33.374 -13.700 50.409 1.00 93.75 678 ILE A CA 1
ATOM 4965 C C . ILE A 1 678 ? -32.503 -14.829 50.924 1.00 93.75 678 ILE A C 1
ATOM 4967 O O . ILE A 1 678 ? -31.334 -14.604 51.225 1.00 93.75 678 ILE A O 1
ATOM 4971 N N . VAL A 1 679 ? -33.063 -16.034 51.011 1.00 93.44 679 VAL A N 1
ATOM 4972 C CA . VAL A 1 679 ? -32.358 -17.206 51.551 1.00 93.44 679 VAL A CA 1
ATOM 4973 C C . VAL A 1 679 ? -32.217 -18.258 50.465 1.00 93.44 679 VAL A C 1
ATOM 4975 O O . VAL A 1 679 ? -33.198 -18.884 50.083 1.00 93.44 679 VAL A O 1
ATOM 4978 N N . ASP A 1 680 ? -31.000 -18.461 49.970 1.00 94.81 680 ASP A N 1
ATOM 4979 C CA . ASP A 1 680 ? -30.687 -19.450 48.932 1.00 94.81 680 ASP A CA 1
ATOM 4980 C C . ASP A 1 680 ? -31.459 -19.245 47.615 1.00 94.81 680 ASP A C 1
ATOM 4982 O O . ASP A 1 680 ? -31.971 -20.189 47.008 1.00 94.81 680 ASP A O 1
ATOM 4986 N N . GLY A 1 681 ? -31.547 -17.999 47.144 1.00 96.19 681 GLY A N 1
ATOM 4987 C CA . GLY A 1 681 ? -32.080 -17.701 45.818 1.00 96.19 681 GLY A CA 1
ATOM 4988 C C . GLY A 1 681 ? -31.201 -18.318 44.735 1.00 96.19 681 GLY A C 1
ATOM 4989 O O . GLY A 1 681 ? -30.011 -18.039 44.678 1.00 96.19 681 GLY A O 1
ATOM 4990 N N . ARG A 1 682 ? -31.762 -19.150 43.861 1.00 97.00 682 ARG A N 1
ATOM 4991 C CA . ARG A 1 682 ? -30.999 -19.841 42.812 1.00 97.00 682 ARG A CA 1
ATOM 4992 C C . ARG A 1 682 ? -31.224 -19.196 41.459 1.00 97.00 682 ARG A C 1
ATOM 4994 O O . ARG A 1 682 ? -32.360 -18.893 41.103 1.00 97.00 682 ARG A O 1
ATOM 5001 N N . ILE A 1 683 ? -30.152 -19.037 40.693 1.00 95.69 683 ILE A N 1
ATOM 5002 C CA . ILE A 1 683 ? -30.180 -18.660 39.281 1.00 95.69 683 ILE A CA 1
ATOM 5003 C C . ILE A 1 683 ? -29.442 -19.731 38.489 1.00 95.69 683 ILE A C 1
ATOM 5005 O O . ILE A 1 683 ? -28.264 -19.986 38.719 1.00 95.69 683 ILE A O 1
ATOM 5009 N N . ASN A 1 684 ? -30.132 -20.300 37.512 1.00 95.69 684 ASN A N 1
ATOM 5010 C CA . ASN A 1 684 ? -29.601 -21.241 36.548 1.00 95.69 684 ASN A CA 1
ATOM 5011 C C . ASN A 1 684 ? -29.606 -20.601 35.162 1.00 95.69 684 ASN A C 1
ATOM 5013 O O . ASN A 1 684 ? -30.633 -20.104 34.710 1.00 95.69 684 ASN A O 1
ATOM 5017 N N . VAL A 1 685 ? -28.482 -20.648 34.462 1.00 93.56 685 VAL A N 1
ATOM 5018 C CA . VAL A 1 685 ? -28.374 -20.244 33.060 1.00 93.56 685 VAL A CA 1
ATOM 5019 C C . VAL A 1 685 ? -28.021 -21.481 32.254 1.00 93.56 685 VAL A C 1
ATOM 5021 O O . VAL A 1 685 ? -26.973 -22.075 32.489 1.00 93.56 685 VAL A O 1
ATOM 5024 N N . ALA A 1 686 ? -28.880 -21.883 31.325 1.00 91.94 686 ALA A N 1
ATOM 5025 C CA . ALA A 1 686 ? -28.642 -23.016 30.434 1.00 91.94 686 ALA A CA 1
ATOM 5026 C C . ALA A 1 686 ? -29.370 -22.794 29.107 1.00 91.94 686 ALA A C 1
ATOM 5028 O O . ALA A 1 686 ? -30.499 -22.310 29.094 1.00 91.94 686 ALA A O 1
ATOM 5029 N N . ASP A 1 687 ? -28.722 -23.130 27.991 1.00 87.06 687 ASP A N 1
ATOM 5030 C CA . ASP A 1 687 ? -29.326 -23.113 26.649 1.00 87.06 687 ASP A CA 1
ATOM 5031 C C . ASP A 1 687 ? -29.985 -21.775 26.255 1.00 87.06 687 ASP A C 1
ATOM 5033 O O . ASP A 1 687 ? -31.032 -21.737 25.606 1.00 87.06 687 ASP A O 1
ATOM 5037 N N . GLY A 1 688 ? -29.380 -20.653 26.661 1.00 85.75 688 GLY A N 1
ATOM 5038 C CA . GLY A 1 688 ? -29.925 -19.314 26.415 1.00 85.75 688 GLY A CA 1
ATOM 5039 C C . GLY A 1 688 ? -31.180 -18.992 27.236 1.00 85.75 688 GLY A C 1
ATOM 5040 O O . GLY A 1 688 ? -31.907 -18.058 26.909 1.00 85.75 688 GLY A O 1
ATOM 5041 N N . ARG A 1 689 ? -31.459 -19.756 28.296 1.00 90.12 689 ARG A N 1
ATOM 5042 C CA . ARG A 1 689 ? -32.534 -19.499 29.257 1.00 90.12 689 ARG A CA 1
ATOM 5043 C C . ARG A 1 689 ? -31.950 -19.218 30.632 1.00 90.12 689 ARG A C 1
ATOM 5045 O O . ARG A 1 689 ? -31.048 -19.917 31.086 1.00 90.12 689 ARG A O 1
ATOM 5052 N N . ILE A 1 690 ? -32.491 -18.208 31.298 1.00 91.69 690 ILE A N 1
ATOM 5053 C CA . ILE A 1 690 ? -32.165 -17.831 32.671 1.00 91.69 690 ILE A CA 1
ATOM 5054 C C . ILE A 1 690 ? -33.365 -18.217 33.524 1.00 91.69 690 ILE A C 1
ATOM 5056 O O . ILE A 1 690 ? -34.415 -17.594 33.415 1.00 91.69 690 ILE A O 1
ATOM 5060 N N . SER A 1 691 ? -33.228 -19.254 34.342 1.00 94.31 691 SER A N 1
ATOM 5061 C CA . SER A 1 691 ? -34.244 -19.651 35.313 1.00 94.31 691 SER A CA 1
ATOM 5062 C C . SER A 1 691 ? -33.837 -19.189 36.703 1.00 94.31 691 SER A C 1
ATOM 5064 O O . SER A 1 691 ? -32.725 -19.470 37.135 1.00 94.31 691 SER A O 1
ATOM 5066 N N . SER A 1 692 ? -34.714 -18.505 37.419 1.00 95.50 692 SER A N 1
ATOM 5067 C CA . SER A 1 692 ? -34.479 -18.068 38.790 1.00 95.50 692 SER A CA 1
ATOM 5068 C C . SER A 1 692 ? -35.582 -18.559 39.719 1.00 95.50 692 SER A C 1
ATOM 5070 O O . SER A 1 692 ? -36.746 -18.617 39.335 1.00 95.50 692 SER A O 1
ATOM 5072 N N . THR A 1 693 ? -35.207 -18.919 40.944 1.00 96.50 693 THR A N 1
ATOM 5073 C CA . THR A 1 693 ? -36.119 -19.244 42.045 1.00 96.50 693 THR A CA 1
ATOM 5074 C C . THR A 1 693 ? -35.619 -18.519 43.281 1.00 96.50 693 THR A C 1
ATOM 5076 O O . THR A 1 693 ? -34.609 -18.899 43.870 1.00 96.50 693 THR A O 1
ATOM 5079 N N . ILE A 1 694 ? -36.298 -17.439 43.648 1.00 95.88 694 ILE A N 1
ATOM 5080 C CA . ILE A 1 694 ? -35.870 -16.516 44.696 1.00 95.88 694 ILE A CA 1
ATOM 5081 C C . ILE A 1 694 ? -36.918 -16.524 45.806 1.00 95.88 694 ILE A C 1
ATOM 5083 O O . ILE A 1 694 ? -38.000 -15.956 45.633 1.00 95.88 694 ILE A O 1
ATOM 5087 N N . PRO A 1 695 ? -36.631 -17.167 46.945 1.00 95.25 695 PRO A N 1
ATOM 5088 C CA . PRO A 1 695 ? -37.473 -17.068 48.119 1.00 95.25 695 PRO A CA 1
ATOM 5089 C C . PRO A 1 695 ? -37.159 -15.777 48.886 1.00 95.25 695 PRO A C 1
ATOM 5091 O O . PRO A 1 695 ? -36.044 -15.567 49.359 1.00 95.25 695 PRO A O 1
ATOM 5094 N N . LEU A 1 696 ? -38.164 -14.924 49.019 1.00 93.38 696 LEU A N 1
ATOM 5095 C CA . LEU A 1 696 ? -38.142 -13.701 49.805 1.00 93.38 696 LEU A CA 1
ATOM 5096 C C . LEU A 1 696 ? -38.857 -13.952 51.137 1.00 93.38 696 LEU A C 1
ATOM 5098 O O . LEU A 1 696 ? -40.069 -14.169 51.176 1.00 93.38 696 LEU A O 1
ATOM 5102 N N . LEU A 1 697 ? -38.105 -13.927 52.229 1.00 92.19 697 LEU A N 1
ATOM 5103 C CA . LEU A 1 697 ? -38.630 -13.965 53.585 1.00 92.19 697 LEU A CA 1
ATOM 5104 C C . LEU A 1 697 ? -39.044 -12.556 54.005 1.00 92.19 697 LEU A C 1
ATOM 5106 O O . LEU A 1 697 ? -38.212 -11.658 54.100 1.00 92.19 697 LEU A O 1
ATOM 5110 N N . LEU A 1 698 ? -40.336 -12.379 54.254 1.00 88.94 698 LEU A N 1
ATOM 5111 C CA . LEU A 1 698 ? -40.941 -11.180 54.816 1.00 88.94 698 LEU A CA 1
ATOM 5112 C C . LEU A 1 698 ? -41.438 -11.528 56.221 1.00 88.94 698 LEU A C 1
ATOM 5114 O O . LEU A 1 698 ? -42.481 -12.170 56.368 1.00 88.94 698 LEU A O 1
ATOM 5118 N N . ASP A 1 699 ? -40.673 -11.141 57.245 1.00 84.94 699 ASP A N 1
ATOM 5119 C CA . ASP A 1 699 ? -40.889 -11.566 58.636 1.00 84.94 699 ASP A CA 1
ATOM 5120 C C . ASP A 1 699 ? -40.943 -13.106 58.755 1.00 84.94 699 ASP A C 1
ATOM 5122 O O . ASP A 1 699 ? -39.921 -13.773 58.578 1.00 84.94 699 ASP A O 1
ATOM 5126 N N . ARG A 1 700 ? -42.122 -13.698 58.991 1.00 87.56 700 ARG A N 1
ATOM 5127 C CA . ARG A 1 700 ? -42.316 -15.159 59.079 1.00 87.56 700 ARG A CA 1
ATOM 5128 C C . ARG A 1 700 ? -42.847 -15.800 57.795 1.00 87.56 700 ARG A C 1
ATOM 5130 O O . ARG A 1 700 ? -43.035 -17.015 57.759 1.00 87.56 700 ARG A O 1
ATOM 5137 N N . HIS A 1 701 ? -43.118 -15.015 56.754 1.00 90.12 701 HIS A N 1
ATOM 5138 C CA . HIS A 1 701 ? -43.742 -15.494 55.521 1.00 90.12 701 HIS A CA 1
ATOM 5139 C C . HIS A 1 701 ? -42.722 -15.606 54.386 1.00 90.12 701 HIS A C 1
ATOM 5141 O O . HIS A 1 701 ? -41.887 -14.728 54.200 1.00 90.12 701 HIS A O 1
ATOM 5147 N N . LYS A 1 702 ? -42.806 -16.683 53.598 1.00 92.75 702 LYS A N 1
ATOM 5148 C CA . LYS A 1 702 ? -41.908 -16.956 52.469 1.00 92.75 702 LYS A CA 1
ATOM 5149 C C . LYS A 1 702 ? -42.642 -16.766 51.146 1.00 92.75 702 LYS A C 1
ATOM 5151 O O . LYS A 1 702 ? -43.431 -17.622 50.764 1.00 92.75 702 LYS A O 1
ATOM 5156 N N . LEU A 1 703 ? -42.359 -15.683 50.434 1.00 92.94 703 LEU A N 1
ATOM 5157 C CA . LEU A 1 703 ? -42.813 -15.500 49.056 1.00 92.94 703 LEU A CA 1
ATOM 5158 C C . LEU A 1 703 ? -41.792 -16.151 48.130 1.00 92.94 703 LEU A C 1
ATOM 5160 O O . LEU A 1 703 ? -40.597 -15.981 48.340 1.00 92.94 703 LEU A O 1
ATOM 5164 N N . THR A 1 704 ? -42.225 -16.882 47.108 1.00 94.12 704 THR A N 1
ATOM 5165 C CA . THR A 1 704 ? -41.292 -17.483 46.141 1.00 94.12 704 THR A CA 1
ATOM 5166 C C . THR A 1 704 ? -41.532 -16.903 44.760 1.00 94.12 704 THR A C 1
ATOM 5168 O O . THR A 1 704 ? -42.635 -16.998 44.232 1.00 94.12 704 THR A O 1
ATOM 5171 N N . PHE A 1 705 ? -40.490 -16.314 44.180 1.00 94.12 705 PHE A N 1
ATOM 5172 C CA . PHE A 1 705 ? -40.494 -15.783 42.822 1.00 94.12 705 PHE A CA 1
ATOM 5173 C C . PHE A 1 705 ? -39.756 -16.760 41.917 1.00 94.12 705 PHE A C 1
ATOM 5175 O O . PHE A 1 705 ? -38.544 -16.928 42.054 1.00 94.12 705 PHE A O 1
ATOM 5182 N N . SER A 1 706 ? -40.477 -17.390 41.000 1.00 94.31 706 SER A N 1
ATOM 5183 C CA . SER A 1 706 ? -39.909 -18.291 40.002 1.00 94.31 706 SER A CA 1
ATOM 5184 C C . SER A 1 706 ? -40.050 -17.668 38.623 1.00 94.31 706 SER A C 1
ATOM 5186 O O . SER A 1 706 ? -41.109 -17.145 38.286 1.00 94.31 706 SER A O 1
ATOM 5188 N N . SER A 1 707 ? -38.995 -17.684 37.815 1.00 94.19 707 SER A N 1
ATOM 5189 C CA . SER A 1 707 ? -39.072 -17.184 36.443 1.00 94.19 707 SER A CA 1
ATOM 5190 C C . SER A 1 707 ? -38.115 -17.901 35.513 1.00 94.19 707 SER A C 1
ATOM 5192 O O . SER A 1 707 ? -37.040 -18.300 35.941 1.00 94.19 707 SER A O 1
ATOM 5194 N N . THR A 1 708 ? -38.480 -18.016 34.244 1.00 93.62 708 THR A N 1
ATOM 5195 C CA . THR A 1 708 ? -37.614 -18.443 33.151 1.00 93.62 708 THR A CA 1
ATOM 5196 C C . THR A 1 708 ? -37.666 -17.384 32.060 1.00 93.62 708 THR A C 1
ATOM 5198 O O . THR A 1 708 ? -38.714 -17.133 31.467 1.00 93.62 708 THR A O 1
ATOM 5201 N N . ILE A 1 709 ? -36.524 -16.761 31.792 1.00 89.00 709 ILE A N 1
ATOM 5202 C CA . ILE A 1 709 ? -36.350 -15.688 30.815 1.00 89.00 709 ILE A CA 1
ATOM 5203 C C . ILE A 1 709 ? -35.520 -16.229 29.653 1.00 89.00 709 ILE A C 1
ATOM 5205 O O . ILE A 1 709 ? -34.464 -16.825 29.856 1.00 89.00 709 ILE A O 1
ATOM 5209 N N . ASP A 1 710 ? -35.972 -16.010 28.426 1.00 87.25 710 ASP A N 1
ATOM 5210 C CA . ASP A 1 710 ? -35.157 -16.237 27.234 1.00 87.25 710 ASP A CA 1
ATOM 5211 C C . ASP A 1 710 ? -34.120 -15.106 27.135 1.00 87.25 710 ASP A C 1
ATOM 5213 O O . ASP A 1 710 ? -34.494 -13.949 26.958 1.00 87.25 710 ASP A O 1
ATOM 5217 N N . SER A 1 711 ? -32.821 -15.392 27.267 1.00 82.62 711 SER A N 1
ATOM 5218 C CA . SER A 1 711 ? -31.778 -14.351 27.268 1.00 82.62 711 SER A CA 1
ATOM 5219 C C . SER A 1 711 ? -31.649 -13.653 25.912 1.00 82.62 711 SER A C 1
ATOM 5221 O O . SER A 1 711 ? -31.300 -12.472 25.836 1.00 82.62 711 SER A O 1
ATOM 5223 N N . ALA A 1 712 ? -31.986 -14.361 24.831 1.00 78.88 712 ALA A N 1
ATOM 5224 C CA . ALA A 1 712 ? -31.916 -13.859 23.472 1.00 78.88 712 ALA A CA 1
ATOM 5225 C C . ALA A 1 712 ? -33.111 -12.987 23.102 1.00 78.88 712 ALA A C 1
ATOM 5227 O O . ALA A 1 712 ? -32.984 -12.191 22.191 1.00 78.88 712 ALA A O 1
ATOM 5228 N N . THR A 1 713 ? -34.250 -13.035 23.780 1.00 82.06 713 THR A N 1
ATOM 5229 C CA . THR A 1 713 ? -35.362 -12.097 23.521 1.00 82.06 713 THR A CA 1
ATOM 5230 C C . THR A 1 713 ? -35.609 -11.164 24.694 1.00 82.06 713 THR A C 1
ATOM 5232 O O . THR A 1 713 ? -36.041 -10.039 24.506 1.00 82.06 713 THR A O 1
ATOM 5235 N N . GLY A 1 714 ? -35.237 -11.570 25.902 1.00 82.38 714 GLY A N 1
ATOM 5236 C CA . GLY A 1 714 ? -35.695 -10.950 27.133 1.00 82.38 714 GLY A CA 1
ATOM 5237 C C . GLY A 1 714 ? -37.160 -11.264 27.429 1.00 82.38 714 GLY A C 1
ATOM 5238 O O . GLY A 1 714 ? -37.740 -10.599 28.270 1.00 82.38 714 GLY A O 1
ATOM 5239 N N . ASN A 1 715 ? -37.807 -12.223 26.767 1.00 86.00 715 ASN A N 1
ATOM 5240 C CA . ASN A 1 715 ? -39.180 -12.591 27.114 1.00 86.00 715 ASN A CA 1
ATOM 5241 C C . ASN A 1 715 ? -39.208 -13.495 28.348 1.00 86.00 715 ASN A C 1
ATOM 5243 O O . ASN A 1 715 ? -38.412 -14.427 28.463 1.00 86.00 715 ASN A O 1
ATOM 5247 N N . ILE A 1 716 ? -40.159 -13.241 29.244 1.00 88.56 716 ILE A N 1
ATOM 5248 C CA . ILE A 1 716 ? -40.511 -14.144 30.338 1.00 88.56 716 ILE A CA 1
ATOM 5249 C C . ILE A 1 716 ? -41.323 -15.285 29.719 1.00 88.56 716 ILE A C 1
ATOM 5251 O O . ILE A 1 716 ? -42.453 -15.071 29.278 1.00 88.56 716 ILE A O 1
ATOM 5255 N N . ILE A 1 717 ? -40.718 -16.471 29.645 1.00 90.56 717 ILE A N 1
ATOM 5256 C CA . ILE A 1 717 ? -41.347 -17.699 29.143 1.00 90.56 717 ILE A CA 1
ATOM 5257 C C . ILE A 1 717 ? -42.346 -18.205 30.182 1.00 90.56 717 ILE A C 1
ATOM 5259 O O . ILE A 1 717 ? -43.503 -18.465 29.868 1.00 90.56 717 ILE A O 1
ATOM 5263 N N . GLU A 1 718 ? -41.883 -18.297 31.427 1.00 91.75 718 GLU A N 1
ATOM 5264 C CA . GLU A 1 718 ? -42.653 -18.739 32.582 1.00 91.75 718 GLU A CA 1
ATOM 5265 C C . GLU A 1 718 ? -42.312 -17.822 33.752 1.00 91.75 718 GLU A C 1
ATOM 5267 O O . GLU A 1 718 ? -41.154 -17.465 33.961 1.00 91.75 718 GLU A O 1
ATOM 5272 N N . GLY A 1 719 ? -43.316 -17.402 34.504 1.00 91.69 719 GLY A N 1
ATOM 5273 C CA . GLY A 1 719 ? -43.142 -16.606 35.706 1.00 91.69 719 GLY A CA 1
ATOM 5274 C C . GLY A 1 719 ? -44.252 -16.955 36.675 1.00 91.69 719 GLY A C 1
ATOM 5275 O O . GLY A 1 719 ? -45.409 -17.003 36.268 1.00 91.69 719 GLY A O 1
ATOM 5276 N N . ASP A 1 720 ? -43.909 -17.209 37.929 1.00 93.00 720 ASP A N 1
ATOM 5277 C CA . ASP A 1 720 ? -44.863 -17.490 38.993 1.00 93.00 720 ASP A CA 1
ATOM 5278 C C . ASP A 1 720 ? -44.419 -16.814 40.287 1.00 93.00 720 ASP A C 1
ATOM 5280 O O . ASP A 1 720 ? -43.231 -16.769 40.623 1.00 93.00 720 ASP A O 1
ATOM 5284 N N . ILE A 1 721 ? -45.392 -16.276 41.009 1.00 92.75 721 ILE A N 1
ATOM 5285 C CA . ILE A 1 721 ? -45.196 -15.699 42.331 1.00 92.75 721 ILE A CA 1
ATOM 5286 C C . ILE A 1 721 ? -46.112 -16.457 43.275 1.00 92.75 721 ILE A C 1
ATOM 5288 O O . ILE A 1 721 ? -47.326 -16.262 43.245 1.00 92.75 721 ILE A O 1
ATOM 5292 N N . ALA A 1 722 ? -45.516 -17.300 44.113 1.00 92.56 722 ALA A N 1
ATOM 5293 C CA . ALA A 1 722 ? -46.223 -18.034 45.147 1.00 92.56 722 ALA A CA 1
ATOM 5294 C C . ALA A 1 722 ? -46.258 -17.193 46.428 1.00 92.56 722 ALA A C 1
ATOM 5296 O O . ALA A 1 722 ? -45.221 -16.945 47.058 1.00 92.56 722 ALA A O 1
ATOM 5297 N N . VAL A 1 723 ? -47.455 -16.740 46.799 1.00 91.44 723 VAL A N 1
ATOM 5298 C CA . VAL A 1 723 ? -47.722 -15.994 48.030 1.00 91.44 723 VAL A CA 1
ATOM 5299 C C . VAL A 1 723 ? -48.419 -16.921 49.029 1.00 91.44 723 VAL A C 1
ATOM 5301 O O . VAL A 1 723 ? -49.493 -17.432 48.709 1.00 91.44 723 VAL A O 1
ATOM 5304 N N . PRO A 1 724 ? -47.873 -17.119 50.244 1.00 89.56 724 PRO A N 1
ATOM 5305 C CA . PRO A 1 724 ? -48.492 -17.988 51.237 1.00 89.56 724 PRO A CA 1
ATOM 5306 C C . PRO A 1 724 ? -49.926 -17.567 51.569 1.00 89.56 724 PRO A C 1
ATOM 5308 O O . PRO A 1 724 ? -50.172 -16.385 51.838 1.00 89.56 724 PRO A O 1
ATOM 5311 N N . GLY A 1 725 ? -50.853 -18.525 51.649 1.00 85.69 725 GLY A N 1
ATOM 5312 C CA . GLY A 1 725 ? -52.255 -18.252 51.998 1.00 85.69 725 GLY A CA 1
ATOM 5313 C C . GLY A 1 725 ? -52.396 -17.519 53.338 1.00 85.69 725 GLY A C 1
ATOM 5314 O O . GLY A 1 725 ? -53.198 -16.597 53.477 1.00 85.69 725 GLY A O 1
ATOM 5315 N N . THR A 1 726 ? -51.506 -17.818 54.292 1.00 86.44 726 THR A N 1
ATOM 5316 C CA . THR A 1 726 ? -51.427 -17.138 55.599 1.00 86.44 726 THR A CA 1
ATOM 5317 C C . THR A 1 726 ? -51.176 -15.634 55.497 1.00 86.44 726 THR A C 1
ATOM 5319 O O . THR A 1 726 ? -51.707 -14.879 56.309 1.00 86.44 726 THR A O 1
ATOM 5322 N N . LEU A 1 727 ? -50.410 -15.186 54.499 1.00 84.00 727 LEU A N 1
ATOM 5323 C CA . LEU A 1 727 ? -50.135 -13.769 54.270 1.00 84.00 727 LEU A CA 1
ATOM 5324 C C . LEU A 1 727 ? -51.314 -13.082 53.566 1.00 84.00 727 LEU A C 1
ATOM 5326 O O . LEU A 1 727 ? -51.669 -11.959 53.909 1.00 84.00 727 LEU A O 1
ATOM 5330 N N . ALA A 1 728 ? -51.948 -13.778 52.618 1.00 78.50 728 ALA A N 1
ATOM 5331 C CA . ALA A 1 728 ? -53.080 -13.269 51.843 1.00 78.50 728 ALA A CA 1
ATOM 5332 C C . ALA A 1 728 ? -54.446 -13.424 52.544 1.00 78.50 728 ALA A C 1
ATOM 5334 O O . ALA A 1 728 ? -55.464 -12.991 52.004 1.00 78.50 728 ALA A O 1
ATOM 5335 N N . LYS A 1 729 ? -54.482 -14.037 53.737 1.00 83.44 729 LYS A N 1
ATOM 5336 C CA . LYS A 1 729 ? -55.713 -14.441 54.445 1.00 83.44 729 LYS A CA 1
ATOM 5337 C C . LYS A 1 729 ? -56.608 -15.354 53.584 1.00 83.44 729 LYS A C 1
ATOM 5339 O O . LYS A 1 729 ? -57.827 -15.184 53.550 1.00 83.44 729 LYS A O 1
ATOM 5344 N N . LEU A 1 730 ? -55.982 -16.300 52.885 1.00 76.50 730 LEU A N 1
ATOM 5345 C CA . LEU A 1 730 ? -56.597 -17.316 52.026 1.00 76.50 730 LEU A CA 1
ATOM 5346 C C . LEU A 1 730 ? -56.332 -18.723 52.585 1.00 76.50 730 LEU A C 1
ATOM 5348 O O . LEU A 1 730 ? -55.314 -18.951 53.238 1.00 76.50 730 LEU A O 1
ATOM 5352 N N . ASP A 1 731 ? -57.218 -19.675 52.279 1.00 78.81 731 ASP A N 1
ATOM 5353 C CA . ASP A 1 731 ? -57.089 -21.081 52.708 1.00 78.81 731 ASP A CA 1
ATOM 5354 C C . ASP A 1 731 ? -56.008 -21.861 51.931 1.00 78.81 731 ASP A C 1
ATOM 5356 O O . ASP A 1 731 ? -55.630 -22.963 52.322 1.00 78.81 731 ASP A O 1
ATOM 5360 N N . ALA A 1 732 ? -55.505 -21.296 50.830 1.00 85.69 732 ALA A N 1
ATOM 5361 C CA . ALA A 1 732 ? -54.466 -21.870 49.982 1.00 85.69 732 ALA A CA 1
ATOM 5362 C C . ALA A 1 732 ? -53.498 -20.784 49.487 1.00 85.69 732 ALA A C 1
ATOM 5364 O O . ALA A 1 732 ? -53.818 -19.591 49.518 1.00 85.69 732 ALA A O 1
ATOM 5365 N N . ASP A 1 733 ? -52.324 -21.206 49.019 1.00 87.06 733 ASP A N 1
ATOM 5366 C CA . ASP A 1 733 ? -51.318 -20.313 48.445 1.00 87.06 733 ASP A CA 1
ATOM 5367 C C . ASP A 1 733 ? -51.819 -19.678 47.138 1.00 87.06 733 ASP A C 1
ATOM 5369 O O . ASP A 1 733 ? -52.449 -20.324 46.295 1.00 87.06 733 ASP A O 1
ATOM 5373 N N . LEU A 1 734 ? -51.547 -18.384 46.974 1.00 88.06 734 LEU A N 1
ATOM 5374 C CA . LEU A 1 734 ? -51.907 -17.613 45.790 1.00 88.06 734 LEU A CA 1
ATOM 5375 C C . LEU A 1 734 ? -50.750 -17.651 44.790 1.00 88.06 734 LEU A C 1
ATOM 5377 O O . LEU A 1 734 ? -49.677 -17.121 45.069 1.00 88.06 734 LEU A O 1
ATOM 5381 N N . HIS A 1 735 ? -51.002 -18.223 43.613 1.00 88.75 735 HIS A N 1
ATOM 5382 C CA . HIS A 1 735 ? -50.064 -18.249 42.491 1.00 88.75 735 HIS A CA 1
ATOM 5383 C C . HIS A 1 735 ? -50.410 -17.161 41.473 1.00 88.75 735 HIS A C 1
ATOM 5385 O O . HIS A 1 735 ? -51.522 -17.116 40.937 1.00 88.75 735 HIS A O 1
ATOM 5391 N N . ILE A 1 736 ? -49.461 -16.265 41.211 1.00 87.94 736 ILE A N 1
ATOM 5392 C CA . ILE A 1 736 ? -49.615 -15.173 40.248 1.00 87.94 736 ILE A CA 1
ATOM 5393 C C . ILE A 1 736 ? -48.691 -15.446 39.065 1.00 87.94 736 ILE A C 1
ATOM 5395 O O . ILE A 1 736 ? -47.491 -15.179 39.128 1.00 87.94 736 ILE A O 1
ATOM 5399 N N . ALA A 1 737 ? -49.270 -15.930 37.966 1.00 87.06 737 ALA A N 1
ATOM 5400 C CA . ALA A 1 737 ? -48.540 -16.095 36.718 1.00 87.06 737 ALA A CA 1
ATOM 5401 C C . ALA A 1 737 ? -48.073 -14.732 36.170 1.00 87.06 737 ALA A C 1
ATOM 5403 O O . ALA A 1 737 ? -48.836 -13.764 36.137 1.00 87.06 737 ALA A O 1
ATOM 5404 N N . VAL A 1 738 ? -46.829 -14.655 35.701 1.00 84.94 738 VAL A N 1
ATOM 5405 C CA . VAL A 1 738 ? -46.224 -13.454 35.114 1.00 84.94 738 VAL A CA 1
ATOM 5406 C C . VAL A 1 738 ? -45.756 -13.777 33.700 1.00 84.94 738 VAL A C 1
ATOM 5408 O O . VAL A 1 738 ? -44.937 -14.665 33.491 1.00 84.94 738 VAL A O 1
ATOM 5411 N N . THR A 1 739 ? -46.255 -13.026 32.722 1.00 81.88 739 THR A N 1
ATOM 5412 C CA . THR A 1 739 ? -45.848 -13.117 31.312 1.00 81.88 739 THR A CA 1
ATOM 5413 C C . THR A 1 739 ? -45.519 -11.726 30.786 1.00 81.88 739 THR A C 1
ATOM 5415 O O . THR A 1 739 ? -46.166 -10.755 31.184 1.00 81.88 739 THR A O 1
ATOM 5418 N N . GLY A 1 740 ? -44.568 -11.609 29.859 1.00 81.25 740 GLY A N 1
ATOM 5419 C CA . GLY A 1 740 ? -44.264 -10.338 29.198 1.00 81.25 740 GLY A CA 1
ATOM 5420 C C . GLY A 1 740 ? -42.807 -10.206 28.773 1.00 81.25 740 GLY A C 1
ATOM 5421 O O . GLY A 1 740 ? -42.036 -11.159 28.837 1.00 81.25 740 GLY A O 1
ATOM 5422 N N . HIS A 1 741 ? -42.433 -9.002 28.344 1.00 76.19 741 HIS A N 1
ATOM 5423 C CA . HIS A 1 741 ? -41.057 -8.672 27.984 1.00 76.19 741 HIS A CA 1
ATOM 5424 C C . HIS A 1 741 ? -40.324 -8.091 29.199 1.00 76.19 741 HIS A C 1
ATOM 5426 O O . HIS A 1 741 ? -40.767 -7.110 29.792 1.00 76.19 741 HIS A O 1
ATOM 5432 N N . TYR A 1 742 ? -39.182 -8.668 29.554 1.00 67.44 742 TYR A N 1
ATOM 5433 C CA . TYR A 1 742 ? -38.391 -8.339 30.741 1.00 67.44 742 TYR A CA 1
ATOM 5434 C C . TYR A 1 742 ? -37.829 -6.914 30.742 1.00 67.44 742 TYR A C 1
ATOM 5436 O O . TYR A 1 742 ? -37.637 -6.309 31.792 1.00 67.44 742 TYR A O 1
ATOM 5444 N N . SER A 1 743 ? -37.560 -6.361 29.557 1.00 61.72 743 SER A N 1
ATOM 5445 C CA . SER A 1 743 ? -37.094 -4.977 29.413 1.00 61.72 743 SER A CA 1
ATOM 5446 C C . SER A 1 743 ? -38.201 -3.924 29.538 1.00 61.72 743 SER A C 1
ATOM 5448 O O . SER A 1 743 ? -37.877 -2.738 29.573 1.00 61.72 743 SER A O 1
ATOM 5450 N N . ALA A 1 744 ? -39.480 -4.313 29.614 1.00 47.69 744 ALA A N 1
ATOM 5451 C CA . ALA A 1 744 ? -40.564 -3.361 29.823 1.00 47.69 744 ALA A CA 1
ATOM 5452 C C . ALA A 1 744 ? -40.566 -2.876 31.289 1.00 47.69 744 ALA A C 1
ATOM 5454 O O . ALA A 1 744 ? -40.517 -3.702 32.200 1.00 47.69 744 ALA A O 1
ATOM 5455 N N . PRO A 1 745 ? -40.671 -1.559 31.553 1.00 41.38 745 PRO A N 1
ATOM 5456 C CA . PRO A 1 745 ? -40.630 -1.001 32.910 1.00 41.38 745 PRO A CA 1
ATOM 5457 C C . PRO A 1 745 ? -41.773 -1.484 33.821 1.00 41.38 745 PRO A C 1
ATOM 5459 O O . PRO A 1 745 ? -41.706 -1.302 35.034 1.00 41.38 745 PRO A O 1
ATOM 5462 N N . ARG A 1 746 ? -42.820 -2.101 33.255 1.00 48.53 746 ARG A N 1
ATOM 5463 C CA . ARG A 1 746 ? -43.895 -2.790 33.978 1.00 48.53 746 ARG A CA 1
ATOM 5464 C C . ARG A 1 746 ? -44.342 -4.015 33.169 1.00 48.53 746 ARG A C 1
ATOM 5466 O O . ARG A 1 746 ? -44.890 -3.823 32.083 1.00 48.53 746 ARG A O 1
ATOM 5473 N N . PRO A 1 747 ? -44.144 -5.254 33.649 1.00 52.78 747 PRO A N 1
ATOM 5474 C CA . PRO A 1 747 ? -44.856 -6.403 33.093 1.00 52.78 747 PRO A CA 1
ATOM 5475 C C . PRO A 1 747 ? -46.372 -6.191 33.297 1.00 52.78 747 PRO A C 1
ATOM 5477 O O . PRO A 1 747 ? -46.763 -5.531 34.261 1.00 52.78 747 PRO A O 1
ATOM 5480 N N . ASP A 1 748 ? -47.227 -6.702 32.399 1.00 54.38 748 ASP A N 1
ATOM 5481 C CA . ASP A 1 748 ? -48.689 -6.444 32.345 1.00 54.38 748 ASP A CA 1
ATOM 5482 C C . ASP A 1 748 ? -49.471 -7.162 33.472 1.00 54.38 748 ASP A C 1
ATOM 5484 O O . ASP A 1 748 ? -50.382 -7.961 33.264 1.00 54.38 748 ASP A O 1
ATOM 5488 N N . ILE A 1 749 ? -49.060 -6.915 34.713 1.00 54.53 749 ILE A N 1
ATOM 5489 C CA . ILE A 1 749 ? -49.471 -7.649 35.911 1.00 54.53 749 ILE A CA 1
ATOM 5490 C C . ILE A 1 749 ? -50.847 -7.199 36.376 1.00 54.53 749 ILE A C 1
ATOM 5492 O O . ILE A 1 749 ? -51.600 -8.017 36.886 1.00 54.53 749 ILE A O 1
ATOM 5496 N N . ALA A 1 750 ? -51.237 -5.949 36.119 1.00 52.28 750 ALA A N 1
ATOM 5497 C CA . ALA A 1 750 ? -52.601 -5.488 36.366 1.00 52.28 750 ALA A CA 1
ATOM 5498 C C . ALA A 1 750 ? -53.624 -6.305 35.557 1.00 52.28 750 ALA A C 1
ATOM 5500 O O . ALA A 1 750 ? -54.669 -6.690 36.080 1.00 52.28 750 ALA A O 1
ATOM 5501 N N . ARG A 1 751 ? -53.303 -6.638 34.300 1.00 55.16 751 ARG A N 1
ATOM 5502 C CA . ARG A 1 751 ? -54.171 -7.444 33.438 1.00 55.16 751 ARG A CA 1
ATOM 5503 C C . ARG A 1 751 ? -54.171 -8.916 33.828 1.00 55.16 751 ARG A C 1
ATOM 5505 O O . ARG A 1 751 ? -55.215 -9.558 33.732 1.00 55.16 751 ARG A O 1
ATOM 5512 N N . THR A 1 752 ? -53.041 -9.449 34.288 1.00 54.78 752 THR A N 1
ATOM 5513 C CA . THR A 1 752 ? -52.972 -10.837 34.764 1.00 54.78 752 THR A CA 1
ATOM 5514 C C . THR A 1 752 ? -53.632 -11.002 36.126 1.00 54.78 752 THR A C 1
ATOM 5516 O O . THR A 1 752 ? -54.447 -11.901 36.268 1.00 54.78 752 THR A O 1
ATOM 5519 N N . LEU A 1 753 ? -53.415 -10.091 37.080 1.00 55.19 753 LEU A N 1
ATOM 5520 C CA . LEU A 1 753 ? -54.152 -10.049 38.347 1.00 55.19 753 LEU A CA 1
ATOM 5521 C C . LEU A 1 753 ? -55.659 -9.935 38.101 1.00 55.19 753 LEU A C 1
ATOM 5523 O O . LEU A 1 753 ? -56.417 -10.673 38.719 1.00 55.19 753 LEU A O 1
ATOM 5527 N N . ALA A 1 754 ? -56.098 -9.099 37.152 1.00 56.53 754 ALA A N 1
ATOM 5528 C CA . ALA A 1 754 ? -57.507 -9.009 36.766 1.00 56.53 754 ALA A CA 1
ATOM 5529 C C . ALA A 1 754 ? -58.057 -10.322 36.173 1.00 56.53 754 ALA A C 1
ATOM 5531 O O . ALA A 1 754 ? -59.213 -10.659 36.410 1.00 56.53 754 ALA A O 1
ATOM 5532 N N . LYS A 1 755 ? -57.240 -11.089 35.437 1.00 57.66 755 LYS A N 1
ATOM 5533 C CA . LYS A 1 755 ? -57.617 -12.413 34.910 1.00 57.66 755 LYS A CA 1
ATOM 5534 C C . LYS A 1 755 ? -57.630 -13.490 35.998 1.00 57.66 755 LYS A C 1
ATOM 5536 O O . LYS A 1 755 ? -58.604 -14.228 36.096 1.00 57.66 755 LYS A O 1
ATOM 5541 N N . THR A 1 756 ? -56.612 -13.570 36.850 1.00 48.72 756 THR A N 1
ATOM 5542 C CA . THR A 1 756 ? -56.542 -14.545 37.954 1.00 48.72 756 THR A CA 1
ATOM 5543 C C . THR A 1 756 ? -57.648 -14.290 38.986 1.00 48.72 756 THR A C 1
ATOM 5545 O O . THR A 1 756 ? -58.252 -15.234 39.500 1.00 48.72 756 THR A O 1
ATOM 5548 N N . ALA A 1 757 ? -58.016 -13.018 39.180 1.00 46.75 757 ALA A N 1
ATOM 5549 C CA . ALA A 1 757 ? -59.143 -12.571 39.994 1.00 46.75 757 ALA A CA 1
ATOM 5550 C C . ALA A 1 757 ? -60.540 -12.884 39.405 1.00 46.75 757 ALA A C 1
ATOM 5552 O O . ALA A 1 757 ? -61.544 -12.450 39.958 1.00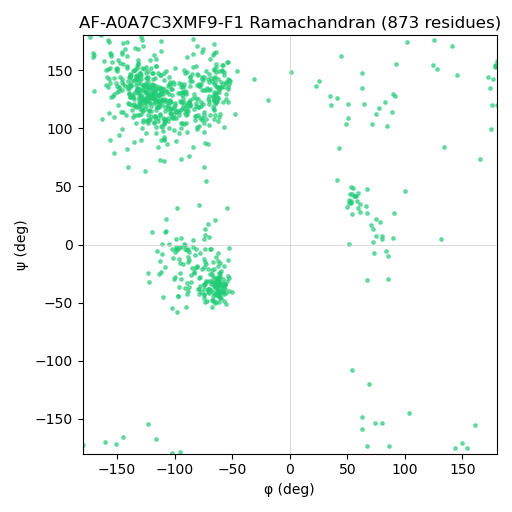 46.75 757 ALA A O 1
ATOM 5553 N N . THR A 1 758 ? -60.657 -13.632 38.303 1.00 45.81 758 THR A N 1
ATOM 5554 C CA . THR A 1 758 ? -61.962 -14.147 37.828 1.00 45.81 758 THR A CA 1
ATOM 5555 C C . THR A 1 758 ? -62.225 -15.604 38.221 1.00 45.81 758 THR A C 1
ATOM 5557 O O . THR A 1 758 ? -63.332 -16.099 38.023 1.00 45.81 758 THR A O 1
ATOM 5560 N N . SER A 1 759 ? -61.255 -16.278 38.853 1.00 47.00 759 SER A N 1
ATOM 5561 C CA . SER A 1 759 ? -61.453 -17.582 39.499 1.00 47.00 759 SER A CA 1
ATOM 5562 C C . SER A 1 759 ? -61.851 -17.400 40.977 1.00 47.00 759 SER A C 1
ATOM 5564 O O . SER A 1 759 ? -61.480 -16.412 41.608 1.00 47.00 759 SER A O 1
ATOM 5566 N N . ALA A 1 760 ? -62.664 -18.310 41.518 1.00 39.25 760 ALA A N 1
ATOM 5567 C CA . ALA A 1 760 ? -63.631 -18.126 42.617 1.00 39.25 760 ALA A CA 1
ATOM 5568 C C . ALA A 1 760 ? -63.177 -17.506 43.972 1.00 39.25 760 ALA A C 1
ATOM 5570 O O . ALA A 1 760 ? -64.026 -17.271 44.830 1.00 39.25 760 ALA A O 1
ATOM 5571 N N . ALA A 1 761 ? -61.899 -17.183 44.189 1.00 46.66 761 ALA A N 1
ATOM 5572 C CA . ALA A 1 761 ? -61.384 -16.592 45.435 1.00 46.66 761 ALA A CA 1
ATOM 5573 C C . ALA A 1 761 ? -61.457 -15.044 45.504 1.00 46.66 761 ALA A C 1
ATOM 5575 O O . ALA A 1 761 ? -61.162 -14.441 46.535 1.00 46.66 761 ALA A O 1
ATOM 5576 N N . ALA A 1 762 ? -61.848 -14.371 44.420 1.00 46.34 762 ALA A N 1
ATOM 5577 C CA . ALA A 1 762 ? -61.546 -12.952 44.216 1.00 46.34 762 ALA A CA 1
ATOM 5578 C C . ALA A 1 762 ? -62.639 -11.929 44.575 1.00 46.34 762 ALA A C 1
ATOM 5580 O O . ALA A 1 762 ? -62.377 -10.723 44.533 1.00 46.34 762 ALA A O 1
ATOM 5581 N N . SER A 1 763 ? -63.843 -12.355 44.970 1.00 42.66 763 SER A N 1
ATOM 5582 C CA . SER A 1 763 ? -64.912 -11.406 45.331 1.00 42.66 763 SER A CA 1
ATOM 5583 C C . SER A 1 763 ? -64.540 -10.529 46.539 1.00 42.66 763 SER A C 1
ATOM 5585 O O . SER A 1 763 ? -64.920 -9.361 46.585 1.00 42.66 763 SER A O 1
ATOM 5587 N N . LYS A 1 764 ? -63.714 -11.040 47.466 1.00 46.44 764 LYS A N 1
ATOM 5588 C CA . LYS A 1 764 ? -63.183 -10.276 48.611 1.00 46.44 764 LYS A CA 1
ATOM 5589 C C . LYS A 1 764 ? -62.076 -9.283 48.233 1.00 46.44 764 LYS A C 1
ATOM 5591 O O . LYS A 1 764 ? -62.014 -8.205 48.815 1.00 46.44 764 LYS A O 1
ATOM 5596 N N . ILE A 1 765 ? -61.232 -9.610 47.251 1.00 45.72 765 ILE A N 1
ATOM 5597 C CA . ILE A 1 765 ? -60.120 -8.741 46.819 1.00 45.72 765 ILE A CA 1
ATOM 5598 C C . ILE A 1 765 ? -60.668 -7.551 46.014 1.00 45.72 765 ILE A C 1
ATOM 5600 O O . ILE A 1 765 ? -60.301 -6.405 46.276 1.00 45.72 765 ILE A O 1
ATOM 5604 N N . LEU A 1 766 ? -61.636 -7.789 45.121 1.00 44.66 766 LEU A N 1
ATOM 5605 C CA . LEU A 1 766 ? -62.302 -6.733 44.346 1.00 44.66 766 LEU A CA 1
ATOM 5606 C C . LEU A 1 766 ? -63.149 -5.784 45.214 1.00 44.66 766 LEU A C 1
ATOM 5608 O O . LEU A 1 766 ? -63.177 -4.586 44.941 1.00 44.66 766 LEU A O 1
ATOM 5612 N N . GLN A 1 767 ? -63.767 -6.271 46.298 1.00 47.25 767 GLN A N 1
ATOM 5613 C CA . GLN A 1 767 ? -64.471 -5.409 47.263 1.00 47.25 767 GLN A CA 1
ATOM 5614 C C . GLN A 1 767 ? -63.527 -4.491 48.058 1.00 47.25 767 GLN A C 1
ATOM 5616 O O . GLN A 1 767 ? -63.945 -3.418 48.482 1.00 47.25 767 GLN A O 1
ATOM 5621 N N . SER A 1 768 ? -62.255 -4.869 48.225 1.00 44.97 768 SER A N 1
ATOM 5622 C CA . SER A 1 768 ? -61.249 -4.036 48.904 1.00 44.97 768 SER A CA 1
ATOM 5623 C C . SER A 1 768 ? -60.576 -2.999 47.991 1.00 44.97 768 SER A C 1
ATOM 5625 O O . SER A 1 768 ? -60.043 -2.006 48.480 1.00 44.97 768 SER A O 1
ATOM 5627 N N . LEU A 1 769 ? -60.635 -3.201 46.668 1.00 40.09 769 LEU A N 1
ATOM 5628 C CA . LEU A 1 769 ? -60.077 -2.294 45.655 1.00 40.09 769 LEU A CA 1
ATOM 5629 C C . LEU A 1 769 ? -61.115 -1.304 45.086 1.00 40.09 769 LEU A C 1
ATOM 5631 O O . LEU A 1 769 ? -60.738 -0.301 44.484 1.00 40.09 769 LEU A O 1
ATOM 5635 N N . GLY A 1 770 ? -62.413 -1.550 45.289 1.00 40.44 770 GLY A N 1
ATOM 5636 C CA . GLY A 1 770 ? -63.511 -0.691 44.836 1.00 40.44 770 GLY A CA 1
ATOM 5637 C C . GLY A 1 770 ? -63.978 0.308 45.897 1.00 40.44 770 GLY A C 1
ATOM 5638 O O . GLY A 1 770 ? -65.053 0.149 46.470 1.00 40.44 770 GLY A O 1
ATOM 5639 N N . GLY A 1 771 ? -63.181 1.346 46.158 1.00 35.31 771 GLY A N 1
ATOM 5640 C CA . GLY A 1 771 ? -63.527 2.436 47.072 1.00 35.31 771 GLY A CA 1
ATOM 5641 C C . GLY A 1 771 ? -64.049 3.695 46.367 1.00 35.31 771 GLY A C 1
ATOM 5642 O O . GLY A 1 771 ? -63.275 4.476 45.828 1.00 35.31 771 GLY A O 1
ATOM 5643 N N . SER A 1 772 ? -65.353 3.930 46.525 1.00 33.75 772 SER A N 1
ATOM 5644 C CA . SER A 1 772 ? -66.112 5.187 46.382 1.00 33.75 772 SER A CA 1
ATOM 5645 C C . SER A 1 772 ? -66.577 5.660 44.992 1.00 33.75 772 SER A C 1
ATOM 5647 O O . SER A 1 772 ? -65.837 5.882 44.041 1.00 33.75 772 SER A O 1
ATOM 5649 N N . SER A 1 773 ? -67.895 5.827 44.957 1.00 41.59 773 SER A N 1
ATOM 5650 C CA . SER A 1 773 ? -68.810 6.227 43.898 1.00 41.59 773 SER A CA 1
ATOM 5651 C C . SER A 1 773 ? -68.707 7.694 43.467 1.00 41.59 773 SER A C 1
ATOM 5653 O O . SER A 1 773 ? -68.732 8.587 44.314 1.00 41.59 773 SER A O 1
ATOM 5655 N N . GLY A 1 774 ? -68.800 7.944 42.158 1.00 31.06 774 GLY A N 1
ATOM 5656 C CA . GLY A 1 774 ? -69.165 9.236 41.570 1.00 31.06 774 GLY A CA 1
ATOM 5657 C C . GLY A 1 774 ? -70.082 9.022 40.362 1.00 31.06 774 GLY A C 1
ATOM 5658 O O . GLY A 1 774 ? -69.740 8.278 39.456 1.00 31.06 774 GLY A O 1
ATOM 5659 N N . LYS A 1 775 ? -71.279 9.615 40.408 1.00 36.97 775 LYS A N 1
ATOM 5660 C CA . LYS A 1 775 ? -72.428 9.425 39.503 1.00 36.97 775 LYS A CA 1
ATOM 5661 C C . LYS A 1 775 ? -72.110 9.663 38.017 1.00 36.97 775 LYS A C 1
ATOM 5663 O O . LYS A 1 775 ? -71.726 10.772 37.663 1.00 36.97 775 LYS A O 1
ATOM 5668 N N . GLU A 1 776 ? -72.480 8.717 37.153 1.00 30.98 776 GLU A N 1
ATOM 5669 C CA . GLU A 1 776 ? -72.745 8.976 35.730 1.00 30.98 776 GLU A CA 1
ATOM 5670 C C . GLU A 1 776 ? -74.256 8.914 35.454 1.00 30.98 776 GLU A C 1
ATOM 5672 O O . GLU A 1 776 ? -74.932 7.923 35.734 1.00 30.98 776 GLU A O 1
ATOM 5677 N N . ARG A 1 777 ? -74.791 10.022 34.924 1.00 32.47 777 ARG A N 1
ATOM 5678 C CA . ARG A 1 777 ? -76.062 10.081 34.191 1.00 32.47 777 ARG A CA 1
ATOM 5679 C C . ARG A 1 777 ? -75.737 9.867 32.715 1.00 32.47 777 ARG A C 1
ATOM 5681 O O . ARG A 1 777 ? -74.817 10.494 32.205 1.00 32.47 777 ARG A O 1
ATOM 5688 N N . GLY A 1 778 ? -76.492 8.984 32.071 1.00 32.88 778 GLY A N 1
ATOM 5689 C CA . GLY A 1 778 ? -76.248 8.545 30.702 1.00 32.88 778 GLY A CA 1
ATOM 5690 C C . GLY A 1 778 ? -76.813 9.431 29.594 1.00 32.88 778 GLY A C 1
ATOM 5691 O O . GLY A 1 778 ? -77.516 10.403 29.853 1.00 32.88 778 GLY A O 1
ATOM 5692 N N . GLN A 1 779 ? -76.493 9.013 28.369 1.00 32.19 779 GLN A N 1
ATOM 5693 C CA . GLN A 1 779 ? -77.263 9.053 27.110 1.00 32.19 779 GLN A CA 1
ATOM 5694 C C . GLN A 1 779 ? -76.296 8.540 26.023 1.00 32.19 779 GLN A C 1
ATOM 5696 O O . GLN A 1 779 ? -75.256 9.143 25.796 1.00 32.19 779 GLN A O 1
ATOM 5701 N N . GLN A 1 780 ? -76.371 7.276 25.602 1.00 32.97 780 GLN A N 1
ATOM 5702 C CA . GLN A 1 780 ? -77.195 6.731 24.511 1.00 32.97 780 GLN A CA 1
ATOM 5703 C C . GLN A 1 780 ? -77.099 7.460 23.153 1.00 32.97 780 GLN A C 1
ATOM 5705 O O . GLN A 1 780 ? -77.657 8.533 22.961 1.00 32.97 780 GLN A O 1
ATOM 5710 N N . ASP A 1 781 ? -76.453 6.732 22.235 1.00 33.44 781 ASP A N 1
ATOM 5711 C CA . ASP A 1 781 ? -76.878 6.400 20.870 1.00 33.44 781 ASP A CA 1
ATOM 5712 C C . ASP A 1 781 ? -76.570 7.296 19.646 1.00 33.44 781 ASP A C 1
ATOM 5714 O O . ASP A 1 781 ? -77.150 8.347 19.412 1.00 33.44 781 ASP A O 1
ATOM 5718 N N . VAL A 1 782 ? -75.739 6.678 18.784 1.00 32.31 782 VAL A N 1
ATOM 5719 C CA . VAL A 1 782 ? -75.935 6.444 17.336 1.00 32.31 782 VAL A CA 1
ATOM 5720 C C . VAL A 1 782 ? -75.563 7.570 16.346 1.00 32.31 782 VAL A C 1
ATOM 5722 O O . VAL A 1 782 ? -76.303 8.510 16.093 1.00 32.31 782 VAL A O 1
ATOM 5725 N N . LEU A 1 783 ? -74.379 7.368 15.735 1.00 36.56 783 LEU A N 1
ATOM 5726 C CA . LEU A 1 783 ? -73.971 7.526 14.314 1.00 36.56 783 LEU A CA 1
ATOM 5727 C C . LEU A 1 783 ? -75.039 8.033 13.309 1.00 36.56 783 LEU A C 1
ATOM 5729 O O . LEU A 1 783 ? -76.172 7.563 13.375 1.00 36.56 783 LEU A O 1
ATOM 5733 N N . PRO A 1 784 ? -74.672 8.783 12.232 1.00 44.38 784 PRO A N 1
ATOM 5734 C CA . PRO A 1 784 ? -73.813 8.194 11.187 1.00 44.38 784 PRO A CA 1
ATOM 5735 C C . PRO A 1 784 ? -72.940 9.120 10.298 1.00 44.38 784 PRO A C 1
ATOM 5737 O O . PRO A 1 784 ? -73.143 10.320 10.184 1.00 44.38 784 PRO A O 1
ATOM 5740 N N . LYS A 1 785 ? -71.976 8.445 9.638 1.00 33.97 785 LYS A N 1
ATOM 5741 C CA . LYS A 1 785 ? -71.362 8.627 8.296 1.00 33.97 785 LYS A CA 1
ATOM 5742 C C . LYS A 1 785 ? -71.419 10.002 7.612 1.00 33.97 785 LYS A C 1
ATOM 5744 O O . LYS A 1 785 ? -72.506 10.490 7.361 1.00 33.97 785 LYS A O 1
ATOM 5749 N N . LEU A 1 786 ? -70.287 10.411 7.019 1.00 28.23 786 LEU A N 1
ATOM 5750 C CA . LEU A 1 786 ? -70.215 10.970 5.652 1.00 28.23 786 LEU A CA 1
ATOM 5751 C C . LEU A 1 786 ? -68.778 10.846 5.068 1.00 28.23 786 LEU A C 1
ATOM 5753 O O . LEU A 1 786 ? -67.816 10.967 5.828 1.00 28.23 786 LEU A O 1
ATOM 5757 N N . PRO A 1 787 ? -68.612 10.597 3.749 1.00 33.97 787 PRO A N 1
ATOM 5758 C CA . PRO A 1 787 ? -67.328 10.602 3.037 1.00 33.97 787 PRO A CA 1
ATOM 5759 C C . PRO A 1 787 ? -67.050 11.916 2.258 1.00 33.97 787 PRO A C 1
ATOM 5761 O O . PRO A 1 787 ? -67.991 12.564 1.819 1.00 33.97 787 PRO A O 1
ATOM 5764 N N . VAL A 1 788 ? -65.746 12.233 2.092 1.00 36.78 788 VAL A N 1
ATOM 5765 C CA . VAL A 1 788 ? -64.985 12.862 0.958 1.00 36.78 788 VAL A CA 1
ATOM 5766 C C . VAL A 1 788 ? -65.710 13.954 0.124 1.00 36.78 788 VAL A C 1
ATOM 5768 O O . VAL A 1 788 ? -66.756 13.634 -0.434 1.00 36.78 788 VAL A O 1
ATOM 5771 N N . PRO A 1 789 ? -65.162 15.188 -0.104 1.00 36.84 789 PRO A N 1
ATOM 5772 C CA . PRO A 1 789 ? -64.048 15.382 -1.061 1.00 36.84 789 PRO A CA 1
ATOM 5773 C C . PRO A 1 789 ? -63.106 16.612 -0.920 1.00 36.84 789 PRO A C 1
ATOM 5775 O O . PRO A 1 789 ? -63.290 17.514 -0.110 1.00 36.84 789 PRO A O 1
ATOM 5778 N N . VAL A 1 790 ? -62.076 16.575 -1.780 1.00 38.09 790 VAL A N 1
ATOM 5779 C CA . VAL A 1 790 ? -61.025 17.558 -2.150 1.00 38.09 790 VAL A CA 1
ATOM 5780 C C . VAL A 1 790 ? -61.565 18.981 -2.409 1.00 38.09 790 VAL A C 1
ATOM 5782 O O . VAL A 1 790 ? -62.682 19.113 -2.907 1.00 38.09 790 VAL A O 1
ATOM 5785 N N . PRO A 1 791 ? -60.772 20.045 -2.144 1.00 37.03 791 PRO A N 1
ATOM 5786 C CA . PRO A 1 791 ? -60.334 20.918 -3.253 1.00 37.03 791 PRO A CA 1
ATOM 5787 C C . PRO A 1 791 ? -58.906 21.514 -3.107 1.00 37.03 791 PRO A C 1
ATOM 5789 O O . PRO A 1 791 ? -58.490 21.957 -2.043 1.00 37.03 791 PRO A O 1
ATOM 5792 N N . SER A 1 792 ? -58.177 21.604 -4.226 1.00 34.72 792 SER A N 1
ATOM 5793 C CA . SER A 1 792 ? -57.442 22.837 -4.619 1.00 34.72 792 SER A CA 1
ATOM 5794 C C . SER A 1 792 ? -58.455 23.761 -5.342 1.00 34.72 792 SER A C 1
ATOM 5796 O O . SER A 1 792 ? -59.456 23.185 -5.777 1.00 34.72 792 SER A O 1
ATOM 5798 N N . PRO A 1 793 ? -58.281 25.093 -5.581 1.00 44.56 793 PRO A N 1
ATOM 5799 C CA . PRO A 1 793 ? -57.027 25.855 -5.757 1.00 44.56 793 PRO A CA 1
ATOM 5800 C C . PRO A 1 793 ? -57.050 27.370 -5.332 1.00 44.56 793 PRO A C 1
ATOM 5802 O O . PRO A 1 793 ? -58.049 27.901 -4.862 1.00 44.56 793 PRO A O 1
ATOM 5805 N N . SER A 1 794 ? -55.954 28.080 -5.656 1.00 29.92 794 SER A N 1
ATOM 5806 C CA . SER A 1 794 ? -55.893 29.441 -6.263 1.00 29.92 794 SER A CA 1
ATOM 5807 C C . SER A 1 794 ? -55.850 30.754 -5.433 1.00 29.92 794 SER A C 1
ATOM 5809 O O . SER A 1 794 ? -56.740 31.038 -4.644 1.00 29.92 794 SER A O 1
ATOM 5811 N N . THR A 1 795 ? -54.853 31.593 -5.813 1.00 29.94 795 THR A N 1
ATOM 5812 C CA . THR A 1 795 ? -54.852 33.073 -6.074 1.00 29.94 795 THR A CA 1
ATOM 5813 C C . THR A 1 795 ? -55.183 34.069 -4.952 1.00 29.94 795 THR A C 1
ATOM 5815 O O . THR A 1 795 ? -56.026 33.791 -4.121 1.00 29.94 795 THR A O 1
ATOM 5818 N N . GLY A 1 796 ? -54.653 35.297 -4.853 1.00 28.64 796 GLY A N 1
ATOM 5819 C CA . GLY A 1 796 ? -53.684 36.175 -5.551 1.00 28.64 796 GLY A CA 1
ATOM 5820 C C . GLY A 1 796 ? -53.276 37.263 -4.511 1.00 28.64 796 GLY A C 1
ATOM 5821 O O . GLY A 1 796 ? -53.621 37.106 -3.348 1.00 28.64 796 GLY A O 1
ATOM 5822 N N . SER A 1 797 ? -52.573 38.380 -4.725 1.00 29.11 797 SER A N 1
ATOM 5823 C CA . SER A 1 797 ? -52.395 39.299 -5.857 1.00 29.11 797 SER A CA 1
ATOM 5824 C C . SER A 1 797 ? -51.426 40.435 -5.444 1.00 29.11 797 SER A C 1
ATOM 5826 O O . SER A 1 797 ? -51.376 40.764 -4.258 1.00 29.11 797 SER A O 1
ATOM 5828 N N . GLY A 1 798 ? -50.786 41.105 -6.416 1.00 29.03 798 GLY A N 1
ATOM 5829 C CA . GLY A 1 798 ? -50.130 42.428 -6.285 1.00 29.03 798 GLY A CA 1
ATOM 5830 C C . GLY A 1 798 ? -48.729 42.460 -6.927 1.00 29.03 798 GLY A C 1
ATOM 5831 O O . GLY A 1 798 ? -47.785 42.059 -6.261 1.00 29.03 798 GLY A O 1
ATOM 5832 N N . ASP A 1 799 ? -48.518 42.688 -8.237 1.00 30.27 799 ASP A N 1
ATOM 5833 C CA . ASP A 1 799 ? -48.705 43.933 -9.039 1.00 30.27 799 ASP A CA 1
ATOM 5834 C C . ASP A 1 799 ? -47.727 45.048 -8.546 1.00 30.27 799 ASP A C 1
ATOM 5836 O O . ASP A 1 799 ? -47.756 45.360 -7.363 1.00 30.27 799 ASP A O 1
ATOM 5840 N N . LYS A 1 800 ? -46.785 45.680 -9.284 1.00 31.70 800 LYS A N 1
ATOM 5841 C CA . LYS A 1 800 ? -46.617 46.022 -10.716 1.00 31.70 800 LYS A CA 1
ATOM 5842 C C . LYS A 1 800 ? -45.144 46.317 -11.121 1.00 31.70 800 LYS A C 1
ATOM 5844 O O . LYS A 1 800 ? -44.374 46.852 -10.331 1.00 31.70 800 LYS A O 1
ATOM 5849 N N . ASP A 1 801 ? -44.838 46.013 -12.389 1.00 34.09 801 ASP A N 1
ATOM 5850 C CA . ASP A 1 801 ? -44.090 46.755 -13.439 1.00 34.09 801 ASP A CA 1
ATOM 5851 C C . ASP A 1 801 ? -42.697 47.424 -13.239 1.00 34.09 801 ASP A C 1
ATOM 5853 O O . ASP A 1 801 ? -42.579 48.530 -12.731 1.00 34.09 801 ASP A O 1
ATOM 5857 N N . LYS A 1 802 ? -41.655 46.749 -13.777 1.00 33.12 802 LYS A N 1
ATOM 5858 C CA . LYS A 1 802 ? -40.793 47.041 -14.975 1.00 33.12 802 LYS A CA 1
ATOM 5859 C C . LYS A 1 802 ? -40.211 48.472 -15.286 1.00 33.12 802 LYS A C 1
ATOM 5861 O O . LYS A 1 802 ? -40.684 49.468 -14.771 1.00 33.12 802 LYS A O 1
ATOM 5866 N N . PRO A 1 803 ? -39.168 48.598 -16.161 1.00 56.31 803 PRO A N 1
ATOM 5867 C CA . PRO A 1 803 ? -37.777 49.018 -15.872 1.00 56.31 803 PRO A CA 1
ATOM 5868 C C . PRO A 1 803 ? -37.378 50.355 -16.577 1.00 56.31 803 PRO A C 1
ATOM 5870 O O . PRO A 1 803 ? -38.269 51.013 -17.115 1.00 56.31 803 PRO A O 1
ATOM 5873 N N . PRO A 1 804 ? -36.087 50.790 -16.654 1.00 47.28 804 PRO A N 1
ATOM 5874 C CA . PRO A 1 804 ? -35.235 50.392 -17.802 1.00 47.28 804 PRO A CA 1
ATOM 5875 C C . PRO A 1 804 ? -33.690 50.453 -17.603 1.00 47.28 804 PRO A C 1
ATOM 5877 O O . PRO A 1 804 ? -33.159 50.882 -16.584 1.00 47.28 804 PRO A O 1
ATOM 5880 N N . ALA A 1 805 ? -32.967 50.012 -18.641 1.00 42.09 805 ALA A N 1
ATOM 5881 C CA . ALA A 1 805 ? -31.509 49.989 -18.802 1.00 42.09 805 ALA A CA 1
ATOM 5882 C C . ALA A 1 805 ? -30.839 51.373 -18.967 1.00 42.09 805 ALA A C 1
ATOM 5884 O O . ALA A 1 805 ? -31.482 52.297 -19.460 1.00 42.09 805 ALA A O 1
ATOM 5885 N N . LYS A 1 806 ? -29.518 51.460 -18.690 1.00 30.05 806 LYS A N 1
ATOM 5886 C CA . LYS A 1 806 ? -28.531 52.354 -19.356 1.00 30.05 806 LYS A CA 1
ATOM 5887 C C . LYS A 1 806 ? -27.063 52.033 -18.966 1.00 30.05 806 LYS A C 1
ATOM 5889 O O . LYS A 1 806 ? -26.741 51.911 -17.792 1.00 30.05 806 LYS A O 1
ATOM 5894 N N . LYS A 1 807 ? -26.183 51.932 -19.975 1.00 35.28 807 LYS A N 1
ATOM 5895 C CA . LYS A 1 807 ? -24.719 52.239 -19.979 1.00 35.28 807 LYS A CA 1
ATOM 5896 C C . LYS A 1 807 ? -24.545 53.695 -20.501 1.00 35.28 807 LYS A C 1
ATOM 5898 O O . LYS A 1 807 ? -25.563 54.225 -20.956 1.00 35.28 807 LYS A O 1
ATOM 5903 N N . PRO A 1 808 ? -23.339 54.303 -20.669 1.00 54.19 808 PRO A N 1
ATOM 5904 C CA . PRO A 1 808 ? -21.984 54.140 -20.077 1.00 54.19 808 PRO A CA 1
ATOM 5905 C C . PRO A 1 808 ? -21.388 55.493 -19.555 1.00 54.19 808 PRO A C 1
ATOM 5907 O O . PRO A 1 808 ? -22.023 56.521 -19.752 1.00 54.19 808 PRO A O 1
ATOM 5910 N N . LEU A 1 809 ? -20.172 55.530 -18.964 1.00 32.47 809 LEU A N 1
ATOM 5911 C CA . LEU A 1 809 ? -19.074 56.488 -19.288 1.00 32.47 809 LEU A CA 1
ATOM 5912 C C . LEU A 1 809 ? -17.791 56.294 -18.427 1.00 32.47 809 LEU A C 1
ATOM 5914 O O . LEU A 1 809 ? -17.846 55.791 -17.312 1.00 32.47 809 LEU A O 1
ATOM 5918 N N . ILE A 1 810 ? -16.662 56.722 -19.007 1.00 34.88 810 ILE A N 1
ATOM 5919 C CA . ILE A 1 810 ? -15.230 56.689 -18.609 1.00 34.88 810 ILE A CA 1
ATOM 5920 C C . ILE A 1 810 ? -14.857 57.991 -17.842 1.00 34.88 810 ILE A C 1
ATOM 5922 O O . ILE A 1 810 ? -15.508 59.002 -18.113 1.00 34.88 810 ILE A O 1
ATOM 5926 N N . PRO A 1 811 ? -13.895 58.018 -16.883 1.00 37.12 811 PRO A N 1
ATOM 5927 C CA . PRO A 1 811 ? -12.503 58.513 -17.116 1.00 37.12 811 PRO A CA 1
ATOM 5928 C C . PRO A 1 811 ? -11.445 57.787 -16.233 1.00 37.12 811 PRO A C 1
ATOM 5930 O O . PRO A 1 811 ? -11.794 57.232 -15.203 1.00 37.12 811 PRO A O 1
ATOM 5933 N N . GLY A 1 812 ? -10.135 57.712 -16.484 1.00 30.55 812 GLY A N 1
ATOM 5934 C CA . GLY A 1 812 ? -9.198 58.277 -17.455 1.00 30.55 812 GLY A CA 1
ATOM 5935 C C . GLY A 1 812 ? -7.779 57.744 -17.125 1.00 30.55 812 GLY A C 1
ATOM 5936 O O . GLY A 1 812 ? -7.515 57.353 -15.989 1.00 30.55 812 GLY A O 1
ATOM 5937 N N . LEU A 1 813 ? -6.910 57.679 -18.141 1.00 34.28 813 LEU A N 1
ATOM 5938 C CA . LEU A 1 813 ? -5.486 57.290 -18.093 1.00 34.28 813 LEU A CA 1
ATOM 5939 C C . LEU A 1 813 ? -4.620 58.272 -17.256 1.00 34.28 813 LEU A C 1
ATOM 5941 O O . LEU A 1 813 ? -5.058 59.392 -16.988 1.00 34.28 813 LEU A O 1
ATOM 5945 N N . PRO A 1 814 ? -3.377 57.894 -16.892 1.00 37.22 814 PRO A N 1
ATOM 5946 C CA . PRO A 1 814 ? -2.259 58.260 -17.769 1.00 37.22 814 PRO A CA 1
ATOM 5947 C C . PRO A 1 814 ? -1.329 57.092 -18.135 1.00 37.22 814 PRO A C 1
ATOM 5949 O O . PRO A 1 814 ? -1.015 56.225 -17.320 1.00 37.22 814 PRO A O 1
ATOM 5952 N N . ASP A 1 815 ? -0.886 57.139 -19.392 1.00 30.53 815 ASP A N 1
ATOM 5953 C CA . ASP A 1 815 ? 0.296 56.478 -19.943 1.00 30.53 815 ASP A CA 1
ATOM 5954 C C . ASP A 1 815 ? 1.569 56.834 -19.158 1.00 30.53 815 ASP A C 1
ATOM 5956 O O . ASP A 1 815 ? 1.638 57.900 -18.548 1.00 30.53 815 ASP A O 1
ATOM 5960 N N . VAL A 1 816 ? 2.595 55.976 -19.244 1.00 27.89 816 VAL A N 1
ATOM 5961 C CA . VAL A 1 816 ? 3.970 56.328 -19.669 1.00 27.89 816 VAL A CA 1
ATOM 5962 C C . VAL A 1 816 ? 4.883 55.093 -19.527 1.00 27.89 816 VAL A C 1
ATOM 5964 O O . VAL A 1 816 ? 5.063 54.528 -18.450 1.00 27.89 816 VAL A O 1
ATOM 5967 N N . LEU A 1 817 ? 5.450 54.679 -20.666 1.00 34.97 817 LEU A N 1
ATOM 5968 C CA . LEU A 1 817 ? 6.613 53.790 -20.818 1.00 34.97 817 LEU A CA 1
ATOM 5969 C C . LEU A 1 817 ? 7.822 54.313 -20.013 1.00 34.97 817 LEU A C 1
ATOM 5971 O O . LEU A 1 817 ? 7.960 55.521 -19.844 1.00 34.97 817 LEU A O 1
ATOM 5975 N N . PRO A 1 818 ? 8.792 53.456 -19.648 1.00 32.72 818 PRO A N 1
ATOM 5976 C CA . PRO A 1 818 ? 10.019 53.527 -20.445 1.00 32.72 818 PRO A CA 1
ATOM 5977 C C . PRO A 1 818 ? 10.729 52.178 -20.652 1.00 32.72 818 PRO A C 1
ATOM 5979 O O . PRO A 1 818 ? 10.915 51.370 -19.748 1.00 32.72 818 PRO A O 1
ATOM 5982 N N . SER A 1 819 ? 11.220 51.991 -21.872 1.00 31.88 819 SER A N 1
ATOM 5983 C CA . SER A 1 819 ? 12.584 51.498 -22.128 1.00 31.88 819 SER A CA 1
ATOM 5984 C C . SER A 1 819 ? 13.432 52.732 -22.519 1.00 31.88 819 SER A C 1
ATOM 5986 O O . SER A 1 819 ? 12.839 53.782 -22.768 1.00 31.88 819 SER A O 1
ATOM 5988 N N . PRO A 1 820 ? 14.736 52.640 -22.829 1.00 52.00 820 PRO A N 1
ATOM 5989 C CA . PRO A 1 820 ? 15.873 52.019 -22.135 1.00 52.00 820 PRO A CA 1
ATOM 5990 C C . PRO A 1 820 ? 17.084 52.994 -22.067 1.00 52.00 820 PRO A C 1
ATOM 5992 O O . PRO A 1 820 ? 17.473 53.525 -23.097 1.00 52.00 820 PRO A O 1
ATOM 5995 N N . GLU A 1 821 ? 17.784 53.174 -20.942 1.00 27.33 821 GLU A N 1
ATOM 5996 C CA . GLU A 1 821 ? 19.090 53.885 -20.925 1.00 27.33 821 GLU A CA 1
ATOM 5997 C C . GLU A 1 821 ? 20.010 53.286 -19.846 1.00 27.33 821 GLU A C 1
ATOM 5999 O O . GLU A 1 821 ? 19.601 53.091 -18.709 1.00 27.33 821 GLU A O 1
ATOM 6004 N N . LYS A 1 822 ? 21.129 52.660 -20.237 1.00 28.44 822 LYS A N 1
ATOM 6005 C CA . LYS A 1 822 ? 22.476 53.218 -20.501 1.00 28.44 822 LYS A CA 1
ATOM 6006 C C . LYS A 1 822 ? 23.285 53.522 -19.230 1.00 28.44 822 LYS A C 1
ATOM 6008 O O . LYS A 1 822 ? 22.962 54.420 -18.474 1.00 28.44 822 LYS A O 1
ATOM 6013 N N . ARG A 1 823 ? 24.411 52.797 -19.142 1.00 31.41 823 ARG A N 1
ATOM 6014 C CA . ARG A 1 823 ? 25.759 53.227 -18.721 1.00 31.41 823 ARG A CA 1
ATOM 6015 C C . ARG A 1 823 ? 25.861 54.272 -17.603 1.00 31.41 823 ARG A C 1
ATOM 6017 O O . ARG A 1 823 ? 25.658 55.447 -17.871 1.00 31.41 823 ARG A O 1
ATOM 6024 N N . THR A 1 824 ? 26.517 53.862 -16.519 1.00 28.84 824 THR A N 1
ATOM 6025 C CA . THR A 1 824 ? 27.653 54.600 -15.938 1.00 28.84 824 THR A CA 1
ATOM 6026 C C . THR A 1 824 ? 28.597 53.639 -15.198 1.00 28.84 824 THR A C 1
ATOM 6028 O O . THR A 1 824 ? 28.262 53.108 -14.147 1.00 28.84 824 THR A O 1
ATOM 6031 N N . ASP A 1 825 ? 29.792 53.430 -15.762 1.00 38.50 825 ASP A N 1
ATOM 6032 C CA . ASP A 1 825 ? 31.040 53.419 -14.978 1.00 38.50 825 ASP A CA 1
ATOM 6033 C C . ASP A 1 825 ? 31.300 54.873 -14.527 1.00 38.50 825 ASP A C 1
ATOM 6035 O O . ASP A 1 825 ? 30.920 55.798 -15.259 1.00 38.50 825 ASP A O 1
ATOM 6039 N N . PRO A 1 826 ? 31.883 55.116 -13.340 1.00 42.97 826 PRO A N 1
ATOM 6040 C CA . PRO A 1 826 ? 33.344 55.095 -13.152 1.00 42.97 826 PRO A CA 1
ATOM 6041 C C . PRO A 1 826 ? 33.743 54.329 -11.869 1.00 42.97 826 PRO A C 1
ATOM 6043 O O . PRO A 1 826 ? 32.961 54.214 -10.934 1.00 42.97 826 PRO A O 1
ATOM 6046 N N . GLY A 1 827 ? 34.910 53.680 -11.782 1.00 30.25 827 GLY A N 1
ATOM 6047 C CA . GLY A 1 827 ? 36.210 54.336 -11.573 1.00 30.25 827 GLY A CA 1
ATOM 6048 C C . GLY A 1 827 ? 36.240 55.067 -10.218 1.00 30.25 827 GLY A C 1
ATOM 6049 O O . GLY A 1 827 ? 35.326 55.809 -9.905 1.00 30.25 827 GLY A O 1
ATOM 6050 N N . LYS A 1 828 ? 37.251 55.004 -9.362 1.00 30.83 828 LYS A N 1
ATOM 6051 C CA . LYS A 1 828 ? 38.599 54.439 -9.370 1.00 30.83 828 LYS A CA 1
ATOM 6052 C C . LYS A 1 828 ? 39.175 54.819 -7.989 1.00 30.83 828 LYS A C 1
ATOM 6054 O O . LYS A 1 828 ? 38.759 55.835 -7.447 1.00 30.83 828 LYS A O 1
ATOM 6059 N N . ASP A 1 829 ? 40.129 54.041 -7.489 1.00 31.75 829 ASP A N 1
ATOM 6060 C CA . ASP A 1 829 ? 41.238 54.424 -6.599 1.00 31.75 829 ASP A CA 1
ATOM 6061 C C . ASP A 1 829 ? 41.001 55.420 -5.440 1.00 31.75 829 ASP A C 1
ATOM 6063 O O . ASP A 1 829 ? 40.728 56.599 -5.636 1.00 31.75 829 ASP A O 1
ATOM 6067 N N . THR A 1 830 ? 41.364 55.026 -4.217 1.00 31.41 830 THR A N 1
ATOM 6068 C CA . THR A 1 830 ? 42.707 55.327 -3.669 1.00 31.41 830 THR A CA 1
ATOM 6069 C C . THR A 1 830 ? 42.845 54.907 -2.194 1.00 31.41 830 THR A C 1
ATOM 6071 O O . THR A 1 830 ? 41.984 55.186 -1.372 1.00 31.41 830 THR A O 1
ATOM 6074 N N . THR A 1 831 ? 43.985 54.252 -1.910 1.00 31.70 831 THR A N 1
ATOM 6075 C CA . THR A 1 831 ? 44.846 54.334 -0.699 1.00 31.70 831 THR A CA 1
ATOM 6076 C C . THR A 1 831 ? 44.199 54.198 0.683 1.00 31.70 831 THR A C 1
ATOM 6078 O O . THR A 1 831 ? 43.385 55.011 1.082 1.00 31.70 831 THR A O 1
ATOM 6081 N N . GLY A 1 832 ? 44.574 53.231 1.519 1.00 29.55 832 GLY A N 1
ATOM 6082 C CA . GLY A 1 832 ? 45.913 53.006 2.089 1.00 29.55 832 GLY A CA 1
ATOM 6083 C C . GLY A 1 832 ? 45.722 52.899 3.619 1.00 29.55 832 GLY A C 1
ATOM 6084 O O . GLY A 1 832 ? 44.765 53.444 4.144 1.00 29.55 832 GLY A O 1
ATOM 6085 N N . GLY A 1 833 ? 46.501 52.187 4.419 1.00 30.34 833 GLY A N 1
ATOM 6086 C CA . GLY A 1 833 ? 47.684 51.396 4.174 1.00 30.34 833 GLY A CA 1
ATOM 6087 C C . GLY A 1 833 ? 47.955 50.461 5.360 1.00 30.34 833 GLY A C 1
ATOM 6088 O O . GLY A 1 833 ? 47.216 50.417 6.340 1.00 30.34 833 GLY A O 1
ATOM 6089 N N . ARG A 1 834 ? 49.038 49.705 5.182 1.00 34.44 834 ARG A N 1
ATOM 6090 C CA . ARG A 1 834 ? 49.781 48.875 6.136 1.00 34.44 834 ARG A CA 1
ATOM 6091 C C . ARG A 1 834 ? 49.785 49.360 7.591 1.00 34.44 834 ARG A C 1
ATOM 6093 O O . ARG A 1 834 ? 50.136 50.508 7.842 1.00 34.44 834 ARG A O 1
ATOM 6100 N N . THR A 1 835 ? 49.709 48.388 8.496 1.00 34.50 835 THR A N 1
ATOM 6101 C CA . THR A 1 835 ? 50.736 48.197 9.531 1.00 34.50 835 THR A CA 1
ATOM 6102 C C . THR A 1 835 ? 50.925 46.709 9.813 1.00 34.50 835 THR A C 1
ATOM 6104 O O . THR A 1 835 ? 49.974 45.930 9.820 1.00 34.50 835 THR A O 1
ATOM 6107 N N . ASP A 1 836 ? 52.195 46.350 9.951 1.00 33.06 836 ASP A N 1
ATOM 6108 C CA . ASP A 1 836 ? 52.739 45.021 10.176 1.00 33.06 836 ASP A CA 1
ATOM 6109 C C . ASP A 1 836 ? 52.548 44.522 11.627 1.00 33.06 836 ASP A C 1
ATOM 6111 O O . ASP A 1 836 ? 52.310 45.303 12.548 1.00 33.06 836 ASP A O 1
ATOM 6115 N N . GLU A 1 837 ? 52.819 43.220 11.792 1.00 31.77 837 GLU A N 1
ATOM 6116 C CA . GLU A 1 837 ? 53.441 42.579 12.972 1.00 31.77 837 GLU A CA 1
ATOM 6117 C C . GLU A 1 837 ? 52.568 42.001 14.124 1.00 31.77 837 GLU A C 1
ATOM 6119 O O . GLU A 1 837 ? 51.375 42.283 14.216 1.00 31.77 837 GLU A O 1
ATOM 6124 N N . PRO A 1 838 ? 53.082 41.015 14.909 1.00 44.38 838 PRO A N 1
ATOM 6125 C CA . PRO A 1 838 ? 52.611 39.632 14.794 1.00 44.38 838 PRO A CA 1
ATOM 6126 C C . PRO A 1 838 ? 52.154 38.974 16.120 1.00 44.38 838 PRO A C 1
ATOM 6128 O O . PRO A 1 838 ? 52.359 39.493 17.208 1.00 44.38 838 PRO A O 1
ATOM 6131 N N . ALA A 1 839 ? 51.556 37.783 15.966 1.00 36.41 839 ALA A N 1
ATOM 6132 C CA . ALA A 1 839 ? 51.410 36.630 16.877 1.00 36.41 839 ALA A CA 1
ATOM 6133 C C . ALA A 1 839 ? 51.450 36.809 18.416 1.00 36.41 839 ALA A C 1
ATOM 6135 O O . ALA A 1 839 ? 52.406 37.333 18.984 1.00 36.41 839 ALA A O 1
ATOM 6136 N N . PRO A 1 840 ? 50.578 36.051 19.114 1.00 41.94 840 PRO A N 1
ATOM 6137 C CA . PRO A 1 840 ? 51.116 35.215 20.186 1.00 41.94 840 PRO A CA 1
ATOM 6138 C C . PRO A 1 840 ? 50.677 33.746 20.129 1.00 41.94 840 PRO A C 1
ATOM 6140 O O . PRO A 1 840 ? 49.570 33.375 19.741 1.00 41.94 840 PRO A O 1
ATOM 6143 N N . ALA A 1 841 ? 51.619 32.913 20.564 1.00 33.66 841 ALA A N 1
ATOM 6144 C CA . ALA A 1 841 ? 51.557 31.468 20.685 1.00 33.66 841 ALA A CA 1
ATOM 6145 C C . ALA A 1 841 ? 50.484 30.982 21.674 1.00 33.66 841 ALA A C 1
ATOM 6147 O O . ALA A 1 841 ? 50.414 31.446 22.813 1.00 33.66 841 ALA A O 1
ATOM 6148 N N . VAL A 1 842 ? 49.730 29.950 21.281 1.00 35.91 842 VAL A N 1
ATOM 6149 C CA . VAL A 1 842 ? 48.844 29.197 22.179 1.00 35.91 842 VAL A CA 1
ATOM 6150 C C . VAL A 1 842 ? 49.460 27.831 22.482 1.00 35.91 842 VAL A C 1
ATOM 6152 O O . VAL A 1 842 ? 49.714 27.012 21.599 1.00 35.91 842 VAL A O 1
ATOM 6155 N N . LYS A 1 843 ? 49.725 27.622 23.774 1.00 32.03 843 LYS A N 1
ATOM 6156 C CA . LYS A 1 843 ? 50.316 26.428 24.385 1.00 32.03 843 LYS A CA 1
ATOM 6157 C C . LYS A 1 843 ? 49.342 25.242 24.345 1.00 32.03 843 LYS A C 1
ATOM 6159 O O . LYS A 1 843 ? 48.192 25.364 24.758 1.00 32.03 843 LYS A O 1
ATOM 6164 N N . ARG A 1 844 ? 49.838 24.073 23.927 1.00 32.69 844 ARG A N 1
ATOM 6165 C CA . ARG A 1 844 ? 49.190 22.763 24.121 1.00 32.69 844 ARG A CA 1
ATOM 6166 C C . ARG A 1 844 ? 49.378 22.281 25.568 1.00 32.69 844 ARG A C 1
ATOM 6168 O O . ARG A 1 844 ? 50.510 22.342 26.050 1.00 32.69 844 ARG A O 1
ATOM 6175 N N . PRO A 1 845 ? 48.357 21.711 26.229 1.00 38.22 845 PRO A N 1
ATOM 6176 C CA . PRO A 1 845 ? 48.552 20.928 27.441 1.00 38.22 845 PRO A CA 1
ATOM 6177 C C . PRO A 1 845 ? 48.789 19.454 27.091 1.00 38.22 845 PRO A C 1
ATOM 6179 O O . PRO A 1 845 ? 47.949 18.788 26.490 1.00 38.22 845 PRO A O 1
ATOM 6182 N N . THR A 1 846 ? 49.946 18.945 27.499 1.00 32.62 846 THR A N 1
ATOM 6183 C CA . THR A 1 846 ? 50.252 17.518 27.619 1.00 32.62 846 THR A CA 1
ATOM 6184 C C . THR A 1 846 ? 49.810 17.020 28.992 1.00 32.62 846 THR A C 1
ATOM 6186 O O . THR A 1 846 ? 50.344 17.477 30.002 1.00 32.62 846 THR A O 1
ATOM 6189 N N . THR A 1 847 ? 48.914 16.037 29.045 1.00 34.31 847 THR A N 1
ATOM 6190 C CA . THR A 1 847 ? 48.685 15.225 30.247 1.00 34.31 847 THR A CA 1
ATOM 6191 C C . THR A 1 847 ? 48.901 13.751 29.925 1.00 34.31 847 THR A C 1
ATOM 6193 O O . THR A 1 847 ? 48.229 13.136 29.104 1.00 34.31 847 THR A O 1
ATOM 6196 N N . ARG A 1 848 ? 49.918 13.208 30.588 1.00 37.91 848 ARG A N 1
ATOM 6197 C CA . ARG A 1 848 ? 50.250 11.790 30.707 1.00 37.91 848 ARG A CA 1
ATOM 6198 C C . ARG A 1 848 ? 49.424 11.214 31.861 1.00 37.91 848 ARG A C 1
ATOM 6200 O O . ARG A 1 848 ? 49.283 11.900 32.874 1.00 37.91 848 ARG A O 1
ATOM 6207 N N . PRO A 1 849 ? 49.006 9.943 31.789 1.00 38.66 849 PRO A N 1
ATOM 6208 C CA . PRO A 1 849 ? 49.109 9.136 32.993 1.00 38.66 849 PRO A CA 1
ATOM 6209 C C . PRO A 1 849 ? 49.752 7.770 32.760 1.00 38.66 849 PRO A C 1
ATOM 6211 O O . PRO A 1 849 ? 49.888 7.243 31.661 1.00 38.66 849 PRO A O 1
ATOM 6214 N N . SER A 1 850 ? 50.233 7.281 33.887 1.00 33.38 850 SER A N 1
ATOM 6215 C CA . SER A 1 850 ? 51.089 6.145 34.165 1.00 33.38 850 SER A CA 1
ATOM 6216 C C . SER A 1 850 ? 50.341 4.826 34.390 1.00 33.38 850 SER A C 1
ATOM 6218 O O . SER A 1 850 ? 49.221 4.839 34.882 1.00 33.38 850 SER A O 1
ATOM 6220 N N . ARG A 1 851 ? 51.112 3.735 34.249 1.00 32.81 851 ARG A N 1
ATOM 6221 C CA . ARG A 1 851 ? 51.065 2.456 34.995 1.00 32.81 851 ARG A CA 1
ATOM 6222 C C . ARG A 1 851 ? 49.946 1.440 34.692 1.00 32.81 851 ARG A C 1
ATOM 6224 O O . ARG A 1 851 ? 48.803 1.586 35.096 1.00 32.81 851 ARG A O 1
ATOM 6231 N N . THR A 1 852 ? 50.389 0.322 34.116 1.00 39.97 852 THR A N 1
ATOM 6232 C CA . THR A 1 852 ? 49.861 -1.052 34.239 1.00 39.97 852 THR A CA 1
ATOM 6233 C C . THR A 1 852 ? 49.820 -1.530 35.699 1.00 39.97 852 THR A C 1
ATOM 6235 O O . THR A 1 852 ? 50.687 -1.133 36.485 1.00 39.97 852 THR A O 1
ATOM 6238 N N . PRO A 1 853 ? 48.851 -2.399 36.065 1.00 41.84 853 PRO A N 1
ATOM 6239 C CA . PRO A 1 853 ? 49.190 -3.769 36.503 1.00 41.84 853 PRO A CA 1
ATOM 6240 C C . PRO A 1 853 ? 48.110 -4.810 36.040 1.00 41.84 853 PRO A C 1
ATOM 6242 O O . PRO A 1 853 ? 47.391 -4.508 35.092 1.00 41.84 853 PRO A O 1
ATOM 6245 N N . PRO A 1 854 ? 48.042 -6.068 36.540 1.00 48.34 854 PRO A N 1
ATOM 6246 C CA . PRO A 1 854 ? 48.402 -7.256 35.772 1.00 48.34 854 PRO A CA 1
ATOM 6247 C C . PRO A 1 854 ? 47.229 -8.195 35.415 1.00 48.34 854 PRO A C 1
ATOM 6249 O O . PRO A 1 854 ? 46.130 -8.143 35.958 1.00 48.34 854 PRO A O 1
ATOM 6252 N N . THR A 1 855 ? 47.563 -9.096 34.495 1.00 41.22 855 THR A N 1
ATOM 6253 C CA . THR A 1 855 ? 46.960 -10.372 34.088 1.00 41.22 855 THR A CA 1
ATOM 6254 C C . THR A 1 855 ? 45.999 -11.030 35.090 1.00 41.22 855 THR A C 1
ATOM 6256 O O . THR A 1 855 ? 46.388 -11.376 36.204 1.00 41.22 855 THR A O 1
ATOM 6259 N N . THR A 1 856 ? 44.770 -11.312 34.645 1.00 33.81 856 THR A N 1
ATOM 6260 C CA . THR A 1 856 ? 43.812 -12.215 35.308 1.00 33.81 856 THR A CA 1
ATOM 6261 C C . THR A 1 856 ? 43.567 -13.480 34.477 1.00 33.81 856 THR A C 1
ATOM 6263 O O . THR A 1 856 ? 43.640 -13.478 33.250 1.00 33.81 856 THR A O 1
ATOM 6266 N N . ALA A 1 857 ? 43.365 -14.570 35.215 1.00 35.03 857 ALA A N 1
ATOM 6267 C CA . ALA A 1 857 ? 43.383 -15.983 34.849 1.00 35.03 857 ALA A CA 1
ATOM 6268 C C . ALA A 1 857 ? 42.252 -16.456 33.899 1.00 35.03 857 ALA A C 1
ATOM 6270 O O . ALA A 1 857 ? 41.221 -15.793 33.788 1.00 35.03 857 ALA A O 1
ATOM 6271 N N . PRO A 1 858 ? 42.406 -17.633 33.253 1.00 38.81 858 PRO A N 1
ATOM 6272 C CA . PRO A 1 858 ? 41.403 -18.196 32.351 1.00 38.81 858 PRO A CA 1
ATOM 6273 C C . PRO A 1 858 ? 40.239 -18.857 33.108 1.00 38.81 858 PRO A C 1
ATOM 6275 O O . PRO A 1 858 ? 40.442 -19.623 34.050 1.00 38.81 858 PRO A O 1
ATOM 6278 N N . SER A 1 859 ? 39.008 -18.604 32.657 1.00 32.06 859 SER A N 1
ATOM 6279 C CA . SER A 1 859 ? 37.803 -19.302 33.124 1.00 32.06 859 SER A CA 1
ATOM 6280 C C . SER A 1 859 ? 37.729 -20.748 32.594 1.00 32.06 859 SER A C 1
ATOM 6282 O O . SER A 1 859 ? 38.215 -21.032 31.494 1.00 32.06 859 SER A O 1
ATOM 6284 N N . PRO A 1 860 ? 37.121 -21.680 33.354 1.00 35.62 860 PRO A N 1
ATOM 6285 C CA . PRO A 1 860 ? 37.201 -23.110 33.089 1.00 35.62 860 PRO A CA 1
ATOM 6286 C C . PRO A 1 860 ? 36.234 -23.564 31.988 1.00 35.62 860 PRO A C 1
ATOM 6288 O O . PRO A 1 860 ? 35.054 -23.218 31.969 1.00 35.62 860 PRO A O 1
ATOM 6291 N N . ARG A 1 861 ? 36.741 -24.426 31.098 1.00 31.25 861 ARG A N 1
ATOM 6292 C CA . ARG A 1 861 ? 35.939 -25.253 30.190 1.00 31.25 861 ARG A CA 1
ATOM 6293 C C . ARG A 1 861 ? 35.104 -26.242 31.006 1.00 31.25 861 ARG A C 1
ATOM 6295 O O . ARG A 1 861 ? 35.648 -27.203 31.547 1.00 31.25 861 ARG A O 1
ATOM 6302 N N . VAL A 1 862 ? 33.789 -26.057 31.026 1.00 30.11 862 VAL A N 1
ATOM 6303 C CA . VAL A 1 862 ? 32.847 -27.103 31.437 1.00 30.11 862 VAL A CA 1
ATOM 6304 C C . VAL A 1 862 ? 32.696 -28.082 30.270 1.00 30.11 862 VAL A C 1
ATOM 6306 O O . VAL A 1 862 ? 32.135 -27.749 29.228 1.00 30.11 862 VAL A O 1
ATOM 6309 N N . ARG A 1 863 ? 33.257 -29.285 30.432 1.00 30.33 863 ARG A N 1
ATOM 6310 C CA . ARG A 1 863 ? 32.976 -30.456 29.590 1.00 30.33 863 ARG A CA 1
ATOM 6311 C C . ARG A 1 863 ? 31.608 -31.014 29.987 1.00 30.33 863 ARG A C 1
ATOM 6313 O O . ARG A 1 863 ? 31.438 -31.421 31.132 1.00 30.33 863 ARG A O 1
ATOM 6320 N N . LEU A 1 864 ? 30.673 -31.073 29.043 1.00 31.47 864 LEU A N 1
ATOM 6321 C CA . LEU A 1 864 ? 29.497 -31.942 29.142 1.00 31.47 864 LEU A CA 1
ATOM 6322 C C . LEU A 1 864 ? 29.867 -33.349 28.630 1.00 31.47 864 LEU A C 1
ATOM 6324 O O . LEU A 1 864 ? 30.626 -33.440 27.660 1.00 31.47 864 LEU A O 1
ATOM 6328 N N . PRO A 1 865 ? 29.389 -34.440 29.258 1.00 35.09 865 PRO A N 1
ATOM 6329 C CA . PRO A 1 865 ? 29.738 -35.797 28.859 1.00 35.09 865 PRO A CA 1
ATOM 6330 C C . PRO A 1 865 ? 28.887 -36.262 27.675 1.00 35.09 865 PRO A C 1
ATOM 6332 O O . PRO A 1 865 ? 27.659 -36.277 27.742 1.00 35.09 865 PRO A O 1
ATOM 6335 N N . SER A 1 866 ? 29.561 -36.710 26.619 1.00 32.50 866 SER A N 1
ATOM 6336 C CA . SER A 1 866 ? 28.977 -37.529 25.559 1.00 32.50 866 SER A CA 1
ATOM 6337 C C . SER A 1 866 ? 28.961 -38.991 26.002 1.00 32.50 866 SER A C 1
ATOM 6339 O O . SER A 1 866 ? 30.020 -39.609 26.083 1.00 32.50 866 SER A O 1
ATOM 6341 N N . ALA A 1 867 ? 27.778 -39.547 26.258 1.00 30.64 867 ALA A N 1
ATOM 6342 C CA . ALA A 1 867 ? 27.525 -40.986 26.215 1.00 30.64 867 ALA A CA 1
ATOM 6343 C C . ALA A 1 867 ? 26.014 -41.249 26.148 1.00 30.64 867 ALA A C 1
ATOM 6345 O O . ALA A 1 867 ? 25.316 -41.060 27.138 1.00 30.64 867 ALA A O 1
ATOM 6346 N N . LEU A 1 868 ? 25.517 -41.689 24.989 1.00 30.61 868 LEU A N 1
ATOM 6347 C CA . LEU A 1 868 ? 24.882 -43.005 24.841 1.00 30.61 868 LEU A CA 1
ATOM 6348 C C . LEU A 1 868 ? 24.410 -43.211 23.399 1.00 30.61 868 LEU A C 1
ATOM 6350 O O . LEU A 1 868 ? 23.599 -42.466 22.856 1.00 30.61 868 LEU A O 1
ATOM 6354 N N . SER A 1 869 ? 24.978 -44.256 22.801 1.00 31.12 869 SER A N 1
ATOM 6355 C CA . SER A 1 869 ? 24.540 -44.889 21.566 1.00 31.12 869 SER A CA 1
ATOM 6356 C C . SER A 1 869 ? 23.172 -45.538 21.748 1.00 31.12 869 SER A C 1
ATOM 6358 O O . SER A 1 869 ? 22.927 -46.191 22.761 1.00 31.12 869 SER A O 1
ATOM 6360 N N . GLY A 1 870 ? 22.347 -45.463 20.709 1.00 29.39 870 GLY A N 1
ATOM 6361 C CA . GLY A 1 870 ? 21.183 -46.318 20.533 1.00 29.39 870 GLY A CA 1
ATOM 6362 C C . GLY A 1 870 ? 20.954 -46.554 19.050 1.00 29.39 870 GLY A C 1
ATOM 6363 O O . GLY A 1 870 ? 20.346 -45.727 18.382 1.00 29.39 870 GLY A O 1
ATOM 6364 N N . GLN A 1 871 ? 21.498 -47.662 18.542 1.00 33.16 871 GLN A N 1
ATOM 6365 C CA . GLN A 1 871 ? 21.079 -48.278 17.286 1.00 33.16 871 GLN A CA 1
ATOM 6366 C C . GLN A 1 871 ? 19.574 -48.568 17.327 1.00 33.16 871 GLN A C 1
ATOM 6368 O O . GLN A 1 871 ? 19.102 -49.139 18.309 1.00 33.16 871 GLN A O 1
ATOM 6373 N N . GLN A 1 872 ? 18.867 -48.318 16.226 1.00 33.41 872 GLN A N 1
ATOM 6374 C CA . GLN A 1 872 ? 17.919 -49.303 15.705 1.00 33.41 872 GLN A CA 1
ATOM 6375 C C . GLN A 1 872 ? 17.674 -49.083 14.208 1.00 33.41 872 GLN A C 1
ATOM 6377 O O . GLN A 1 872 ? 17.128 -48.070 13.779 1.00 33.41 872 GLN A O 1
ATOM 6382 N N . GLU A 1 873 ? 18.130 -50.064 13.432 1.00 36.25 873 GLU A N 1
ATOM 6383 C CA . GLU A 1 873 ? 17.646 -50.392 12.093 1.00 36.25 873 GLU A CA 1
ATOM 6384 C C . GLU A 1 873 ? 16.182 -50.854 12.162 1.00 36.25 873 GLU A C 1
ATOM 6386 O O . GLU A 1 873 ? 15.777 -51.462 13.157 1.00 36.25 873 GLU A O 1
ATOM 6391 N N . GLY A 1 874 ? 15.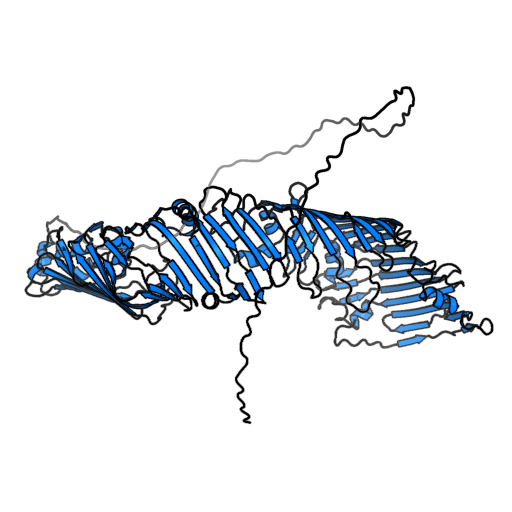412 -50.668 11.083 1.00 35.97 874 GLY A N 1
ATOM 6392 C CA . GLY A 1 874 ? 14.154 -51.402 10.934 1.00 35.97 874 GLY A CA 1
ATOM 6393 C C . GLY A 1 874 ? 13.161 -50.910 9.882 1.00 35.97 874 GLY A C 1
ATOM 6394 O O . GLY A 1 874 ? 12.088 -50.468 10.270 1.00 35.97 874 GLY A O 1
ATOM 6395 N N . LYS A 1 875 ? 13.495 -51.161 8.605 1.00 35.84 875 LYS A N 1
ATOM 6396 C CA . LYS A 1 875 ? 12.644 -51.226 7.391 1.00 35.84 875 LYS A CA 1
ATOM 6397 C C . LYS A 1 875 ? 12.092 -49.944 6.771 1.00 35.84 875 LYS A C 1
ATOM 6399 O O . LYS A 1 875 ? 11.302 -49.229 7.416 1.00 35.84 875 LYS A O 1
#

Foldseek 3Di:
DADPPADFDFPDWDWQFFDWDFQDPPPDLQQTWTWGADPVDRFGWTDTPFWIKTKTWGAGNQLVVQVVLLAQSQAWIKIKIKIKGWPQVRCVRRVPRQQWDPQKHWRTKIWMWMWMWTHHRQKIKIKIKIKICFTWIQAPPVGIDTAHIKMWMWIWMFSGPPRADTFTAQIWIWIDGQFKIWTWTGRTPQWIWIKIKGFQQRCCVRVVRTHPPDQWDWGWMKIKTKGKHWDLSDAFTKIKIKIKMKIAQTFIDDPQWTAGWRIKIWIWIFMFTQHPRHSTFKTAFIWIWIFTHDPVDTQKIWTKTKMKGDFDPDDDPDDGFHIKMKIWTPWIKHFVQVCCVRTVNCCPVCVVPQFANGFIQGTKTFMWIQRQPPVRWWTATQTQGWGQFGFTDDDPDTPGPNFTWGFGARFIDIPWFTARQKTWTDGDPDQAKTKIWGFGWTGDPQKIWTGWIKIFIWHAQQSVCVVCVVVVPPQCVFWDFGDTDTGWIKTKGFMAGHPDPPLVRLQGIWIKTWDFTQWITHLNKIWGGDTWIWIRYRQKIATADPDFIDIQNWTADRHGWIWRRNDPFIFTFGDFFKGTWFHWDFLSCQQVPVLLQALQSHAWPGKTFGKTKTWPGWGGHGVLLVDDDDPPDPQPPPQDWTKTKMWMKTWQMWTQHPVVQVVCVLLPHDRGQGTWMWDGWMWMDGRQKIWTWTWIDRPPWTKIWTFIARSSQQWTPWIWIWGACVSSVHPGTDIQIFTDHSPPSDGPRVVSVVVSLVPDPNPVSVVVVDDDDDDDDDDDDDDDDDDDDDDDDYDDDDDDDDDDDDDDDDDDDDDDDDDDDDDDDDDDDDDDDDDDDDDDDDDDDDDDDDDDDDDDDDDDDDDDDDDDDDDDDDD

Mean predicted aligned error: 17.59 Å

pLDDT: mean 78.4, std 22.41, range [27.33, 98.5]

=== Feature glossary ===
The record interleaves many kinds of information about one protein. Here is each kind framed as the question it answers.

Q: Are the domains correctly placed relative to each other?
A: Predicted aligned error is AlphaFold's pairwise confidence. Unlike pLDDT (per-residue), PAE is per-residue-pair and captures whether two parts of the structure are correctly placed relative to each other. Units are ångströms of expected positional error.

Q: Which residues are in helices, strands, or loops?
A: Eight-state secondary structure (DSSP): H is the canonical α-helix, G the tighter 3₁₀-helix, I the wider π-helix; E/B are β-structure, T and S are turns and bends, and '-' is everything else. DSSP derives these from the pattern of main-chain N–H···O=C hydrogen bonds, not from the sequence.

Q: What if only a Cα trace is available?
A: P-SEA three-state annotation labels each residue as helix, strand, or coil based purely on the geometry of the Cα trace. It serves as a fallback when the full backbone (and thus DSSP) is unavailable.

Q: What are the backbone torsion angles?
A: φ (phi) and ψ (psi) are the two rotatable backbone dihedrals per residue: φ is the C(i-1)–N–Cα–C torsion, ψ is the N–Cα–C–N(i+1) torsion, both in degrees on (−180°, 180°]. α-helical residues cluster near (−60°, −45°); β-strand residues near (−120°, +130°). A Ramachandran plot is simply a scatter of (φ, ψ) for every residue.

Q: What known structures does this most resemble?
A: Structural nearest neighbors (via Foldseek easy-search vs the PDB). Reported per hit: target PDB id, E-value, and alignment TM-score. A TM-score above ~0.5 is the conventional threshold for 'same fold'.

Q: What family and function is it annotated with?
A: Database cross-references. InterPro integrates a dozen domain/family signature databases into unified entries with residue-range hits. GO terms attach function/process/location labels with evidence codes. CATH codes position the fold in a four-level structural taxonomy. Organism is the NCBI-taxonomy species name.

Q: Which residues are buried vs exposed?
A: Solvent accessibility: the surface area of each residue that a 1.4 Å water probe can touch, in Å². When only backbone atoms are present the absolute values are lower than full-atom SASA (side chains contribute most of the area) and are flagged as backbone-only.

Q: What do the diagnostic plots show?
A: Three diagnostic plots accompany the record. The Cα contact map visualizes the tertiary structure as a 2D adjacency matrix (8 Å cutoff, sequence-local contacts suppressed). The Ramachandran plot shows the distribution of backbone (φ, ψ) torsions, with points in the α and β basins reflecting secondary structure content. The PAE plot shows AlphaFold's inter-residue confidence as a color matrix.

Q: What is the amino-acid chain?
A: The amino-acid sequence is the protein's primary structure: the linear order of residues from the N-terminus to the C-terminus, written in one-letter code. Everything else here — the 3D coordinates, the secondary structure, the domain annotations — is ultimately a consequence of this string.

Q: What do the rendered images show?
A: The six renders are orthographic views along the three Cartesian axes in both directions. Representation (cartoon, sticks, or surface) and color scheme (sequence-rainbow or by-chain) vary across proteins so the training set covers all the common visualization conventions.

Q: Where is each backbone atom in 3D?
A: The mmCIF table is the protein's shape written out atom by atom. For each backbone N, Cα, C, and carbonyl O, it records an (x, y, z) coordinate triple in Å plus the residue type, chain letter, and residue number.

Q: How mobile is each atom in the crystal?
A: For experimental (PDB) structures, the B-factor (temperature factor) quantifies the positional spread of each atom in the crystal — a combination of thermal vibration and static disorder — in units of Å². High B-factors mark flexible loops or poorly resolved regions; low B-factors mark the rigid, well-ordered core.

Q: How big and how compact is the whole molecule?
A: Three whole-structure scalars: the radius of gyration (RMS distance of Cα from centroid, in Å), the count of Cα–Cα contacts (pairs closer than 8 Å and separated by more than four residues in sequence — i.e. tertiary, not local, contacts), and the bounding-box dimensions. Together they distinguish compact globular folds from extended fibres or disordered chains.

Q: What does the local fold look like, residue by residue?
A: A 3Di character summarizes, for each residue, the relative orientation of the Cα frame of its nearest spatial neighbor. Because it encodes fold topology rather than chemistry, 3Di alignments detect remote structural similarity that sequence alignment misses.

Q: How confident is the AlphaFold model at each residue?
A: For AlphaFold models, the B-factor field carries pLDDT — the model's own estimate of local accuracy on a 0–100 scale. Regions with pLDDT<50 should be treated as essentially unmodeled; they often correspond to intrinsically disordered segments.